Protein AF-0000000084505504 (afdb_homodimer)

pLDDT: mean 75.72, std 19.87, range [18.16, 97.69]

Sequence (1380 aa):
MSRYSAVPSGQAQSPVTSVRHPSMLSETRVDTEEPTSLHLSSDYGRLHLGVRSKVLLPTLLVFIMTAGLGITVTAWLLAKNKIPMNKAFTAGYFLADEGTKEKDGVHSATLSALTATSFIATFISVTSPILMLLISYYIAHMWVKAQACPSGNSGSVNTGPTPLQYGLLIDILNSPSFMSLGKAVYYLTRRNIRVPAPQYLKEAVILGVLVYLISHLVGLADLWLHATTAAVLYNMPLSNPGPPVVADLNFSETVCDTPGVRGQICGSEPDYWGFGMERQFLTLTGIQVVSNSSTDRRVISLADASDLAIVIPASFDEDTSFAAPSFGVRTQCKALCTKDSGCVRKGLSINCSSIGITIIPSNDTSFTNVVYIKSYNAWNKPPSDLTNGAPVMGNNSGTTTNPAESLIQLRWPMRNNLHFGDTANEATMGPYGRVQVYALCNITVYNLTVSYDGGAQNGKRWGLVPNSEVLSTPFFTSSILAPYNWNLVTDQIAMNMRSRALTSNTTEAVMAALGQEVSRLSLAMVSGIFYFTPTSNVEFFKPTILGRYPLAPLFTFVLLLVSYGLIALIIFFMTLRMRSGTVIVPRDLQDPKLEGQPQSGQASTLELVQVWLTSPIPALRQAFAQPIDPSKQAGPDDPDARSVSLSISEMLHENISSEGAKNRLRFGIEDTGIRPRFGVWSNRVVKEDAMSRYSAVPSGQAQSPVTSVRHPSMLSETRVDTEEPTSLHLSSDYGRLHLGVRSKVLLPTLLVFIMTAGLGITVTAWLLAKNKIPMNKAFTAGYFLADEGTKEKDGVHSATLSALTATSFIATFISVTSPILMLLISYYIAHMWVKAQACPSGNSGSVNTGPTPLQYGLLIDILNSPSFMSLGKAVYYLTRRNIRVPAPQYLKEAVILGVLVYLISHLVGLADLWLHATTAAVLYNMPLSNPGPPVVADLNFSETVCDTPGVRGQICGSEPDYWGFGMERQFLTLTGIQVVSNSSTDRRVISLADASDLAIVIPASFDEDTSFAAPSFGVRTQCKALCTKDSGCVRKGLSINCSSIGITIIPSNDTSFTNVVYIKSYNAWNKPPSDLTNGAPVMGNNSGTTTNPAESLIQLRWPMRNNLHFGDTANEATMGPYGRVQVYALCNITVYNLTVSYDGGAQNGKRWGLVPNSEVLSTPFFTSSILAPYNWNLVTDQIAMNMRSRALTSNTTEAVMAALGQEVSRLSLAMVSGIFYFTPTSNVEFFKPTILGRYPLAPLFTFVLLLVSYGLIALIIFFMTLRMRSGTVIVPRDLQDPKLEGQPQSGQASTLELVQVWLTSPIPALRQAFAQPIDPSKQAGPDDPDARSVSLSISEMLHENISSEGAKNRLRFGIEDTGIRPRFGVWSNRVVKEDA

Foldseek 3Di:
DCCPDDPPDDPPPPPPPPPPPPPPPPPPPVPVDFDQAWDFDPDWFFDDPVVLVVQVVLLVVLLCLFLVLLVVLVVVQVVQAPDPPVPQDDPQWGWGFPDWDDDPRDTDDDPVSLVSLVSSLVCLVVSLLSLLLLVLLVLLLVLQVCLPPVDPDDDSPPQDDDPVLLVLLQLLSQDNDPVSLVVLVVQVVDPVPDDDDHPSSVVSSVVSVLSVVLSVVLVVLSVVQVVPKDKDKAWAWDPDDPPFWWWAKDFFCVLQPDCPPPRFFQLLAPCRLQVPPVRVVQQVQLVCQLVVNDQFKHWAFDVVVLRKIWIGTNDDDLQKKAKYKTKTKFKFKDFQDFLPQPFDDDDQFTQSVSRPRGTAGHPVPDQAFDKFKAFPVCRVDDCVCRPPLHFRPPRGDFAQDFFGKIKIKTKHRDPDPPPLDCQQRQQPQDPPRMTMTIMIMTMFMWTFMKIWDSRDPVDTDIGGDPPGTDTDGSSVVRNLCSCVRSVVCRVVLNVVLVVVRRPPNHPNSSSSVSRSSSRRSSNSSSSSSMDIDGGPDMIGIDTHIIMITRNVSSVVSSVSSNVSSVSSVVSSVVSSPRIFIWIWAGPQQDDCVVPPDPGTDIATSSLLSSVVSNDVLLVVCVVLPDDDDPVDRHHNQHNSSLSRDNDPVSSPDFDPDPVRVQFDKDWAWDDDDPDIDTDIHTPDPPPPDD/DCCPPDPPPPPPPPPPPPPPPPPPPPPPPVPVDFDQAWDFDPDWFFDDPVVLVVQVVLLVVLLCLFLVLLVVLVVVQVVQAPDPPVPQDDPQWGWGFPDWDDDPRDTDDDDVSLVSLVSSLVCLVVSLLSLLLLVLLVLLLVLQVCLPPQDPDDPSPPQDADPVLLVLLQLLSQDNDPVSLVVLVVQVVDPVPDDDDHPSSVVSSVVSVLSVVLSVVLVVLSVVQVVPKDKDKAWDWDPDDDPFWWWAKDFFCVLQPDCPDPRFFQLLAPCRLQVDPVRVLQQVQLVCQLVVNDQFKHWAFDVVVLRKIWIGTNDDDLQKKAKYKTKTKFKFKDFQDFLPLPFDDDDQFTQSVSRPRGTAGHPPPDQAWDKFKAFPVCRPPHCVCRVPLHFRYPRGDFAQDFFGKIKIKTKHRDPDPPPLDCQARQQPQDPPRMTMTIMIMTMFMWTFMKIWDSRDPVDTDIGGDPPGTDTDGSSVVRNLCSCVRSVVCRVVLNVVLVVVRRPPNHPNSSSSVSRSSSRRSSNSSSSSSMDIDGGPDMIGIDTHIIMITRNVSSVVSSVSSNVSSVSSVVSSVVSSPRIFIWIWAGPQQDDCVVVPDPGTDIATSSLLSSVVSNDVLLVVCVVLPDDDDPVDRHHNQHNSSQSRDNDPVSSPDQPPPPVSVQFDKDWAWDDDDPDIDTGIHTPDPPPPDD

Secondary structure (DSSP, 8-state):
-------------------------------SS---S-EE-S--EEPPHHHHHHHHHHHHHHHIIIIIHHHHHHHHHHHH--S-HHHHEETTEEEE---EEEETTEEEE--HHHHHHHHHHHHHHHHHHHHHHHHHHHHHHHHHHHHHS--SSS-GGG-SPPHHHHHHHHHHHH---HHHHHHHHHHHH-GGG-----HHHHHHHHHHHHHHHHHHHHHHHHHHHHHH-EEEEEEEEESS--SPPEEEEEE-TTTS-SS-TTS--TTSSGGGTTTSGGGHHHHHHHHHHHTT--SSEEEEEEGGGTTEEEEEESS--SSEEEEEEEEEEEEEEEESS-TTTT-EEETTEEEEGGGTEEEEE------S-EEEEEEGGGTTS-THHHHS---SS-TT---SSSSEEEEEEEEE---SS---TT--TTSEEETTTEEEEEEEEEEEEEEEEEEEETT-TT--EEEEPTT--EEPPHHHHHHHHHHHHTTSSHHHHHHHHHHHHHH-S-HHHHHHHHHHHHHHHHHHHHGGGEEEEEPSSPEEEEEEEEEEEEHHHHHHHHHHHHHHHHHHHHHHHHHHT-EE-EEEEPGGGS-TTSTT--S-EEEEHHHHHHHHHH-SHHHHHHHTPPPP-TTSPP-TTSHHHHTT--SHHHHT----SHHHHH--EEEEE-SS-SS--EEEEE--------/-------------------------------SS---S-EE-S--EEPPHHHHHHHHHHHHHHHIIIIIHHHHHHHHHHHH--S-HHHHEETTEEEE---EEEETTEEEE--HHHHHHHHHHHHHHHHHHHHHHHHHHHHHHHHHHHHHS--SSS-GGG-SPPHHHHHHHHHHHH---HHHHHHHHHHHH-GGG-----HHHHHHHHHHHHHHHHHHHHHHHHHHHHHH-EEEEEEEEESS--SPPEEEEEE-TTTS-SS-TTS--TTSSGGGTT-STTTHHHHHHHHHHHTT--SSEEEEEEGGGTTEEEEEESS--SSEEEEEEEEEEEEEEEESS-TTTT-EEETTEEEEGGGTEEEEE------S-EEEEE-GGGTTS-THHHHS---SS-TT---SSSSEEEEEEEEE---SS---TT--TTSEEETTTEEEEEEEEEEEEEEEEEEEETT-TT--EEEEPTT--EEPPHHHHHHHHHHHHTTSSHHHHHHHHHHHHHH-S-HHHHHHHHHHHHHHHHHHHHGGGEEEEEPSSPEEEEEEEEEEEEHHHHHHHHHHHHHHHHHHHHHHHHHHT-EE-EEEEPGGGS-TTSTT--S-EEEEHHHHHHHHHH-SHHHHHHHTPPPP-TTSPP-TTSHHHHTT--SHHHHT----STTGGG--EEEEE-SS-SS--EEEEE--------

Organism: NCBI:txid456999

Nearest PDB structures (foldseek):
  8bc0-assembly1_B  TM=2.752E-01  e=3.234E+00  Mus musculus
  1yvl-assembly1_A  TM=1.411E-01  e=1.398E+00  Homo sapiens
  6tlc-assembly1_A  TM=1.461E-01  e=5.041E+00  Homo sapiens
  8bc0-assembly1_B  TM=2.669E-01  e=4.958E+00  Mus musculus
  6tlc-assembly1_A  TM=1.527E-01  e=6.649E+00  Homo sapiens

Radius of gyration: 52.95 Å; Cα contacts (8 Å, |Δi|>4): 2612; chains: 2; bounding box: 133×155×109 Å

Structure (mmCIF, N/CA/C/O backbone):
data_AF-0000000084505504-model_v1
#
loop_
_entity.id
_entity.type
_entity.pdbx_description
1 polymer 'Multidrug resistance protein MdtC'
#
loop_
_atom_site.group_PDB
_atom_site.id
_atom_site.type_symbol
_atom_site.label_atom_id
_atom_site.label_alt_id
_atom_site.label_comp_id
_atom_site.label_asym_id
_atom_site.label_entity_id
_atom_site.label_seq_id
_atom_site.pdbx_PDB_ins_code
_atom_site.Cartn_x
_atom_site.Cartn_y
_atom_site.Cartn_z
_atom_site.occupancy
_atom_site.B_iso_or_equiv
_atom_site.auth_seq_id
_atom_site.auth_comp_id
_atom_site.auth_asym_id
_atom_site.auth_atom_id
_atom_site.pdbx_PDB_model_num
ATOM 1 N N . MET A 1 1 ? 60.938 73.125 -11.602 1 18.44 1 MET A N 1
ATOM 2 C CA . MET A 1 1 ? 60.188 72.062 -11 1 18.44 1 MET A CA 1
ATOM 3 C C . MET A 1 1 ? 59.438 72.5 -9.75 1 18.44 1 MET A C 1
ATOM 5 O O . MET A 1 1 ? 58.219 72.312 -9.625 1 18.44 1 MET A O 1
ATOM 9 N N . SER A 1 2 ? 60 72.5 -8.492 1 18.16 2 SER A N 1
ATOM 10 C CA . SER A 1 2 ? 59.594 71.875 -7.242 1 18.16 2 SER A CA 1
ATOM 11 C C . SER A 1 2 ? 58.812 72.812 -6.371 1 18.16 2 SER A C 1
ATOM 13 O O . SER A 1 2 ? 58.688 72.625 -5.16 1 18.16 2 SER A O 1
ATOM 15 N N . ARG A 1 3 ? 58.25 73.75 -6.891 1 21.02 3 ARG A N 1
ATOM 16 C CA . ARG A 1 3 ? 57.812 74.875 -6.098 1 21.02 3 ARG A CA 1
ATOM 17 C C . ARG A 1 3 ? 56.656 74.5 -5.176 1 21.02 3 ARG A C 1
ATOM 19 O O . ARG A 1 3 ? 55.562 74.25 -5.641 1 21.02 3 ARG A O 1
ATOM 26 N N . TYR A 1 4 ? 56.906 73.75 -4.027 1 20.83 4 TYR A N 1
ATOM 27 C CA . TYR A 1 4 ? 56.219 73.062 -2.965 1 20.83 4 TYR A CA 1
ATOM 28 C C . TYR A 1 4 ? 55.438 74 -2.078 1 20.83 4 TYR A C 1
ATOM 30 O O . TYR A 1 4 ? 56 74.812 -1.363 1 20.83 4 TYR A O 1
ATOM 38 N N . SER A 1 5 ? 54.5 74.5 -2.762 1 20.86 5 SER A N 1
ATOM 39 C CA . SER A 1 5 ? 53.875 75.625 -2.088 1 20.86 5 SER A CA 1
ATOM 40 C C . SER A 1 5 ? 53.406 75.25 -0.687 1 20.86 5 SER A C 1
ATOM 42 O O . SER A 1 5 ? 53.219 74.125 -0.383 1 20.86 5 SER A O 1
ATOM 44 N N . ALA A 1 6 ? 53.281 76.312 0.126 1 22.73 6 ALA A N 1
ATOM 45 C CA . ALA A 1 6 ? 53.188 76.75 1.505 1 22.73 6 ALA A CA 1
ATOM 46 C C . ALA A 1 6 ? 51.906 76.312 2.152 1 22.73 6 ALA A C 1
ATOM 48 O O . ALA A 1 6 ? 50.812 76.688 1.702 1 22.73 6 ALA A O 1
ATOM 49 N N . VAL A 1 7 ? 51.75 75 2.535 1 22.19 7 VAL A N 1
ATOM 50 C CA . VAL A 1 7 ? 50.688 74.125 3.021 1 22.19 7 VAL A CA 1
ATOM 51 C C . VAL A 1 7 ? 50.125 74.688 4.324 1 22.19 7 VAL A C 1
ATOM 53 O O . VAL A 1 7 ? 50.812 74.75 5.344 1 22.19 7 VAL A O 1
ATOM 56 N N . PRO A 1 8 ? 49.594 75.875 4.234 1 21.91 8 PRO A N 1
ATOM 57 C CA . PRO A 1 8 ? 49.438 76.5 5.562 1 21.91 8 PRO A CA 1
ATOM 58 C C . PRO A 1 8 ? 48.625 75.625 6.512 1 21.91 8 PRO A C 1
ATOM 60 O O . PRO A 1 8 ? 47.562 75.062 6.125 1 21.91 8 PRO A O 1
ATOM 63 N N . SER A 1 9 ? 49.156 74.875 7.438 1 19.14 9 SER A N 1
ATOM 64 C CA . SER A 1 9 ? 48.781 73.75 8.281 1 19.14 9 SER A CA 1
ATOM 65 C C . SER A 1 9 ? 47.719 74.125 9.297 1 19.14 9 SER A C 1
ATOM 67 O O . SER A 1 9 ? 47.125 73.25 9.961 1 19.14 9 SER A O 1
ATOM 69 N N . GLY A 1 10 ? 47.594 75.375 9.734 1 21.44 10 GLY A N 1
ATOM 70 C CA . GLY A 1 10 ? 47.344 75.375 11.172 1 21.44 10 GLY A CA 1
ATOM 71 C C . GLY A 1 10 ? 45.969 74.938 11.547 1 21.44 10 GLY A C 1
ATOM 72 O O . GLY A 1 10 ? 44.969 75.375 10.945 1 21.44 10 GLY A O 1
ATOM 73 N N . GLN A 1 11 ? 45.719 73.688 11.883 1 19.86 11 GLN A N 1
ATOM 74 C CA . GLN A 1 11 ? 44.531 72.875 12.195 1 19.86 11 GLN A CA 1
ATOM 75 C C . GLN A 1 11 ? 43.781 73.438 13.406 1 19.86 11 GLN A C 1
ATOM 77 O O . GLN A 1 11 ? 44.344 73.438 14.516 1 19.86 11 GLN A O 1
ATOM 82 N N . ALA A 1 12 ? 43.219 74.625 13.297 1 24.11 12 ALA A N 1
ATOM 83 C CA . ALA A 1 12 ? 42.562 75.188 14.469 1 24.11 12 ALA A CA 1
ATOM 84 C C . ALA A 1 12 ? 41.531 74.188 15.039 1 24.11 12 ALA A C 1
ATOM 86 O O . ALA A 1 12 ? 40.688 73.688 14.305 1 24.11 12 ALA A O 1
ATOM 87 N N . GLN A 1 13 ? 41.906 73.438 15.992 1 21.06 13 GLN A N 1
ATOM 88 C CA . GLN A 1 13 ? 41.156 72.375 16.734 1 21.06 13 GLN A CA 1
ATOM 89 C C . GLN A 1 13 ? 39.875 73 17.359 1 21.06 13 GLN A C 1
ATOM 91 O O . GLN A 1 13 ? 39.969 74 18.109 1 21.06 13 GLN A O 1
ATOM 96 N N . SER A 1 14 ? 39 73.312 16.547 1 22.09 14 SER A N 1
ATOM 97 C CA . SER A 1 14 ? 37.812 73.875 17.156 1 22.09 14 SER A CA 1
ATOM 98 C C . SER A 1 14 ? 37.375 73.062 18.391 1 22.09 14 SER A C 1
ATOM 100 O O . SER A 1 14 ? 37.438 71.812 18.391 1 22.09 14 SER A O 1
ATOM 102 N N . PRO A 1 15 ? 37.375 73.688 19.562 1 23.36 15 PRO A N 1
ATOM 103 C CA . PRO A 1 15 ? 37.094 73 20.844 1 23.36 15 PRO A CA 1
ATOM 104 C C . PRO A 1 15 ? 35.75 72.25 20.844 1 23.36 15 PRO A C 1
ATOM 106 O O . PRO A 1 15 ? 34.75 72.812 20.328 1 23.36 15 PRO A O 1
ATOM 109 N N . VAL A 1 16 ? 35.781 71 20.562 1 23.23 16 VAL A N 1
ATOM 110 C CA . VAL A 1 16 ? 34.656 70.062 20.609 1 23.23 16 VAL A CA 1
ATOM 111 C C . VAL A 1 16 ? 33.906 70.25 21.922 1 23.23 16 VAL A C 1
ATOM 113 O O . VAL A 1 16 ? 34.469 70.062 23 1 23.23 16 VAL A O 1
ATOM 116 N N . THR A 1 17 ? 33.125 71.25 22 1 22.33 17 THR A N 1
ATOM 117 C CA . THR A 1 17 ? 32.344 71.438 23.203 1 22.33 17 THR A CA 1
ATOM 118 C C . THR A 1 17 ? 31.625 70.125 23.531 1 22.33 17 THR A C 1
ATOM 120 O O . THR A 1 17 ? 30.938 69.562 22.703 1 22.33 17 THR A O 1
ATOM 123 N N . SER A 1 18 ? 32.344 69.25 24.297 1 22.64 18 SER A N 1
ATOM 124 C CA . SER A 1 18 ? 31.891 68 24.891 1 22.64 18 SER A CA 1
ATOM 125 C C . SER A 1 18 ? 30.469 68.125 25.453 1 22.64 18 SER A C 1
ATOM 127 O O . SER A 1 18 ? 30.219 68.938 26.344 1 22.64 18 SER A O 1
ATOM 129 N N . VAL A 1 19 ? 29.531 68.312 24.562 1 26.25 19 VAL A N 1
ATOM 130 C CA . VAL A 1 19 ? 28.188 68.25 25.109 1 26.25 19 VAL A CA 1
ATOM 131 C C . VAL A 1 19 ? 28.078 67 26.062 1 26.25 19 VAL A C 1
ATOM 133 O O . VAL A 1 19 ? 28.344 65.875 25.672 1 26.25 19 VAL A O 1
ATOM 136 N N . ARG A 1 20 ? 28.359 67.312 27.328 1 26.45 20 ARG A N 1
ATOM 137 C CA . ARG A 1 20 ? 28.25 66.438 28.484 1 26.45 20 ARG A CA 1
ATOM 138 C C . ARG A 1 20 ? 26.953 65.625 28.438 1 26.45 20 ARG A C 1
ATOM 140 O O . ARG A 1 20 ? 25.859 66.188 28.375 1 26.45 20 ARG A O 1
ATOM 147 N N . HIS A 1 21 ? 27.078 64.688 27.688 1 24.83 21 HIS A N 1
ATOM 148 C CA . HIS A 1 21 ? 26.016 63.656 27.781 1 24.83 21 HIS A CA 1
ATOM 149 C C . HIS A 1 21 ? 25.625 63.406 29.219 1 24.83 21 HIS A C 1
ATOM 151 O O . HIS A 1 21 ? 26.5 63.219 30.078 1 24.83 21 HIS A O 1
ATOM 157 N N . PRO A 1 22 ? 24.625 64.062 29.734 1 26.53 22 PRO A N 1
ATOM 158 C CA . PRO A 1 22 ? 24.344 63.781 31.141 1 26.53 22 PRO A CA 1
ATOM 159 C C . PRO A 1 22 ? 24.578 62.344 31.531 1 26.53 22 PRO A C 1
ATOM 161 O O . PRO A 1 22 ? 24.219 61.406 30.781 1 26.53 22 PRO A O 1
ATOM 164 N N . SER A 1 23 ? 25.766 62.062 32.062 1 26.2 23 SER A N 1
ATOM 165 C CA . SER A 1 23 ? 26.172 60.844 32.719 1 26.2 23 SER A CA 1
ATOM 166 C C . SER A 1 23 ? 25.031 60.219 33.5 1 26.2 23 SER A C 1
ATOM 168 O O . SER A 1 23 ? 24.516 60.812 34.438 1 26.2 23 SER A O 1
ATOM 170 N N . MET A 1 24 ? 24.234 59.531 32.812 1 27.95 24 MET A N 1
ATOM 171 C CA . MET A 1 24 ? 23.25 58.688 33.469 1 27.95 24 MET A CA 1
ATOM 172 C C . MET A 1 24 ? 23.859 57.938 34.656 1 27.95 24 MET A C 1
ATOM 174 O O . MET A 1 24 ? 23.328 56.906 35.094 1 27.95 24 MET A O 1
ATOM 178 N N . LEU A 1 25 ? 25.219 58.156 34.906 1 27.64 25 LEU A N 1
ATOM 179 C CA . LEU A 1 25 ? 25.812 57.531 36.094 1 27.64 25 LEU A CA 1
ATOM 180 C C . LEU A 1 25 ? 25.219 58.125 37.375 1 27.64 25 LEU A C 1
ATOM 182 O O . LEU A 1 25 ? 25.688 59.156 37.844 1 27.64 25 LEU A O 1
ATOM 186 N N . SER A 1 26 ? 24 58.344 37.438 1 28.48 26 SER A N 1
ATOM 187 C CA . SER A 1 26 ? 23.703 58.719 38.812 1 28.48 26 SER A CA 1
ATOM 188 C C . SER A 1 26 ? 24.406 57.781 39.781 1 28.48 26 SER A C 1
ATOM 190 O O . SER A 1 26 ? 24.531 56.594 39.531 1 28.48 26 SER A O 1
ATOM 192 N N . GLU A 1 27 ? 25.344 58.219 40.531 1 28.86 27 GLU A N 1
ATOM 193 C CA . GLU A 1 27 ? 25.891 57.625 41.75 1 28.86 27 GLU A CA 1
ATOM 194 C C . GLU A 1 27 ? 24.812 56.844 42.5 1 28.86 27 GLU A C 1
ATOM 196 O O . GLU A 1 27 ? 23.812 57.406 42.938 1 28.86 27 GLU A O 1
ATOM 201 N N . THR A 1 28 ? 24.75 55.562 42.188 1 31.45 28 THR A N 1
ATOM 202 C CA . THR A 1 28 ? 24.016 54.656 43.031 1 31.45 28 THR A CA 1
ATOM 203 C C . THR A 1 28 ? 24.391 54.844 44.5 1 31.45 28 THR A C 1
ATOM 205 O O . THR A 1 28 ? 25.484 54.469 44.906 1 31.45 28 THR A O 1
ATOM 208 N N . ARG A 1 29 ? 24.141 56 44.969 1 33.12 29 ARG A N 1
ATOM 209 C CA . ARG A 1 29 ? 24.094 55.875 46.406 1 33.12 29 ARG A CA 1
ATOM 210 C C . ARG A 1 29 ? 23.266 54.656 46.812 1 33.12 29 ARG A C 1
ATOM 212 O O . ARG A 1 29 ? 22.109 54.531 46.438 1 33.12 29 ARG A O 1
ATOM 219 N N . VAL A 1 30 ? 23.953 53.562 47.125 1 35.84 30 VAL A N 1
ATOM 220 C CA . VAL A 1 30 ? 23.422 52.438 47.875 1 35.84 30 VAL A CA 1
ATOM 221 C C . VAL A 1 30 ? 22.578 52.938 49.062 1 35.84 30 VAL A C 1
ATOM 223 O O . VAL A 1 30 ? 23.109 53.188 50.125 1 35.84 30 VAL A O 1
ATOM 226 N N . ASP A 1 31 ? 21.969 54.031 48.969 1 34.09 31 ASP A N 1
ATOM 227 C CA . ASP A 1 31 ? 21.156 54.25 50.156 1 34.09 31 ASP A CA 1
ATOM 228 C C . ASP A 1 31 ? 20.312 53.031 50.5 1 34.09 31 ASP A C 1
ATOM 230 O O . ASP A 1 31 ? 19.734 52.406 49.594 1 34.09 31 ASP A O 1
ATOM 234 N N . THR A 1 32 ? 20.516 52.312 51.531 1 40.66 32 THR A N 1
ATOM 235 C CA . THR A 1 32 ? 19.938 51.219 52.25 1 40.66 32 THR A CA 1
ATOM 236 C C . THR A 1 32 ? 18.406 51.219 52.125 1 40.66 32 THR A C 1
ATOM 238 O O . THR A 1 32 ? 17.719 50.406 52.719 1 40.66 32 THR A O 1
ATOM 241 N N . GLU A 1 33 ? 17.781 52.281 51.625 1 44.75 33 GLU A N 1
ATOM 242 C CA . GLU A 1 33 ? 16.312 52.281 51.656 1 44.75 33 GLU A CA 1
ATOM 243 C C . GLU A 1 33 ? 15.727 51.531 50.469 1 44.75 33 GLU A C 1
ATOM 245 O O . GLU A 1 33 ? 16.188 51.719 49.344 1 44.75 33 GLU A O 1
ATOM 250 N N . GLU A 1 34 ? 15.102 50.344 50.594 1 56.25 34 GLU A N 1
ATOM 251 C CA . GLU A 1 34 ? 14.406 49.5 49.656 1 56.25 34 GLU A CA 1
ATOM 252 C C . GLU A 1 34 ? 13.656 50.312 48.625 1 56.25 34 GLU A C 1
ATOM 254 O O . GLU A 1 34 ? 12.891 51.219 48.969 1 56.25 34 GLU A O 1
ATOM 259 N N . PRO A 1 35 ? 14.094 50.281 47.281 1 61.97 35 PRO A N 1
ATOM 260 C CA . PRO A 1 35 ? 13.414 51.125 46.281 1 61.97 35 PRO A CA 1
ATOM 261 C C . PRO A 1 35 ? 11.898 50.938 46.281 1 61.97 35 PRO A C 1
ATOM 263 O O . PRO A 1 35 ? 11.398 49.812 46.469 1 61.97 35 PRO A O 1
ATOM 266 N N . THR A 1 36 ? 11.156 51.906 46.281 1 69 36 THR A N 1
ATOM 267 C CA . THR A 1 36 ? 9.703 51.906 46.406 1 69 36 THR A CA 1
ATOM 268 C C . THR A 1 36 ? 9.062 51.938 45 1 69 36 THR A C 1
ATOM 270 O O . THR A 1 36 ? 7.848 51.781 44.875 1 69 36 THR A O 1
ATOM 273 N N . SER A 1 37 ? 9.953 52.156 43.875 1 79.94 37 SER A N 1
ATOM 274 C CA . SER A 1 37 ? 9.398 52.188 42.531 1 79.94 37 SER A CA 1
ATOM 275 C C . SER A 1 37 ? 10.227 51.375 41.562 1 79.94 37 SER A C 1
ATOM 277 O O . SER A 1 37 ? 11.352 50.969 41.875 1 79.94 37 SER A O 1
ATOM 279 N N . LEU A 1 38 ? 9.656 51.062 40.438 1 87.06 38 LEU A N 1
ATOM 280 C CA . LEU A 1 38 ? 10.344 50.281 39.406 1 87.06 38 LEU A CA 1
ATOM 281 C C . LEU A 1 38 ? 11.562 51.062 38.906 1 87.06 38 LEU A C 1
ATOM 283 O O . LEU A 1 38 ? 11.516 52.281 38.719 1 87.06 38 LEU A O 1
ATOM 287 N N . HIS A 1 39 ? 12.703 50.406 38.875 1 83.44 39 HIS A N 1
ATOM 288 C CA . HIS A 1 39 ? 13.891 51.031 38.312 1 83.44 39 HIS A CA 1
ATOM 289 C C . HIS A 1 39 ? 14.695 50.062 37.469 1 83.44 39 HIS A C 1
ATOM 291 O O . HIS A 1 39 ? 14.648 48.844 37.688 1 83.44 39 HIS A O 1
ATOM 297 N N . LEU A 1 40 ? 15.281 50.531 36.375 1 81.94 40 LEU A N 1
ATOM 298 C CA . LEU A 1 40 ? 16.141 49.75 35.5 1 81.94 40 LEU A CA 1
ATOM 299 C C . LEU A 1 40 ? 17.562 49.656 36.031 1 81.94 40 LEU A C 1
ATOM 301 O O . LEU A 1 40 ? 18.141 50.688 36.438 1 81.94 40 LEU A O 1
ATOM 305 N N . SER A 1 41 ? 17.922 48.375 36.188 1 77.62 41 SER A N 1
ATOM 306 C CA . SER A 1 41 ? 19.297 48.25 36.625 1 77.62 41 SER A CA 1
ATOM 307 C C . SER A 1 41 ? 20.281 48.5 35.5 1 77.62 41 SER A C 1
ATOM 309 O O . SER A 1 41 ? 20 48.219 34.344 1 77.62 41 SER A O 1
ATOM 311 N N . SER A 1 42 ? 21.391 49.156 35.75 1 66.94 42 SER A N 1
ATOM 312 C CA . SER A 1 42 ? 22.438 49.469 34.781 1 66.94 42 SER A CA 1
ATOM 313 C C . SER A 1 42 ? 23.266 48.25 34.438 1 66.94 42 SER A C 1
ATOM 315 O O . SER A 1 42 ? 24.016 48.25 33.469 1 66.94 42 SER A O 1
ATOM 317 N N . ASP A 1 43 ? 23.031 47.156 35.031 1 68.25 43 ASP A N 1
ATOM 318 C CA . ASP A 1 43 ? 23.875 45.969 34.812 1 68.25 43 ASP A CA 1
ATOM 319 C C . ASP A 1 43 ? 23.328 45.125 33.688 1 68.25 43 ASP A C 1
ATOM 321 O O . ASP A 1 43 ? 22.188 44.656 33.719 1 68.25 43 ASP A O 1
ATOM 325 N N . TYR A 1 44 ? 24.094 45.25 32.562 1 76.94 44 TYR A N 1
ATOM 326 C CA . TYR A 1 44 ? 23.797 44.406 31.422 1 76.94 44 TYR A CA 1
ATOM 327 C C . TYR A 1 44 ? 24.516 43.062 31.562 1 76.94 44 TYR A C 1
ATOM 329 O O . TYR A 1 44 ? 25.75 43 31.516 1 76.94 44 TYR A O 1
ATOM 337 N N . GLY A 1 45 ? 23.797 41.906 32.125 1 77.31 45 GLY A N 1
ATOM 338 C CA . GLY A 1 45 ? 24.422 40.625 32.344 1 77.31 45 GLY A CA 1
ATOM 339 C C . GLY A 1 45 ? 23.797 39.5 31.516 1 77.31 45 GLY A C 1
ATOM 340 O O . GLY A 1 45 ? 22.938 39.75 30.688 1 77.31 45 GLY A O 1
ATOM 341 N N . ARG A 1 46 ? 24.438 38.312 31.797 1 77.56 46 ARG A N 1
ATOM 342 C CA . ARG A 1 46 ? 23.953 37.094 31.125 1 77.56 46 ARG A CA 1
ATOM 343 C C . ARG A 1 46 ? 22.547 36.75 31.594 1 77.56 46 ARG A C 1
ATOM 345 O O . ARG A 1 46 ? 22.141 37.094 32.688 1 77.56 46 ARG A O 1
ATOM 352 N N . LEU A 1 47 ? 21.828 36.094 30.672 1 81.19 47 LEU A N 1
ATOM 353 C CA . LEU A 1 47 ? 20.453 35.719 30.969 1 81.19 47 LEU A CA 1
ATOM 354 C C . LEU A 1 47 ? 20.391 34.75 32.156 1 81.19 47 LEU A C 1
ATOM 356 O O . LEU A 1 47 ? 21.25 33.875 32.281 1 81.19 47 LEU A O 1
ATOM 360 N N . HIS A 1 48 ? 19.469 34.906 33.031 1 77.62 48 HIS A N 1
ATOM 361 C CA . HIS A 1 48 ? 19.281 34.031 34.188 1 77.62 48 HIS A CA 1
ATOM 362 C C . HIS A 1 48 ? 18.906 32.625 33.75 1 77.62 48 HIS A C 1
ATOM 364 O O . HIS A 1 48 ? 18.438 32.438 32.625 1 77.62 48 HIS A O 1
ATOM 370 N N . LEU A 1 49 ? 19.172 31.703 34.594 1 74.25 49 LEU A N 1
ATOM 371 C CA . LEU A 1 49 ? 18.938 30.281 34.344 1 74.25 49 LEU A CA 1
ATOM 372 C C . LEU A 1 49 ? 17.484 30.016 34.031 1 74.25 49 LEU A C 1
ATOM 374 O O . LEU A 1 49 ? 17.156 29.094 33.25 1 74.25 49 LEU A O 1
ATOM 378 N N . GLY A 1 50 ? 16.609 30.75 34.562 1 75.69 50 GLY A N 1
ATOM 379 C CA . GLY A 1 50 ? 15.18 30.578 34.312 1 75.69 50 GLY A CA 1
ATOM 380 C C . GLY A 1 50 ? 14.789 30.844 32.875 1 75.69 50 GLY A C 1
ATOM 381 O O . GLY A 1 50 ? 13.984 30.109 32.312 1 75.69 50 GLY A O 1
ATOM 382 N N . VAL A 1 51 ? 15.391 31.766 32.281 1 79.12 51 VAL A N 1
ATOM 383 C CA . VAL A 1 51 ? 15.117 32.094 30.875 1 79.12 51 VAL A CA 1
ATOM 384 C C . VAL A 1 51 ? 15.703 31.047 29.953 1 79.12 51 VAL A C 1
ATOM 386 O O . VAL A 1 51 ? 15.086 30.672 28.953 1 79.12 51 VAL A O 1
ATOM 389 N N . ARG A 1 52 ? 16.828 30.406 30.359 1 82.69 52 ARG A N 1
ATOM 390 C CA . ARG A 1 52 ? 17.484 29.391 29.547 1 82.69 52 ARG A CA 1
ATOM 391 C C . ARG A 1 52 ? 16.625 28.125 29.484 1 82.69 52 ARG A C 1
ATOM 393 O O . ARG A 1 52 ? 16.547 27.484 28.438 1 82.69 52 ARG A O 1
ATOM 400 N N . SER A 1 53 ? 16.016 27.828 30.578 1 85.12 53 SER A N 1
ATOM 401 C CA . SER A 1 53 ? 15.172 26.641 30.594 1 85.12 53 SER A CA 1
ATOM 402 C C . SER A 1 53 ? 13.898 26.859 29.797 1 85.12 53 SER A C 1
ATOM 404 O O . SER A 1 53 ? 13.391 25.922 29.156 1 85.12 53 SER A O 1
ATOM 406 N N . LYS A 1 54 ? 13.383 28.078 29.75 1 85.88 54 LYS A N 1
ATOM 407 C CA . LYS A 1 54 ? 12.172 28.406 29 1 85.88 54 LYS A CA 1
ATOM 408 C C . LYS A 1 54 ? 12.422 28.328 27.5 1 85.88 54 LYS A C 1
ATOM 410 O O . LYS A 1 54 ? 11.492 28.141 26.719 1 85.88 54 LYS A O 1
ATOM 415 N N . VAL A 1 55 ? 13.664 28.406 27.109 1 90.38 55 VAL A N 1
ATOM 416 C CA . VAL A 1 55 ? 13.992 28.359 25.688 1 90.38 55 VAL A CA 1
ATOM 417 C C . VAL A 1 55 ? 14.477 26.969 25.312 1 90.38 55 VAL A C 1
ATOM 419 O O . VAL A 1 55 ? 14.242 26.5 24.188 1 90.38 55 VAL A O 1
ATOM 422 N N . LEU A 1 56 ? 15.141 26.25 26.234 1 92.62 56 LEU A N 1
ATOM 423 C CA . LEU A 1 56 ? 15.727 24.953 25.953 1 92.62 56 LEU A CA 1
ATOM 424 C C . LEU A 1 56 ? 14.633 23.906 25.703 1 92.62 56 LEU A C 1
ATOM 426 O O . LEU A 1 56 ? 14.727 23.125 24.766 1 92.62 56 LEU A O 1
ATOM 430 N N . LEU A 1 57 ? 13.648 23.922 26.531 1 92.62 57 LEU A N 1
ATOM 431 C CA . LEU A 1 57 ? 12.625 22.875 26.453 1 92.62 57 LEU A CA 1
ATOM 432 C C . LEU A 1 57 ? 11.859 22.969 25.141 1 92.62 57 LEU A C 1
ATOM 434 O O . LEU A 1 57 ? 11.68 21.969 24.453 1 92.62 57 LEU A O 1
ATOM 438 N N . PRO A 1 58 ? 11.422 24.172 24.766 1 91.81 58 PRO A N 1
ATOM 439 C CA . PRO A 1 58 ? 10.75 24.25 23.469 1 91.81 58 PRO A CA 1
ATOM 440 C C . PRO A 1 58 ? 11.672 23.906 22.297 1 91.81 58 PRO A C 1
ATOM 442 O O . PRO A 1 58 ? 11.227 23.344 21.297 1 91.81 58 PRO A O 1
ATOM 445 N N . THR A 1 59 ? 12.922 24.266 22.422 1 94.5 59 THR A N 1
ATOM 446 C CA . THR A 1 59 ? 13.867 23.938 21.359 1 94.5 59 THR A CA 1
ATOM 447 C C . THR A 1 59 ? 14.016 22.422 21.203 1 94.5 59 THR A C 1
ATOM 449 O O . THR A 1 59 ? 14.016 21.906 20.094 1 94.5 59 THR A O 1
ATOM 452 N N . LEU A 1 60 ? 14.109 21.781 22.328 1 94.44 60 LEU A N 1
ATOM 453 C CA . LEU A 1 60 ? 14.25 20.328 22.281 1 94.44 60 LEU A CA 1
ATOM 454 C C . LEU A 1 60 ? 12.984 19.672 21.719 1 94.44 60 LEU A C 1
ATOM 456 O O . LEU A 1 60 ? 13.07 18.703 20.969 1 94.44 60 LEU A O 1
ATOM 460 N N . LEU A 1 61 ? 11.883 20.219 22.109 1 93.31 61 LEU A N 1
ATOM 461 C CA . LEU A 1 61 ? 10.617 19.672 21.641 1 93.31 61 LEU A CA 1
ATOM 462 C C . LEU A 1 61 ? 10.5 19.812 20.125 1 93.31 61 LEU A C 1
ATOM 464 O O . LEU A 1 61 ? 10.148 18.859 19.422 1 93.31 61 LEU A O 1
ATOM 468 N N . VAL A 1 62 ? 10.82 20.984 19.609 1 94.12 62 VAL A N 1
ATOM 469 C CA . VAL A 1 62 ? 10.742 21.219 18.172 1 94.12 62 VAL A CA 1
ATOM 470 C C . VAL A 1 62 ? 11.75 20.328 17.438 1 94.12 62 VAL A C 1
ATOM 472 O O . VAL A 1 62 ? 11.422 19.719 16.422 1 94.12 62 VAL A O 1
ATOM 475 N N . PHE A 1 63 ? 12.93 20.219 17.969 1 94.69 63 PHE A N 1
ATOM 476 C CA . PHE A 1 63 ? 13.984 19.438 17.328 1 94.69 63 PHE A CA 1
ATOM 477 C C . PHE A 1 63 ? 13.633 17.969 17.297 1 94.69 63 PHE A C 1
ATOM 479 O O . PHE A 1 63 ? 13.797 17.297 16.281 1 94.69 63 PHE A O 1
ATOM 486 N N . ILE A 1 64 ? 13.141 17.484 18.375 1 93.94 64 ILE A N 1
ATOM 487 C CA . ILE A 1 64 ? 12.812 16.062 18.484 1 93.94 64 ILE A CA 1
ATOM 488 C C . ILE A 1 64 ? 11.625 15.734 17.578 1 93.94 64 ILE A C 1
ATOM 490 O O . ILE A 1 64 ? 11.625 14.727 16.875 1 93.94 64 ILE A O 1
ATOM 494 N N . MET A 1 65 ? 10.656 16.594 17.5 1 92.69 65 MET A N 1
ATOM 495 C CA . MET A 1 65 ? 9.414 16.328 16.781 1 92.69 65 MET A CA 1
ATOM 496 C C . MET A 1 65 ? 9.602 16.5 15.289 1 92.69 65 MET A C 1
ATOM 498 O O . MET A 1 65 ? 8.773 16.062 14.492 1 92.69 65 MET A O 1
ATOM 502 N N . THR A 1 66 ? 10.719 17.094 14.867 1 94.25 66 THR A N 1
ATOM 503 C CA . THR A 1 66 ? 10.922 17.312 13.438 1 94.25 66 THR A CA 1
ATOM 504 C C . THR A 1 66 ? 12.148 16.547 12.945 1 94.25 66 THR A C 1
ATOM 506 O O . THR A 1 66 ? 12.047 15.383 12.547 1 94.25 66 THR A O 1
ATOM 509 N N . ALA A 1 67 ? 13.391 17.094 13.203 1 94.19 67 ALA A N 1
ATOM 510 C CA . ALA A 1 67 ? 14.625 16.453 12.75 1 94.19 67 ALA A CA 1
ATOM 511 C C . ALA A 1 67 ? 14.805 15.086 13.422 1 94.19 67 ALA A C 1
ATOM 513 O O . ALA A 1 67 ? 15.195 14.117 12.773 1 94.19 67 ALA A O 1
ATOM 514 N N . GLY A 1 68 ? 14.547 15.062 14.688 1 93.75 68 GLY A N 1
ATOM 515 C CA . GLY A 1 68 ? 14.703 13.812 15.406 1 93.75 68 GLY A CA 1
ATOM 516 C C . GLY A 1 68 ? 13.82 12.703 14.867 1 93.75 68 GLY A C 1
ATOM 517 O O . GLY A 1 68 ? 14.305 11.602 14.594 1 93.75 68 GLY A O 1
ATOM 518 N N . LEU A 1 69 ? 12.547 12.93 14.727 1 94.06 69 LEU A N 1
ATOM 519 C CA . LEU A 1 69 ? 11.617 11.914 14.234 1 94.06 69 LEU A CA 1
ATOM 520 C C . LEU A 1 69 ? 11.898 11.594 12.773 1 94.06 69 LEU A C 1
ATOM 522 O O . LEU A 1 69 ? 11.766 10.438 12.352 1 94.06 69 LEU A O 1
ATOM 526 N N . GLY A 1 70 ? 12.234 12.656 12.008 1 92.94 70 GLY A N 1
ATOM 527 C CA . GLY A 1 70 ? 12.586 12.398 10.625 1 92.94 70 GLY A CA 1
ATOM 528 C C . GLY A 1 70 ? 13.75 11.438 10.469 1 92.94 70 GLY A C 1
ATOM 529 O O . GLY A 1 70 ? 13.68 10.484 9.695 1 92.94 70 GLY A O 1
ATOM 530 N N . ILE A 1 71 ? 14.758 11.609 11.234 1 92.62 71 ILE A N 1
ATOM 531 C CA . ILE A 1 71 ? 15.938 10.758 11.203 1 92.62 71 ILE A CA 1
ATOM 532 C C . ILE A 1 71 ? 15.594 9.367 11.742 1 92.62 71 ILE A C 1
ATOM 534 O O . ILE A 1 71 ? 16.047 8.359 11.211 1 92.62 71 ILE A O 1
ATOM 538 N N . THR A 1 72 ? 14.758 9.336 12.727 1 93.31 72 THR A N 1
ATOM 539 C CA . THR A 1 72 ? 14.367 8.07 13.328 1 93.31 72 THR A CA 1
ATOM 540 C C . THR A 1 72 ? 13.594 7.211 12.336 1 93.31 72 THR A C 1
ATOM 542 O O . THR A 1 72 ? 13.789 5.996 12.266 1 93.31 72 THR A O 1
ATOM 545 N N . VAL A 1 73 ? 12.703 7.785 11.609 1 92.25 73 VAL A N 1
ATOM 546 C CA . VAL A 1 73 ? 11.914 7.039 10.633 1 92.25 73 VAL A CA 1
ATOM 547 C C . VAL A 1 73 ? 12.82 6.469 9.547 1 92.25 73 VAL A C 1
ATOM 549 O O . VAL A 1 73 ? 12.672 5.312 9.148 1 92.25 73 VAL A O 1
ATOM 552 N N . THR A 1 74 ? 13.742 7.273 9.086 1 91.31 74 THR A N 1
ATOM 553 C CA . THR A 1 74 ? 14.664 6.816 8.055 1 91.31 74 THR A CA 1
ATOM 554 C C . THR A 1 74 ? 15.555 5.699 8.586 1 91.31 74 THR A C 1
ATOM 556 O O . THR A 1 74 ? 15.789 4.703 7.895 1 91.31 74 THR A O 1
ATOM 559 N N . ALA A 1 75 ? 16.016 5.91 9.781 1 91.62 75 ALA A N 1
ATOM 560 C CA . ALA A 1 75 ? 16.844 4.879 10.406 1 91.62 75 ALA A CA 1
ATOM 561 C C . ALA A 1 75 ? 16.047 3.596 10.625 1 91.62 75 ALA A C 1
ATOM 563 O O . ALA A 1 75 ? 16.578 2.494 10.445 1 91.62 75 ALA A O 1
ATOM 564 N N . TRP A 1 76 ? 14.891 3.736 10.992 1 92.12 76 TRP A N 1
ATOM 565 C CA . TRP A 1 76 ? 14.008 2.592 11.211 1 92.12 76 TRP A CA 1
ATOM 566 C C . TRP A 1 76 ? 13.766 1.834 9.914 1 92.12 76 TRP A C 1
ATOM 568 O O . TRP A 1 76 ? 13.789 0.602 9.891 1 92.12 76 TRP A O 1
ATOM 578 N N . LEU A 1 77 ? 13.508 2.486 8.805 1 88.81 77 LEU A N 1
ATOM 579 C CA . LEU A 1 77 ? 13.305 1.877 7.5 1 88.81 77 LEU A CA 1
ATOM 580 C C . LEU A 1 77 ? 14.531 1.075 7.074 1 88.81 77 LEU A C 1
ATOM 582 O O . LEU A 1 77 ? 14.398 -0.008 6.5 1 88.81 77 LEU A O 1
ATOM 586 N N . LEU A 1 78 ? 15.641 1.604 7.398 1 87.62 78 LEU A N 1
ATOM 587 C CA . LEU A 1 78 ? 16.891 0.942 7.012 1 87.62 78 LEU A CA 1
ATOM 588 C C . LEU A 1 78 ? 17.172 -0.25 7.922 1 87.62 78 LEU A C 1
ATOM 590 O O . LEU A 1 78 ? 17.641 -1.291 7.457 1 87.62 78 LEU A O 1
ATOM 594 N N . ALA A 1 79 ? 16.828 -0.103 9.148 1 86.56 79 ALA A N 1
ATOM 595 C CA . ALA A 1 79 ? 17.141 -1.139 10.125 1 86.56 79 ALA A CA 1
ATOM 596 C C . ALA A 1 79 ? 16.219 -2.342 9.977 1 86.56 79 ALA A C 1
ATOM 598 O O . ALA A 1 79 ? 16.641 -3.484 10.18 1 86.56 79 ALA A O 1
ATOM 599 N N . LYS A 1 80 ? 15.008 -2.189 9.648 1 80.75 80 LYS A N 1
ATOM 600 C CA . LYS A 1 80 ? 14.016 -3.262 9.594 1 80.75 80 LYS A CA 1
ATOM 601 C C . LYS A 1 80 ? 14.086 -4.004 8.266 1 80.75 80 LYS A C 1
ATOM 603 O O . LYS A 1 80 ? 13.547 -5.102 8.125 1 80.75 80 LYS A O 1
ATOM 608 N N . ASN A 1 81 ? 14.828 -3.4 7.398 1 81.31 81 ASN A N 1
ATOM 609 C CA . ASN A 1 81 ? 14.852 -3.969 6.055 1 81.31 81 ASN A CA 1
ATOM 610 C C . ASN A 1 81 ? 15.695 -5.242 5.996 1 81.31 81 ASN A C 1
ATOM 612 O O . ASN A 1 81 ? 16.859 -5.234 6.391 1 81.31 81 ASN A O 1
ATOM 616 N N . LYS A 1 82 ? 15.094 -6.277 5.668 1 78.19 82 LYS A N 1
ATOM 617 C CA . LYS A 1 82 ? 15.75 -7.578 5.578 1 78.19 82 LYS A CA 1
ATOM 618 C C . LYS A 1 82 ? 16.328 -7.805 4.188 1 78.19 82 LYS A C 1
ATOM 620 O O . LYS A 1 82 ? 17.062 -8.773 3.965 1 78.19 82 LYS A O 1
ATOM 625 N N . ILE A 1 83 ? 16.047 -6.988 3.283 1 80.06 83 ILE A N 1
ATOM 626 C CA . ILE A 1 83 ? 16.578 -7.094 1.929 1 80.06 83 ILE A CA 1
ATOM 627 C C . ILE A 1 83 ? 18.016 -6.594 1.901 1 80.06 83 ILE A C 1
ATOM 629 O O . ILE A 1 83 ? 18.344 -5.574 2.512 1 80.06 83 ILE A O 1
ATOM 633 N N . PRO A 1 84 ? 18.859 -7.371 1.212 1 77 84 PRO A N 1
ATOM 634 C CA . PRO A 1 84 ? 20.219 -6.855 1.065 1 77 84 PRO A CA 1
ATOM 635 C C . PRO A 1 84 ? 20.266 -5.477 0.411 1 77 84 PRO A C 1
ATOM 637 O O . PRO A 1 84 ? 19.469 -5.188 -0.485 1 77 84 PRO A O 1
ATOM 640 N N . MET A 1 85 ? 21.141 -4.645 0.898 1 78.44 85 MET A N 1
ATOM 641 C CA . MET A 1 85 ? 21.203 -3.234 0.534 1 78.44 85 MET A CA 1
ATOM 642 C C . MET A 1 85 ? 21.391 -3.066 -0.971 1 78.44 85 MET A C 1
ATOM 644 O O . MET A 1 85 ? 20.828 -2.143 -1.568 1 78.44 85 MET A O 1
ATOM 648 N N . ASN A 1 86 ? 22.094 -3.99 -1.574 1 77.94 86 ASN A N 1
ATOM 649 C CA . ASN A 1 86 ? 22.344 -3.896 -3.01 1 77.94 86 ASN A CA 1
ATOM 650 C C . ASN A 1 86 ? 21.062 -4.121 -3.811 1 77.94 86 ASN A C 1
ATOM 652 O O . ASN A 1 86 ? 20.922 -3.598 -4.918 1 77.94 86 ASN A O 1
ATOM 656 N N . LYS A 1 87 ? 20.156 -4.695 -3.203 1 79 87 LYS A N 1
ATOM 657 C CA . LYS A 1 87 ? 18.906 -4.977 -3.889 1 79 87 LYS A CA 1
ATOM 658 C C . LYS A 1 87 ? 17.797 -4.035 -3.42 1 79 87 LYS A C 1
ATOM 660 O O . LYS A 1 87 ? 16.781 -3.855 -4.109 1 79 87 LYS A O 1
ATOM 665 N N . ALA A 1 88 ? 18.016 -3.561 -2.281 1 85.31 88 ALA A N 1
ATOM 666 C CA . ALA A 1 88 ? 17 -2.684 -1.708 1 85.31 88 ALA A CA 1
ATOM 667 C C . ALA A 1 88 ? 16.938 -1.354 -2.453 1 85.31 88 ALA A C 1
ATOM 669 O O . ALA A 1 88 ? 15.875 -0.758 -2.59 1 85.31 88 ALA A O 1
ATOM 670 N N . PHE A 1 89 ? 18.109 -0.878 -2.955 1 86.81 89 PHE A N 1
ATOM 671 C CA . PHE A 1 89 ? 18.156 0.372 -3.703 1 86.81 89 PHE A CA 1
ATOM 672 C C . PHE A 1 89 ? 18.109 0.107 -5.203 1 86.81 89 PHE A C 1
ATOM 674 O O . PHE A 1 89 ? 19.047 -0.46 -5.766 1 86.81 89 PHE A O 1
ATOM 681 N N . THR A 1 90 ? 16.984 0.282 -5.812 1 79.56 90 THR A N 1
ATOM 682 C CA . THR A 1 90 ? 16.859 0.021 -7.242 1 79.56 90 THR A CA 1
ATOM 683 C C . THR A 1 90 ? 16.219 1.214 -7.949 1 79.56 90 THR A C 1
ATOM 685 O O . THR A 1 90 ? 15.141 1.668 -7.566 1 79.56 90 THR A O 1
ATOM 688 N N . ALA A 1 91 ? 16.812 1.704 -9.055 1 81.81 91 ALA A N 1
ATOM 689 C CA . ALA A 1 91 ? 16.266 2.662 -10.008 1 81.81 91 ALA A CA 1
ATOM 690 C C . ALA A 1 91 ? 15.68 3.879 -9.297 1 81.81 91 ALA A C 1
ATOM 692 O O . ALA A 1 91 ? 14.586 4.336 -9.625 1 81.81 91 ALA A O 1
ATOM 693 N N . GLY A 1 92 ? 16.281 4.359 -8.164 1 88.62 92 GLY A N 1
ATOM 694 C CA . GLY A 1 92 ? 15.828 5.57 -7.5 1 88.62 92 GLY A CA 1
ATOM 695 C C . GLY A 1 92 ? 14.781 5.305 -6.434 1 88.62 92 GLY A C 1
ATOM 696 O O . GLY A 1 92 ? 14.172 6.238 -5.906 1 88.62 92 GLY A O 1
ATOM 697 N N . TYR A 1 93 ? 14.547 4.047 -6.211 1 91.44 93 TYR A N 1
ATOM 698 C CA . TYR A 1 93 ? 13.594 3.65 -5.18 1 91.44 93 TYR A CA 1
ATOM 699 C C . TYR A 1 93 ? 14.281 2.814 -4.102 1 91.44 93 TYR A C 1
ATOM 701 O O . TYR A 1 93 ? 15.352 2.258 -4.324 1 91.44 93 TYR A O 1
ATOM 709 N N . PHE A 1 94 ? 13.781 2.873 -2.941 1 92.06 94 PHE A N 1
ATOM 710 C CA . PHE A 1 94 ? 14.172 2.014 -1.828 1 92.06 94 PHE A CA 1
ATOM 711 C C . PHE A 1 94 ? 13.07 1.003 -1.521 1 92.06 94 PHE A C 1
ATOM 713 O O . PHE A 1 94 ? 11.938 1.382 -1.223 1 92.06 94 PHE A O 1
ATOM 720 N N . LEU A 1 95 ? 13.359 -0.205 -1.665 1 90.38 95 LEU A N 1
ATOM 721 C CA . LEU A 1 95 ? 12.414 -1.262 -1.321 1 90.38 95 LEU A CA 1
ATOM 722 C C . LEU A 1 95 ? 12.5 -1.604 0.162 1 90.38 95 LEU A C 1
ATOM 724 O O . LEU A 1 95 ? 13.57 -1.962 0.663 1 90.38 95 LEU A O 1
ATOM 728 N N . ALA A 1 96 ? 11.336 -1.475 0.785 1 90.81 96 ALA A N 1
ATOM 729 C CA . ALA A 1 96 ? 11.32 -1.691 2.229 1 90.81 96 ALA A CA 1
ATOM 730 C C . ALA A 1 96 ? 10.344 -2.803 2.607 1 90.81 96 ALA A C 1
ATOM 732 O O . ALA A 1 96 ? 9.203 -2.83 2.123 1 90.81 96 ALA A O 1
ATOM 733 N N . ASP A 1 97 ? 10.906 -3.682 3.504 1 89.5 97 ASP A N 1
ATOM 734 C CA . ASP A 1 97 ? 10.047 -4.707 4.09 1 89.5 97 ASP A CA 1
ATOM 735 C C . ASP A 1 97 ? 9.461 -4.238 5.422 1 89.5 97 ASP A C 1
ATOM 737 O O . ASP A 1 97 ? 10.156 -4.238 6.441 1 89.5 97 ASP A O 1
ATOM 741 N N . GLU A 1 98 ? 8.25 -3.895 5.348 1 89 98 GLU A N 1
ATOM 742 C CA . GLU A 1 98 ? 7.617 -3.393 6.566 1 89 98 GLU A CA 1
ATOM 743 C C . GLU A 1 98 ? 6.781 -4.477 7.242 1 89 98 GLU A C 1
ATOM 745 O O . GLU A 1 98 ? 6.129 -4.223 8.258 1 89 98 GLU A O 1
ATOM 750 N N . GLY A 1 99 ? 6.836 -5.68 6.723 1 83.19 99 GLY A N 1
ATOM 751 C CA . GLY A 1 99 ? 6.145 -6.816 7.312 1 83.19 99 GLY A CA 1
ATOM 752 C C . GLY A 1 99 ? 4.859 -7.172 6.59 1 83.19 99 GLY A C 1
ATOM 753 O O . GLY A 1 99 ? 3.977 -6.324 6.426 1 83.19 99 GLY A O 1
ATOM 754 N N . THR A 1 100 ? 4.754 -8.32 5.984 1 81.56 100 THR A N 1
ATOM 755 C CA . THR A 1 100 ? 3.559 -8.852 5.336 1 81.56 100 THR A CA 1
ATOM 756 C C . THR A 1 100 ? 2.852 -9.852 6.246 1 81.56 100 THR A C 1
ATOM 758 O O . THR A 1 100 ? 3.494 -10.719 6.848 1 81.56 100 THR A O 1
ATOM 761 N N . LYS A 1 101 ? 1.57 -9.688 6.484 1 81.62 101 LYS A N 1
ATOM 762 C CA . LYS A 1 101 ? 0.76 -10.609 7.277 1 81.62 101 LYS A CA 1
ATOM 763 C C . LYS A 1 101 ? -0.08 -11.516 6.379 1 81.62 101 LYS A C 1
ATOM 765 O O . LYS A 1 101 ? -0.604 -11.07 5.355 1 81.62 101 LYS A O 1
ATOM 770 N N . GLU A 1 102 ? -0.022 -12.75 6.742 1 78.69 102 GLU A N 1
ATOM 771 C CA . GLU A 1 102 ? -0.846 -13.727 6.031 1 78.69 102 GLU A CA 1
ATOM 772 C C . GLU A 1 102 ? -1.961 -14.266 6.922 1 78.69 102 GLU A C 1
ATOM 774 O O . GLU A 1 102 ? -1.696 -14.82 7.988 1 78.69 102 GLU A O 1
ATOM 779 N N . LYS A 1 103 ? -3.105 -13.906 6.602 1 68.94 103 LYS A N 1
ATOM 780 C CA . LYS A 1 103 ? -4.266 -14.461 7.293 1 68.94 103 LYS A CA 1
ATOM 781 C C . LYS A 1 103 ? -5.238 -15.102 6.305 1 68.94 103 LYS A C 1
ATOM 783 O O . LYS A 1 103 ? -5.699 -14.445 5.367 1 68.94 103 LYS A O 1
ATOM 788 N N . ASP A 1 104 ? -5.574 -16.359 6.52 1 65.25 104 ASP A N 1
ATOM 789 C CA . ASP A 1 104 ? -6.527 -17.125 5.715 1 65.25 104 ASP A CA 1
ATOM 790 C C . ASP A 1 104 ? -6.16 -17.062 4.234 1 65.25 104 ASP A C 1
ATOM 792 O O . ASP A 1 104 ? -7.023 -16.859 3.381 1 65.25 104 ASP A O 1
ATOM 796 N N . GLY A 1 105 ? -4.895 -17.047 4.012 1 64.44 105 GLY A N 1
ATOM 797 C CA . GLY A 1 105 ? -4.441 -17.094 2.631 1 64.44 105 GLY A CA 1
ATOM 798 C C . GLY A 1 105 ? -4.336 -15.727 1.98 1 64.44 105 GLY A C 1
ATOM 799 O O . GLY A 1 105 ? -3.938 -15.617 0.82 1 64.44 105 GLY A O 1
ATOM 800 N N . VAL A 1 106 ? -4.637 -14.719 2.74 1 72.56 106 VAL A N 1
ATOM 801 C CA . VAL A 1 106 ? -4.605 -13.375 2.168 1 72.56 106 VAL A CA 1
ATOM 802 C C . VAL A 1 106 ? -3.355 -12.641 2.648 1 72.56 106 VAL A C 1
ATOM 804 O O . VAL A 1 106 ? -3.113 -12.539 3.852 1 72.56 106 VAL A O 1
ATOM 807 N N . HIS A 1 107 ? -2.537 -12.242 1.757 1 79.44 107 HIS A N 1
ATOM 808 C CA . HIS A 1 107 ? -1.346 -11.461 2.064 1 79.44 107 HIS A CA 1
ATOM 809 C C . HIS A 1 107 ? -1.664 -9.969 2.119 1 79.44 107 HIS A C 1
ATOM 811 O O . HIS A 1 107 ? -2.287 -9.43 1.202 1 79.44 107 HIS A O 1
ATOM 817 N N . SER A 1 108 ? -1.398 -9.398 3.23 1 86.19 108 SER A N 1
ATOM 818 C CA . SER A 1 108 ? -1.634 -7.965 3.389 1 86.19 108 SER A CA 1
ATOM 819 C C . SER A 1 108 ? -0.427 -7.273 4.012 1 86.19 108 SER A C 1
ATOM 821 O O . SER A 1 108 ? 0.325 -7.887 4.77 1 86.19 108 SER A O 1
ATOM 823 N N . ALA A 1 109 ? -0.147 -6.051 3.59 1 88.81 109 ALA A N 1
ATOM 824 C CA . ALA A 1 109 ? 0.952 -5.258 4.133 1 88.81 109 ALA A CA 1
ATOM 825 C C . ALA A 1 109 ? 0.535 -3.801 4.324 1 88.81 109 ALA A C 1
ATOM 827 O O . ALA A 1 109 ? -0.219 -3.254 3.516 1 88.81 109 ALA A O 1
ATOM 828 N N . THR A 1 110 ? 0.905 -3.273 5.477 1 89.5 110 THR A N 1
ATOM 829 C CA . THR A 1 110 ? 0.667 -1.862 5.758 1 89.5 110 THR A CA 1
ATOM 830 C C . THR A 1 110 ? 1.931 -1.041 5.516 1 89.5 110 THR A C 1
ATOM 832 O O . THR A 1 110 ? 3.033 -1.472 5.863 1 89.5 110 THR A O 1
ATOM 835 N N . LEU A 1 111 ? 1.744 0.065 4.902 1 91.38 111 LEU A N 1
ATOM 836 C CA . LEU A 1 111 ? 2.875 0.961 4.684 1 91.38 111 LEU A CA 1
ATOM 837 C C . LEU A 1 111 ? 3.072 1.887 5.879 1 91.38 111 LEU A C 1
ATOM 839 O O . LEU A 1 111 ? 2.717 3.066 5.824 1 91.38 111 LEU A O 1
ATOM 843 N N . SER A 1 112 ? 3.74 1.458 6.906 1 92.06 112 SER A N 1
ATOM 844 C CA . SER A 1 112 ? 3.906 2.129 8.188 1 92.06 112 SER A CA 1
ATOM 845 C C . SER A 1 112 ? 4.785 3.369 8.055 1 92.06 112 SER A C 1
ATOM 847 O O . SER A 1 112 ? 4.617 4.336 8.805 1 92.06 112 SER A O 1
ATOM 849 N N . ALA A 1 113 ? 5.738 3.322 7.18 1 92.69 113 ALA A N 1
ATOM 850 C CA . ALA A 1 113 ? 6.582 4.496 6.98 1 92.69 113 ALA A CA 1
ATOM 851 C C . ALA A 1 113 ? 5.754 5.695 6.523 1 92.69 113 ALA A C 1
ATOM 853 O O . ALA A 1 113 ? 6.012 6.828 6.934 1 92.69 113 ALA A O 1
ATOM 854 N N . LEU A 1 114 ? 4.77 5.473 5.648 1 93.06 114 LEU A N 1
ATOM 855 C CA . LEU A 1 114 ? 3.889 6.551 5.215 1 93.06 114 LEU A CA 1
ATOM 856 C C . LEU A 1 114 ? 3.051 7.07 6.379 1 93.06 114 LEU A C 1
ATOM 858 O O . LEU A 1 114 ? 2.781 8.273 6.465 1 93.06 114 LEU A O 1
ATOM 862 N N . THR A 1 115 ? 2.656 6.188 7.297 1 92.56 115 THR A N 1
ATOM 863 C CA . THR A 1 115 ? 1.943 6.586 8.508 1 92.56 115 THR A CA 1
ATOM 864 C C . THR A 1 115 ? 2.826 7.465 9.391 1 92.56 115 THR A C 1
ATOM 866 O O . THR A 1 115 ? 2.365 8.469 9.93 1 92.56 115 THR A O 1
ATOM 869 N N . ALA A 1 116 ? 4.023 7.074 9.484 1 93.38 116 ALA A N 1
ATOM 870 C CA . ALA A 1 116 ? 4.957 7.824 10.32 1 93.38 116 ALA A CA 1
ATOM 871 C C . ALA A 1 116 ? 5.207 9.219 9.75 1 93.38 116 ALA A C 1
ATOM 873 O O . ALA A 1 116 ? 5.25 10.203 10.5 1 93.38 116 ALA A O 1
ATOM 874 N N . THR A 1 117 ? 5.438 9.289 8.445 1 93.5 117 THR A N 1
ATOM 875 C CA . THR A 1 117 ? 5.68 10.602 7.844 1 93.5 117 THR A CA 1
ATOM 876 C C . THR A 1 117 ? 4.438 11.477 7.945 1 93.5 117 THR A C 1
ATOM 878 O O . THR A 1 117 ? 4.543 12.688 8.18 1 93.5 117 THR A O 1
ATOM 881 N N . SER A 1 118 ? 3.281 10.891 7.789 1 92 118 SER A N 1
ATOM 882 C CA . SER A 1 118 ? 2.041 11.641 7.945 1 92 118 SER A CA 1
ATOM 883 C C . SER A 1 118 ? 1.879 12.141 9.375 1 92 118 SER A C 1
ATOM 885 O O . SER A 1 118 ? 1.352 13.234 9.602 1 92 118 SER A O 1
ATOM 887 N N . PHE A 1 119 ? 2.27 11.414 10.336 1 92.25 119 PHE A N 1
ATOM 888 C CA . PHE A 1 119 ? 2.254 11.82 11.734 1 92.25 119 PHE A CA 1
ATOM 889 C C . PHE A 1 119 ? 3.133 13.047 11.945 1 92.25 119 PHE A C 1
ATOM 891 O O . PHE A 1 119 ? 2.707 14.023 12.578 1 92.25 119 PHE A O 1
ATOM 898 N N . ILE A 1 120 ? 4.27 12.977 11.398 1 92.94 120 ILE A N 1
ATOM 899 C CA . ILE A 1 120 ? 5.219 14.078 11.555 1 92.94 120 ILE A CA 1
ATOM 900 C C . ILE A 1 120 ? 4.684 15.32 10.867 1 92.94 120 ILE A C 1
ATOM 902 O O . ILE A 1 120 ? 4.73 16.422 11.422 1 92.94 120 ILE A O 1
ATOM 906 N N . ALA A 1 121 ? 4.176 15.133 9.656 1 90 121 ALA A N 1
ATOM 907 C CA . ALA A 1 121 ? 3.641 16.266 8.891 1 90 121 ALA A CA 1
ATOM 908 C C . ALA A 1 121 ? 2.459 16.906 9.609 1 90 121 ALA A C 1
ATOM 910 O O . ALA A 1 121 ? 2.277 18.125 9.547 1 90 121 ALA A O 1
ATOM 911 N N . THR A 1 122 ? 1.68 16.078 10.297 1 85.56 122 THR A N 1
ATOM 912 C CA . THR A 1 122 ? 0.532 16.578 11.039 1 85.56 122 THR A CA 1
ATOM 913 C C . THR A 1 122 ? 0.986 17.359 12.273 1 85.56 122 THR A C 1
ATOM 915 O O . THR A 1 122 ? 0.404 18.391 12.609 1 85.56 122 THR A O 1
ATOM 918 N N . PHE A 1 123 ? 2.006 17.016 12.836 1 86.25 123 PHE A N 1
ATOM 919 C CA . PHE A 1 123 ? 2.393 17.594 14.117 1 86.25 123 PHE A CA 1
ATOM 920 C C . PHE A 1 123 ? 3.303 18.797 13.914 1 86.25 123 PHE A C 1
ATOM 922 O O . PHE A 1 123 ? 3.543 19.562 14.852 1 86.25 123 PHE A O 1
ATOM 929 N N . ILE A 1 124 ? 3.807 18.953 12.719 1 86.5 124 ILE A N 1
ATOM 930 C CA . ILE A 1 124 ? 4.637 20.125 12.453 1 86.5 124 ILE A CA 1
ATOM 931 C C . ILE A 1 124 ? 3.811 21.391 12.656 1 86.5 124 ILE A C 1
ATOM 933 O O . ILE A 1 124 ? 4.336 22.422 13.078 1 86.5 124 ILE A O 1
ATOM 937 N N . SER A 1 125 ? 2.465 21.281 12.438 1 79.06 125 SER A N 1
ATOM 938 C CA . SER A 1 125 ? 1.592 22.438 12.602 1 79.06 125 SER A CA 1
ATOM 939 C C . SER A 1 125 ? 1.503 22.859 14.07 1 79.06 125 SER A C 1
ATOM 941 O O . SER A 1 125 ? 1.312 24.047 14.367 1 79.06 125 SER A O 1
ATOM 943 N N . VAL A 1 126 ? 1.73 21.953 14.922 1 82 126 VAL A N 1
ATOM 944 C CA . VAL A 1 126 ? 1.655 22.25 16.344 1 82 126 VAL A CA 1
ATOM 945 C C . VAL A 1 126 ? 2.975 22.859 16.828 1 82 126 VAL A C 1
ATOM 947 O O . VAL A 1 126 ? 3.01 23.562 17.828 1 82 126 VAL A O 1
ATOM 950 N N . THR A 1 127 ? 4.07 22.688 16.078 1 88.25 127 THR A N 1
ATOM 951 C CA . THR A 1 127 ? 5.383 23.156 16.516 1 88.25 127 THR A CA 1
ATOM 952 C C . THR A 1 127 ? 5.652 24.562 16 1 88.25 127 THR A C 1
ATOM 954 O O . THR A 1 127 ? 6.535 25.266 16.516 1 88.25 127 THR A O 1
ATOM 957 N N . SER A 1 128 ? 4.871 25.031 15.094 1 86.81 128 SER A N 1
ATOM 958 C CA . SER A 1 128 ? 5.141 26.312 14.469 1 86.81 128 SER A CA 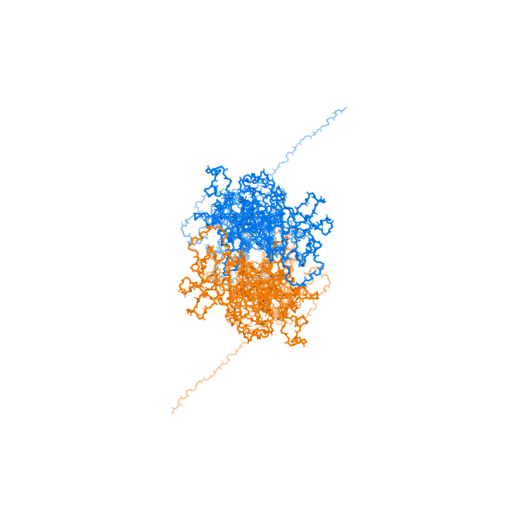1
ATOM 959 C C . SER A 1 128 ? 5.004 27.453 15.461 1 86.81 128 SER A C 1
ATOM 961 O O . SER A 1 128 ? 5.875 28.328 15.539 1 86.81 128 SER A O 1
ATOM 963 N N . PRO A 1 129 ? 3.887 27.438 16.266 1 85.88 129 PRO A N 1
ATOM 964 C CA . PRO A 1 129 ? 3.799 28.516 17.25 1 85.88 129 PRO A CA 1
ATOM 965 C C . PRO A 1 129 ? 4.914 28.469 18.281 1 85.88 129 PRO A C 1
ATOM 967 O O . PRO A 1 129 ? 5.352 29.516 18.781 1 85.88 129 PRO A O 1
ATOM 970 N N . ILE A 1 130 ? 5.418 27.312 18.562 1 89.25 130 ILE A N 1
ATOM 971 C CA . ILE A 1 130 ? 6.508 27.156 19.516 1 89.25 130 ILE A CA 1
ATOM 972 C C . ILE A 1 130 ? 7.797 27.734 18.922 1 89.25 130 ILE A C 1
ATOM 974 O O . ILE A 1 130 ? 8.555 28.406 19.609 1 89.25 130 ILE A O 1
ATOM 978 N N . LEU A 1 131 ? 8.008 27.438 17.703 1 91.62 131 LEU A N 1
ATOM 979 C CA . LEU A 1 131 ? 9.195 27.953 17.047 1 91.62 131 LEU A CA 1
ATOM 980 C C . LEU A 1 131 ? 9.133 29.469 16.938 1 91.62 131 LEU A C 1
ATOM 982 O O . LEU A 1 131 ? 10.156 30.156 17.094 1 91.62 131 LEU A O 1
ATOM 986 N N . MET A 1 132 ? 7.969 29.984 16.719 1 90.31 132 MET A N 1
ATOM 987 C CA . MET A 1 132 ? 7.816 31.438 16.641 1 90.31 132 MET A CA 1
ATOM 988 C C . MET A 1 132 ? 8.055 32.094 18 1 90.31 132 MET A C 1
ATOM 990 O O . MET A 1 132 ? 8.57 33.219 18.094 1 90.31 132 MET A O 1
ATOM 994 N N . LEU A 1 133 ? 7.684 31.391 19.016 1 89.56 133 LEU A N 1
ATOM 995 C CA . LEU A 1 133 ? 7.98 31.859 20.359 1 89.56 133 LEU A CA 1
ATOM 996 C C . LEU A 1 133 ? 9.484 31.984 20.562 1 89.56 133 LEU A C 1
ATOM 998 O O . LEU A 1 133 ? 9.953 32.938 21.172 1 89.56 133 LEU A O 1
ATOM 1002 N N . LEU A 1 134 ? 10.188 31.047 20.062 1 92.12 134 LEU A N 1
ATOM 1003 C CA . LEU A 1 134 ? 11.641 31.094 20.172 1 92.12 134 LEU A CA 1
ATOM 1004 C C . LEU A 1 134 ? 12.203 32.25 19.359 1 92.12 134 LEU A C 1
ATOM 1006 O O . LEU A 1 134 ? 13.102 32.969 19.812 1 92.12 134 LEU A O 1
ATOM 1010 N N . ILE A 1 135 ? 11.672 32.438 18.25 1 93.62 135 ILE A N 1
ATOM 1011 C CA . ILE A 1 135 ? 12.117 33.531 17.375 1 93.62 135 ILE A CA 1
ATOM 1012 C C . ILE A 1 135 ? 11.805 34.875 18.016 1 93.62 135 ILE A C 1
ATOM 1014 O O . ILE A 1 135 ? 12.562 35.844 17.859 1 93.62 135 ILE A O 1
ATOM 1018 N N . SER A 1 136 ? 10.711 34.906 18.812 1 94.12 136 SER A N 1
ATOM 1019 C CA . SER A 1 136 ? 10.336 36.156 19.484 1 94.12 136 SER A CA 1
ATOM 1020 C C . SER A 1 136 ? 11.406 36.594 20.469 1 94.12 136 SER A C 1
ATOM 1022 O O . SER A 1 136 ? 11.609 37.781 20.688 1 94.12 136 SER A O 1
ATOM 1024 N N . TYR A 1 137 ? 12.164 35.656 21.078 1 93.25 137 TYR A N 1
ATOM 1025 C CA . TYR A 1 137 ? 13.273 36.031 21.953 1 93.25 137 TYR A CA 1
ATOM 1026 C C . TYR A 1 137 ? 14.398 36.688 21.156 1 93.25 137 TYR A C 1
ATOM 1028 O O . TYR A 1 137 ? 15.008 37.656 21.625 1 93.25 137 TYR A O 1
ATOM 1036 N N . TYR A 1 138 ? 14.578 36.156 20.047 1 93.62 138 TYR A N 1
ATOM 1037 C CA . TYR A 1 138 ? 15.625 36.688 19.172 1 93.62 138 TYR A CA 1
ATOM 1038 C C . TYR A 1 138 ? 15.273 38.094 18.703 1 93.62 138 TYR A C 1
ATOM 1040 O O . TYR A 1 138 ? 16.125 39 18.734 1 93.62 138 TYR A O 1
ATOM 1048 N N . ILE A 1 139 ? 14.07 38.312 18.328 1 95.38 139 ILE A N 1
ATOM 1049 C CA . ILE A 1 139 ? 13.625 39.594 17.844 1 95.38 139 ILE A CA 1
ATOM 1050 C C . ILE A 1 139 ? 13.617 40.594 19 1 95.38 139 ILE A C 1
ATOM 1052 O O . ILE A 1 139 ? 14 41.75 18.828 1 95.38 139 ILE A O 1
ATOM 1056 N N . ALA A 1 140 ? 13.164 40.125 20.141 1 95 140 ALA A N 1
ATOM 1057 C CA . ALA A 1 140 ? 13.188 41 21.328 1 95 140 ALA A CA 1
ATOM 1058 C C . ALA A 1 140 ? 14.609 41.469 21.641 1 95 140 ALA A C 1
ATOM 1060 O O . ALA A 1 140 ? 14.828 42.625 21.984 1 95 140 ALA A O 1
ATOM 1061 N N . HIS A 1 141 ? 15.531 40.625 21.516 1 92.88 141 HIS A N 1
ATOM 1062 C CA . HIS A 1 141 ? 16.922 40.969 21.766 1 92.88 141 HIS A CA 1
ATOM 1063 C C . HIS A 1 141 ? 17.422 42.031 20.781 1 92.88 141 HIS A C 1
ATOM 1065 O O . HIS A 1 141 ? 18.172 42.938 21.156 1 92.88 141 HIS A O 1
ATOM 1071 N N . MET A 1 142 ? 17.047 41.906 19.578 1 92.88 142 MET A N 1
ATOM 1072 C CA . MET A 1 142 ? 17.453 42.875 18.562 1 92.88 142 MET A CA 1
ATOM 1073 C C . MET A 1 142 ? 16.891 44.25 18.891 1 92.88 142 MET A C 1
ATOM 1075 O O . MET A 1 142 ? 17.562 45.281 18.688 1 92.88 142 MET A O 1
ATOM 1079 N N . TRP A 1 143 ? 15.664 44.281 19.359 1 93.56 143 TRP A N 1
ATOM 1080 C CA . TRP A 1 143 ? 15.062 45.562 19.75 1 93.56 143 TRP A CA 1
ATOM 1081 C C . TRP A 1 143 ? 15.789 46.156 20.953 1 93.56 143 TRP A C 1
ATOM 1083 O O . TRP A 1 143 ? 16.062 47.344 20.984 1 93.56 143 TRP A O 1
ATOM 1093 N N . VAL A 1 144 ? 16.109 45.312 21.953 1 90.5 144 VAL A N 1
ATOM 1094 C CA . VAL A 1 144 ? 16.828 45.781 23.141 1 90.5 144 VAL A CA 1
ATOM 1095 C C . VAL A 1 144 ? 18.188 46.312 22.75 1 90.5 144 VAL A C 1
ATOM 1097 O O . VAL A 1 144 ? 18.594 47.375 23.234 1 90.5 144 VAL A O 1
ATOM 1100 N N . LYS A 1 145 ? 18.859 45.688 21.891 1 87.25 145 LYS A N 1
ATOM 1101 C CA . LYS A 1 145 ? 20.188 46.094 21.438 1 87.25 145 LYS A CA 1
ATOM 1102 C C . LYS A 1 145 ? 20.094 47.406 20.656 1 87.25 145 LYS A C 1
ATOM 1104 O O . LYS A 1 145 ? 20.953 48.281 20.797 1 87.25 145 LYS A O 1
ATOM 1109 N N . ALA A 1 146 ? 19.078 47.5 19.828 1 88.31 146 ALA A N 1
ATOM 1110 C CA . ALA A 1 146 ? 18.906 48.688 19.016 1 88.31 146 ALA A CA 1
ATOM 1111 C C . ALA A 1 146 ? 18.656 49.938 19.891 1 88.31 146 ALA A C 1
ATOM 1113 O O . ALA A 1 146 ? 19.094 51.031 19.562 1 88.31 146 ALA A O 1
ATOM 1114 N N . GLN A 1 147 ? 17.891 49.75 20.953 1 86.25 147 GLN A N 1
ATOM 1115 C CA . GLN A 1 147 ? 17.578 50.875 21.844 1 86.25 147 GLN A CA 1
ATOM 1116 C C . GLN A 1 147 ? 18.766 51.188 22.75 1 86.25 147 GLN A C 1
ATOM 1118 O O . GLN A 1 147 ? 18.984 52.375 23.109 1 86.25 147 GLN A O 1
ATOM 1123 N N . ALA A 1 148 ? 19.594 50.281 23.219 1 79.62 148 ALA A N 1
ATOM 1124 C CA . ALA A 1 148 ? 20.734 50.5 24.109 1 79.62 148 ALA A CA 1
ATOM 1125 C C . ALA A 1 148 ? 21.891 51.125 23.359 1 79.62 148 ALA A C 1
ATOM 1127 O O . ALA A 1 148 ? 22.625 51.938 23.922 1 79.62 148 ALA A O 1
ATOM 1128 N N . CYS A 1 149 ? 22.281 50.625 22.297 1 71.81 149 CYS A N 1
ATOM 1129 C CA . CYS A 1 149 ? 23.406 51.156 21.531 1 71.81 149 CYS A CA 1
ATOM 1130 C C . CYS A 1 149 ? 22.922 51.781 20.219 1 71.81 149 CYS A C 1
ATOM 1132 O O . CYS A 1 149 ? 22.922 51.125 19.172 1 71.81 149 CYS A O 1
ATOM 1134 N N . PRO A 1 150 ? 22.391 52.969 20.438 1 60.19 150 PRO A N 1
ATOM 1135 C CA . PRO A 1 150 ? 21.938 53.531 19.172 1 60.19 150 PRO A CA 1
ATOM 1136 C C . PRO A 1 150 ? 23.062 53.719 18.172 1 60.19 150 PRO A C 1
ATOM 1138 O O . PRO A 1 150 ? 24.109 54.281 18.516 1 60.19 150 PRO A O 1
ATOM 1141 N N . SER A 1 151 ? 23.688 52.938 17.547 1 52.16 151 SER A N 1
ATOM 1142 C CA . SER A 1 151 ? 24.781 53.125 16.594 1 52.16 151 SER A CA 1
ATOM 1143 C C . SER A 1 151 ? 24.734 54.5 15.961 1 52.16 151 SER A C 1
ATOM 1145 O O . SER A 1 151 ? 23.656 55.125 15.844 1 52.16 151 SER A O 1
ATOM 1147 N N . GLY A 1 152 ? 26.016 55.281 15.906 1 42.47 152 GLY A N 1
ATOM 1148 C CA . GLY A 1 152 ? 26.484 56.594 15.477 1 42.47 152 GLY A CA 1
ATOM 1149 C C . GLY A 1 152 ? 25.719 57.125 14.289 1 42.47 152 GLY A C 1
ATOM 1150 O O . GLY A 1 152 ? 25.922 58.281 13.883 1 42.47 152 GLY A O 1
ATOM 1151 N N . ASN A 1 153 ? 25.859 56.5 13.141 1 39.84 153 ASN A N 1
ATOM 1152 C CA . ASN A 1 153 ? 25.578 57.375 12.031 1 39.84 153 ASN A CA 1
ATOM 1153 C C . ASN A 1 153 ? 24.312 58.219 12.281 1 39.84 153 ASN A C 1
ATOM 1155 O O . ASN A 1 153 ? 24.312 59.438 12.133 1 39.84 153 ASN A O 1
ATOM 1159 N N . SER A 1 154 ? 23.219 57.844 11.562 1 37.31 154 SER A N 1
ATOM 1160 C CA . SER A 1 154 ? 22.109 58.812 11.461 1 37.31 154 SER A CA 1
ATOM 1161 C C . SER A 1 154 ? 21.484 59.062 12.82 1 37.31 154 SER A C 1
ATOM 1163 O O . SER A 1 154 ? 21.594 58.25 13.734 1 37.31 154 SER A O 1
ATOM 1165 N N . GLY A 1 155 ? 20.828 60.188 13.188 1 38.78 155 GLY A N 1
ATOM 1166 C CA . GLY A 1 155 ? 19.984 60.75 14.234 1 38.78 155 GLY A CA 1
ATOM 1167 C C . GLY A 1 155 ? 19.297 59.688 15.07 1 38.78 155 GLY A C 1
ATOM 1168 O O . GLY A 1 155 ? 18.594 58.844 14.531 1 38.78 155 GLY A O 1
ATOM 1169 N N . SER A 1 156 ? 19.812 59.156 16.141 1 43.59 156 SER A N 1
ATOM 1170 C CA . SER A 1 156 ? 19.656 58.219 17.234 1 43.59 156 SER A CA 1
ATOM 1171 C C . SER A 1 156 ? 18.188 57.938 17.547 1 43.59 156 SER A C 1
ATOM 1173 O O . SER A 1 156 ? 17.844 57.062 18.344 1 43.59 156 SER A O 1
ATOM 1175 N N . VAL A 1 157 ? 17.359 58.969 17.656 1 48.72 157 VAL A N 1
ATOM 1176 C CA . VAL A 1 157 ? 16.016 59.062 18.203 1 48.72 157 VAL A CA 1
ATOM 1177 C C . VAL A 1 157 ? 15.125 58 17.516 1 48.72 157 VAL A C 1
ATOM 1179 O O . VAL A 1 157 ? 14.055 57.688 18.016 1 48.72 157 VAL A O 1
ATOM 1182 N N . ASN A 1 158 ? 15.508 57.375 16.344 1 56.16 158 ASN A N 1
ATOM 1183 C CA . ASN A 1 158 ? 14.531 56.875 15.375 1 56.16 158 ASN A CA 1
ATOM 1184 C C . ASN A 1 158 ? 14.578 55.375 15.242 1 56.16 158 ASN A C 1
ATOM 1186 O O . ASN A 1 158 ? 14.297 54.812 14.172 1 56.16 158 ASN A O 1
ATOM 1190 N N . THR A 1 159 ? 14.977 54.594 16.359 1 75.31 159 THR A N 1
ATOM 1191 C CA . THR A 1 159 ? 15.195 53.188 16.109 1 75.31 159 THR A CA 1
ATOM 1192 C C . THR A 1 159 ? 13.969 52.375 16.516 1 75.31 159 THR A C 1
ATOM 1194 O O . THR A 1 159 ? 13.938 51.156 16.312 1 75.31 159 THR A O 1
ATOM 1197 N N . GLY A 1 160 ? 13.062 52.938 17.078 1 88.12 160 GLY A N 1
ATOM 1198 C CA . GLY A 1 160 ? 11.883 52.188 17.484 1 88.12 160 GLY A CA 1
ATOM 1199 C C . GLY A 1 160 ? 10.875 52 16.359 1 88.12 160 GLY A C 1
ATOM 1200 O O . GLY A 1 160 ? 11.008 52.594 15.289 1 88.12 160 GLY A O 1
ATOM 1201 N N . PRO A 1 161 ? 10.109 51 16.484 1 91.38 161 PRO A N 1
ATOM 1202 C CA . PRO A 1 161 ? 9.062 50.812 15.477 1 91.38 161 PRO A CA 1
ATOM 1203 C C . PRO A 1 161 ? 7.953 51.844 15.562 1 91.38 161 PRO A C 1
ATOM 1205 O O . PRO A 1 161 ? 7.746 52.438 16.625 1 91.38 161 PRO A O 1
ATOM 1208 N N . THR A 1 162 ? 7.359 52.188 14.469 1 89.5 162 THR A N 1
ATOM 1209 C CA . THR A 1 162 ? 6.125 52.969 14.5 1 89.5 162 THR A CA 1
ATOM 1210 C C . THR A 1 162 ? 4.984 52.156 15.094 1 89.5 162 THR A C 1
ATOM 1212 O O . THR A 1 162 ? 5.086 50.938 15.203 1 89.5 162 THR A O 1
ATOM 1215 N N . PRO A 1 163 ? 3.922 52.75 15.547 1 88.94 163 PRO A N 1
ATOM 1216 C CA . PRO A 1 163 ? 2.795 51.969 16.078 1 88.94 163 PRO A CA 1
ATOM 1217 C C . PRO A 1 163 ? 2.283 50.938 15.109 1 88.94 163 PRO A C 1
ATOM 1219 O O . PRO A 1 163 ? 1.922 49.812 15.523 1 88.94 163 PRO A O 1
ATOM 1222 N N . LEU A 1 164 ? 2.283 51.25 13.805 1 89.31 164 LEU A N 1
ATOM 1223 C CA . LEU A 1 164 ? 1.868 50.281 12.797 1 89.31 164 LEU A CA 1
ATOM 1224 C C . LEU A 1 164 ? 2.844 49.094 12.727 1 89.31 164 LEU A C 1
ATOM 1226 O O . LEU A 1 164 ? 2.428 47.938 12.68 1 89.31 164 LEU A O 1
ATOM 1230 N N . GLN A 1 165 ? 4.098 49.438 12.68 1 91.88 165 GLN A N 1
ATOM 1231 C CA . GLN A 1 165 ? 5.125 48.406 12.625 1 91.88 165 GLN A CA 1
ATOM 1232 C C . GLN A 1 165 ? 5.105 47.531 13.891 1 91.88 165 GLN A C 1
ATOM 1234 O O . GLN A 1 165 ? 5.344 46.312 13.82 1 91.88 165 GLN A O 1
ATOM 1239 N N . TYR A 1 166 ? 4.891 48.156 15.055 1 93.5 166 TYR A N 1
ATOM 1240 C CA . TYR A 1 166 ? 4.754 47.406 16.312 1 93.5 166 TYR A CA 1
ATOM 1241 C C . TYR A 1 166 ? 3.576 46.438 16.25 1 93.5 166 TYR A C 1
ATOM 1243 O O . TYR A 1 166 ? 3.682 45.312 16.688 1 93.5 166 TYR A O 1
ATOM 1251 N N . GLY A 1 167 ? 2.451 46.906 15.672 1 91.69 167 GLY A N 1
ATOM 1252 C CA . GLY A 1 167 ? 1.3 46.031 15.484 1 91.69 167 GLY A CA 1
ATOM 1253 C C . GLY A 1 167 ? 1.582 44.844 14.578 1 91.69 167 GLY A C 1
ATOM 1254 O O . GLY A 1 167 ? 1.118 43.719 14.828 1 91.69 167 GLY A O 1
ATOM 1255 N N . LEU A 1 168 ? 2.33 45.094 13.523 1 92 168 LEU A N 1
ATOM 1256 C CA . LEU A 1 168 ? 2.705 44 12.602 1 92 168 LEU A CA 1
ATOM 1257 C C . LEU A 1 168 ? 3.604 43 13.297 1 92 168 LEU A C 1
ATOM 1259 O O . LEU A 1 168 ? 3.479 41.781 13.062 1 92 168 LEU A O 1
ATOM 1263 N N . LEU A 1 169 ? 4.508 43.469 14.133 1 94.19 169 LEU A N 1
ATOM 1264 C CA . LEU A 1 169 ? 5.395 42.594 14.883 1 94.19 169 LEU A CA 1
ATOM 1265 C C . LEU A 1 169 ? 4.594 41.688 15.805 1 94.19 169 LEU A C 1
ATOM 1267 O O . LEU A 1 169 ? 4.852 40.469 15.859 1 94.19 169 LEU A O 1
ATOM 1271 N N . ILE A 1 170 ? 3.617 42.25 16.469 1 92.25 170 ILE A N 1
ATOM 1272 C CA . ILE A 1 170 ? 2.791 41.469 17.375 1 92.25 170 ILE A CA 1
ATOM 1273 C C . ILE A 1 170 ? 2.004 40.406 16.594 1 92.25 170 ILE A C 1
ATOM 1275 O O . ILE A 1 170 ? 1.905 39.25 17 1 92.25 170 ILE A O 1
ATOM 1279 N N . ASP A 1 171 ? 1.535 40.812 15.438 1 90.12 171 ASP A N 1
ATOM 1280 C CA . ASP A 1 171 ? 0.748 39.906 14.609 1 90.12 171 ASP A CA 1
ATOM 1281 C C . ASP A 1 171 ? 1.579 38.688 14.156 1 90.12 171 ASP A C 1
ATOM 1283 O O . ASP A 1 171 ? 1.103 37.562 14.18 1 90.12 171 ASP A O 1
ATOM 1287 N N . ILE A 1 172 ? 2.742 38.969 13.742 1 90.5 172 ILE A N 1
ATOM 1288 C CA . ILE A 1 172 ? 3.592 37.938 13.164 1 90.5 172 ILE A CA 1
ATOM 1289 C C . ILE A 1 172 ? 4.117 37.031 14.266 1 90.5 172 ILE A C 1
ATOM 1291 O O . ILE A 1 172 ? 4.184 35.812 14.086 1 90.5 172 ILE A O 1
ATOM 1295 N N . LEU A 1 173 ? 4.492 37.594 15.398 1 91.31 173 LEU A N 1
ATOM 1296 C CA . LEU A 1 173 ? 5.168 36.812 16.438 1 91.31 173 LEU A CA 1
ATOM 1297 C C . LEU A 1 173 ? 4.156 36.062 17.297 1 91.31 173 LEU A C 1
ATOM 1299 O O . LEU A 1 173 ? 4.508 35.094 17.984 1 91.31 173 LEU A O 1
ATOM 1303 N N . ASN A 1 174 ? 2.973 36.594 17.375 1 82.25 174 ASN A N 1
ATOM 1304 C CA . ASN A 1 174 ? 1.936 35.844 18.094 1 82.25 174 ASN A CA 1
ATOM 1305 C C . ASN A 1 174 ? 1.512 34.594 17.359 1 82.25 174 ASN A C 1
ATOM 1307 O O . ASN A 1 174 ? 1.522 33.5 17.938 1 82.25 174 ASN A O 1
ATOM 1311 N N . SER A 1 175 ? 0.992 34.75 16.266 1 70.69 175 SER A N 1
ATOM 1312 C CA . SER A 1 175 ? 0.626 33.562 15.477 1 70.69 175 SER A CA 1
ATOM 1313 C C . SER A 1 175 ? 0.67 33.875 13.984 1 70.69 175 SER A C 1
ATOM 1315 O O . SER A 1 175 ? -0.288 34.406 13.43 1 70.69 175 SER A O 1
ATOM 1317 N N . PRO A 1 176 ? 1.723 33.406 13.547 1 67.69 176 PRO A N 1
ATOM 1318 C CA . PRO A 1 176 ? 1.819 33.719 12.117 1 67.69 176 PRO A CA 1
ATOM 1319 C C . PRO A 1 176 ? 0.804 32.938 11.281 1 67.69 176 PRO A C 1
ATOM 1321 O O . PRO A 1 176 ? 0.626 31.734 11.484 1 67.69 176 PRO A O 1
ATOM 1324 N N . SER A 1 177 ? -0.016 33.531 10.672 1 77.94 177 SER A N 1
ATOM 1325 C CA . SER A 1 177 ? -0.919 33 9.664 1 77.94 177 SER A CA 1
ATOM 1326 C C . SER A 1 177 ? -0.637 33.562 8.289 1 77.94 177 SER A C 1
ATOM 1328 O O . SER A 1 177 ? 0.176 34.5 8.156 1 77.94 177 SER A O 1
ATOM 1330 N N . PHE A 1 178 ? -1.146 33 7.309 1 82 178 PHE A N 1
ATOM 1331 C CA . PHE A 1 178 ? -0.956 33.5 5.949 1 82 178 PHE A CA 1
ATOM 1332 C C . PHE A 1 178 ? -1.449 34.938 5.824 1 82 178 PHE A C 1
ATOM 1334 O O . PHE A 1 178 ? -0.862 35.719 5.098 1 82 178 PHE A O 1
ATOM 1341 N N . MET A 1 179 ? -2.361 35.25 6.699 1 80.31 179 MET A N 1
ATOM 1342 C CA . MET A 1 179 ? -2.922 36.625 6.637 1 80.31 179 MET A CA 1
ATOM 1343 C C . MET A 1 179 ? -1.982 37.625 7.289 1 80.31 179 MET A C 1
ATOM 1345 O O . MET A 1 179 ? -1.729 38.688 6.73 1 80.31 179 MET A O 1
ATOM 1349 N N . SER A 1 180 ? -1.539 37.25 8.422 1 85.38 180 SER A N 1
ATOM 1350 C CA . SER A 1 180 ? -0.646 38.188 9.133 1 85.38 180 SER A CA 1
ATOM 1351 C C . SER A 1 180 ? 0.665 38.375 8.375 1 85.38 180 SER A C 1
ATOM 1353 O O . SER A 1 180 ? 1.179 39.469 8.273 1 85.38 180 SER A O 1
ATOM 1355 N N . LEU A 1 181 ? 1.137 37.312 7.77 1 89.06 181 LEU A N 1
ATOM 1356 C CA . LEU A 1 181 ? 2.379 37.406 7.008 1 89.06 181 LEU A CA 1
ATOM 1357 C C . LEU A 1 181 ? 2.164 38.125 5.688 1 89.06 181 LEU A C 1
ATOM 1359 O O . LEU A 1 181 ? 3.047 38.844 5.227 1 89.06 181 LEU A O 1
ATOM 1363 N N . GLY A 1 182 ? 1.008 37.906 5.098 1 87.75 182 GLY A N 1
ATOM 1364 C CA . GLY A 1 182 ? 0.694 38.625 3.871 1 87.75 182 GLY A CA 1
ATOM 1365 C C . GLY A 1 182 ? 0.644 40.125 4.051 1 87.75 182 GLY A C 1
ATOM 1366 O O . GLY A 1 182 ? 1.143 40.875 3.211 1 87.75 182 GLY A O 1
ATOM 1367 N N . LYS A 1 183 ? 0.129 40.594 5.207 1 87.5 183 LYS A N 1
ATOM 1368 C CA . LYS A 1 183 ? 0.077 42 5.523 1 87.5 183 LYS A CA 1
ATOM 1369 C C . LYS A 1 183 ? 1.479 42.594 5.699 1 87.5 183 LYS A C 1
ATOM 1371 O O . LYS A 1 183 ? 1.775 43.656 5.203 1 87.5 183 LYS A O 1
ATOM 1376 N N . ALA A 1 184 ? 2.244 41.781 6.398 1 90.88 184 ALA A N 1
ATOM 1377 C CA . ALA A 1 184 ? 3.592 42.25 6.695 1 90.88 184 ALA A CA 1
ATOM 1378 C C . ALA A 1 184 ? 4.441 42.312 5.43 1 90.88 184 ALA A C 1
ATOM 1380 O O . ALA A 1 184 ? 5.203 43.25 5.23 1 90.88 184 ALA A O 1
ATOM 1381 N N . VAL A 1 185 ? 4.344 41.344 4.574 1 91.19 185 VAL A N 1
ATOM 1382 C CA . VAL A 1 185 ? 5.094 41.312 3.324 1 91.19 185 VAL A CA 1
ATOM 1383 C C . VAL A 1 185 ? 4.633 42.469 2.416 1 91.19 185 VAL A C 1
ATOM 1385 O O . VAL A 1 185 ? 5.449 43.125 1.779 1 91.19 185 VAL A O 1
ATOM 1388 N N . TYR A 1 186 ? 3.307 42.594 2.436 1 89.44 186 TYR A N 1
ATOM 1389 C CA . TYR A 1 186 ? 2.752 43.688 1.646 1 89.44 186 TYR A CA 1
ATOM 1390 C C . TYR A 1 186 ? 3.289 45.031 2.123 1 89.44 186 TYR A C 1
ATOM 1392 O O . TYR A 1 186 ? 3.643 45.906 1.311 1 89.44 186 TYR A O 1
ATOM 1400 N N . TYR A 1 187 ? 3.359 45.25 3.451 1 89.56 187 TYR A N 1
ATOM 1401 C CA . TYR A 1 187 ? 3.883 46.469 4.035 1 89.56 187 TYR A CA 1
ATOM 1402 C C . TYR A 1 187 ? 5.344 46.688 3.654 1 89.56 187 TYR A C 1
ATOM 1404 O O . TYR A 1 187 ? 5.742 47.781 3.273 1 89.56 187 TYR A O 1
ATOM 1412 N N . LEU A 1 188 ? 6.164 45.656 3.633 1 90 188 LEU A N 1
ATOM 1413 C CA . LEU A 1 188 ? 7.602 45.781 3.424 1 90 188 LEU A CA 1
ATOM 1414 C C . LEU A 1 188 ? 7.926 45.969 1.944 1 90 188 LEU A C 1
ATOM 1416 O O . LEU A 1 188 ? 8.969 46.5 1.593 1 90 188 LEU A O 1
ATOM 1420 N N . THR A 1 189 ? 7.117 45.5 1.093 1 87.94 189 THR A N 1
ATOM 1421 C CA . THR A 1 189 ? 7.422 45.531 -0.333 1 87.94 189 THR A CA 1
ATOM 1422 C C . THR A 1 189 ? 6.98 46.844 -0.95 1 87.94 189 THR A C 1
ATOM 1424 O O . THR A 1 189 ? 7.465 47.219 -2.014 1 87.94 189 THR A O 1
ATOM 1427 N N . ARG A 1 190 ? 6.047 47.531 -0.237 1 81.06 190 ARG A N 1
ATOM 1428 C CA . ARG A 1 190 ? 5.602 48.812 -0.783 1 81.06 190 ARG A CA 1
ATOM 1429 C C . ARG A 1 190 ? 6.434 49.969 -0.233 1 81.06 190 ARG A C 1
ATOM 1431 O O . ARG A 1 190 ? 6.109 50.531 0.815 1 81.06 190 ARG A O 1
ATOM 1438 N N . ARG A 1 191 ? 7.438 50.469 -0.965 1 70.06 191 ARG A N 1
ATOM 1439 C CA . ARG A 1 191 ? 8.422 51.438 -0.544 1 70.06 191 ARG A CA 1
ATOM 1440 C C . ARG A 1 191 ? 7.809 52.844 -0.492 1 70.06 191 ARG A C 1
ATOM 1442 O O . ARG A 1 191 ? 8.219 53.688 0.317 1 70.06 191 ARG A O 1
ATOM 1449 N N . ASN A 1 192 ? 6.824 53.125 -1.177 1 65.5 192 ASN A N 1
ATOM 1450 C CA . ASN A 1 192 ? 6.309 54.469 -1.291 1 65.5 192 ASN A CA 1
ATOM 1451 C C . ASN A 1 192 ? 5.426 54.844 -0.103 1 65.5 192 ASN A C 1
ATOM 1453 O O . ASN A 1 192 ? 5.133 56 0.119 1 65.5 192 ASN A O 1
ATOM 1457 N N . ILE A 1 193 ? 5.094 53.875 0.632 1 64.69 193 ILE A N 1
ATOM 1458 C CA . ILE A 1 193 ? 4.066 54.188 1.614 1 64.69 193 ILE A CA 1
ATOM 1459 C C . ILE A 1 193 ? 4.609 53.969 3.023 1 64.69 193 ILE A C 1
ATOM 1461 O O . ILE A 1 193 ? 3.955 54.312 4.012 1 64.69 193 ILE A O 1
ATOM 1465 N N . ARG A 1 194 ? 5.965 53.562 3.01 1 71.31 194 ARG A N 1
ATOM 1466 C CA . ARG A 1 194 ? 6.297 53.094 4.359 1 71.31 194 ARG A CA 1
ATOM 1467 C C . ARG A 1 194 ? 7.426 53.938 4.953 1 71.31 194 ARG A C 1
ATOM 1469 O O . ARG A 1 194 ? 8.281 54.438 4.223 1 71.31 194 ARG A O 1
ATOM 1476 N N . VAL A 1 195 ? 7.277 54.25 6.301 1 80.19 195 VAL A N 1
ATOM 1477 C CA . VAL A 1 195 ? 8.391 54.688 7.125 1 80.19 195 VAL A CA 1
ATOM 1478 C C . VAL A 1 195 ? 9.461 53.594 7.203 1 80.19 195 VAL A C 1
ATOM 1480 O O . VAL A 1 195 ? 9.148 52.406 7.129 1 80.19 195 VAL A O 1
ATOM 1483 N N . PRO A 1 196 ? 10.742 54.031 7.062 1 83.44 196 PRO A N 1
ATOM 1484 C CA . PRO A 1 196 ? 11.789 53.031 7.133 1 83.44 196 PRO A CA 1
ATOM 1485 C C . PRO A 1 196 ? 11.57 52.031 8.273 1 83.44 196 PRO A C 1
ATOM 1487 O O . PRO A 1 196 ? 11.336 52.438 9.414 1 83.44 196 PRO A O 1
ATOM 1490 N N . ALA A 1 197 ? 11.586 50.75 7.945 1 88.62 197 ALA A N 1
ATOM 1491 C CA . ALA A 1 197 ? 11.344 49.688 8.906 1 88.62 197 ALA A CA 1
ATOM 1492 C C . ALA A 1 197 ? 12.633 49.281 9.609 1 88.62 197 ALA A C 1
ATOM 1494 O O . ALA A 1 197 ? 13.688 49.188 8.977 1 88.62 197 ALA A O 1
ATOM 1495 N N . PRO A 1 198 ? 12.586 49.188 10.891 1 90.88 198 PRO A N 1
ATOM 1496 C CA . PRO A 1 198 ? 13.773 48.688 11.594 1 90.88 198 PRO A CA 1
ATOM 1497 C C . PRO A 1 198 ? 14.188 47.281 11.141 1 90.88 198 PRO A C 1
ATOM 1499 O O . PRO A 1 198 ? 13.375 46.531 10.57 1 90.88 198 PRO A O 1
ATOM 1502 N N . GLN A 1 199 ? 15.391 46.906 11.344 1 92 199 GLN A N 1
ATOM 1503 C CA . GLN A 1 199 ? 15.953 45.625 10.891 1 92 199 GLN A CA 1
ATOM 1504 C C . GLN A 1 199 ? 15.258 44.469 11.562 1 92 199 GLN A C 1
ATOM 1506 O O . GLN A 1 199 ? 15.07 43.406 10.945 1 92 199 GLN A O 1
ATOM 1511 N N . TYR A 1 200 ? 14.906 44.562 12.844 1 94.31 200 TYR A N 1
ATOM 1512 C CA . TYR A 1 200 ? 14.305 43.438 13.547 1 94.31 200 TYR A CA 1
ATOM 1513 C C . TYR A 1 200 ? 12.914 43.125 13 1 94.31 200 TYR A C 1
ATOM 1515 O O . TYR A 1 200 ? 12.445 42 13.086 1 94.31 200 TYR A O 1
ATOM 1523 N N . LEU A 1 201 ? 12.172 44.094 12.391 1 94.25 201 LEU A N 1
ATOM 1524 C CA . LEU A 1 201 ? 10.906 43.812 11.727 1 94.25 201 LEU A CA 1
ATOM 1525 C C . LEU A 1 201 ? 11.125 43 10.453 1 94.25 201 LEU A C 1
ATOM 1527 O O . LEU A 1 201 ? 10.398 42.062 10.188 1 94.25 201 LEU A O 1
ATOM 1531 N N . LYS A 1 202 ? 12.117 43.406 9.656 1 94.25 202 LYS A N 1
ATOM 1532 C CA . LYS A 1 202 ? 12.438 42.688 8.438 1 94.25 202 LYS A CA 1
ATOM 1533 C C . LYS A 1 202 ? 12.82 41.25 8.758 1 94.25 202 LYS A C 1
ATOM 1535 O O . LYS A 1 202 ? 12.375 40.312 8.078 1 94.25 202 LYS A O 1
ATOM 1540 N N . GLU A 1 203 ? 13.633 41.094 9.797 1 94.69 203 GLU A N 1
ATOM 1541 C CA . GLU A 1 203 ? 14.055 39.75 10.188 1 94.69 203 GLU A CA 1
ATOM 1542 C C . GLU A 1 203 ? 12.875 38.906 10.695 1 94.69 203 GLU A C 1
ATOM 1544 O O . GLU A 1 203 ? 12.812 37.719 10.469 1 94.69 203 GLU A O 1
ATOM 1549 N N . ALA A 1 204 ? 11.984 39.562 11.445 1 95.19 204 ALA A N 1
ATOM 1550 C CA . ALA A 1 204 ? 10.797 38.844 11.93 1 95.19 204 ALA A CA 1
ATOM 1551 C C . ALA A 1 204 ? 9.945 38.344 10.773 1 95.19 204 ALA A C 1
ATOM 1553 O O . ALA A 1 204 ? 9.445 37.219 10.812 1 95.19 204 ALA A O 1
ATOM 1554 N N . VAL A 1 205 ? 9.773 39.125 9.727 1 94.56 205 VAL A N 1
ATOM 1555 C CA . VAL A 1 205 ? 8.977 38.75 8.57 1 94.56 205 VAL A CA 1
ATOM 1556 C C . VAL A 1 205 ? 9.672 37.656 7.797 1 94.56 205 VAL A C 1
ATOM 1558 O O . VAL A 1 205 ? 9.031 36.656 7.395 1 94.56 205 VAL A O 1
ATOM 1561 N N . ILE A 1 206 ? 10.961 37.75 7.609 1 94.69 206 ILE A N 1
ATOM 1562 C CA . ILE A 1 206 ? 11.703 36.75 6.855 1 94.69 206 ILE A CA 1
ATOM 1563 C C . ILE A 1 206 ? 11.648 35.406 7.586 1 94.69 206 ILE A C 1
ATOM 1565 O O . ILE A 1 206 ? 11.367 34.375 6.977 1 94.69 206 ILE A O 1
ATOM 1569 N N . LEU A 1 207 ? 11.914 35.438 8.852 1 93.94 207 LEU A N 1
ATOM 1570 C CA . LEU A 1 207 ? 11.891 34.219 9.625 1 93.94 207 LEU A CA 1
ATOM 1571 C C . LEU A 1 207 ? 10.477 33.656 9.711 1 93.94 207 LEU A C 1
ATOM 1573 O O . LEU A 1 207 ? 10.281 32.438 9.68 1 93.94 207 LEU A O 1
ATOM 1577 N N . GLY A 1 208 ? 9.5 34.594 9.859 1 93.06 208 GLY A N 1
ATOM 1578 C CA . GLY A 1 208 ? 8.117 34.125 9.852 1 93.06 208 GLY A CA 1
ATOM 1579 C C . GLY A 1 208 ? 7.715 33.469 8.555 1 93.06 208 GLY A C 1
ATOM 1580 O O . GLY A 1 208 ? 7.082 32.406 8.562 1 93.06 208 GLY A O 1
ATOM 1581 N N . VAL A 1 209 ? 8.086 34 7.457 1 93.62 209 VAL A N 1
ATOM 1582 C CA . VAL A 1 209 ? 7.785 33.438 6.137 1 93.62 209 VAL A CA 1
ATOM 1583 C C . VAL A 1 209 ? 8.523 32.125 5.953 1 93.62 209 VAL A C 1
ATOM 1585 O O . VAL A 1 209 ? 7.969 31.172 5.422 1 93.62 209 VAL A O 1
ATOM 1588 N N . LEU A 1 210 ? 9.734 32.125 6.375 1 93.81 210 LEU A N 1
ATOM 1589 C CA . LEU A 1 210 ? 10.531 30.906 6.238 1 93.81 210 LEU A CA 1
ATOM 1590 C C . LEU A 1 210 ? 9.906 29.75 7.016 1 93.81 210 LEU A C 1
ATOM 1592 O O . LEU A 1 210 ? 9.781 28.641 6.492 1 93.81 210 LEU A O 1
ATOM 1596 N N . VAL A 1 211 ? 9.547 29.984 8.25 1 91.81 211 VAL A N 1
ATOM 1597 C CA . VAL A 1 211 ? 8.945 28.953 9.086 1 91.81 211 VAL A CA 1
ATOM 1598 C C . VAL A 1 211 ? 7.621 28.5 8.477 1 91.81 211 VAL A C 1
ATOM 1600 O O . VAL A 1 211 ? 7.336 27.297 8.422 1 91.81 211 VAL A O 1
ATOM 1603 N N . TYR A 1 212 ? 6.852 29.438 8.047 1 90.5 212 TYR A N 1
ATOM 1604 C CA . TYR A 1 212 ? 5.566 29.109 7.426 1 90.5 212 TYR A CA 1
ATOM 1605 C C . TYR A 1 212 ? 5.758 28.297 6.16 1 90.5 212 TYR A C 1
ATOM 1607 O O . TYR A 1 212 ? 5.07 27.297 5.953 1 90.5 212 TYR A O 1
ATOM 1615 N N . LEU A 1 213 ? 6.66 28.672 5.332 1 91.5 213 LEU A N 1
ATOM 1616 C CA . LEU A 1 213 ? 6.898 27.984 4.062 1 91.5 213 LEU A CA 1
ATOM 1617 C C . LEU A 1 213 ? 7.441 26.578 4.297 1 91.5 213 LEU A C 1
ATOM 1619 O O . LEU A 1 213 ? 6.996 25.625 3.654 1 91.5 213 LEU A O 1
ATOM 1623 N N . ILE A 1 214 ? 8.398 26.469 5.176 1 93.75 214 ILE A N 1
ATOM 1624 C CA . ILE A 1 214 ? 8.984 25.156 5.418 1 93.75 214 ILE A CA 1
ATOM 1625 C C . ILE A 1 214 ? 7.918 24.219 5.984 1 93.75 214 ILE A C 1
ATOM 1627 O O . ILE A 1 214 ? 7.852 23.047 5.609 1 93.75 214 ILE A O 1
ATOM 1631 N N . SER A 1 215 ? 7.148 24.703 6.906 1 90.62 215 SER A N 1
ATOM 1632 C CA . SER A 1 215 ? 6.109 23.875 7.504 1 90.62 215 SER A CA 1
ATOM 1633 C C . SER A 1 215 ? 5.145 23.344 6.445 1 90.62 215 SER A C 1
ATOM 1635 O O . SER A 1 215 ? 4.727 22.188 6.5 1 90.62 215 SER A O 1
ATOM 1637 N N . HIS A 1 216 ? 4.781 24.109 5.465 1 90.19 216 HIS A N 1
ATOM 1638 C CA . HIS A 1 216 ? 3.857 23.672 4.422 1 90.19 216 HIS A CA 1
ATOM 1639 C C . HIS A 1 216 ? 4.57 22.844 3.365 1 90.19 216 HIS A C 1
ATOM 1641 O O . HIS A 1 216 ? 3.979 21.938 2.777 1 90.19 216 HIS A O 1
ATOM 1647 N N . LEU A 1 217 ? 5.801 23.172 3.156 1 93.94 217 LEU A N 1
ATOM 1648 C CA . LEU A 1 217 ? 6.574 22.375 2.213 1 93.94 217 LEU A CA 1
ATOM 1649 C C . LEU A 1 217 ? 6.754 20.953 2.732 1 93.94 217 LEU A C 1
ATOM 1651 O O . LEU A 1 217 ? 6.805 20 1.947 1 93.94 217 LEU A O 1
ATOM 1655 N N . VAL A 1 218 ? 6.867 20.812 4.039 1 94.19 218 VAL A N 1
ATOM 1656 C CA . VAL A 1 218 ? 6.938 19.469 4.625 1 94.19 218 VAL A CA 1
ATOM 1657 C C . VAL A 1 218 ? 5.66 18.703 4.301 1 94.19 218 VAL A C 1
ATOM 1659 O O . VAL A 1 218 ? 5.715 17.516 3.93 1 94.19 218 VAL A O 1
ATOM 1662 N N . GLY A 1 219 ? 4.512 19.375 4.445 1 92.06 219 GLY A N 1
ATOM 1663 C CA . GLY A 1 219 ? 3.256 18.734 4.07 1 92.06 219 GLY A CA 1
ATOM 1664 C C . GLY A 1 219 ? 3.195 18.359 2.604 1 92.06 219 GLY A C 1
ATOM 1665 O O . GLY A 1 219 ? 2.713 17.281 2.256 1 92.06 219 GLY A O 1
ATOM 1666 N N . LEU A 1 220 ? 3.711 19.188 1.777 1 93.62 220 LEU A N 1
ATOM 1667 C CA . LEU A 1 220 ? 3.713 18.922 0.342 1 93.62 220 LEU A CA 1
ATOM 1668 C C . LEU A 1 220 ? 4.672 17.797 -0 1 93.62 220 LEU A C 1
ATOM 1670 O O . LEU A 1 220 ? 4.402 17 -0.905 1 93.62 220 LEU A O 1
ATOM 1674 N N . ALA A 1 221 ? 5.758 17.812 0.667 1 95.56 221 ALA A N 1
ATOM 1675 C CA . ALA A 1 221 ? 6.703 16.719 0.457 1 95.56 221 ALA A CA 1
ATOM 1676 C C . ALA A 1 221 ? 6.098 15.375 0.871 1 95.56 221 ALA A C 1
ATOM 1678 O O . ALA A 1 221 ? 6.316 14.359 0.212 1 95.56 221 ALA A O 1
ATOM 1679 N N . ASP A 1 222 ? 5.438 15.32 1.975 1 94.75 222 ASP A N 1
ATOM 1680 C CA . ASP A 1 222 ? 4.75 14.109 2.408 1 94.75 222 ASP A CA 1
ATOM 1681 C C . ASP A 1 222 ? 3.727 13.656 1.369 1 94.75 222 ASP A C 1
ATOM 1683 O O . ASP A 1 222 ? 3.594 12.461 1.1 1 94.75 222 ASP A O 1
ATOM 1687 N N . LEU A 1 223 ? 3.006 14.641 0.82 1 93 223 LEU A N 1
ATOM 1688 C CA . LEU A 1 223 ? 2.045 14.336 -0.233 1 93 223 LEU A CA 1
ATOM 1689 C C . LEU A 1 223 ? 2.742 13.742 -1.453 1 93 223 LEU A C 1
ATOM 1691 O O . LEU A 1 223 ? 2.232 12.812 -2.072 1 93 223 LEU A O 1
ATOM 1695 N N . TRP A 1 224 ? 3.82 14.398 -1.821 1 95.06 224 TRP A N 1
ATOM 1696 C CA . TRP A 1 224 ? 4.633 13.883 -2.92 1 95.06 224 TRP A CA 1
ATOM 1697 C C . TRP A 1 224 ? 5.062 12.445 -2.65 1 95.06 224 TRP A C 1
ATOM 1699 O O . TRP A 1 224 ? 5.023 11.602 -3.547 1 95.06 224 TRP A O 1
ATOM 1709 N N . LEU A 1 225 ? 5.438 12.125 -1.473 1 94.81 225 LEU A N 1
ATOM 1710 C CA . LEU A 1 225 ? 5.84 10.781 -1.069 1 94.81 225 LEU A CA 1
ATOM 1711 C C . LEU A 1 225 ? 4.668 9.812 -1.173 1 94.81 225 LEU A C 1
ATOM 1713 O O . LEU A 1 225 ? 4.828 8.695 -1.672 1 94.81 225 LEU A O 1
ATOM 1717 N N . HIS A 1 226 ? 3.51 10.164 -0.738 1 92.75 226 HIS A N 1
ATOM 1718 C CA . HIS A 1 226 ? 2.314 9.336 -0.801 1 92.75 226 HIS A CA 1
ATOM 1719 C C . HIS A 1 226 ? 1.93 9.031 -2.246 1 92.75 226 HIS A C 1
ATOM 1721 O O . HIS A 1 226 ? 1.531 7.906 -2.564 1 92.75 226 HIS A O 1
ATOM 1727 N N . ALA A 1 227 ? 2.09 9.977 -3.078 1 91.81 227 ALA A N 1
ATOM 1728 C CA . ALA A 1 227 ? 1.66 9.852 -4.469 1 91.81 227 ALA A CA 1
ATOM 1729 C C . ALA A 1 227 ? 2.594 8.93 -5.246 1 91.81 227 ALA A C 1
ATOM 1731 O O . ALA A 1 227 ? 2.189 8.32 -6.242 1 91.81 227 ALA A O 1
ATOM 1732 N N . THR A 1 228 ? 3.781 8.766 -4.812 1 93.19 228 THR A N 1
ATOM 1733 C CA . THR A 1 228 ? 4.766 8.039 -5.609 1 93.19 228 THR A CA 1
ATOM 1734 C C . THR A 1 228 ? 5.152 6.727 -4.934 1 93.19 228 THR A C 1
ATOM 1736 O O . THR A 1 228 ? 5.863 5.906 -5.52 1 93.19 228 THR A O 1
ATOM 1739 N N . THR A 1 229 ? 4.754 6.543 -3.727 1 93.06 229 THR A N 1
ATOM 1740 C CA . THR A 1 229 ? 5 5.273 -3.053 1 93.06 229 THR A CA 1
ATOM 1741 C C . THR A 1 229 ? 4.027 4.203 -3.539 1 93.06 229 THR A C 1
ATOM 1743 O O . THR A 1 229 ? 2.848 4.48 -3.752 1 93.06 229 THR A O 1
ATOM 1746 N N . ALA A 1 230 ? 4.543 3.014 -3.742 1 91.88 230 ALA A N 1
ATOM 1747 C CA . ALA A 1 230 ? 3.709 1.918 -4.227 1 91.88 230 ALA A CA 1
ATOM 1748 C C . ALA A 1 230 ? 3.979 0.636 -3.441 1 91.88 230 ALA A C 1
ATOM 1750 O O . ALA A 1 230 ? 5.047 0.479 -2.844 1 91.88 230 ALA A O 1
ATOM 1751 N N . ALA A 1 231 ? 2.969 -0.196 -3.359 1 89.62 231 ALA A N 1
ATOM 1752 C CA . ALA A 1 231 ? 3.131 -1.566 -2.881 1 89.62 231 ALA A CA 1
ATOM 1753 C C . ALA A 1 231 ? 3.508 -2.506 -4.023 1 89.62 231 ALA A C 1
ATOM 1755 O O . ALA A 1 231 ? 2.91 -2.451 -5.102 1 89.62 231 ALA A O 1
ATOM 1756 N N . VAL A 1 232 ? 4.535 -3.326 -3.803 1 86.94 232 VAL A N 1
ATOM 1757 C CA . VAL A 1 232 ? 5.031 -4.211 -4.852 1 86.94 232 VAL A CA 1
ATOM 1758 C C . VAL A 1 232 ? 5.059 -5.652 -4.344 1 86.94 232 VAL A C 1
ATOM 1760 O O . VAL A 1 232 ? 5.402 -5.902 -3.188 1 86.94 232 VAL A O 1
ATOM 1763 N N . LEU A 1 233 ? 4.723 -6.461 -5.23 1 80.44 233 LEU A N 1
ATOM 1764 C CA . LEU A 1 233 ? 4.879 -7.883 -4.934 1 80.44 233 LEU A CA 1
ATOM 1765 C C . LEU A 1 233 ? 6.312 -8.336 -5.191 1 80.44 233 LEU A C 1
ATOM 1767 O O . LEU A 1 233 ? 6.859 -8.102 -6.27 1 80.44 233 LEU A O 1
ATOM 1771 N N . TYR A 1 234 ? 6.965 -8.891 -4.121 1 77.25 234 TYR A N 1
ATOM 1772 C CA . TYR A 1 234 ? 8.367 -9.289 -4.168 1 77.25 234 TYR A CA 1
ATOM 1773 C C . TYR A 1 234 ? 8.562 -10.672 -3.547 1 77.25 234 TYR A C 1
ATOM 1775 O O . TYR A 1 234 ? 8 -10.969 -2.492 1 77.25 234 TYR A O 1
ATOM 1783 N N . ASN A 1 235 ? 9.266 -11.508 -4.285 1 77.62 235 ASN A N 1
ATOM 1784 C CA . ASN A 1 235 ? 9.672 -12.781 -3.695 1 77.62 235 ASN A CA 1
ATOM 1785 C C . ASN A 1 235 ? 10.906 -12.625 -2.816 1 77.62 235 ASN A C 1
ATOM 1787 O O . ASN A 1 235 ? 12.031 -12.609 -3.318 1 77.62 235 ASN A O 1
ATOM 1791 N N . MET A 1 236 ? 10.711 -12.602 -1.543 1 76.25 236 MET A N 1
ATOM 1792 C CA . MET A 1 236 ? 11.75 -12.289 -0.571 1 76.25 236 MET A CA 1
ATOM 1793 C C . MET A 1 236 ? 12.547 -13.531 -0.206 1 76.25 236 MET A C 1
ATOM 1795 O O . MET A 1 236 ? 11.977 -14.562 0.153 1 76.25 236 MET A O 1
ATOM 1799 N N . PRO A 1 237 ? 13.93 -13.414 -0.376 1 76.19 237 PRO A N 1
ATOM 1800 C CA . PRO A 1 237 ? 14.758 -14.539 0.083 1 76.19 237 PRO A CA 1
ATOM 1801 C C . PRO A 1 237 ? 14.766 -14.68 1.603 1 76.19 237 PRO A C 1
ATOM 1803 O O . PRO A 1 237 ? 14.867 -13.68 2.32 1 76.19 237 PRO A O 1
ATOM 1806 N N . LEU A 1 238 ? 14.461 -15.75 2.111 1 73.75 238 LEU A N 1
ATOM 1807 C CA . LEU A 1 238 ? 14.453 -15.992 3.549 1 73.75 238 LEU A CA 1
ATOM 1808 C C . LEU A 1 238 ? 15.844 -16.375 4.043 1 73.75 238 LEU A C 1
ATOM 1810 O O . LEU A 1 238 ? 16.594 -17.047 3.34 1 73.75 238 LEU A O 1
ATOM 1814 N N . SER A 1 239 ? 16.297 -15.695 5.109 1 62.34 239 SER A N 1
ATOM 1815 C CA . SER A 1 239 ? 17.594 -15.992 5.695 1 62.34 239 SER A CA 1
ATOM 1816 C C . SER A 1 239 ? 17.594 -17.359 6.379 1 62.34 239 SER A C 1
ATOM 1818 O O . SER A 1 239 ? 18.625 -18.016 6.48 1 62.34 239 SER A O 1
ATOM 1820 N N . ASN A 1 240 ? 16.422 -17.719 7.051 1 62.84 240 ASN A N 1
ATOM 1821 C CA . ASN A 1 240 ? 16.438 -19 7.766 1 62.84 240 ASN A CA 1
ATOM 1822 C C . ASN A 1 240 ? 16.219 -20.172 6.82 1 62.84 240 ASN A C 1
ATOM 1824 O O . ASN A 1 240 ? 15.281 -20.172 6.023 1 62.84 240 ASN A O 1
ATOM 1828 N N . PRO A 1 241 ? 17.203 -21.016 6.945 1 62.81 241 PRO A N 1
ATOM 1829 C CA . PRO A 1 241 ? 17.219 -22.172 6.047 1 62.81 241 PRO A CA 1
ATOM 1830 C C . PRO A 1 241 ? 16.031 -23.109 6.27 1 62.81 241 PRO A C 1
ATOM 1832 O O . PRO A 1 241 ? 15.688 -23.406 7.414 1 62.81 241 PRO A O 1
ATOM 1835 N N . GLY A 1 242 ? 14.945 -22.906 5.586 1 66.06 242 GLY A N 1
ATOM 1836 C CA . GLY A 1 242 ? 13.914 -23.922 5.625 1 66.06 242 GLY A CA 1
ATOM 1837 C C . GLY A 1 242 ? 14.469 -25.344 5.684 1 66.06 242 GLY A C 1
ATOM 1838 O O . GLY A 1 242 ? 15.656 -25.531 5.953 1 66.06 242 GLY A O 1
ATOM 1839 N N . PRO A 1 243 ? 13.594 -26.25 5.777 1 76.75 243 PRO A N 1
ATOM 1840 C CA . PRO A 1 243 ? 14.055 -27.641 5.742 1 76.75 243 PRO A CA 1
ATOM 1841 C C . PRO A 1 243 ? 15.016 -27.922 4.586 1 76.75 243 PRO A C 1
ATOM 1843 O O . PRO A 1 243 ? 14.945 -27.25 3.551 1 76.75 243 PRO A O 1
ATOM 1846 N N . PRO A 1 244 ? 15.961 -28.781 4.984 1 82.81 244 PRO A N 1
ATOM 1847 C CA . PRO A 1 244 ? 16.922 -29.094 3.918 1 82.81 244 PRO A CA 1
ATOM 1848 C C . PRO A 1 244 ? 16.234 -29.625 2.654 1 82.81 244 PRO A C 1
ATOM 1850 O O . PRO A 1 244 ? 15.273 -30.375 2.738 1 82.81 244 PRO A O 1
ATOM 1853 N N . VAL A 1 245 ? 16.641 -28.984 1.637 1 89.19 245 VAL A N 1
ATOM 1854 C CA . VAL A 1 245 ? 16.203 -29.484 0.34 1 89.19 245 VAL A CA 1
ATOM 1855 C C . VAL A 1 245 ? 17.094 -30.641 -0.098 1 89.19 245 VAL A C 1
ATOM 1857 O O . VAL A 1 245 ? 18.328 -30.547 -0.041 1 89.19 245 VAL A O 1
ATOM 1860 N N . VAL A 1 246 ? 16.516 -31.781 -0.358 1 92.31 246 VAL A N 1
ATOM 1861 C CA . VAL A 1 246 ? 17.234 -32.969 -0.788 1 92.31 246 VAL A CA 1
ATOM 1862 C C . VAL A 1 246 ? 17.109 -33.125 -2.303 1 92.31 246 VAL A C 1
ATOM 1864 O O . VAL A 1 246 ? 16.109 -33.625 -2.809 1 92.31 246 VAL A O 1
ATOM 1867 N N . ALA A 1 247 ? 18.203 -32.625 -2.992 1 94.44 247 ALA A N 1
ATOM 1868 C CA . ALA A 1 247 ? 18.094 -32.656 -4.449 1 94.44 247 ALA A CA 1
ATOM 1869 C C . ALA A 1 247 ? 19.406 -33.062 -5.086 1 94.44 247 ALA A C 1
ATOM 1871 O O . ALA A 1 247 ? 19.453 -33.375 -6.285 1 94.44 247 ALA A O 1
ATOM 1872 N N . ASP A 1 248 ? 20.516 -33.219 -4.27 1 95.25 248 ASP A N 1
ATOM 1873 C CA . ASP A 1 248 ? 21.781 -33.719 -4.82 1 95.25 248 ASP A CA 1
ATOM 1874 C C . ASP A 1 248 ? 21.656 -35.188 -5.203 1 95.25 248 ASP A C 1
ATOM 1876 O O . ASP A 1 248 ? 21.312 -36.031 -4.367 1 95.25 248 ASP A O 1
ATOM 1880 N N . LEU A 1 249 ? 21.922 -35.406 -6.434 1 96.56 249 LEU A N 1
ATOM 1881 C CA . LEU A 1 249 ? 21.844 -36.812 -6.895 1 96.56 249 LEU A CA 1
ATOM 1882 C C . LEU A 1 249 ? 23.219 -37.469 -6.902 1 96.56 249 LEU A C 1
ATOM 1884 O O . LEU A 1 249 ? 24.141 -36.938 -7.539 1 96.56 249 LEU A O 1
ATOM 1888 N N . ASN A 1 250 ? 23.312 -38.562 -6.184 1 93.75 250 ASN A N 1
ATOM 1889 C CA . ASN A 1 250 ? 24.562 -39.312 -6.102 1 93.75 250 ASN A CA 1
ATOM 1890 C C . ASN A 1 250 ? 24.391 -40.75 -6.59 1 93.75 250 ASN A C 1
ATOM 1892 O O . ASN A 1 250 ? 23.281 -41.281 -6.609 1 93.75 250 ASN A O 1
ATOM 1896 N N . PHE A 1 251 ? 25.516 -41.25 -7.027 1 90.94 251 PHE A N 1
ATOM 1897 C CA . PHE A 1 251 ? 25.578 -42.656 -7.465 1 90.94 251 PHE A CA 1
ATOM 1898 C C . PHE A 1 251 ? 26.016 -43.562 -6.324 1 90.94 251 PHE A C 1
ATOM 1900 O O . PHE A 1 251 ? 27 -43.25 -5.629 1 90.94 251 PHE A O 1
ATOM 1907 N N . SER A 1 252 ? 25.188 -44.656 -6.074 1 85.31 252 SER A N 1
ATOM 1908 C CA . SER A 1 252 ? 25.531 -45.594 -5.012 1 85.31 252 SER A CA 1
ATOM 1909 C C . SER A 1 252 ? 26.656 -46.531 -5.445 1 85.31 252 SER A C 1
ATOM 1911 O O . SER A 1 252 ? 26.391 -47.531 -6.102 1 85.31 252 SER A O 1
ATOM 1913 N N . GLU A 1 253 ? 27.781 -46.281 -4.969 1 75.94 253 GLU A N 1
ATOM 1914 C CA . GLU A 1 253 ? 28.922 -47.125 -5.309 1 75.94 253 GLU A CA 1
ATOM 1915 C C . GLU A 1 253 ? 28.844 -48.469 -4.598 1 75.94 253 GLU A C 1
ATOM 1917 O O . GLU A 1 253 ? 29.453 -49.469 -5.051 1 75.94 253 GLU A O 1
ATOM 1922 N N . THR A 1 254 ? 28.094 -48.438 -3.49 1 73.38 254 THR A N 1
ATOM 1923 C CA . THR A 1 254 ? 28 -49.656 -2.707 1 73.38 254 THR A CA 1
ATOM 1924 C C . THR A 1 254 ? 27.141 -50.719 -3.432 1 73.38 254 THR A C 1
ATOM 1926 O O . THR A 1 254 ? 27.406 -51.906 -3.332 1 73.38 254 THR A O 1
ATOM 1929 N N . VAL A 1 255 ? 26.125 -50.125 -4.082 1 72.38 255 VAL A N 1
ATOM 1930 C CA . VAL A 1 255 ? 25.234 -51.062 -4.789 1 72.38 255 VAL A CA 1
ATOM 1931 C C . VAL A 1 255 ? 25.891 -51.5 -6.098 1 72.38 255 VAL A C 1
ATOM 1933 O O . VAL A 1 255 ? 25.703 -52.625 -6.547 1 72.38 255 VAL A O 1
ATOM 1936 N N . CYS A 1 256 ? 26.391 -50.5 -6.73 1 65.19 256 CYS A N 1
ATOM 1937 C CA . CYS A 1 256 ? 27.078 -50.812 -7.988 1 65.19 256 CYS A CA 1
ATOM 1938 C C . CYS A 1 256 ? 28.578 -50.812 -7.797 1 65.19 256 CYS A C 1
ATOM 1940 O O . CYS A 1 256 ? 29.25 -49.781 -7.961 1 65.19 256 CYS A O 1
ATOM 1942 N N . ASP A 1 257 ? 29.062 -51.625 -6.84 1 53.97 257 ASP A N 1
ATOM 1943 C CA . ASP A 1 257 ? 30.484 -51.719 -6.551 1 53.97 257 ASP A CA 1
ATOM 1944 C C . ASP A 1 257 ? 31.312 -51.75 -7.84 1 53.97 257 ASP A C 1
ATOM 1946 O O . ASP A 1 257 ? 30.797 -52.094 -8.906 1 53.97 257 ASP A O 1
ATOM 1950 N N . THR A 1 258 ? 32.5 -51.062 -7.691 1 47.41 258 THR A N 1
ATOM 1951 C CA . THR A 1 258 ? 33.594 -51.062 -8.672 1 47.41 258 THR A CA 1
ATOM 1952 C C . THR A 1 258 ? 33.562 -52.344 -9.5 1 47.41 258 THR A C 1
ATOM 1954 O O . THR A 1 258 ? 32.969 -53.344 -9.102 1 47.41 258 THR A O 1
ATOM 1957 N N . PRO A 1 259 ? 34.656 -52.344 -10.406 1 45.06 259 PRO A N 1
ATOM 1958 C CA . PRO A 1 259 ? 34.906 -53.594 -11.109 1 45.06 259 PRO A CA 1
ATOM 1959 C C . PRO A 1 259 ? 34.625 -54.812 -10.258 1 45.06 259 PRO A C 1
ATOM 1961 O O . PRO A 1 259 ? 35.219 -55 -9.188 1 45.06 259 PRO A O 1
ATOM 1964 N N . GLY A 1 260 ? 33.531 -54.906 -9.906 1 38.75 260 GLY A N 1
ATOM 1965 C CA . GLY A 1 260 ? 33.188 -56.062 -9.086 1 38.75 260 GLY A CA 1
ATOM 1966 C C . GLY A 1 260 ? 34.25 -57.156 -9.133 1 38.75 260 GLY A C 1
ATOM 1967 O O . GLY A 1 260 ? 35.219 -57.062 -9.859 1 38.75 260 GLY A O 1
ATOM 1968 N N . VAL A 1 261 ? 33.938 -58.312 -8.328 1 39.34 261 VAL A N 1
ATOM 1969 C CA . VAL A 1 261 ? 34.781 -59.469 -8.102 1 39.34 261 VAL A CA 1
ATOM 1970 C C . VAL A 1 261 ? 35.5 -59.875 -9.398 1 39.34 261 VAL A C 1
ATOM 1972 O O . VAL A 1 261 ? 36.625 -60.375 -9.375 1 39.34 261 VAL A O 1
ATOM 1975 N N . ARG A 1 262 ? 34.656 -60.219 -10.594 1 46.16 262 ARG A N 1
ATOM 1976 C CA . ARG A 1 262 ? 35.312 -60.844 -11.742 1 46.16 262 ARG A CA 1
ATOM 1977 C C . ARG A 1 262 ? 35.594 -59.812 -12.828 1 46.16 262 ARG A C 1
ATOM 1979 O O . ARG A 1 262 ? 35.625 -60.156 -14.016 1 46.16 262 ARG A O 1
ATOM 1986 N N . GLY A 1 263 ? 35.781 -58.5 -12.438 1 47.66 263 GLY A N 1
ATOM 1987 C CA . GLY A 1 263 ? 36.156 -57.562 -13.477 1 47.66 263 GLY A CA 1
ATOM 1988 C C . GLY A 1 263 ? 35 -57 -14.25 1 47.66 263 GLY A C 1
ATOM 1989 O O . GLY A 1 263 ? 35.156 -56.406 -15.305 1 47.66 263 GLY A O 1
ATOM 1990 N N . GLN A 1 264 ? 33.625 -57.156 -13.805 1 55.84 264 GLN A N 1
ATOM 1991 C CA . GLN A 1 264 ? 32.531 -56.844 -14.711 1 55.84 264 GLN A CA 1
ATOM 1992 C C . GLN A 1 264 ? 31.859 -55.531 -14.312 1 55.84 264 GLN A C 1
ATOM 1994 O O . GLN A 1 264 ? 31.859 -55.156 -13.133 1 55.84 264 GLN A O 1
ATOM 1999 N N . ILE A 1 265 ? 31.5 -54.656 -15.211 1 61.81 265 ILE A N 1
ATOM 2000 C CA . ILE A 1 265 ? 30.828 -53.375 -15.102 1 61.81 265 ILE A CA 1
ATOM 2001 C C . ILE A 1 265 ? 29.438 -53.562 -14.492 1 61.81 265 ILE A C 1
ATOM 2003 O O . ILE A 1 265 ? 28.734 -54.531 -14.828 1 61.81 265 ILE A O 1
ATOM 2007 N N . CYS A 1 266 ? 29.141 -52.75 -13.477 1 67 266 CYS A N 1
ATOM 2008 C CA . CYS A 1 266 ? 27.812 -52.781 -12.859 1 67 266 CYS A CA 1
ATOM 2009 C C . CYS A 1 266 ? 26.719 -52.781 -13.914 1 67 266 CYS A C 1
ATOM 2011 O O . CYS A 1 266 ? 26.75 -51.969 -14.844 1 67 266 CYS A O 1
ATOM 2013 N N . GLY A 1 267 ? 25.859 -53.719 -13.883 1 64.25 267 GLY A N 1
ATOM 2014 C CA . GLY A 1 267 ? 24.703 -53.781 -14.781 1 64.25 267 GLY A CA 1
ATOM 2015 C C . GLY A 1 267 ? 25 -54.5 -16.078 1 64.25 267 GLY A C 1
ATOM 2016 O O . GLY A 1 267 ? 24.156 -54.562 -16.969 1 64.25 267 GLY A O 1
ATOM 2017 N N . SER A 1 268 ? 26.281 -54.938 -16.203 1 60.81 268 SER A N 1
ATOM 2018 C CA . SER A 1 268 ? 26.625 -55.562 -17.469 1 60.81 268 SER A CA 1
ATOM 2019 C C . SER A 1 268 ? 25.984 -56.938 -17.578 1 60.81 268 SER A C 1
ATOM 2021 O O . SER A 1 268 ? 25.828 -57.469 -18.688 1 60.81 268 SER A O 1
ATOM 2023 N N . GLU A 1 269 ? 25.688 -57.531 -16.359 1 59.19 269 GLU A N 1
ATOM 2024 C CA . GLU A 1 269 ? 24.969 -58.781 -16.375 1 59.19 269 GLU A CA 1
ATOM 2025 C C . GLU A 1 269 ? 23.625 -58.688 -15.641 1 59.19 269 GLU A C 1
ATOM 2027 O O . GLU A 1 269 ? 23.484 -57.875 -14.711 1 59.19 269 GLU A O 1
ATOM 2032 N N . PRO A 1 270 ? 22.625 -59.344 -16.219 1 56.53 270 PRO A N 1
ATOM 2033 C CA . PRO A 1 270 ? 21.297 -59.219 -15.617 1 56.53 270 PRO A CA 1
ATOM 2034 C C . PRO A 1 270 ? 21.312 -59.438 -14.109 1 56.53 270 PRO A C 1
ATOM 2036 O O . PRO A 1 270 ? 20.547 -58.812 -13.383 1 56.53 270 PRO A O 1
ATOM 2039 N N . ASP A 1 271 ? 22.203 -60.344 -13.633 1 55.97 271 ASP A N 1
ATOM 2040 C CA . ASP A 1 271 ? 22.219 -60.688 -12.211 1 55.97 271 ASP A CA 1
ATOM 2041 C C . ASP A 1 271 ? 22.797 -59.531 -11.383 1 55.97 271 ASP A C 1
ATOM 2043 O O . ASP A 1 271 ? 22.516 -59.438 -10.188 1 55.97 271 ASP A O 1
ATOM 2047 N N . TYR A 1 272 ? 23.531 -58.688 -12.156 1 57.53 272 TYR A N 1
ATOM 2048 C CA . TYR A 1 272 ? 24.203 -57.656 -11.406 1 57.53 272 TYR A CA 1
ATOM 2049 C C . TYR A 1 272 ? 23.406 -56.344 -11.414 1 57.53 272 TYR A C 1
ATOM 2051 O O . TYR A 1 272 ? 23.75 -55.406 -10.719 1 57.53 272 TYR A O 1
ATOM 2059 N N . TRP A 1 273 ? 22.391 -56.281 -12.227 1 60.44 273 TRP A N 1
ATOM 2060 C CA . TRP A 1 273 ? 21.594 -55.062 -12.266 1 60.44 273 TRP A CA 1
ATOM 2061 C C . TRP A 1 273 ? 20.438 -55.125 -11.273 1 60.44 273 TRP A C 1
ATOM 2063 O O . TRP A 1 273 ? 19.5 -54.344 -11.336 1 60.44 273 TRP A O 1
ATOM 2073 N N . GLY A 1 274 ? 20.516 -56.062 -10.539 1 60.34 274 GLY A N 1
ATOM 2074 C CA . GLY A 1 274 ? 19.438 -56.062 -9.57 1 60.34 274 GLY A CA 1
ATOM 2075 C C . GLY A 1 274 ? 18.656 -57.375 -9.562 1 60.34 274 GLY A C 1
ATOM 2076 O O . GLY A 1 274 ? 17.688 -57.5 -8.805 1 60.34 274 GLY A O 1
ATOM 2077 N N . PHE A 1 275 ? 18.953 -58.25 -10.539 1 56.66 275 PHE A N 1
ATOM 2078 C CA . PHE A 1 275 ? 18.203 -59.469 -10.617 1 56.66 275 PHE A CA 1
ATOM 2079 C C . PHE A 1 275 ? 18.594 -60.438 -9.492 1 56.66 275 PHE A C 1
ATOM 2081 O O . PHE A 1 275 ? 17.844 -61.344 -9.164 1 56.66 275 PHE A O 1
ATOM 2088 N N . GLY A 1 276 ? 19.422 -59.969 -8.539 1 55.06 276 GLY A N 1
ATOM 2089 C CA . GLY A 1 276 ? 19.625 -60.75 -7.328 1 55.06 276 GLY A CA 1
ATOM 2090 C C . GLY A 1 276 ? 18.719 -60.344 -6.191 1 55.06 276 GLY A C 1
ATOM 2091 O O . GLY A 1 276 ? 18.203 -59.219 -6.184 1 55.06 276 GLY A O 1
ATOM 2092 N N . MET A 1 277 ? 18.141 -61.375 -5.406 1 54.84 277 MET A N 1
ATOM 2093 C CA . MET A 1 277 ? 17.203 -61.156 -4.316 1 54.84 277 MET A CA 1
ATOM 2094 C C . MET A 1 277 ? 17.578 -59.906 -3.504 1 54.84 277 MET A C 1
ATOM 2096 O O . MET A 1 277 ? 16.703 -59.156 -3.059 1 54.84 277 MET A O 1
ATOM 2100 N N . GLU A 1 278 ? 18.891 -59.656 -3.479 1 60.78 278 GLU A N 1
ATOM 2101 C CA . GLU A 1 278 ? 19.328 -58.594 -2.566 1 60.78 278 GLU A CA 1
ATOM 2102 C C . GLU A 1 278 ? 19.234 -57.219 -3.229 1 60.78 278 GLU A C 1
ATOM 2104 O O . GLU A 1 278 ? 19.156 -56.219 -2.543 1 60.78 278 GLU A O 1
ATOM 2109 N N . ARG A 1 279 ? 19.094 -57.156 -4.566 1 72.12 279 ARG A N 1
ATOM 2110 C CA . ARG A 1 279 ? 19.141 -55.875 -5.238 1 72.12 279 ARG A CA 1
ATOM 2111 C C . ARG A 1 279 ? 17.906 -55.656 -6.125 1 72.12 279 ARG A C 1
ATOM 2113 O O . ARG A 1 279 ? 17.922 -54.812 -7.012 1 72.12 279 ARG A O 1
ATOM 2120 N N . GLN A 1 280 ? 16.922 -56.438 -5.844 1 70.62 280 GLN A N 1
ATOM 2121 C CA . GLN A 1 280 ? 15.68 -56.375 -6.602 1 70.62 280 GLN A CA 1
ATOM 2122 C C . GLN A 1 280 ? 15.047 -54.969 -6.492 1 70.62 280 GLN A C 1
ATOM 2124 O O . GLN A 1 280 ? 14.359 -54.531 -7.418 1 70.62 280 GLN A O 1
ATOM 2129 N N . PHE A 1 281 ? 15.391 -54.312 -5.395 1 75.5 281 PHE A N 1
ATOM 2130 C CA . PHE A 1 281 ? 14.789 -53 -5.168 1 75.5 281 PHE A CA 1
ATOM 2131 C C . PHE A 1 281 ? 15.25 -52.031 -6.23 1 75.5 281 PHE A C 1
ATOM 2133 O O . PHE A 1 281 ? 14.531 -51.062 -6.551 1 75.5 281 PHE A O 1
ATOM 2140 N N . LEU A 1 282 ? 16.406 -52.219 -6.844 1 80.44 282 LEU A N 1
ATOM 2141 C CA . LEU A 1 282 ? 16.906 -51.312 -7.887 1 80.44 282 LEU A CA 1
ATOM 2142 C C . LEU A 1 282 ? 16.031 -51.375 -9.133 1 80.44 282 LEU A C 1
ATOM 2144 O O . LEU A 1 282 ? 15.648 -50.344 -9.68 1 80.44 282 LEU A O 1
ATOM 2148 N N . THR A 1 283 ? 15.727 -52.594 -9.492 1 77.88 283 THR A N 1
ATOM 2149 C CA . THR A 1 283 ? 14.891 -52.781 -10.672 1 77.88 283 THR A CA 1
ATOM 2150 C C . THR A 1 283 ? 13.469 -52.281 -10.406 1 77.88 283 THR A C 1
ATOM 2152 O O . THR A 1 283 ? 12.859 -51.656 -11.266 1 77.88 283 THR A O 1
ATOM 2155 N N . LEU A 1 284 ? 13 -52.5 -9.188 1 78.62 284 LEU A N 1
ATOM 2156 C CA . LEU A 1 284 ? 11.648 -52.094 -8.852 1 78.62 284 LEU A CA 1
ATOM 2157 C C . LEU A 1 284 ? 11.539 -50.562 -8.844 1 78.62 284 LEU A C 1
ATOM 2159 O O . LEU A 1 284 ? 10.562 -50 -9.344 1 78.62 284 LEU A O 1
ATOM 2163 N N . THR A 1 285 ? 12.508 -50 -8.312 1 85 285 THR A N 1
ATOM 2164 C CA . THR A 1 285 ? 12.523 -48.531 -8.328 1 85 285 THR A CA 1
ATOM 2165 C C . THR A 1 285 ? 12.555 -48 -9.758 1 85 285 THR A C 1
ATOM 2167 O O . THR A 1 285 ? 11.828 -47.062 -10.094 1 85 285 THR A O 1
ATOM 2170 N N . GLY A 1 286 ? 13.352 -48.594 -10.562 1 87.38 286 GLY A N 1
ATOM 2171 C CA . GLY A 1 286 ? 13.414 -48.219 -11.961 1 87.38 286 GLY A CA 1
ATOM 2172 C C . GLY A 1 286 ? 12.078 -48.344 -12.672 1 87.38 286 GLY A C 1
ATOM 2173 O O . GLY A 1 286 ? 11.672 -47.438 -13.406 1 87.38 286 GLY A O 1
ATOM 2174 N N . ILE A 1 287 ? 11.445 -49.406 -12.391 1 82.38 287 ILE A N 1
ATOM 2175 C CA . ILE A 1 287 ? 10.148 -49.625 -13.023 1 82.38 287 ILE A CA 1
ATOM 2176 C C . ILE A 1 287 ? 9.141 -48.594 -12.555 1 82.38 287 ILE A C 1
ATOM 2178 O O . ILE A 1 287 ? 8.32 -48.125 -13.344 1 82.38 287 ILE A O 1
ATOM 2182 N N . GLN A 1 288 ? 9.219 -48.156 -11.328 1 84.56 288 GLN A N 1
ATOM 2183 C CA . GLN A 1 288 ? 8.32 -47.125 -10.797 1 84.56 288 GLN A CA 1
ATOM 2184 C C . GLN A 1 288 ? 8.586 -45.781 -11.461 1 84.56 288 GLN A C 1
ATOM 2186 O O . GLN A 1 288 ? 7.645 -45.062 -11.773 1 84.56 288 GLN A O 1
ATOM 2191 N N . VAL A 1 289 ? 9.773 -45.5 -11.656 1 91 289 VAL A N 1
ATOM 2192 C CA . VAL A 1 289 ? 10.125 -44.25 -12.266 1 91 289 VAL A CA 1
ATOM 2193 C C . VAL A 1 289 ? 9.727 -44.25 -13.742 1 91 289 VAL A C 1
ATOM 2195 O O . VAL A 1 289 ? 9.227 -43.25 -14.258 1 91 289 VAL A O 1
ATOM 2198 N N . VAL A 1 290 ? 9.953 -45.344 -14.391 1 88.44 290 VAL A N 1
ATOM 2199 C CA . VAL A 1 290 ? 9.586 -45.5 -15.797 1 88.44 290 VAL A CA 1
ATOM 2200 C C . VAL A 1 290 ? 8.086 -45.219 -15.961 1 88.44 290 VAL A C 1
ATOM 2202 O O . VAL A 1 290 ? 7.668 -44.594 -16.938 1 88.44 290 VAL A O 1
ATOM 2205 N N . SER A 1 291 ? 7.324 -45.656 -14.984 1 78.81 291 SER A N 1
ATOM 2206 C CA . SER A 1 291 ? 5.875 -45.531 -15.062 1 78.81 291 SER A CA 1
ATOM 2207 C C . SER A 1 291 ? 5.406 -44.25 -14.391 1 78.81 291 SER A C 1
ATOM 2209 O O . SER A 1 291 ? 4.203 -44.031 -14.211 1 78.81 291 SER A O 1
ATOM 2211 N N . ASN A 1 292 ? 6.316 -43.438 -13.914 1 80.19 292 ASN A N 1
ATOM 2212 C CA . ASN A 1 292 ? 6.004 -42.188 -13.203 1 80.19 292 ASN A CA 1
ATOM 2213 C C . ASN A 1 292 ? 5.141 -42.469 -11.969 1 80.19 292 ASN A C 1
ATOM 2215 O O . ASN A 1 292 ? 4.227 -41.688 -11.672 1 80.19 292 ASN A O 1
ATOM 2219 N N . SER A 1 293 ? 5.301 -43.531 -11.305 1 77.81 293 SER A N 1
ATOM 2220 C CA . SER A 1 293 ? 4.531 -43.875 -10.125 1 77.81 293 SER A CA 1
ATOM 2221 C C . SER A 1 293 ? 5.379 -43.781 -8.859 1 77.81 293 SER A C 1
ATOM 2223 O O . SER A 1 293 ? 4.898 -44.062 -7.758 1 77.81 293 SER A O 1
ATOM 2225 N N . SER A 1 294 ? 6.582 -43.375 -9.148 1 85.44 294 SER A N 1
ATOM 2226 C CA . SER A 1 294 ? 7.461 -43.219 -7.988 1 85.44 294 SER A CA 1
ATOM 2227 C C . SER A 1 294 ? 7.051 -42.031 -7.129 1 85.44 294 SER A C 1
ATOM 2229 O O . SER A 1 294 ? 6.672 -40.969 -7.652 1 85.44 294 SER A O 1
ATOM 2231 N N . THR A 1 295 ? 7.133 -42.188 -5.855 1 83.62 295 THR A N 1
ATOM 2232 C CA . THR A 1 295 ? 6.773 -41.094 -4.934 1 83.62 295 THR A CA 1
ATOM 2233 C C . THR A 1 295 ? 8 -40.281 -4.566 1 83.62 295 THR A C 1
ATOM 2235 O O . THR A 1 295 ? 7.875 -39.188 -4.023 1 83.62 295 THR A O 1
ATOM 2238 N N . ASP A 1 296 ? 9.102 -40.75 -4.848 1 89.38 296 ASP A N 1
ATOM 2239 C CA . ASP A 1 296 ? 10.297 -40.062 -4.352 1 89.38 296 ASP A CA 1
ATOM 2240 C C . ASP A 1 296 ? 11.016 -39.344 -5.477 1 89.38 296 ASP A C 1
ATOM 2242 O O . ASP A 1 296 ? 11.719 -38.344 -5.23 1 89.38 296 ASP A O 1
ATOM 2246 N N . ARG A 1 297 ? 10.891 -39.906 -6.703 1 94.25 297 ARG A N 1
ATOM 2247 C CA . ARG A 1 297 ? 11.672 -39.281 -7.781 1 94.25 297 ARG A CA 1
ATOM 2248 C C . ARG A 1 297 ? 10.922 -39.375 -9.109 1 94.25 297 ARG A C 1
ATOM 2250 O O . ARG A 1 297 ? 9.969 -40.156 -9.242 1 94.25 297 ARG A O 1
ATOM 2257 N N . ARG A 1 298 ? 11.391 -38.531 -10.016 1 93.69 298 ARG A N 1
ATOM 2258 C CA . ARG A 1 298 ? 10.883 -38.562 -11.391 1 93.69 298 ARG A CA 1
ATOM 2259 C C . ARG A 1 298 ? 11.945 -38.094 -12.375 1 93.69 298 ARG A C 1
ATOM 2261 O O . ARG A 1 298 ? 12.922 -37.469 -11.984 1 93.69 298 ARG A O 1
ATOM 2268 N N . VAL A 1 299 ? 11.789 -38.5 -13.57 1 95.12 299 VAL A N 1
ATOM 2269 C CA . VAL A 1 299 ? 12.68 -38.062 -14.641 1 95.12 299 VAL A CA 1
ATOM 2270 C C . VAL A 1 299 ? 11.961 -37.031 -15.523 1 95.12 299 VAL A C 1
ATOM 2272 O O . VAL A 1 299 ? 10.812 -37.25 -15.906 1 95.12 299 VAL A O 1
ATOM 2275 N N . ILE A 1 300 ? 12.625 -35.906 -15.773 1 92.94 300 ILE A N 1
ATOM 2276 C CA . ILE A 1 300 ? 12.062 -34.875 -16.656 1 92.94 300 ILE A CA 1
ATOM 2277 C C . ILE A 1 300 ? 13.047 -34.594 -17.781 1 92.94 300 ILE A C 1
ATOM 2279 O O . ILE A 1 300 ? 14.227 -34.906 -17.688 1 92.94 300 ILE A O 1
ATOM 2283 N N . SER A 1 301 ? 12.508 -34.062 -18.828 1 93.19 301 SER A N 1
ATOM 2284 C CA . SER A 1 301 ? 13.32 -33.594 -19.953 1 93.19 301 SER A CA 1
ATOM 2285 C C . SER A 1 301 ? 13.414 -32.062 -19.969 1 93.19 301 SER A C 1
ATOM 2287 O O . SER A 1 301 ? 12.398 -31.375 -19.844 1 93.19 301 SER A O 1
ATOM 2289 N N . LEU A 1 302 ? 14.57 -31.547 -20.047 1 92.81 302 LEU A N 1
ATOM 2290 C CA . LEU A 1 302 ? 14.789 -30.109 -20.125 1 92.81 302 LEU A CA 1
ATOM 2291 C C . LEU A 1 302 ? 14.766 -29.625 -21.562 1 92.81 302 LEU A C 1
ATOM 2293 O O . LEU A 1 302 ? 15.711 -29.859 -22.328 1 92.81 302 LEU A O 1
ATOM 2297 N N . ALA A 1 303 ? 13.727 -28.922 -21.875 1 84.44 303 ALA A N 1
ATOM 2298 C CA . ALA A 1 303 ? 13.555 -28.453 -23.25 1 84.44 303 ALA A CA 1
ATOM 2299 C C . ALA A 1 303 ? 14.648 -27.469 -23.641 1 84.44 303 ALA A C 1
ATOM 2301 O O . ALA A 1 303 ? 15.102 -27.453 -24.781 1 84.44 303 ALA A O 1
ATOM 2302 N N . ASP A 1 304 ? 15.086 -26.719 -22.672 1 81.81 304 ASP A N 1
ATOM 2303 C CA . ASP A 1 304 ? 16.062 -25.672 -22.953 1 81.81 304 ASP A CA 1
ATOM 2304 C C . ASP A 1 304 ? 17.484 -26.25 -22.984 1 81.81 304 ASP A C 1
ATOM 2306 O O . ASP A 1 304 ? 18.438 -25.516 -23.266 1 81.81 304 ASP A O 1
ATOM 2310 N N . ALA A 1 305 ? 17.594 -27.406 -22.75 1 89.69 305 ALA A N 1
ATOM 2311 C CA . ALA A 1 305 ? 18.891 -28.078 -22.797 1 89.69 305 ALA A CA 1
ATOM 2312 C C . ALA A 1 305 ? 18.859 -29.25 -23.766 1 89.69 305 ALA A C 1
ATOM 2314 O O . ALA A 1 305 ? 19.328 -30.344 -23.422 1 89.69 305 ALA A O 1
ATOM 2315 N N . SER A 1 306 ? 18.297 -29 -24.969 1 89.5 306 SER A N 1
ATOM 2316 C CA . SER A 1 306 ? 18.234 -30 -26.031 1 89.5 306 SER A CA 1
ATOM 2317 C C . SER A 1 306 ? 17.641 -31.312 -25.531 1 89.5 306 SER A C 1
ATOM 2319 O O . SER A 1 306 ? 18.203 -32.375 -25.766 1 89.5 306 SER A O 1
ATOM 2321 N N . ASP A 1 307 ? 16.688 -31.281 -24.688 1 90.94 307 ASP A N 1
ATOM 2322 C CA . ASP A 1 307 ? 15.914 -32.406 -24.203 1 90.94 307 ASP A CA 1
ATOM 2323 C C . ASP A 1 307 ? 16.766 -33.344 -23.344 1 90.94 307 ASP A C 1
ATOM 2325 O O . ASP A 1 307 ? 16.672 -34.562 -23.469 1 90.94 307 ASP A O 1
ATOM 2329 N N . LEU A 1 308 ? 17.562 -32.719 -22.578 1 95.88 308 LEU A N 1
ATOM 2330 C CA . LEU A 1 308 ? 18.359 -33.469 -21.594 1 95.88 308 LEU A CA 1
ATOM 2331 C C . LEU A 1 308 ? 17.453 -34.031 -20.5 1 95.88 308 LEU A C 1
ATOM 2333 O O . LEU A 1 308 ? 16.656 -33.312 -19.906 1 95.88 308 LEU A O 1
ATOM 2337 N N . ALA A 1 309 ? 17.547 -35.375 -20.328 1 97.44 309 ALA A N 1
ATOM 2338 C CA . ALA A 1 309 ? 16.797 -36 -19.25 1 97.44 309 ALA A CA 1
ATOM 2339 C C . ALA A 1 309 ? 17.562 -35.969 -17.938 1 97.44 309 ALA A C 1
ATOM 2341 O O . ALA A 1 309 ? 18.766 -36.188 -17.922 1 97.44 309 ALA A O 1
ATOM 2342 N N . ILE A 1 310 ? 16.859 -35.594 -16.875 1 97 310 ILE A N 1
ATOM 2343 C CA . ILE A 1 310 ? 17.469 -35.562 -15.562 1 97 310 ILE A CA 1
ATOM 2344 C C . ILE A 1 310 ? 16.516 -36.156 -14.523 1 97 310 ILE A C 1
ATOM 2346 O O . ILE A 1 310 ? 15.312 -36.219 -14.75 1 97 310 ILE A O 1
ATOM 2350 N N . VAL A 1 311 ? 17.094 -36.625 -13.445 1 96.5 311 VAL A N 1
ATOM 2351 C CA . VAL A 1 311 ? 16.328 -37.125 -12.32 1 96.5 311 VAL A CA 1
ATOM 2352 C C . VAL A 1 311 ? 16.109 -36 -11.297 1 96.5 311 VAL A C 1
ATOM 2354 O O . VAL A 1 311 ? 17.062 -35.312 -10.914 1 96.5 311 VAL A O 1
ATOM 2357 N N . ILE A 1 312 ? 14.922 -35.812 -10.93 1 95.06 312 ILE A N 1
ATOM 2358 C CA . ILE A 1 312 ? 14.609 -34.781 -9.93 1 95.06 312 ILE A CA 1
ATOM 2359 C C . ILE A 1 312 ? 13.789 -35.406 -8.805 1 95.06 312 ILE A C 1
ATOM 2361 O O . ILE A 1 312 ? 13.133 -36.438 -8.992 1 95.06 312 ILE A O 1
ATOM 2365 N N . PRO A 1 313 ? 13.797 -34.844 -7.629 1 94 313 PRO A N 1
ATOM 2366 C CA . PRO A 1 313 ? 12.891 -35.312 -6.582 1 94 313 PRO A CA 1
ATOM 2367 C C . PRO A 1 313 ? 11.422 -35.062 -6.926 1 94 313 PRO A C 1
ATOM 2369 O O . PRO A 1 313 ? 11.086 -34.094 -7.586 1 94 313 PRO A O 1
ATOM 2372 N N . ALA A 1 314 ? 10.586 -36 -6.527 1 90.38 314 ALA A N 1
ATOM 2373 C CA . ALA A 1 314 ? 9.156 -35.906 -6.809 1 90.38 314 ALA A CA 1
ATOM 2374 C C . ALA A 1 314 ? 8.516 -34.75 -6.023 1 90.38 314 ALA A C 1
ATOM 2376 O O . ALA A 1 314 ? 7.559 -34.125 -6.484 1 90.38 314 ALA A O 1
ATOM 2377 N N . SER A 1 315 ? 8.961 -34.531 -4.859 1 86.44 315 SER A N 1
ATOM 2378 C CA . SER A 1 315 ? 8.414 -33.469 -4.02 1 86.44 315 SER A CA 1
ATOM 2379 C C . SER A 1 315 ? 9.516 -32.656 -3.348 1 86.44 315 SER A C 1
ATOM 2381 O O . SER A 1 315 ? 10.5 -33.219 -2.859 1 86.44 315 SER A O 1
ATOM 2383 N N . PHE A 1 316 ? 9.391 -31.375 -3.537 1 84.62 316 PHE A N 1
ATOM 2384 C CA . PHE A 1 316 ? 10.266 -30.422 -2.855 1 84.62 316 PHE A CA 1
ATOM 2385 C C . PHE A 1 316 ? 9.594 -29.062 -2.729 1 84.62 316 PHE A C 1
ATOM 2387 O O . PHE A 1 316 ? 8.531 -28.828 -3.307 1 84.62 316 PHE A O 1
ATOM 2394 N N . ASP A 1 317 ? 10.125 -28.344 -1.889 1 81.44 317 ASP A N 1
ATOM 2395 C CA . ASP A 1 317 ? 9.586 -27 -1.726 1 81.44 317 ASP A CA 1
ATOM 2396 C C . ASP A 1 317 ? 9.875 -26.125 -2.951 1 81.44 317 ASP A C 1
ATOM 2398 O O . ASP A 1 317 ? 11.031 -25.828 -3.242 1 81.44 317 ASP A O 1
ATOM 2402 N N . GLU A 1 318 ? 8.875 -25.75 -3.605 1 81.81 318 GLU A N 1
ATOM 2403 C CA . GLU A 1 318 ? 9.008 -25.031 -4.871 1 81.81 318 GLU A CA 1
ATOM 2404 C C . GLU A 1 318 ? 9.453 -23.594 -4.648 1 81.81 318 GLU A C 1
ATOM 2406 O O . GLU A 1 318 ? 9.875 -22.906 -5.59 1 81.81 318 GLU A O 1
ATOM 2411 N N . ASP A 1 319 ? 9.406 -23.125 -3.496 1 80.38 319 ASP A N 1
ATOM 2412 C CA . ASP A 1 319 ? 9.828 -21.75 -3.209 1 80.38 319 ASP A CA 1
ATOM 2413 C C . ASP A 1 319 ? 11.289 -21.703 -2.789 1 80.38 319 ASP A C 1
ATOM 2415 O O . ASP A 1 319 ? 11.648 -21.031 -1.828 1 80.38 319 ASP A O 1
ATOM 2419 N N . THR A 1 320 ? 12.055 -22.484 -3.41 1 88.06 320 THR A N 1
ATOM 2420 C CA . THR A 1 320 ? 13.484 -22.531 -3.154 1 88.06 320 THR A CA 1
ATOM 2421 C C . THR A 1 320 ? 14.273 -22.406 -4.457 1 88.06 320 THR A C 1
ATOM 2423 O O . THR A 1 320 ? 13.75 -22.688 -5.535 1 88.06 320 THR A O 1
ATOM 2426 N N . SER A 1 321 ? 15.438 -21.859 -4.34 1 88.44 321 SER A N 1
ATOM 2427 C CA . SER A 1 321 ? 16.391 -21.859 -5.441 1 88.44 321 SER A CA 1
ATOM 2428 C C . SER A 1 321 ? 17.703 -22.531 -5.039 1 88.44 321 SER A C 1
ATOM 2430 O O . SER A 1 321 ? 18.219 -22.297 -3.943 1 88.44 321 SER A O 1
ATOM 2432 N N . PHE A 1 322 ? 18.156 -23.391 -5.891 1 90.56 322 PHE A N 1
ATOM 2433 C CA . PHE A 1 322 ? 19.391 -24.109 -5.598 1 90.56 322 PHE A CA 1
ATOM 2434 C C . PHE A 1 322 ? 20 -24.688 -6.875 1 90.56 322 PHE A C 1
ATOM 2436 O O . PHE A 1 322 ? 19.359 -24.672 -7.93 1 90.56 322 PHE A O 1
ATOM 2443 N N . ALA A 1 323 ? 21.266 -25.016 -6.77 1 93.75 323 ALA A N 1
ATOM 2444 C CA . ALA A 1 323 ? 21.984 -25.812 -7.766 1 93.75 323 ALA A CA 1
ATOM 2445 C C . ALA A 1 323 ? 22.422 -27.156 -7.188 1 93.75 323 ALA A C 1
ATOM 2447 O O . ALA A 1 323 ? 22.859 -27.219 -6.039 1 93.75 323 ALA A O 1
ATOM 2448 N N . ALA A 1 324 ? 22.203 -28.156 -7.891 1 95.38 324 ALA A N 1
ATOM 2449 C CA . ALA A 1 324 ? 22.484 -29.5 -7.387 1 95.38 324 ALA A CA 1
ATOM 2450 C C . ALA A 1 324 ? 23.203 -30.328 -8.438 1 95.38 324 ALA A C 1
ATOM 2452 O O . ALA A 1 324 ? 22.812 -30.312 -9.617 1 95.38 324 ALA A O 1
ATOM 2453 N N . PRO A 1 325 ? 24.281 -31.031 -8 1 95.81 325 PRO A N 1
ATOM 2454 C CA . PRO A 1 325 ? 24.875 -32 -8.93 1 95.81 325 PRO A CA 1
ATOM 2455 C C . PRO A 1 325 ? 23.922 -33.125 -9.312 1 95.81 325 PRO A C 1
ATOM 2457 O O . PRO A 1 325 ? 23.141 -33.562 -8.477 1 95.81 325 PRO A O 1
ATOM 2460 N N . SER A 1 326 ? 23.984 -33.531 -10.508 1 96.88 326 SER A N 1
ATOM 2461 C CA . SER A 1 326 ? 23.125 -34.562 -11.039 1 96.88 326 SER A CA 1
ATOM 2462 C C . SER A 1 326 ? 23.75 -35.25 -12.242 1 96.88 326 SER A C 1
ATOM 2464 O O . SER A 1 326 ? 24.922 -35.031 -12.547 1 96.88 326 SER A O 1
ATOM 2466 N N . PHE A 1 327 ? 23.078 -36.188 -12.82 1 97 327 PHE A N 1
ATOM 2467 C CA . PHE A 1 327 ? 23.438 -36.875 -14.055 1 97 327 PHE A CA 1
ATOM 2468 C C . PHE A 1 327 ? 22.375 -36.688 -15.117 1 97 327 PHE A C 1
ATOM 2470 O O . PHE A 1 327 ? 21.188 -36.469 -14.797 1 97 327 PHE A O 1
ATOM 2477 N N . GLY A 1 328 ? 22.828 -36.625 -16.328 1 97.62 328 GLY A N 1
ATOM 2478 C CA . GLY A 1 328 ? 21.891 -36.438 -17.422 1 97.62 328 GLY A CA 1
ATOM 2479 C C . GLY A 1 328 ? 22.203 -37.312 -18.625 1 97.62 328 GLY A C 1
ATOM 2480 O O . GLY A 1 328 ? 23.328 -37.781 -18.781 1 97.62 328 GLY A O 1
ATOM 2481 N N . VAL A 1 329 ? 21.203 -37.625 -19.359 1 97.62 329 VAL A N 1
ATOM 2482 C CA . VAL A 1 329 ? 21.328 -38.406 -20.594 1 97.62 329 VAL A CA 1
ATOM 2483 C C . VAL A 1 329 ? 20.688 -37.625 -21.75 1 97.62 329 VAL A C 1
ATOM 2485 O O . VAL A 1 329 ? 19.594 -37.094 -21.609 1 97.62 329 VAL A O 1
ATOM 2488 N N . ARG A 1 330 ? 21.391 -37.531 -22.797 1 97.06 330 ARG A N 1
ATOM 2489 C CA . ARG A 1 330 ? 20.906 -36.938 -24.031 1 97.06 330 ARG A CA 1
ATOM 2490 C C . ARG A 1 330 ? 21.109 -37.875 -25.219 1 97.06 330 ARG A C 1
ATOM 2492 O O . ARG A 1 330 ? 22.188 -38.438 -25.406 1 97.06 330 ARG A O 1
ATOM 2499 N N . THR A 1 331 ? 20.031 -38.094 -25.953 1 96.12 331 THR A N 1
ATOM 2500 C CA . THR A 1 331 ? 20.094 -39 -27.109 1 96.12 331 THR A CA 1
ATOM 2501 C C . THR A 1 331 ? 19.719 -38.25 -28.391 1 96.12 331 THR A C 1
ATOM 2503 O O . THR A 1 331 ? 18.75 -37.5 -28.406 1 96.12 331 THR A O 1
ATOM 2506 N N . GLN A 1 332 ? 20.562 -38.438 -29.359 1 94.44 332 GLN A N 1
ATOM 2507 C CA . GLN A 1 332 ? 20.266 -37.938 -30.703 1 94.44 332 GLN A CA 1
ATOM 2508 C C . GLN A 1 332 ? 20.078 -39.094 -31.688 1 94.44 332 GLN A C 1
ATOM 2510 O O . GLN A 1 332 ? 20.953 -39.969 -31.812 1 94.44 332 GLN A O 1
ATOM 2515 N N . CYS A 1 333 ? 18.875 -39.094 -32.25 1 90.56 333 CYS A N 1
ATOM 2516 C CA . CYS A 1 333 ? 18.562 -40.188 -33.156 1 90.56 333 CYS A CA 1
ATOM 2517 C C . CYS A 1 333 ? 18.422 -39.688 -34.594 1 90.56 333 CYS A C 1
ATOM 2519 O O . CYS A 1 333 ? 18 -38.531 -34.812 1 90.56 333 CYS A O 1
ATOM 2521 N N . LYS A 1 334 ? 18.844 -40.5 -35.5 1 84.38 334 LYS A N 1
ATOM 2522 C CA . LYS A 1 334 ? 18.672 -40.281 -36.938 1 84.38 334 LYS A CA 1
ATOM 2523 C C . LYS A 1 334 ? 17.984 -41.469 -37.625 1 84.38 334 LYS A C 1
ATOM 2525 O O . LYS A 1 334 ? 18.266 -42.625 -37.281 1 84.38 334 LYS A O 1
ATOM 2530 N N . ALA A 1 335 ? 17.094 -41.125 -38.531 1 82.44 335 ALA A N 1
ATOM 2531 C CA . ALA A 1 335 ? 16.391 -42.188 -39.25 1 82.44 335 ALA A CA 1
ATOM 2532 C C . ALA A 1 335 ? 17.312 -42.906 -40.25 1 82.44 335 ALA A C 1
ATOM 2534 O O . ALA A 1 335 ? 18.125 -42.25 -40.906 1 82.44 335 ALA A O 1
ATOM 2535 N N . LEU A 1 336 ? 17.297 -44.156 -40.25 1 74.75 336 LEU A N 1
ATOM 2536 C CA . LEU A 1 336 ? 18.125 -44.906 -41.188 1 74.75 336 LEU A CA 1
ATOM 2537 C C . LEU A 1 336 ? 17.359 -45.25 -42.438 1 74.75 336 LEU A C 1
ATOM 2539 O O . LEU A 1 336 ? 17.891 -45.188 -43.562 1 74.75 336 LEU A O 1
ATOM 2543 N N . CYS A 1 337 ? 16.156 -45.844 -42.281 1 67.81 337 CYS A N 1
ATOM 2544 C CA . CYS A 1 337 ? 15.398 -46.312 -43.438 1 67.81 337 CYS A CA 1
ATOM 2545 C C . CYS A 1 337 ? 14.164 -45.469 -43.656 1 67.81 337 CYS A C 1
ATOM 2547 O O . CYS A 1 337 ? 13.156 -45.625 -42.969 1 67.81 337 CYS A O 1
ATOM 2549 N N . THR A 1 338 ? 14.492 -44.406 -44.5 1 62.5 338 THR A N 1
ATOM 2550 C CA . THR A 1 338 ? 13.352 -43.594 -44.906 1 62.5 338 THR A CA 1
ATOM 2551 C C . THR A 1 338 ? 12.859 -44 -46.312 1 62.5 338 THR A C 1
ATOM 2553 O O . THR A 1 338 ? 13.516 -44.812 -47 1 62.5 338 THR A O 1
ATOM 2556 N N . LYS A 1 339 ? 11.586 -43.594 -46.594 1 59.41 339 LYS A N 1
ATOM 2557 C CA . LYS A 1 339 ? 11.047 -43.906 -47.906 1 59.41 339 LYS A CA 1
ATOM 2558 C C . LYS A 1 339 ? 12.062 -43.594 -49.031 1 59.41 339 LYS A C 1
ATOM 2560 O O . LYS A 1 339 ? 12.172 -44.344 -50 1 59.41 339 LYS A O 1
ATOM 2565 N N . ASP A 1 340 ? 12.906 -42.594 -48.719 1 57.88 340 ASP A N 1
ATOM 2566 C CA . ASP A 1 340 ? 13.82 -42.125 -49.75 1 57.88 340 ASP A CA 1
ATOM 2567 C C . ASP A 1 340 ? 15.219 -42.719 -49.531 1 57.88 340 ASP A C 1
ATOM 2569 O O . ASP A 1 340 ? 16.141 -42.438 -50.312 1 57.88 340 ASP A O 1
ATOM 2573 N N . SER A 1 341 ? 15.445 -43.5 -48.406 1 60.5 341 SER A N 1
ATOM 2574 C CA . SER A 1 341 ? 16.797 -43.938 -48.094 1 60.5 341 SER A CA 1
ATOM 2575 C C . SER A 1 341 ? 17.234 -45.094 -48.969 1 60.5 341 SER A C 1
ATOM 2577 O O . SER A 1 341 ? 18.422 -45.469 -48.969 1 60.5 341 SER A O 1
ATOM 2579 N N . GLY A 1 342 ? 16.359 -45.594 -49.938 1 58.94 342 GLY A N 1
ATOM 2580 C CA . GLY A 1 342 ? 16.719 -46.656 -50.812 1 58.94 342 GLY A CA 1
ATOM 2581 C C . GLY A 1 342 ? 16.859 -48 -50.125 1 58.94 342 GLY A C 1
ATOM 2582 O O . GLY A 1 342 ? 17.484 -48.938 -50.656 1 58.94 342 GLY A O 1
ATOM 2583 N N . CYS A 1 343 ? 16.375 -48.125 -48.875 1 62.28 343 CYS A N 1
ATOM 2584 C CA . CYS A 1 343 ? 16.438 -49.406 -48.188 1 62.28 343 CYS A CA 1
ATOM 2585 C C . CYS A 1 343 ? 15.484 -50.406 -48.844 1 62.28 343 CYS A C 1
ATOM 2587 O O . CYS A 1 343 ? 14.336 -50.062 -49.125 1 62.28 343 CYS A O 1
ATOM 2589 N N . VAL A 1 344 ? 16.109 -51.469 -49.375 1 61.5 344 VAL A N 1
ATOM 2590 C CA . VAL A 1 344 ? 15.328 -52.469 -50.094 1 61.5 344 VAL A CA 1
ATOM 2591 C C . VAL A 1 344 ? 15.195 -53.75 -49.281 1 61.5 344 VAL A C 1
ATOM 2593 O O . VAL A 1 344 ? 16.156 -54.188 -48.656 1 61.5 344 VAL A O 1
ATOM 2596 N N . ARG A 1 345 ? 13.953 -54.125 -49.062 1 59.66 345 ARG A N 1
ATOM 2597 C CA . ARG A 1 345 ? 13.711 -55.375 -48.406 1 59.66 345 ARG A CA 1
ATOM 2598 C C . ARG A 1 345 ? 14.188 -56.562 -49.25 1 59.66 345 ARG A C 1
ATOM 2600 O O . ARG A 1 345 ? 13.906 -56.625 -50.438 1 59.66 345 ARG A O 1
ATOM 2607 N N . LYS A 1 346 ? 15.133 -57.312 -48.719 1 56.69 346 LYS A N 1
ATOM 2608 C CA . LYS A 1 346 ? 15.562 -58.531 -49.344 1 56.69 346 LYS A CA 1
ATOM 2609 C C . LYS A 1 346 ? 15.234 -59.75 -48.469 1 56.69 346 LYS A C 1
ATOM 2611 O O . LYS A 1 346 ? 16 -60.094 -47.562 1 56.69 346 LYS A O 1
ATOM 2616 N N . GLY A 1 347 ? 14.203 -60.438 -48.594 1 51.81 347 GLY A N 1
ATOM 2617 C CA . GLY A 1 347 ? 13.781 -61.531 -47.75 1 51.81 347 GLY A CA 1
ATOM 2618 C C . GLY A 1 347 ? 13.414 -61.094 -46.344 1 51.81 347 GLY A C 1
ATOM 2619 O O . GLY A 1 347 ? 12.539 -60.25 -46.156 1 51.81 347 GLY A O 1
ATOM 2620 N N . LEU A 1 348 ? 14.156 -61.75 -45.375 1 52.56 348 LEU A N 1
ATOM 2621 C CA . LEU A 1 348 ? 13.938 -61.469 -43.969 1 52.56 348 LEU A CA 1
ATOM 2622 C C . LEU A 1 348 ? 14.844 -60.375 -43.469 1 52.56 348 LEU A C 1
ATOM 2624 O O . LEU A 1 348 ? 15 -60.156 -42.25 1 52.56 348 LEU A O 1
ATOM 2628 N N . SER A 1 349 ? 15.492 -59.719 -44.469 1 57.38 349 SER A N 1
ATOM 2629 C CA . SER A 1 349 ? 16.375 -58.625 -44.062 1 57.38 349 SER A CA 1
ATOM 2630 C C . SER A 1 349 ? 16.141 -57.375 -44.875 1 57.38 349 SER A C 1
ATOM 2632 O O . SER A 1 349 ? 15.547 -57.438 -45.969 1 57.38 349 SER A O 1
ATOM 2634 N N . ILE A 1 350 ? 16.281 -56.25 -44.281 1 61.91 350 ILE A N 1
ATOM 2635 C CA . ILE A 1 350 ? 16.266 -55 -45 1 61.91 350 ILE A CA 1
ATOM 2636 C C . ILE A 1 350 ? 17.703 -54.562 -45.312 1 61.91 350 ILE A C 1
ATOM 2638 O O . ILE A 1 350 ? 18.562 -54.562 -44.406 1 61.91 350 ILE A O 1
ATOM 2642 N N . ASN A 1 351 ? 18.031 -54.5 -46.562 1 61.16 351 ASN A N 1
ATOM 2643 C CA . ASN A 1 351 ? 19.344 -54.062 -47.031 1 61.16 351 ASN A CA 1
ATOM 2644 C C . ASN A 1 351 ? 19.391 -52.562 -47.188 1 61.16 351 ASN A C 1
ATOM 2646 O O . ASN A 1 351 ? 18.688 -52 -48.031 1 61.16 351 ASN A O 1
ATOM 2650 N N . CYS A 1 352 ? 20 -51.875 -46.219 1 62.28 352 CYS A N 1
ATOM 2651 C CA . CYS A 1 352 ? 20.203 -50.406 -46.281 1 62.28 352 CYS A CA 1
ATOM 2652 C C . CYS A 1 352 ? 21.656 -50.094 -46.625 1 62.28 352 CYS A C 1
ATOM 2654 O O . CYS A 1 352 ? 22.281 -49.25 -46 1 62.28 352 CYS A O 1
ATOM 2656 N N . SER A 1 353 ? 22.203 -50.812 -47.5 1 61.41 353 SER A N 1
ATOM 2657 C CA . SER A 1 353 ? 23.594 -50.625 -47.938 1 61.41 353 SER A CA 1
ATOM 2658 C C . SER A 1 353 ? 23.859 -49.188 -48.344 1 61.41 353 SER A C 1
ATOM 2660 O O . SER A 1 353 ? 25 -48.719 -48.25 1 61.41 353 SER A O 1
ATOM 2662 N N . SER A 1 354 ? 22.828 -48.562 -48.688 1 59.47 354 SER A N 1
ATOM 2663 C CA . SER A 1 354 ? 23.016 -47.156 -49.094 1 59.47 354 SER A CA 1
ATOM 2664 C C . SER A 1 354 ? 23.469 -46.281 -47.906 1 59.47 354 SER A C 1
ATOM 2666 O O . SER A 1 354 ? 24.141 -45.281 -48.094 1 59.47 354 SER A O 1
ATOM 2668 N N . ILE A 1 355 ? 23.141 -46.781 -46.812 1 58.56 355 ILE A N 1
ATOM 2669 C CA . ILE A 1 355 ? 23.562 -45.969 -45.656 1 58.56 355 ILE A CA 1
ATOM 2670 C C . ILE A 1 355 ? 24.562 -46.75 -44.812 1 58.56 355 ILE A C 1
ATOM 2672 O O . ILE A 1 355 ? 24.812 -46.438 -43.656 1 58.56 355 ILE A O 1
ATOM 2676 N N . GLY A 1 356 ? 25.078 -47.75 -45.469 1 57.97 356 GLY A N 1
ATOM 2677 C CA . GLY A 1 356 ? 26.188 -48.469 -44.875 1 57.97 356 GLY A CA 1
ATOM 2678 C C . GLY A 1 356 ? 25.75 -49.656 -44.031 1 57.97 356 GLY A C 1
ATOM 2679 O O . GLY A 1 356 ? 26.578 -50.25 -43.344 1 57.97 356 GLY A O 1
ATOM 2680 N N . ILE A 1 357 ? 24.406 -49.844 -43.938 1 59.31 357 ILE A N 1
ATOM 2681 C CA . ILE A 1 357 ? 23.922 -51 -43.188 1 59.31 357 ILE A CA 1
ATOM 2682 C C . ILE A 1 357 ? 23.406 -52.062 -44.125 1 59.31 357 ILE A C 1
ATOM 2684 O O . ILE A 1 357 ? 22.438 -51.875 -44.875 1 59.31 357 ILE A O 1
ATOM 2688 N N . THR A 1 358 ? 24.094 -53.094 -44.156 1 58.09 358 THR A N 1
ATOM 2689 C CA . THR A 1 358 ? 23.797 -54.062 -45.188 1 58.09 358 THR A CA 1
ATOM 2690 C C . THR A 1 358 ? 22.672 -55 -44.75 1 58.09 358 THR A C 1
ATOM 2692 O O . THR A 1 358 ? 21.922 -55.531 -45.594 1 58.09 358 THR A O 1
ATOM 2695 N N . ILE A 1 359 ? 22.594 -55.281 -43.438 1 52.5 359 ILE A N 1
ATOM 2696 C CA . ILE A 1 359 ? 21.562 -56.25 -43.031 1 52.5 359 ILE A CA 1
ATOM 2697 C C . ILE A 1 359 ? 20.875 -55.719 -41.781 1 52.5 359 ILE A C 1
ATOM 2699 O O . ILE A 1 359 ? 21.516 -55.438 -40.781 1 52.5 359 ILE A O 1
ATOM 2703 N N . ILE A 1 360 ? 19.703 -55.281 -41.938 1 56.78 360 ILE A N 1
ATOM 2704 C CA . ILE A 1 360 ? 18.859 -55.031 -40.781 1 56.78 360 ILE A CA 1
ATOM 2705 C C . ILE A 1 360 ? 17.922 -56.25 -40.562 1 56.78 360 ILE A C 1
ATOM 2707 O O . ILE A 1 360 ? 17.094 -56.531 -41.438 1 56.78 360 ILE A O 1
ATOM 2711 N N . PRO A 1 361 ? 18.234 -57.031 -39.562 1 49.28 361 PRO A N 1
ATOM 2712 C CA . PRO A 1 361 ? 17.344 -58.188 -39.344 1 49.28 361 PRO A CA 1
ATOM 2713 C C . PRO A 1 361 ? 15.891 -57.781 -39.125 1 49.28 361 PRO A C 1
ATOM 2715 O O . PRO A 1 361 ? 15.617 -56.719 -38.5 1 49.28 361 PRO A O 1
ATOM 2718 N N . SER A 1 362 ? 14.922 -58.188 -39.938 1 50.09 362 SER A N 1
ATOM 2719 C CA . SER A 1 362 ? 13.5 -57.906 -39.719 1 50.09 362 SER A CA 1
ATOM 2720 C C . SER A 1 362 ? 12.742 -59.188 -39.406 1 50.09 362 SER A C 1
ATOM 2722 O O . SER A 1 362 ? 12.945 -60.219 -40.062 1 50.09 362 SER A O 1
ATOM 2724 N N . ASN A 1 363 ? 12.492 -59.562 -38.094 1 43.91 363 ASN A N 1
ATOM 2725 C CA . ASN A 1 363 ? 11.633 -60.719 -37.812 1 43.91 363 ASN A CA 1
ATOM 2726 C C . ASN A 1 363 ? 10.172 -60.406 -38.156 1 43.91 363 ASN A C 1
ATOM 2728 O O . ASN A 1 363 ? 9.547 -59.531 -37.531 1 43.91 363 ASN A O 1
ATOM 2732 N N . ASP A 1 364 ? 9.703 -60.812 -39.25 1 45.03 364 ASP A N 1
ATOM 2733 C CA . ASP A 1 364 ? 8.367 -60.562 -39.781 1 45.03 364 ASP A CA 1
ATOM 2734 C C . ASP A 1 364 ? 7.32 -61.344 -39 1 45.03 364 ASP A C 1
ATOM 2736 O O . ASP A 1 364 ? 6.117 -61.188 -39.188 1 45.03 364 ASP A O 1
ATOM 2740 N N . THR A 1 365 ? 7.68 -62.281 -38.25 1 41.44 365 THR A N 1
ATOM 2741 C CA . THR A 1 365 ? 6.621 -63.156 -37.75 1 41.44 365 THR A CA 1
ATOM 2742 C C . THR A 1 365 ? 6.074 -62.625 -36.438 1 41.44 365 THR A C 1
ATOM 2744 O O . THR A 1 365 ? 5.121 -63.188 -35.875 1 41.44 365 THR A O 1
ATOM 2747 N N . SER A 1 366 ? 6.789 -61.812 -35.812 1 41.25 366 SER A N 1
ATOM 2748 C CA . SER A 1 366 ? 6.305 -61.562 -34.469 1 41.25 366 SER A CA 1
ATOM 2749 C C . SER A 1 366 ? 5.191 -60.531 -34.438 1 41.25 366 SER A C 1
ATOM 2751 O O . SER A 1 366 ? 5.348 -59.438 -35 1 41.25 366 SER A O 1
ATOM 2753 N N . PHE A 1 367 ? 3.938 -60.875 -34.375 1 39.56 367 PHE A N 1
ATOM 2754 C CA . PHE A 1 367 ? 2.736 -60.062 -34.219 1 39.56 367 PHE A CA 1
ATOM 2755 C C . PHE A 1 367 ? 2.818 -59.219 -32.938 1 39.56 367 PHE A C 1
ATOM 2757 O O . PHE A 1 367 ? 1.809 -58.688 -32.469 1 39.56 367 PHE A O 1
ATOM 2764 N N . THR A 1 368 ? 3.965 -59.219 -32.312 1 41.25 368 THR A N 1
ATOM 2765 C CA . THR A 1 368 ? 4.047 -58.438 -31.078 1 41.25 368 THR A CA 1
ATOM 2766 C C . THR A 1 368 ? 4.859 -57.156 -31.297 1 41.25 368 THR A C 1
ATOM 2768 O O . THR A 1 368 ? 5.656 -57.062 -32.219 1 41.25 368 THR A O 1
ATOM 2771 N N . ASN A 1 369 ? 4.402 -56.062 -30.688 1 43.06 369 ASN A N 1
ATOM 2772 C CA . ASN A 1 369 ? 5.242 -54.875 -30.641 1 43.06 369 ASN A CA 1
ATOM 2773 C C . ASN A 1 369 ? 6.684 -55.219 -30.266 1 43.06 369 ASN A C 1
ATOM 2775 O O . ASN A 1 369 ? 6.918 -55.938 -29.297 1 43.06 369 ASN A O 1
ATOM 2779 N N . VAL A 1 370 ? 7.641 -55.312 -31.234 1 45.38 370 VAL A N 1
ATOM 2780 C CA . VAL A 1 370 ? 9 -55.688 -30.891 1 45.38 370 VAL A CA 1
ATOM 2781 C C . VAL A 1 370 ? 9.93 -54.5 -30.984 1 45.38 370 VAL A C 1
ATOM 2783 O O . VAL A 1 370 ? 9.836 -53.719 -31.938 1 45.38 370 VAL A O 1
ATOM 2786 N N . VAL A 1 371 ? 10.484 -54 -29.891 1 49.81 371 VAL A N 1
ATOM 2787 C CA . VAL A 1 371 ? 11.602 -53.031 -29.922 1 49.81 371 VAL A CA 1
ATOM 2788 C C . VAL A 1 371 ? 12.922 -53.812 -29.875 1 49.81 371 VAL A C 1
ATOM 2790 O O . VAL A 1 371 ? 13.102 -54.688 -29.047 1 49.81 371 VAL A O 1
ATOM 2793 N N . TYR A 1 372 ? 13.719 -53.719 -30.984 1 52.94 372 TYR A N 1
ATOM 2794 C CA . TYR A 1 372 ? 15.07 -54.281 -30.953 1 52.94 372 TYR A CA 1
ATOM 2795 C C . TYR A 1 372 ? 16.109 -53.188 -30.797 1 52.94 372 TYR A C 1
ATOM 2797 O O . TYR A 1 372 ? 16.062 -52.156 -31.5 1 52.94 372 TYR A O 1
ATOM 2805 N N . ILE A 1 373 ? 16.828 -53.219 -29.672 1 48.75 373 ILE A N 1
ATOM 2806 C CA . ILE A 1 373 ? 17.953 -52.312 -29.453 1 48.75 373 ILE A CA 1
ATOM 2807 C C . ILE A 1 373 ? 19.266 -53.062 -29.562 1 48.75 373 ILE A C 1
ATOM 2809 O O . ILE A 1 373 ? 19.406 -54.156 -28.984 1 48.75 373 ILE A O 1
ATOM 2813 N N . LYS A 1 374 ? 20.125 -52.781 -30.578 1 51.28 374 LYS A N 1
ATOM 2814 C CA . LYS A 1 374 ? 21.453 -53.406 -30.672 1 51.28 374 LYS A CA 1
ATOM 2815 C C . LYS A 1 374 ? 22.547 -52.344 -30.734 1 51.28 374 LYS A C 1
ATOM 2817 O O . LYS A 1 374 ? 22.297 -51.219 -31.141 1 51.28 374 LYS A O 1
ATOM 2822 N N . SER A 1 375 ? 23.734 -52.75 -30.078 1 45.59 375 SER A N 1
ATOM 2823 C CA . SER A 1 375 ? 24.906 -51.938 -30.344 1 45.59 375 SER A CA 1
ATOM 2824 C C . SER A 1 375 ? 25.297 -51.969 -31.828 1 45.59 375 SER A C 1
ATOM 2826 O O . SER A 1 375 ? 25.031 -52.969 -32.5 1 45.59 375 SER A O 1
ATOM 2828 N N . TYR A 1 376 ? 25.672 -50.875 -32.375 1 42.56 376 TYR A N 1
ATOM 2829 C CA . TYR A 1 376 ? 26.031 -50.781 -33.781 1 42.56 376 TYR A CA 1
ATOM 2830 C C . TYR A 1 376 ? 26.906 -51.938 -34.219 1 42.56 376 TYR A C 1
ATOM 2832 O O . TYR A 1 376 ? 26.719 -52.5 -35.312 1 42.56 376 TYR A O 1
ATOM 2840 N N . ASN A 1 377 ? 27.859 -52.312 -33.469 1 44.78 377 ASN A N 1
ATOM 2841 C CA . ASN A 1 377 ? 28.828 -53.344 -33.906 1 44.78 377 ASN A CA 1
ATOM 2842 C C . ASN A 1 377 ? 28.172 -54.719 -34 1 44.78 377 ASN A C 1
ATOM 2844 O O . ASN A 1 377 ? 28.766 -55.656 -34.562 1 44.78 377 ASN A O 1
ATOM 2848 N N . ALA A 1 378 ? 27.031 -54.875 -33.406 1 47.16 378 ALA A N 1
ATOM 2849 C CA . ALA A 1 378 ? 26.469 -56.219 -33.344 1 47.16 378 ALA A CA 1
ATOM 2850 C C . ALA A 1 378 ? 25.469 -56.469 -34.469 1 47.16 378 ALA A C 1
ATOM 2852 O O . ALA A 1 378 ? 24.875 -57.562 -34.562 1 47.16 378 ALA A O 1
ATOM 2853 N N . TRP A 1 379 ? 25.312 -55.594 -35.219 1 47.78 379 TRP A N 1
ATOM 2854 C CA . TRP A 1 379 ? 24.219 -55.75 -36.188 1 47.78 379 TRP A CA 1
ATOM 2855 C C . TRP A 1 379 ? 24.609 -56.781 -37.281 1 47.78 379 TRP A C 1
ATOM 2857 O O . TRP A 1 379 ? 23.766 -57.219 -38.062 1 47.78 379 TRP A O 1
ATOM 2867 N N . ASN A 1 380 ? 25.906 -56.938 -37.469 1 46 380 ASN A N 1
ATOM 2868 C CA . ASN A 1 380 ? 26.266 -57.875 -38.531 1 46 380 ASN A CA 1
ATOM 2869 C C . ASN A 1 380 ? 25.984 -59.312 -38.094 1 46 380 ASN A C 1
ATOM 2871 O O . ASN A 1 380 ? 26.359 -60.25 -38.812 1 46 380 ASN A O 1
ATOM 2875 N N . LYS A 1 381 ? 25.484 -59.469 -36.812 1 47.34 381 LYS A N 1
ATOM 2876 C CA . LYS A 1 381 ? 25.297 -60.875 -36.406 1 47.34 381 LYS A CA 1
ATOM 2877 C C . LYS A 1 381 ? 23.906 -61.375 -36.75 1 47.34 381 LYS A C 1
ATOM 2879 O O . LYS A 1 381 ? 22.969 -60.562 -36.844 1 47.34 381 LYS A O 1
ATOM 2884 N N . PRO A 1 382 ? 23.703 -62.688 -37.031 1 42.44 382 PRO A N 1
ATOM 2885 C CA . PRO A 1 382 ? 22.453 -63.312 -37.5 1 42.44 382 PRO A CA 1
ATOM 2886 C C . PRO A 1 382 ? 21.281 -63 -36.594 1 42.44 382 PRO A C 1
ATOM 2888 O O . PRO A 1 382 ? 21.469 -62.812 -35.375 1 42.44 382 PRO A O 1
ATOM 2891 N N . PRO A 1 383 ? 19.984 -62.875 -37.125 1 42.06 383 PRO A N 1
ATOM 2892 C CA . PRO A 1 383 ? 18.703 -62.5 -36.5 1 42.06 383 PRO A CA 1
ATOM 2893 C C . PRO A 1 383 ? 18.344 -63.438 -35.312 1 42.06 383 PRO A C 1
ATOM 2895 O O . PRO A 1 383 ? 17.594 -63.031 -34.438 1 42.06 383 PRO A O 1
ATOM 2898 N N . SER A 1 384 ? 18.594 -64.688 -35.469 1 40.47 384 SER A N 1
ATOM 2899 C CA . SER A 1 384 ? 18.219 -65.625 -34.438 1 40.47 384 SER A CA 1
ATOM 2900 C C . SER A 1 384 ? 18.609 -65.125 -33.031 1 40.47 384 SER A C 1
ATOM 2902 O O . SER A 1 384 ? 17.953 -65.438 -32.031 1 40.47 384 SER A O 1
ATOM 2904 N N . ASP A 1 385 ? 19.672 -64.438 -33 1 39.22 385 ASP A N 1
ATOM 2905 C CA . ASP A 1 385 ? 20.172 -63.906 -31.719 1 39.22 385 ASP A CA 1
ATOM 2906 C C . ASP A 1 385 ? 19.391 -62.656 -31.297 1 39.22 385 ASP A C 1
ATOM 2908 O O . ASP A 1 385 ? 19.516 -62.219 -30.156 1 39.22 385 ASP A O 1
ATOM 2912 N N . LEU A 1 386 ? 18.75 -62.062 -32.156 1 40.94 386 LEU A N 1
ATOM 2913 C CA . LEU A 1 386 ? 17.938 -60.906 -31.922 1 40.94 386 LEU A CA 1
ATOM 2914 C C . LEU A 1 386 ? 16.641 -61.281 -31.219 1 40.94 386 LEU A C 1
ATOM 2916 O O . LEU A 1 386 ? 16 -60.406 -30.594 1 40.94 386 LEU A O 1
ATOM 2920 N N . THR A 1 387 ? 16.141 -62.281 -31.672 1 37.72 387 THR A N 1
ATOM 2921 C CA . THR A 1 387 ? 14.82 -62.656 -31.172 1 37.72 387 THR A CA 1
ATOM 2922 C C . THR A 1 387 ? 14.898 -63.156 -29.719 1 37.72 387 THR A C 1
ATOM 2924 O O . THR A 1 387 ? 13.875 -63.25 -29.031 1 37.72 387 THR A O 1
ATOM 2927 N N . ASN A 1 388 ? 15.961 -63.906 -29.516 1 32.09 388 ASN A N 1
ATOM 2928 C CA . ASN A 1 388 ? 15.945 -64.625 -28.25 1 32.09 388 ASN A CA 1
ATOM 2929 C C . ASN A 1 388 ? 16.422 -63.719 -27.109 1 32.09 388 ASN A C 1
ATOM 2931 O O . ASN A 1 388 ? 17.625 -63.469 -26.969 1 32.09 388 ASN A O 1
ATOM 2935 N N . GLY A 1 389 ? 15.633 -62.75 -26.703 1 39.03 389 GLY A N 1
ATOM 2936 C CA . GLY A 1 389 ? 15.789 -62.062 -25.438 1 39.03 389 GLY A CA 1
ATOM 2937 C C . GLY A 1 389 ? 17.234 -61.781 -25.094 1 39.03 389 GLY A C 1
ATOM 2938 O O . GLY A 1 389 ? 17.578 -61.562 -23.922 1 39.03 389 GLY A O 1
ATOM 2939 N N . ALA A 1 390 ? 18.125 -62.125 -26.031 1 39.41 390 ALA A N 1
ATOM 2940 C CA . ALA A 1 390 ? 19.531 -61.969 -25.641 1 39.41 390 ALA A CA 1
ATOM 2941 C C . ALA A 1 390 ? 19.906 -60.469 -25.594 1 39.41 390 ALA A C 1
ATOM 2943 O O . ALA A 1 390 ? 19.422 -59.688 -26.391 1 39.41 390 ALA A O 1
ATOM 2944 N N . PRO A 1 391 ? 20.5 -60.062 -24.484 1 44.47 391 PRO A N 1
ATOM 2945 C CA . PRO A 1 391 ? 20.906 -58.688 -24.266 1 44.47 391 PRO A CA 1
ATOM 2946 C C . PRO A 1 391 ? 21.594 -58.062 -25.469 1 44.47 391 PRO A C 1
ATOM 2948 O O . PRO A 1 391 ? 22.297 -58.781 -26.219 1 44.47 391 PRO A O 1
ATOM 2951 N N . VAL A 1 392 ? 21.078 -57.031 -26.016 1 45.75 392 VAL A N 1
ATOM 2952 C CA . VAL A 1 392 ? 21.625 -56.25 -27.109 1 45.75 392 VAL A CA 1
ATOM 2953 C C . VAL A 1 392 ? 23.141 -56.156 -26.969 1 45.75 392 VAL A C 1
ATOM 2955 O O . VAL A 1 392 ? 23.875 -56.188 -27.969 1 45.75 392 VAL A O 1
ATOM 2958 N N . MET A 1 393 ? 23.625 -55.5 -25.922 1 42.34 393 MET A N 1
ATOM 2959 C CA . MET A 1 393 ? 25.078 -55.406 -25.719 1 42.34 393 MET A CA 1
ATOM 2960 C C . MET A 1 393 ? 25.688 -56.75 -25.391 1 42.34 393 MET A C 1
ATOM 2962 O O . MET A 1 393 ? 25.031 -57.594 -24.75 1 42.34 393 MET A O 1
ATOM 2966 N N . GLY A 1 394 ? 26.438 -57.375 -26.188 1 37.72 394 GLY A N 1
ATOM 2967 C CA . GLY A 1 394 ? 27.188 -58.594 -25.844 1 37.72 394 GLY A CA 1
ATOM 2968 C C . GLY A 1 394 ? 27.391 -58.75 -24.359 1 37.72 394 GLY A C 1
ATOM 2969 O O . GLY A 1 394 ? 27.328 -57.781 -23.594 1 37.72 394 GLY A O 1
ATOM 2970 N N . ASN A 1 395 ? 27.016 -59.969 -23.828 1 37.88 395 ASN A N 1
ATOM 2971 C CA . ASN A 1 395 ? 27.125 -60.406 -22.438 1 37.88 395 ASN A CA 1
ATOM 2972 C C . ASN A 1 395 ? 28.062 -59.5 -21.641 1 37.88 395 ASN A C 1
ATOM 2974 O O . ASN A 1 395 ? 27.844 -59.281 -20.453 1 37.88 395 ASN A O 1
ATOM 2978 N N . ASN A 1 396 ? 29.484 -59.5 -21.922 1 42.19 396 ASN A N 1
ATOM 2979 C CA . ASN A 1 396 ? 30.625 -59.281 -21.016 1 42.19 396 ASN A CA 1
ATOM 2980 C C . ASN A 1 396 ? 31.266 -57.906 -21.281 1 42.19 396 ASN A C 1
ATOM 2982 O O . ASN A 1 396 ? 32.312 -57.594 -20.703 1 42.19 396 ASN A O 1
ATOM 2986 N N . SER A 1 397 ? 30.781 -56.938 -22.328 1 51.69 397 SER A N 1
ATOM 2987 C CA . SER A 1 397 ? 31.703 -55.812 -22.469 1 51.69 397 SER A CA 1
ATOM 2988 C C . SER A 1 397 ? 30.938 -54.5 -22.531 1 51.69 397 SER A C 1
ATOM 2990 O O . SER A 1 397 ? 29.922 -54.375 -23.203 1 51.69 397 SER A O 1
ATOM 2992 N N . GLY A 1 398 ? 30.75 -53.562 -21.453 1 62.12 398 GLY A N 1
ATOM 2993 C CA . GLY A 1 398 ? 30.297 -52.188 -21.391 1 62.12 398 GLY A CA 1
ATOM 2994 C C . GLY A 1 398 ? 30.625 -51.375 -22.641 1 62.12 398 GLY A C 1
ATOM 2995 O O . GLY A 1 398 ? 31.219 -51.906 -23.578 1 62.12 398 GLY A O 1
ATOM 2996 N N . THR A 1 399 ? 29.953 -50.188 -22.844 1 71.94 399 THR A N 1
ATOM 2997 C CA . THR A 1 399 ? 30.297 -49.312 -23.938 1 71.94 399 THR A CA 1
ATOM 2998 C C . THR A 1 399 ? 31.719 -48.781 -23.75 1 71.94 399 THR A C 1
ATOM 3000 O O . THR A 1 399 ? 32.188 -48.562 -22.625 1 71.94 399 THR A O 1
ATOM 3003 N N . THR A 1 400 ? 32.531 -48.656 -24.859 1 74.06 400 THR A N 1
ATOM 3004 C CA . THR A 1 400 ? 33.906 -48.188 -24.797 1 74.06 400 THR A CA 1
ATOM 3005 C C . THR A 1 400 ? 33.969 -46.688 -25.062 1 74.06 400 THR A C 1
ATOM 3007 O O . THR A 1 400 ? 35 -46.062 -24.938 1 74.06 400 THR A O 1
ATOM 3010 N N . THR A 1 401 ? 32.781 -46.125 -25.438 1 82.69 401 THR A N 1
ATOM 3011 C CA . THR A 1 401 ? 32.781 -44.719 -25.781 1 82.69 401 THR A CA 1
ATOM 3012 C C . THR A 1 401 ? 31.594 -44 -25.156 1 82.69 401 THR A C 1
ATOM 3014 O O . THR A 1 401 ? 30.625 -44.656 -24.766 1 82.69 401 THR A O 1
ATOM 3017 N N . ASN A 1 402 ? 31.719 -42.75 -25.078 1 90.69 402 ASN A N 1
ATOM 3018 C CA . ASN A 1 402 ? 30.672 -41.781 -24.766 1 90.69 402 ASN A CA 1
ATOM 3019 C C . ASN A 1 402 ? 30.75 -40.594 -25.703 1 90.69 402 ASN A C 1
ATOM 3021 O O . ASN A 1 402 ? 31.578 -39.688 -25.531 1 90.69 402 ASN A O 1
ATOM 3025 N N . PRO A 1 403 ? 29.922 -40.688 -26.578 1 91.12 403 PRO A N 1
ATOM 3026 C CA . PRO A 1 403 ? 28.578 -41.25 -26.703 1 91.12 403 PRO A CA 1
ATOM 3027 C C . PRO A 1 403 ? 28.594 -42.719 -27.125 1 91.12 403 PRO A C 1
ATOM 3029 O O . PRO A 1 403 ? 29.516 -43.156 -27.812 1 91.12 403 PRO A O 1
ATOM 3032 N N . ALA A 1 404 ? 27.516 -43.375 -26.625 1 86.81 404 ALA A N 1
ATOM 3033 C CA . ALA A 1 404 ? 27.297 -44.75 -27.016 1 86.81 404 ALA A CA 1
ATOM 3034 C C . ALA A 1 404 ? 26.344 -44.844 -28.203 1 86.81 404 ALA A C 1
ATOM 3036 O O . ALA A 1 404 ? 25.297 -44.188 -28.219 1 86.81 404 ALA A O 1
ATOM 3037 N N . GLU A 1 405 ? 26.688 -45.656 -29.188 1 81.44 405 GLU A N 1
ATOM 3038 C CA . GLU A 1 405 ? 25.844 -45.812 -30.375 1 81.44 405 GLU A CA 1
ATOM 3039 C C . GLU A 1 405 ? 24.891 -47 -30.203 1 81.44 405 GLU A C 1
ATOM 3041 O O . GLU A 1 405 ? 25.281 -48.031 -29.688 1 81.44 405 GLU A O 1
ATOM 3046 N N . SER A 1 406 ? 23.625 -46.719 -30.609 1 81.06 406 SER A N 1
ATOM 3047 C CA . SER A 1 406 ? 22.609 -47.75 -30.516 1 81.06 406 SER A CA 1
ATOM 3048 C C . SER A 1 406 ? 21.719 -47.75 -31.766 1 81.06 406 SER A C 1
ATOM 3050 O O . SER A 1 406 ? 21.344 -46.719 -32.281 1 81.06 406 SER A O 1
ATOM 3052 N N . LEU A 1 407 ? 21.5 -48.938 -32.219 1 76.62 407 LEU A N 1
ATOM 3053 C CA . LEU A 1 407 ? 20.531 -49.156 -33.312 1 76.62 407 LEU A CA 1
ATOM 3054 C C . LEU A 1 407 ? 19.188 -49.625 -32.75 1 76.62 407 LEU A C 1
ATOM 3056 O O . LEU A 1 407 ? 19.125 -50.531 -31.953 1 76.62 407 LEU A O 1
ATOM 3060 N N . ILE A 1 408 ? 18.156 -48.938 -33.156 1 78.88 408 ILE A N 1
ATOM 3061 C CA . ILE A 1 408 ? 16.828 -49.25 -32.625 1 78.88 408 ILE A CA 1
ATOM 3062 C C . ILE A 1 408 ? 15.891 -49.594 -33.781 1 78.88 408 ILE A C 1
ATOM 3064 O O . ILE A 1 408 ? 15.852 -48.844 -34.781 1 78.88 408 ILE A O 1
ATOM 3068 N N . GLN A 1 409 ? 15.25 -50.656 -33.688 1 74.88 409 GLN A N 1
ATOM 3069 C CA . GLN A 1 409 ? 14.148 -51 -34.594 1 74.88 409 GLN A CA 1
ATOM 3070 C C . GLN A 1 409 ? 12.828 -51.062 -33.812 1 74.88 409 GLN A C 1
ATOM 3072 O O . GLN A 1 409 ? 12.719 -51.812 -32.844 1 74.88 409 GLN A O 1
ATOM 3077 N N . LEU A 1 410 ? 11.93 -50.25 -34.188 1 76.94 410 LEU A N 1
ATOM 3078 C CA . LEU A 1 410 ? 10.57 -50.312 -33.625 1 76.94 410 LEU A CA 1
ATOM 3079 C C . LEU A 1 410 ? 9.594 -50.875 -34.688 1 76.94 410 LEU A C 1
ATOM 3081 O O . LEU A 1 410 ? 9.664 -50.5 -35.844 1 76.94 410 LEU A O 1
ATOM 3085 N N . ARG A 1 411 ? 8.781 -51.75 -34.156 1 70.62 411 ARG A N 1
ATOM 3086 C CA . ARG A 1 411 ? 7.785 -52.344 -35.062 1 70.62 411 ARG A CA 1
ATOM 3087 C C . ARG A 1 411 ? 6.453 -52.531 -34.344 1 70.62 411 ARG A C 1
ATOM 3089 O O . ARG A 1 411 ? 6.418 -52.938 -33.188 1 70.62 411 ARG A O 1
ATOM 3096 N N . TRP A 1 412 ? 5.395 -52.188 -34.969 1 69.5 412 TRP A N 1
ATOM 3097 C CA . TRP A 1 412 ? 4.055 -52.375 -34.406 1 69.5 412 TRP A CA 1
ATOM 3098 C C . TRP A 1 412 ? 3.164 -53.125 -35.406 1 69.5 412 TRP A C 1
ATOM 3100 O O . TRP A 1 412 ? 3.111 -52.75 -36.594 1 69.5 412 TRP A O 1
ATOM 3110 N N . PRO A 1 413 ? 2.678 -54.25 -34.781 1 57.91 413 PRO A N 1
ATOM 3111 C CA . PRO A 1 413 ? 1.71 -54.938 -35.656 1 57.91 413 PRO A CA 1
ATOM 3112 C C . PRO A 1 413 ? 0.454 -54.094 -35.875 1 57.91 413 PRO A C 1
ATOM 3114 O O . PRO A 1 413 ? 0.019 -53.375 -35 1 57.91 413 PRO A O 1
ATOM 3117 N N . MET A 1 414 ? 0.139 -53.688 -37.031 1 51.69 414 MET A N 1
ATOM 3118 C CA . MET A 1 414 ? -1.151 -53.062 -37.281 1 51.69 414 MET A CA 1
ATOM 3119 C C . MET A 1 414 ? -2.221 -54.094 -37.562 1 51.69 414 MET A C 1
ATOM 3121 O O . MET A 1 414 ? -2 -55.031 -38.344 1 51.69 414 MET A O 1
ATOM 3125 N N . ARG A 1 415 ? -2.961 -54.25 -36.5 1 45.22 415 ARG A N 1
ATOM 3126 C CA . ARG A 1 415 ? -4.078 -55.125 -36.781 1 45.22 415 ARG A CA 1
ATOM 3127 C C . ARG A 1 415 ? -4.914 -54.625 -37.938 1 45.22 415 ARG A C 1
ATOM 3129 O O . ARG A 1 415 ? -5.109 -53.438 -38.094 1 45.22 415 ARG A O 1
ATOM 3136 N N . ASN A 1 416 ? -5.461 -55.531 -38.781 1 44.09 416 ASN A N 1
ATOM 3137 C CA . ASN A 1 416 ? -6.316 -55.438 -39.938 1 44.09 416 ASN A CA 1
ATOM 3138 C C . ASN A 1 416 ? -5.996 -54.219 -40.781 1 44.09 416 ASN A C 1
ATOM 3140 O O . ASN A 1 416 ? -5.41 -53.25 -40.312 1 44.09 416 ASN A O 1
ATOM 3144 N N . ASN A 1 417 ? -6.484 -54.062 -42.094 1 41.19 417 ASN A N 1
ATOM 3145 C CA . ASN A 1 417 ? -6.461 -53.125 -43.219 1 41.19 417 ASN A CA 1
ATOM 3146 C C . ASN A 1 417 ? -6.316 -51.688 -42.75 1 41.19 417 ASN A C 1
ATOM 3148 O O . ASN A 1 417 ? -7.129 -50.844 -43.125 1 41.19 417 ASN A O 1
ATOM 3152 N N . LEU A 1 418 ? -6.074 -51.469 -41.469 1 44.69 418 LEU A N 1
ATOM 3153 C CA . LEU A 1 418 ? -5.941 -50.031 -41.219 1 44.69 418 LEU A CA 1
ATOM 3154 C C . LEU A 1 418 ? -4.863 -49.406 -42.094 1 44.69 418 LEU A C 1
ATOM 3156 O O . LEU A 1 418 ? -3.676 -49.719 -41.938 1 44.69 418 LEU A O 1
ATOM 3160 N N . HIS A 1 419 ? -5.09 -49.281 -43.312 1 42.09 419 HIS A N 1
ATOM 3161 C CA . HIS A 1 419 ? -4.246 -48.5 -44.219 1 42.09 419 HIS A CA 1
ATOM 3162 C C . HIS A 1 419 ? -4.066 -47.062 -43.719 1 42.09 419 HIS A C 1
ATOM 3164 O O . HIS A 1 419 ? -5.004 -46.281 -43.781 1 42.09 419 HIS A O 1
ATOM 3170 N N . PHE A 1 420 ? -3.389 -46.938 -42.625 1 45.72 420 PHE A N 1
ATOM 3171 C CA . PHE A 1 420 ? -3.176 -45.531 -42.312 1 45.72 420 PHE A CA 1
ATOM 3172 C C . PHE A 1 420 ? -2.639 -44.781 -43.531 1 45.72 420 PHE A C 1
ATOM 3174 O O . PHE A 1 420 ? -1.791 -45.312 -44.25 1 45.72 420 PHE A O 1
ATOM 3181 N N . GLY A 1 421 ? -3.508 -44.125 -44.156 1 42.59 421 GLY A N 1
ATOM 3182 C CA . GLY A 1 421 ? -2.998 -43.344 -45.281 1 42.59 421 GLY A CA 1
ATOM 3183 C C . GLY A 1 421 ? -1.508 -43.062 -45.188 1 42.59 421 GLY A C 1
ATOM 3184 O O . GLY A 1 421 ? -0.804 -43.719 -44.406 1 42.59 421 GLY A O 1
ATOM 3185 N N . ASP A 1 422 ? -1.025 -41.906 -45.688 1 43.34 422 ASP A N 1
ATOM 3186 C CA . ASP A 1 422 ? 0.346 -41.438 -45.844 1 43.34 422 ASP A CA 1
ATOM 3187 C C . ASP A 1 422 ? 1.059 -41.406 -44.469 1 43.34 422 ASP A C 1
ATOM 3189 O O . ASP A 1 422 ? 0.857 -40.469 -43.688 1 43.34 422 ASP A O 1
ATOM 3193 N N . THR A 1 423 ? 1.104 -42.531 -43.75 1 46.44 423 THR A N 1
ATOM 3194 C CA . THR A 1 423 ? 1.998 -42.531 -42.594 1 46.44 423 THR A CA 1
ATOM 3195 C C . THR A 1 423 ? 3.199 -41.625 -42.844 1 46.44 423 THR A C 1
ATOM 3197 O O . THR A 1 423 ? 3.537 -41.312 -44 1 46.44 423 THR A O 1
ATOM 3200 N N . ALA A 1 424 ? 3.588 -40.906 -41.844 1 48.19 424 ALA A N 1
ATOM 3201 C CA . ALA A 1 424 ? 4.785 -40.094 -42.062 1 48.19 424 ALA A CA 1
ATOM 3202 C C . ALA A 1 424 ? 5.789 -40.844 -42.938 1 48.19 424 ALA A C 1
ATOM 3204 O O . ALA A 1 424 ? 5.816 -42.062 -42.969 1 48.19 424 ALA A O 1
ATOM 3205 N N . ASN A 1 425 ? 6.242 -40.312 -44 1 46.31 425 ASN A N 1
ATOM 3206 C CA . ASN A 1 425 ? 7.23 -40.844 -44.938 1 46.31 425 ASN A CA 1
ATOM 3207 C C . ASN A 1 425 ? 8.156 -41.844 -44.281 1 46.31 425 ASN A C 1
ATOM 3209 O O . ASN A 1 425 ? 8.727 -42.719 -44.969 1 46.31 425 ASN A O 1
ATOM 3213 N N . GLU A 1 426 ? 8.453 -41.625 -42.938 1 48.19 426 GLU A N 1
ATOM 3214 C CA . GLU A 1 426 ? 9.609 -42.312 -42.375 1 48.19 426 GLU A CA 1
ATOM 3215 C C . GLU A 1 426 ? 9.203 -43.625 -41.719 1 48.19 426 GLU A C 1
ATOM 3217 O O . GLU A 1 426 ? 10.055 -44.438 -41.344 1 48.19 426 GLU A O 1
ATOM 3222 N N . ALA A 1 427 ? 7.988 -43.781 -41.406 1 50.31 427 ALA A N 1
ATOM 3223 C CA . ALA A 1 427 ? 7.586 -45.125 -41 1 50.31 427 ALA A CA 1
ATOM 3224 C C . ALA A 1 427 ? 7.309 -46 -42.219 1 50.31 427 ALA A C 1
ATOM 3226 O O . ALA A 1 427 ? 6.598 -45.594 -43.156 1 50.31 427 ALA A O 1
ATOM 3227 N N . THR A 1 428 ? 8.375 -46.781 -42.594 1 54.25 428 THR A N 1
ATOM 3228 C CA . THR A 1 428 ? 8.219 -47.656 -43.719 1 54.25 428 THR A CA 1
ATOM 3229 C C . THR A 1 428 ? 7.184 -48.75 -43.438 1 54.25 428 THR A C 1
ATOM 3231 O O . THR A 1 428 ? 7.164 -49.312 -42.344 1 54.25 428 THR A O 1
ATOM 3234 N N . MET A 1 429 ? 6.098 -48.531 -44.094 1 47.38 429 MET A N 1
ATOM 3235 C CA . MET A 1 429 ? 5.109 -49.594 -44.062 1 47.38 429 MET A CA 1
ATOM 3236 C C . MET A 1 429 ? 5.699 -50.906 -44.562 1 47.38 429 MET A C 1
ATOM 3238 O O . MET A 1 429 ? 6.262 -50.938 -45.656 1 47.38 429 MET A O 1
ATOM 3242 N N . GLY A 1 430 ? 6.066 -51.719 -43.562 1 44.81 430 GLY A N 1
ATOM 3243 C CA . GLY A 1 430 ? 6.492 -53.031 -44 1 44.81 430 GLY A CA 1
ATOM 3244 C C . GLY A 1 430 ? 5.379 -53.844 -44.688 1 44.81 430 GLY A C 1
ATOM 3245 O O . GLY A 1 430 ? 4.242 -53.375 -44.75 1 44.81 430 GLY A O 1
ATOM 3246 N N . PRO A 1 431 ? 5.832 -54.938 -45.312 1 44.81 431 PRO A N 1
ATOM 3247 C CA . PRO A 1 431 ? 4.785 -55.844 -45.812 1 44.81 431 PRO A CA 1
ATOM 3248 C C . PRO A 1 431 ? 3.781 -56.25 -44.719 1 44.81 431 PRO A C 1
ATOM 3250 O O . PRO A 1 431 ? 4.137 -56.312 -43.531 1 44.81 431 PRO A O 1
ATOM 3253 N N . TYR A 1 432 ? 2.436 -56.375 -45 1 43.91 432 TYR A N 1
ATOM 3254 C CA . TYR A 1 432 ? 1.276 -56.812 -44.219 1 43.91 432 TYR A CA 1
ATOM 3255 C C . TYR A 1 432 ? 0.798 -55.719 -43.281 1 43.91 432 TYR A C 1
ATOM 3257 O O . TYR A 1 432 ? 0.33 -56 -42.188 1 43.91 432 TYR A O 1
ATOM 3265 N N . GLY A 1 433 ? 1.15 -54.438 -43.625 1 52.12 433 GLY A N 1
ATOM 3266 C CA . GLY A 1 433 ? 0.507 -53.344 -42.906 1 52.12 433 GLY A CA 1
ATOM 3267 C C . GLY A 1 433 ? 1.188 -53.031 -41.594 1 52.12 433 GLY A C 1
ATOM 3268 O O . GLY A 1 433 ? 0.538 -52.562 -40.656 1 52.12 433 GLY A O 1
ATOM 3269 N N . ARG A 1 434 ? 2.514 -53.312 -41.5 1 60.53 434 ARG A N 1
ATOM 3270 C CA . ARG A 1 434 ? 3.27 -53.031 -40.281 1 60.53 434 ARG A CA 1
ATOM 3271 C C . ARG A 1 434 ? 4.051 -51.719 -40.438 1 60.53 434 ARG A C 1
ATOM 3273 O O . ARG A 1 434 ? 4.559 -51.406 -41.5 1 60.53 434 ARG A O 1
ATOM 3280 N N . VAL A 1 435 ? 3.994 -51 -39.375 1 67.06 435 VAL A N 1
ATOM 3281 C CA . VAL A 1 435 ? 4.781 -49.75 -39.312 1 67.06 435 VAL A CA 1
ATOM 3282 C C . VAL A 1 435 ? 6.098 -50.031 -38.562 1 67.06 435 VAL A C 1
ATOM 3284 O O . VAL A 1 435 ? 6.113 -50.688 -37.531 1 67.06 435 VAL A O 1
ATOM 3287 N N . GLN A 1 436 ? 7.164 -49.75 -39.312 1 70.75 436 GLN A N 1
ATOM 3288 C CA . GLN A 1 436 ? 8.477 -49.969 -38.719 1 70.75 436 GLN A CA 1
ATOM 3289 C C . GLN A 1 436 ? 9.305 -48.688 -38.719 1 70.75 436 GLN A C 1
ATOM 3291 O O . GLN A 1 436 ? 9.195 -47.875 -39.656 1 70.75 436 GLN A O 1
ATOM 3296 N N . VAL A 1 437 ? 10.102 -48.469 -37.719 1 77.06 437 VAL A N 1
ATOM 3297 C CA . VAL A 1 437 ? 11.047 -47.344 -37.594 1 77.06 437 VAL A CA 1
ATOM 3298 C C . VAL A 1 437 ? 12.445 -47.906 -37.312 1 77.06 437 VAL A C 1
ATOM 3300 O O . VAL A 1 437 ? 12.617 -48.75 -36.438 1 77.06 437 VAL A O 1
ATOM 3303 N N . TYR A 1 438 ? 13.383 -47.531 -38.156 1 75.81 438 TYR A N 1
ATOM 3304 C CA . TYR A 1 438 ? 14.789 -47.844 -37.938 1 75.81 438 TYR A CA 1
ATOM 3305 C C . TYR A 1 438 ? 15.562 -46.562 -37.594 1 75.81 438 TYR A C 1
ATOM 3307 O O . TYR A 1 438 ? 15.484 -45.562 -38.344 1 75.81 438 TYR A O 1
ATOM 3315 N N . ALA A 1 439 ? 16.281 -46.562 -36.5 1 81.81 439 ALA A N 1
ATOM 3316 C CA . ALA A 1 439 ? 16.984 -45.344 -36.062 1 81.81 439 ALA A CA 1
ATOM 3317 C C . ALA A 1 439 ? 18.375 -45.688 -35.531 1 81.81 439 ALA A C 1
ATOM 3319 O O . ALA A 1 439 ? 18.578 -46.75 -34.938 1 81.81 439 ALA A O 1
ATOM 3320 N N . LEU A 1 440 ? 19.344 -44.844 -35.875 1 80.62 440 LEU A N 1
ATOM 3321 C CA . LEU A 1 440 ? 20.641 -44.812 -35.219 1 80.62 440 LEU A CA 1
ATOM 3322 C C . LEU A 1 440 ? 20.688 -43.719 -34.156 1 80.62 440 LEU A C 1
ATOM 3324 O O . LEU A 1 440 ? 20.484 -42.531 -34.438 1 80.62 440 LEU A O 1
ATOM 3328 N N . CYS A 1 441 ? 20.891 -44.156 -32.969 1 88.06 441 CYS A N 1
ATOM 3329 C CA . CYS A 1 441 ? 20.859 -43.188 -31.859 1 88.06 441 CYS A CA 1
ATOM 3330 C C . CYS A 1 441 ? 22.234 -43.125 -31.172 1 88.06 441 CYS A C 1
ATOM 3332 O O . CYS A 1 441 ? 22.906 -44.125 -31.016 1 88.06 441 CYS A O 1
ATOM 3334 N N . ASN A 1 442 ? 22.656 -41.938 -30.906 1 89.88 442 ASN A N 1
ATOM 3335 C CA . ASN A 1 442 ? 23.812 -41.656 -30.062 1 89.88 442 ASN A CA 1
ATOM 3336 C C . ASN A 1 442 ? 23.406 -41.188 -28.672 1 89.88 442 ASN A C 1
ATOM 3338 O O . ASN A 1 442 ? 22.812 -40.125 -28.516 1 89.88 442 ASN A O 1
ATOM 3342 N N . ILE A 1 443 ? 23.688 -42.062 -27.688 1 93.38 443 ILE A N 1
ATOM 3343 C CA . ILE A 1 443 ? 23.312 -41.781 -26.312 1 93.38 443 ILE A CA 1
ATOM 3344 C C . ILE A 1 443 ? 24.5 -41.219 -25.547 1 93.38 443 ILE A C 1
ATOM 3346 O O . ILE A 1 443 ? 25.516 -41.906 -25.406 1 93.38 443 ILE A O 1
ATOM 3350 N N . THR A 1 444 ? 24.375 -40 -25.047 1 95.75 444 THR A N 1
ATOM 3351 C CA . THR A 1 444 ? 25.453 -39.375 -24.297 1 95.75 444 THR A CA 1
ATOM 3352 C C . THR A 1 444 ? 25.062 -39.219 -22.828 1 95.75 444 THR A C 1
ATOM 3354 O O . THR A 1 444 ? 23.953 -38.75 -22.531 1 95.75 444 THR A O 1
ATOM 3357 N N . VAL A 1 445 ? 25.906 -39.656 -21.969 1 96.19 445 VAL A N 1
ATOM 3358 C CA . VAL A 1 445 ? 25.703 -39.5 -20.516 1 96.19 445 VAL A CA 1
ATOM 3359 C C . VAL A 1 445 ? 26.594 -38.406 -19.984 1 96.19 445 VAL A C 1
ATOM 3361 O O . VAL A 1 445 ? 27.781 -38.344 -20.297 1 96.19 445 VAL A O 1
ATOM 3364 N N . TYR A 1 446 ? 25.969 -37.531 -19.172 1 97.44 446 TYR A N 1
ATOM 3365 C CA . TYR A 1 446 ? 26.672 -36.344 -18.641 1 97.44 446 TYR A CA 1
ATOM 3366 C C . TYR A 1 446 ? 26.672 -36.344 -17.125 1 97.44 446 TYR A C 1
ATOM 3368 O O . TYR A 1 446 ? 25.719 -36.812 -16.484 1 97.44 446 TYR A O 1
ATOM 3376 N N . ASN A 1 447 ? 27.781 -35.875 -16.547 1 96.88 447 ASN A N 1
ATOM 3377 C CA . ASN A 1 447 ? 27.781 -35.281 -15.219 1 96.88 447 ASN A CA 1
ATOM 3378 C C . ASN A 1 447 ? 27.516 -33.781 -15.273 1 96.88 447 ASN A C 1
ATOM 3380 O O . ASN A 1 447 ? 28.141 -33.062 -16.047 1 96.88 447 ASN A O 1
ATOM 3384 N N . LEU A 1 448 ? 26.531 -33.375 -14.523 1 97.31 448 LEU A N 1
ATOM 3385 C CA . LEU A 1 448 ? 26.156 -31.984 -14.664 1 97.31 448 LEU A CA 1
ATOM 3386 C C . LEU A 1 448 ? 25.609 -31.438 -13.352 1 97.31 448 LEU A C 1
ATOM 3388 O O . LEU A 1 448 ? 25.516 -32.156 -12.359 1 97.31 448 LEU A O 1
ATOM 3392 N N . THR A 1 449 ? 25.359 -30.172 -13.375 1 96.25 449 THR A N 1
ATOM 3393 C CA . THR A 1 449 ? 24.703 -29.484 -12.273 1 96.25 449 THR A CA 1
ATOM 3394 C C . THR A 1 449 ? 23.406 -28.844 -12.734 1 96.25 449 THR A C 1
ATOM 3396 O O . THR A 1 449 ? 23.375 -28.109 -13.727 1 96.25 449 THR A O 1
ATOM 3399 N N . VAL A 1 450 ? 22.328 -29.234 -12.062 1 95.88 450 VAL A N 1
ATOM 3400 C CA . VAL A 1 450 ? 21.016 -28.672 -12.383 1 95.88 450 VAL A CA 1
ATOM 3401 C C . VAL A 1 450 ? 20.656 -27.562 -11.391 1 95.88 450 VAL A C 1
ATOM 3403 O O . VAL A 1 450 ? 21.203 -27.516 -10.289 1 95.88 450 VAL A O 1
ATOM 3406 N N . SER A 1 451 ? 19.844 -26.719 -11.914 1 93.56 451 SER A N 1
ATOM 3407 C CA . SER A 1 451 ? 19.391 -25.625 -11.055 1 93.56 451 SER A CA 1
ATOM 3408 C C . SER A 1 451 ? 17.875 -25.516 -11.047 1 93.56 451 SER A C 1
ATOM 3410 O O . SER A 1 451 ? 17.219 -25.859 -12.031 1 93.56 451 SER A O 1
ATOM 3412 N N . TYR A 1 452 ? 17.281 -25.172 -9.922 1 93.25 452 TYR A N 1
ATOM 3413 C CA . TYR A 1 452 ? 15.867 -24.812 -9.781 1 93.25 452 TYR A CA 1
ATOM 3414 C C . TYR A 1 452 ? 15.719 -23.375 -9.328 1 93.25 452 TYR A C 1
ATOM 3416 O O . TYR A 1 452 ? 16.328 -22.953 -8.344 1 93.25 452 TYR A O 1
ATOM 3424 N N . ASP A 1 453 ? 14.945 -22.625 -10.102 1 87.81 453 ASP A N 1
ATOM 3425 C CA . ASP A 1 453 ? 14.703 -21.219 -9.789 1 87.81 453 ASP A CA 1
ATOM 3426 C C . ASP A 1 453 ? 13.289 -21 -9.25 1 87.81 453 ASP A C 1
ATOM 3428 O O . ASP A 1 453 ? 12.359 -20.766 -10.023 1 87.81 453 ASP A O 1
ATOM 3432 N N . GLY A 1 454 ? 13.18 -21.172 -7.961 1 81.19 454 GLY A N 1
ATOM 3433 C CA . GLY A 1 454 ? 11.891 -20.984 -7.309 1 81.19 454 GLY A CA 1
ATOM 3434 C C . GLY A 1 454 ? 11.531 -19.516 -7.094 1 81.19 454 GLY A C 1
ATOM 3435 O O . GLY A 1 454 ? 10.391 -19.203 -6.762 1 81.19 454 GLY A O 1
ATOM 3436 N N . GLY A 1 455 ? 12.43 -18.641 -7.23 1 72.44 455 GLY A N 1
ATOM 3437 C CA . GLY A 1 455 ? 12.195 -17.234 -7.02 1 72.44 455 GLY A CA 1
ATOM 3438 C C . GLY A 1 455 ? 11.797 -16.484 -8.289 1 72.44 455 GLY A C 1
ATOM 3439 O O . GLY A 1 455 ? 11.5 -15.297 -8.25 1 72.44 455 GLY A O 1
ATOM 3440 N N . ALA A 1 456 ? 11.734 -17.281 -9.352 1 70.56 456 ALA A N 1
ATOM 3441 C CA . ALA A 1 456 ? 11.445 -16.625 -10.625 1 70.56 456 ALA A CA 1
ATOM 3442 C C . ALA A 1 456 ? 10 -16.141 -10.672 1 70.56 456 ALA A C 1
ATOM 3444 O O . ALA A 1 456 ? 9.086 -16.828 -10.227 1 70.56 456 ALA A O 1
ATOM 3445 N N . GLN A 1 457 ? 9.859 -14.898 -11.109 1 62.16 457 GLN A N 1
ATOM 3446 C CA . GLN A 1 457 ? 8.531 -14.305 -11.195 1 62.16 457 GLN A CA 1
ATOM 3447 C C . GLN A 1 457 ? 7.762 -14.852 -12.398 1 62.16 457 GLN A C 1
ATOM 3449 O O . GLN A 1 457 ? 6.531 -14.93 -12.359 1 62.16 457 GLN A O 1
ATOM 3454 N N . ASN A 1 458 ? 8.531 -15.164 -13.414 1 58.97 458 ASN A N 1
ATOM 3455 C CA . ASN A 1 458 ? 7.895 -15.602 -14.648 1 58.97 458 ASN A CA 1
ATOM 3456 C C . ASN A 1 458 ? 7.777 -17.125 -14.711 1 58.97 458 ASN A C 1
ATOM 3458 O O . ASN A 1 458 ? 7.848 -17.703 -15.789 1 58.97 458 ASN A O 1
ATOM 3462 N N . GLY A 1 459 ? 7.676 -17.766 -13.648 1 66.56 459 GLY A N 1
ATOM 3463 C CA . GLY A 1 459 ? 7.477 -19.219 -13.672 1 66.56 459 GLY A CA 1
ATOM 3464 C C . GLY A 1 459 ? 8.656 -19.984 -13.117 1 66.56 459 GLY A C 1
ATOM 3465 O O . GLY A 1 459 ? 9.781 -19.844 -13.594 1 66.56 459 GLY A O 1
ATOM 3466 N N . LYS A 1 460 ? 8.492 -20.766 -12.148 1 74.44 460 LYS A N 1
ATOM 3467 C CA . LYS A 1 460 ? 9.461 -21.656 -11.508 1 74.44 460 LYS A CA 1
ATOM 3468 C C . LYS A 1 460 ? 9.812 -22.828 -12.414 1 74.44 460 LYS A C 1
ATOM 3470 O O . LYS A 1 460 ? 8.945 -23.375 -13.094 1 74.44 460 LYS A O 1
ATOM 3475 N N . ARG A 1 461 ? 11.195 -22.938 -12.586 1 84.94 461 ARG A N 1
ATOM 3476 C CA . ARG A 1 461 ? 11.531 -24.016 -13.5 1 84.94 461 ARG A CA 1
ATOM 3477 C C . ARG A 1 461 ? 12.891 -24.625 -13.164 1 84.94 461 ARG A C 1
ATOM 3479 O O . ARG A 1 461 ? 13.719 -23.969 -12.523 1 84.94 461 ARG A O 1
ATOM 3486 N N . TRP A 1 462 ? 13.047 -25.875 -13.594 1 91.12 462 TRP A N 1
ATOM 3487 C CA . TRP A 1 462 ? 14.336 -26.562 -13.594 1 91.12 462 TRP A CA 1
ATOM 3488 C C . TRP A 1 462 ? 15.172 -26.125 -14.797 1 91.12 462 TRP A C 1
ATOM 3490 O O . TRP A 1 462 ? 14.641 -25.891 -15.875 1 91.12 462 TRP A O 1
ATOM 3500 N N . GLY A 1 463 ? 16.469 -25.922 -14.555 1 91.25 463 GLY A N 1
ATOM 3501 C CA . GLY A 1 463 ? 17.391 -25.594 -15.625 1 91.25 463 GLY A CA 1
ATOM 3502 C C . GLY A 1 463 ? 18.781 -26.172 -15.422 1 91.25 463 GLY A C 1
ATOM 3503 O O . GLY A 1 463 ? 19.031 -26.875 -14.438 1 91.25 463 GLY A O 1
ATOM 3504 N N . LEU A 1 464 ? 19.547 -26.062 -16.484 1 94.5 464 LEU A N 1
ATOM 3505 C CA . LEU A 1 464 ? 20.953 -26.484 -16.453 1 94.5 464 LEU A CA 1
ATOM 3506 C C . LEU A 1 464 ? 21.875 -25.312 -16.156 1 94.5 464 LEU A C 1
ATOM 3508 O O . LEU A 1 464 ? 21.703 -24.234 -16.734 1 94.5 464 LEU A O 1
ATOM 3512 N N . VAL A 1 465 ? 22.719 -25.578 -15.125 1 93.38 465 VAL A N 1
ATOM 3513 C CA . VAL A 1 465 ? 23.734 -24.547 -14.906 1 93.38 465 VAL A CA 1
ATOM 3514 C C . VAL A 1 465 ? 24.641 -24.453 -16.141 1 93.38 465 VAL A C 1
ATOM 3516 O O . VAL A 1 465 ? 25.156 -25.453 -16.625 1 93.38 465 VAL A O 1
ATOM 3519 N N . PRO A 1 466 ? 24.828 -23.281 -16.656 1 90.56 466 PRO A N 1
ATOM 3520 C CA . PRO A 1 466 ? 25.625 -23.141 -17.875 1 90.56 466 PRO A CA 1
ATOM 3521 C C . PRO A 1 466 ? 27.031 -23.75 -17.734 1 90.56 466 PRO A C 1
ATOM 3523 O O . PRO A 1 466 ? 27.672 -23.594 -16.688 1 90.56 466 PRO A O 1
ATOM 3526 N N . ASN A 1 467 ? 27.531 -24.422 -18.703 1 89.31 467 ASN A N 1
ATOM 3527 C CA . ASN A 1 467 ? 28.859 -25 -18.844 1 89.31 467 ASN A CA 1
ATOM 3528 C C . ASN A 1 467 ? 29.141 -26.031 -17.75 1 89.31 467 ASN A C 1
ATOM 3530 O O . ASN A 1 467 ? 30.281 -26.234 -17.359 1 89.31 467 ASN A O 1
ATOM 3534 N N . SER A 1 468 ? 28.141 -26.594 -17.25 1 92.06 468 SER A N 1
ATOM 3535 C CA . SER A 1 468 ? 28.344 -27.562 -16.188 1 92.06 468 SER A CA 1
ATOM 3536 C C . SER A 1 468 ? 28.375 -28.984 -16.734 1 92.06 468 SER A C 1
ATOM 3538 O O . SER A 1 468 ? 28.75 -29.922 -16.031 1 92.06 468 SER A O 1
ATOM 3540 N N . GLU A 1 469 ? 28.031 -29.203 -18 1 94.75 469 GLU A N 1
ATOM 3541 C CA . GLU A 1 469 ? 27.969 -30.531 -18.594 1 94.75 469 GLU A CA 1
ATOM 3542 C C . GLU A 1 469 ? 29.359 -31.109 -18.828 1 94.75 469 GLU A C 1
ATOM 3544 O O . GLU A 1 469 ? 30.172 -30.516 -19.531 1 94.75 469 GLU A O 1
ATOM 3549 N N . VAL A 1 470 ? 29.641 -32.156 -18.234 1 96.06 470 VAL A N 1
ATOM 3550 C CA . VAL A 1 470 ? 30.875 -32.906 -18.453 1 96.06 470 VAL A CA 1
ATOM 3551 C C . VAL A 1 470 ? 30.547 -34.344 -18.859 1 96.06 470 VAL A C 1
ATOM 3553 O O . VAL A 1 470 ? 29.703 -35 -18.25 1 96.06 470 VAL A O 1
ATOM 3556 N N . LEU A 1 471 ? 31.219 -34.781 -19.922 1 96.56 471 LEU A N 1
ATOM 3557 C CA . LEU A 1 471 ? 30.984 -36.156 -20.359 1 96.56 471 LEU A CA 1
ATOM 3558 C C . LEU A 1 471 ? 31.406 -37.156 -19.281 1 96.56 471 LEU A C 1
ATOM 3560 O O . LEU A 1 471 ? 32.469 -37.031 -18.688 1 96.56 471 LEU A O 1
ATOM 3564 N N . SER A 1 472 ? 30.547 -38.094 -19.047 1 94.94 472 SER A N 1
ATOM 3565 C CA . SER A 1 472 ? 30.875 -39.156 -18.094 1 94.94 472 SER A CA 1
ATOM 3566 C C . SER A 1 472 ? 31.875 -40.156 -18.703 1 94.94 472 SER A C 1
ATOM 3568 O O . SER A 1 472 ? 32.094 -40.156 -19.922 1 94.94 472 SER A O 1
ATOM 3570 N N . THR A 1 473 ? 32.469 -41 -17.828 1 89.06 473 THR A N 1
ATOM 3571 C CA . THR A 1 473 ? 33.375 -42.031 -18.297 1 89.06 473 THR A CA 1
ATOM 3572 C C . THR A 1 473 ? 32.594 -43.156 -19.016 1 89.06 473 THR A C 1
ATOM 3574 O O . THR A 1 473 ? 31.438 -43.406 -18.703 1 89.06 473 THR A O 1
ATOM 3577 N N . PRO A 1 474 ? 33.25 -43.812 -19.953 1 84.56 474 PRO A N 1
ATOM 3578 C CA . PRO A 1 474 ? 32.562 -44.938 -20.625 1 84.56 474 PRO A CA 1
ATOM 3579 C C . PRO A 1 474 ? 32.125 -46.031 -19.656 1 84.56 474 PRO A C 1
ATOM 3581 O O . PRO A 1 474 ? 31.094 -46.688 -19.875 1 84.56 474 PRO A O 1
ATOM 3584 N N . PHE A 1 475 ? 32.906 -46.156 -18.641 1 79.75 475 PHE A N 1
ATOM 3585 C CA . PHE A 1 475 ? 32.531 -47.125 -17.625 1 79.75 475 PHE A CA 1
ATOM 3586 C C . PHE A 1 475 ? 31.219 -46.75 -16.969 1 79.75 475 PHE A C 1
ATOM 3588 O O . PHE A 1 475 ? 30.328 -47.594 -16.828 1 79.75 475 PHE A O 1
ATOM 3595 N N . PHE A 1 476 ? 31.109 -45.562 -16.578 1 86.31 476 PHE A N 1
ATOM 3596 C CA . PHE A 1 476 ? 29.875 -45.094 -15.969 1 86.31 476 PHE A CA 1
ATOM 3597 C C . PHE A 1 476 ? 28.734 -45.125 -16.953 1 86.31 476 PHE A C 1
ATOM 3599 O O . PHE A 1 476 ? 27.609 -45.5 -16.609 1 86.31 476 PHE A O 1
ATOM 3606 N N . THR A 1 477 ? 28.984 -44.781 -18.156 1 88.5 477 THR A N 1
ATOM 3607 C CA . THR A 1 477 ? 27.984 -44.844 -19.219 1 88.5 477 THR A CA 1
ATOM 3608 C C . THR A 1 477 ? 27.422 -46.25 -19.391 1 88.5 477 THR A C 1
ATOM 3610 O O . THR A 1 477 ? 26.219 -46.438 -19.562 1 88.5 477 THR A O 1
ATOM 3613 N N . SER A 1 478 ? 28.266 -47.188 -19.25 1 82.31 478 SER A N 1
ATOM 3614 C CA . SER A 1 478 ? 27.844 -48.562 -19.359 1 82.31 478 SER A CA 1
ATOM 3615 C C . SER A 1 478 ? 26.875 -48.938 -18.234 1 82.31 478 SER A C 1
ATOM 3617 O O . SER A 1 478 ? 25.891 -49.656 -18.469 1 82.31 478 SER A O 1
ATOM 3619 N N . SER A 1 479 ? 27.141 -48.438 -17.078 1 82.62 479 SER A N 1
ATOM 3620 C CA . SER A 1 479 ? 26.266 -48.719 -15.938 1 82.62 479 SER A CA 1
ATOM 3621 C C . SER A 1 479 ? 24.906 -48.062 -16.094 1 82.62 479 SER A C 1
ATOM 3623 O O . SER A 1 479 ? 23.875 -48.688 -15.797 1 82.62 479 SER A O 1
ATOM 3625 N N . ILE A 1 480 ? 24.953 -46.906 -16.609 1 88.56 480 ILE A N 1
ATOM 3626 C CA . ILE A 1 480 ? 23.719 -46.156 -16.781 1 88.56 480 ILE A CA 1
ATOM 3627 C C . ILE A 1 480 ? 22.859 -46.812 -17.875 1 88.56 480 ILE A C 1
ATOM 3629 O O . ILE A 1 480 ? 21.641 -46.875 -17.75 1 88.56 480 ILE A O 1
ATOM 3633 N N . LEU A 1 481 ? 23.484 -47.375 -18.875 1 86.38 481 LEU A N 1
ATOM 3634 C CA . LEU A 1 481 ? 22.75 -47.875 -20.031 1 86.38 481 LEU A CA 1
ATOM 3635 C C . LEU A 1 481 ? 22.516 -49.375 -19.906 1 86.38 481 LEU A C 1
ATOM 3637 O O . LEU A 1 481 ? 21.922 -50 -20.797 1 86.38 481 LEU A O 1
ATOM 3641 N N . ALA A 1 482 ? 22.922 -49.938 -18.781 1 80.56 482 ALA A N 1
ATOM 3642 C CA . ALA A 1 482 ? 22.828 -51.375 -18.625 1 80.56 482 ALA A CA 1
ATOM 3643 C C . ALA A 1 482 ? 21.375 -51.844 -18.781 1 80.56 482 ALA A C 1
ATOM 3645 O O . ALA A 1 482 ? 21.094 -52.75 -19.562 1 80.56 482 ALA A O 1
ATOM 3646 N N . PRO A 1 483 ? 20.453 -51.281 -18.047 1 80.25 483 PRO A N 1
ATOM 3647 C CA . PRO A 1 483 ? 19.078 -51.75 -18.219 1 80.25 483 PRO A CA 1
ATOM 3648 C C . PRO A 1 483 ? 18.562 -51.562 -19.656 1 80.25 483 PRO A C 1
ATOM 3650 O O . PRO A 1 483 ? 17.797 -52.375 -20.141 1 80.25 483 PRO A O 1
ATOM 3653 N N . TYR A 1 484 ? 18.938 -50.5 -20.266 1 82.44 484 TYR A N 1
ATOM 3654 C CA . TYR A 1 484 ? 18.594 -50.25 -21.656 1 82.44 484 TYR A CA 1
ATOM 3655 C C . TYR A 1 484 ? 19.188 -51.344 -22.562 1 82.44 484 TYR A C 1
ATOM 3657 O O . TYR A 1 484 ? 18.484 -51.875 -23.422 1 82.44 484 TYR A O 1
ATOM 3665 N N . ASN A 1 485 ? 20.391 -51.688 -22.281 1 75.62 485 ASN A N 1
ATOM 3666 C CA . ASN A 1 485 ? 21.078 -52.688 -23.094 1 75.62 485 ASN A CA 1
ATOM 3667 C C . ASN A 1 485 ? 20.484 -54.062 -22.859 1 75.62 485 ASN A C 1
ATOM 3669 O O . ASN A 1 485 ? 20.547 -54.938 -23.75 1 75.62 485 ASN A O 1
ATOM 3673 N N . TRP A 1 486 ? 19.953 -54.219 -21.734 1 72.75 486 TRP A N 1
ATOM 3674 C CA . TRP A 1 486 ? 19.344 -55.5 -21.422 1 72.75 486 TRP A CA 1
ATOM 3675 C C . TRP A 1 486 ? 17.875 -55.531 -21.828 1 72.75 486 TRP A C 1
ATOM 3677 O O . TRP A 1 486 ? 17.109 -56.406 -21.422 1 72.75 486 TRP A O 1
ATOM 3687 N N . ASN A 1 487 ? 17.375 -54.5 -22.562 1 71.94 487 ASN A N 1
ATOM 3688 C CA . ASN A 1 487 ? 16.047 -54.375 -23.156 1 71.94 487 ASN A CA 1
ATOM 3689 C C . ASN A 1 487 ? 14.953 -54.344 -22.094 1 71.94 487 ASN A C 1
ATOM 3691 O O . ASN A 1 487 ? 13.852 -54.844 -22.297 1 71.94 487 ASN A O 1
ATOM 3695 N N . LEU A 1 488 ? 15.328 -53.781 -20.953 1 74.12 488 LEU A N 1
ATOM 3696 C CA . LEU A 1 488 ? 14.344 -53.719 -19.875 1 74.12 488 LEU A CA 1
ATOM 3697 C C . LEU A 1 488 ? 13.352 -52.594 -20.125 1 74.12 488 LEU A C 1
ATOM 3699 O O . LEU A 1 488 ? 12.289 -52.562 -19.5 1 74.12 488 LEU A O 1
ATOM 3703 N N . VAL A 1 489 ? 13.664 -51.719 -21.016 1 80.25 489 VAL A N 1
ATOM 3704 C CA . VAL A 1 489 ? 12.781 -50.594 -21.234 1 80.25 489 VAL A CA 1
ATOM 3705 C C . VAL A 1 489 ? 12.242 -50.625 -22.672 1 80.25 489 VAL A C 1
ATOM 3707 O O . VAL A 1 489 ? 11.531 -49.719 -23.094 1 80.25 489 VAL A O 1
ATOM 3710 N N . THR A 1 490 ? 12.539 -51.594 -23.453 1 75.06 490 THR A N 1
ATOM 3711 C CA . THR A 1 490 ? 12.227 -51.625 -24.875 1 75.06 490 THR A CA 1
ATOM 3712 C C . THR A 1 490 ? 10.719 -51.656 -25.109 1 75.06 490 THR A C 1
ATOM 3714 O O . THR A 1 490 ? 10.211 -50.969 -26 1 75.06 490 THR A O 1
ATOM 3717 N N . ASP A 1 491 ? 10.039 -52.406 -24.266 1 71.94 491 ASP A N 1
ATOM 3718 C CA . ASP A 1 491 ? 8.586 -52.469 -24.422 1 71.94 491 ASP A CA 1
ATOM 3719 C C . ASP A 1 491 ? 7.961 -51.094 -24.188 1 71.94 491 ASP A C 1
ATOM 3721 O O . ASP A 1 491 ? 7.027 -50.688 -24.891 1 71.94 491 ASP A O 1
ATOM 3725 N N . GLN A 1 492 ? 8.516 -50.469 -23.219 1 79.81 492 GLN A N 1
ATOM 3726 C CA . GLN A 1 492 ? 7.992 -49.125 -22.922 1 79.81 492 GLN A CA 1
ATOM 3727 C C . GLN A 1 492 ? 8.289 -48.156 -24.047 1 79.81 492 GLN A C 1
ATOM 3729 O O . GLN A 1 492 ? 7.445 -47.312 -24.406 1 79.81 492 GLN A O 1
ATOM 3734 N N . ILE A 1 493 ? 9.453 -48.188 -24.594 1 84.31 493 ILE A N 1
ATOM 3735 C CA . ILE A 1 493 ? 9.812 -47.344 -25.703 1 84.31 493 ILE A CA 1
ATOM 3736 C C . ILE A 1 493 ? 8.867 -47.594 -26.875 1 84.31 493 ILE A C 1
ATOM 3738 O O . ILE A 1 493 ? 8.344 -46.625 -27.469 1 84.31 493 ILE A O 1
ATOM 3742 N N . ALA A 1 494 ? 8.648 -48.781 -27.125 1 78.44 494 ALA A N 1
ATOM 3743 C CA . ALA A 1 494 ? 7.773 -49.156 -28.25 1 78.44 494 ALA A CA 1
ATOM 3744 C C . ALA A 1 494 ? 6.367 -48.594 -28.047 1 78.44 494 ALA A C 1
ATOM 3746 O O . ALA A 1 494 ? 5.781 -48 -28.953 1 78.44 494 ALA A O 1
ATOM 3747 N N . MET A 1 495 ? 5.938 -48.75 -26.859 1 75.94 495 MET A N 1
ATOM 3748 C CA . MET A 1 495 ? 4.57 -48.344 -26.578 1 75.94 495 MET A CA 1
ATOM 3749 C C . MET A 1 495 ? 4.461 -46.812 -26.609 1 75.94 495 MET A C 1
ATOM 3751 O O . MET A 1 495 ? 3.506 -46.25 -27.172 1 75.94 495 MET A O 1
ATOM 3755 N N . ASN A 1 496 ? 5.363 -46.188 -26.094 1 80.56 496 ASN A N 1
ATOM 3756 C CA . ASN A 1 496 ? 5.328 -44.719 -26.031 1 80.56 496 ASN A CA 1
ATOM 3757 C C . ASN A 1 496 ? 5.5 -44.094 -27.422 1 80.56 496 ASN A C 1
ATOM 3759 O O . ASN A 1 496 ? 4.957 -43.031 -27.688 1 80.56 496 ASN A O 1
ATOM 3763 N N . MET A 1 497 ? 6.246 -44.719 -28.234 1 83.56 497 MET A N 1
ATOM 3764 C CA . MET A 1 497 ? 6.59 -44.156 -29.531 1 83.56 497 MET A CA 1
ATOM 3765 C C . MET A 1 497 ? 5.523 -44.5 -30.578 1 83.56 497 MET A C 1
ATOM 3767 O O . MET A 1 497 ? 5.492 -43.906 -31.656 1 83.56 497 MET A O 1
ATOM 3771 N N . ARG A 1 498 ? 4.734 -45.344 -30.234 1 76.75 498 ARG A N 1
ATOM 3772 C CA . ARG A 1 498 ? 3.754 -45.781 -31.203 1 76.75 498 ARG A CA 1
ATOM 3773 C C . ARG A 1 498 ? 2.941 -44.625 -31.75 1 76.75 498 ARG A C 1
ATOM 3775 O O . ARG A 1 498 ? 2.826 -44.469 -32.969 1 76.75 498 ARG A O 1
ATOM 3782 N N . SER A 1 499 ? 2.457 -43.875 -30.797 1 75.88 499 SER A N 1
ATOM 3783 C CA . SER A 1 499 ? 1.619 -42.75 -31.219 1 75.88 499 SER A CA 1
ATOM 3784 C C . SER A 1 499 ? 2.402 -41.75 -32.062 1 75.88 499 SER A C 1
ATOM 3786 O O . SER A 1 499 ? 1.919 -41.312 -33.125 1 75.88 499 SER A O 1
ATOM 3788 N N . ARG A 1 500 ? 3.527 -41.5 -31.656 1 80.12 500 ARG A N 1
ATOM 3789 C CA . ARG A 1 500 ? 4.332 -40.5 -32.375 1 80.12 500 ARG A CA 1
ATOM 3790 C C . ARG A 1 500 ? 4.715 -41.031 -33.75 1 80.12 500 ARG A C 1
ATOM 3792 O O . ARG A 1 500 ? 4.723 -40.281 -34.75 1 80.12 500 ARG A O 1
ATOM 3799 N N . ALA A 1 501 ? 4.992 -42.219 -33.812 1 78.25 501 ALA A N 1
ATOM 3800 C CA . ALA A 1 501 ? 5.398 -42.812 -35.094 1 78.25 501 ALA A CA 1
ATOM 3801 C C . ALA A 1 501 ? 4.234 -42.844 -36.094 1 78.25 501 ALA A C 1
ATOM 3803 O O . ALA A 1 501 ? 4.434 -42.719 -37.281 1 78.25 501 ALA A O 1
ATOM 3804 N N . LEU A 1 502 ? 3.09 -42.938 -35.562 1 74.25 502 LEU A N 1
ATOM 3805 C CA . LEU A 1 502 ? 1.927 -43.094 -36.406 1 74.25 502 LEU A CA 1
ATOM 3806 C C . LEU A 1 502 ? 1.336 -41.75 -36.781 1 74.25 502 LEU A C 1
ATOM 3808 O O . LEU A 1 502 ? 0.657 -41.625 -37.812 1 74.25 502 LEU A O 1
ATOM 3812 N N . THR A 1 503 ? 1.576 -40.719 -35.938 1 72.5 503 THR A N 1
ATOM 3813 C CA . THR A 1 503 ? 0.815 -39.5 -36.125 1 72.5 503 THR A CA 1
ATOM 3814 C C . THR A 1 503 ? 1.729 -38.344 -36.562 1 72.5 503 THR A C 1
ATOM 3816 O O . THR A 1 503 ? 1.257 -37.344 -37.062 1 72.5 503 THR A O 1
ATOM 3819 N N . SER A 1 504 ? 3.002 -38.469 -36.25 1 71 504 SER A N 1
ATOM 3820 C CA . SER A 1 504 ? 3.877 -37.344 -36.562 1 71 504 SER A CA 1
ATOM 3821 C C . SER A 1 504 ? 4.094 -37.219 -38.062 1 71 504 SER A C 1
ATOM 3823 O O . SER A 1 504 ? 4.168 -38.219 -38.781 1 71 504 SER A O 1
ATOM 3825 N N . ASN A 1 505 ? 4.137 -35.969 -38.469 1 63.12 505 ASN A N 1
ATOM 3826 C CA . ASN A 1 505 ? 4.211 -35.688 -39.906 1 63.12 505 ASN A CA 1
ATOM 3827 C C . ASN A 1 505 ? 5.66 -35.594 -40.375 1 63.12 505 ASN A C 1
ATOM 3829 O O . ASN A 1 505 ? 5.918 -35.562 -41.594 1 63.12 505 ASN A O 1
ATOM 3833 N N . THR A 1 506 ? 6.531 -35.469 -39.406 1 73.94 506 THR A N 1
ATOM 3834 C CA . THR A 1 506 ? 7.906 -35.312 -39.844 1 73.94 506 THR A CA 1
ATOM 3835 C C . THR A 1 506 ? 8.82 -36.344 -39.219 1 73.94 506 THR A C 1
ATOM 3837 O O . THR A 1 506 ? 8.594 -36.75 -38.062 1 73.94 506 THR A O 1
ATOM 3840 N N . THR A 1 507 ? 9.781 -36.75 -40 1 78.25 507 THR A N 1
ATOM 3841 C CA . THR A 1 507 ? 10.773 -37.688 -39.5 1 78.25 507 THR A CA 1
ATOM 3842 C C . THR A 1 507 ? 11.578 -37.094 -38.344 1 78.25 507 THR A C 1
ATOM 3844 O O . THR A 1 507 ? 11.898 -37.781 -37.375 1 78.25 507 THR A O 1
ATOM 3847 N N . GLU A 1 508 ? 11.82 -35.812 -38.5 1 82.94 508 GLU A N 1
ATOM 3848 C CA . GLU A 1 508 ? 12.602 -35.125 -37.469 1 82.94 508 GLU A CA 1
ATOM 3849 C C . GLU A 1 508 ? 11.883 -35.156 -36.125 1 82.94 508 GLU A C 1
ATOM 3851 O O . GLU A 1 508 ? 12.508 -35.344 -35.062 1 82.94 508 GLU A O 1
ATOM 3856 N N . ALA A 1 509 ? 10.633 -35 -36.188 1 83.75 509 ALA A N 1
ATOM 3857 C CA . ALA A 1 509 ? 9.859 -34.969 -34.969 1 83.75 509 ALA A CA 1
ATOM 3858 C C . ALA A 1 509 ? 9.82 -36.375 -34.312 1 83.75 509 ALA A C 1
ATOM 3860 O O . ALA A 1 509 ? 9.898 -36.5 -33.094 1 83.75 509 ALA A O 1
ATOM 3861 N N . VAL A 1 510 ? 9.742 -37.375 -35.125 1 84.88 510 VAL A N 1
ATOM 3862 C CA . VAL A 1 510 ? 9.719 -38.75 -34.625 1 84.88 510 VAL A CA 1
ATOM 3863 C C . VAL A 1 510 ? 11.07 -39.094 -34 1 84.88 510 VAL A C 1
ATOM 3865 O O . VAL A 1 510 ? 11.141 -39.656 -32.906 1 84.88 510 VAL A O 1
ATOM 3868 N N . MET A 1 511 ? 12.086 -38.688 -34.688 1 89.94 511 MET A N 1
ATOM 3869 C CA . MET A 1 511 ? 13.414 -39 -34.188 1 89.94 511 MET A CA 1
ATOM 3870 C C . MET A 1 511 ? 13.703 -38.219 -32.906 1 89.94 511 MET A C 1
ATOM 3872 O O . MET A 1 511 ? 14.344 -38.75 -32 1 89.94 511 MET A O 1
ATOM 3876 N N . ALA A 1 512 ? 13.273 -37 -32.906 1 90.19 512 ALA A N 1
ATOM 3877 C CA . ALA A 1 512 ? 13.438 -36.219 -31.703 1 90.19 512 ALA A CA 1
ATOM 3878 C C . ALA A 1 512 ? 12.695 -36.875 -30.531 1 90.19 512 ALA A C 1
ATOM 3880 O O . ALA A 1 512 ? 13.234 -36.938 -29.422 1 90.19 512 ALA A O 1
ATOM 3881 N N . ALA A 1 513 ? 11.492 -37.312 -30.797 1 89.38 513 ALA A N 1
ATOM 3882 C CA . ALA A 1 513 ? 10.711 -37.969 -29.75 1 89.38 513 ALA A CA 1
ATOM 3883 C C . ALA A 1 513 ? 11.391 -39.25 -29.281 1 89.38 513 ALA A C 1
ATOM 3885 O O . ALA A 1 513 ? 11.391 -39.562 -28.094 1 89.38 513 ALA A O 1
ATOM 3886 N N . LEU A 1 514 ? 11.883 -39.969 -30.219 1 90.56 514 LEU A N 1
ATOM 3887 C CA . LEU A 1 514 ? 12.594 -41.188 -29.875 1 90.56 514 LEU A CA 1
ATOM 3888 C C . LEU A 1 514 ? 13.805 -40.875 -29 1 90.56 514 LEU A C 1
ATOM 3890 O O . LEU A 1 514 ? 14.031 -41.562 -28 1 90.56 514 LEU A O 1
ATOM 3894 N N . GLY A 1 515 ? 14.562 -39.906 -29.422 1 93.44 515 GLY A N 1
ATOM 3895 C CA . GLY A 1 515 ? 15.695 -39.5 -28.594 1 93.44 515 GLY A CA 1
ATOM 3896 C C . GLY A 1 515 ? 15.297 -39.125 -27.172 1 93.44 515 GLY A C 1
ATOM 3897 O O . GLY A 1 515 ? 15.961 -39.531 -26.219 1 93.44 515 GLY A O 1
ATOM 3898 N N . GLN A 1 516 ? 14.258 -38.406 -27.062 1 94.12 516 GLN A N 1
ATOM 3899 C CA . GLN A 1 516 ? 13.766 -38 -25.75 1 94.12 516 GLN A CA 1
ATOM 3900 C C . GLN A 1 516 ? 13.359 -39.188 -24.906 1 94.12 516 GLN A C 1
ATOM 3902 O O . GLN A 1 516 ? 13.68 -39.281 -23.719 1 94.12 516 GLN A O 1
ATOM 3907 N N . GLU A 1 517 ? 12.688 -40.094 -25.516 1 91.88 517 GLU A N 1
ATOM 3908 C CA . GLU A 1 517 ? 12.188 -41.281 -24.812 1 91.88 517 GLU A CA 1
ATOM 3909 C C . GLU A 1 517 ? 13.336 -42.188 -24.375 1 91.88 517 GLU A C 1
ATOM 3911 O O . GLU A 1 517 ? 13.344 -42.688 -23.266 1 91.88 517 GLU A O 1
ATOM 3916 N N . VAL A 1 518 ? 14.25 -42.344 -25.25 1 92.44 518 VAL A N 1
ATOM 3917 C CA . VAL A 1 518 ? 15.406 -43.188 -24.922 1 92.44 518 VAL A CA 1
ATOM 3918 C C . VAL A 1 518 ? 16.156 -42.562 -23.75 1 92.44 518 VAL A C 1
ATOM 3920 O O . VAL A 1 518 ? 16.531 -43.281 -22.797 1 92.44 518 VAL A O 1
ATOM 3923 N N . SER A 1 519 ? 16.359 -41.281 -23.828 1 95.81 519 SER A N 1
ATOM 3924 C CA . SER A 1 519 ? 17.031 -40.594 -22.734 1 95.81 519 SER A CA 1
ATOM 3925 C C . SER A 1 519 ? 16.281 -40.781 -21.422 1 95.81 519 SER A C 1
ATOM 3927 O O . SER A 1 519 ? 16.875 -41.188 -20.406 1 95.81 519 SER A O 1
ATOM 3929 N N . ARG A 1 520 ? 15.047 -40.5 -21.406 1 95.88 520 ARG A N 1
ATOM 3930 C CA . ARG A 1 520 ? 14.219 -40.531 -20.203 1 95.88 520 ARG A CA 1
ATOM 3931 C C . ARG A 1 520 ? 14.18 -41.938 -19.609 1 95.88 520 ARG A C 1
ATOM 3933 O O . ARG A 1 520 ? 14.414 -42.125 -18.422 1 95.88 520 ARG A O 1
ATOM 3940 N N . LEU A 1 521 ? 13.93 -42.938 -20.422 1 93.06 521 LEU A N 1
ATOM 3941 C CA . LEU A 1 521 ? 13.711 -44.312 -19.938 1 93.06 521 LEU A CA 1
ATOM 3942 C C . LEU A 1 521 ? 15.031 -44.938 -19.531 1 93.06 521 LEU A C 1
ATOM 3944 O O . LEU A 1 521 ? 15.062 -45.75 -18.594 1 93.06 521 LEU A O 1
ATOM 3948 N N . SER A 1 522 ? 16.125 -44.656 -20.25 1 92.5 522 SER A N 1
ATOM 3949 C CA . SER A 1 522 ? 17.422 -45.156 -19.828 1 92.5 522 SER A CA 1
ATOM 3950 C C . SER A 1 522 ? 17.781 -44.688 -18.438 1 92.5 522 SER A C 1
ATOM 3952 O O . SER A 1 522 ? 18.266 -45.438 -17.609 1 92.5 522 SER A O 1
ATOM 3954 N N . LEU A 1 523 ? 17.5 -43.5 -18.266 1 95.69 523 LEU A N 1
ATOM 3955 C CA . LEU A 1 523 ? 17.812 -42.906 -16.953 1 95.69 523 LEU A CA 1
ATOM 3956 C C . LEU A 1 523 ? 16.812 -43.375 -15.906 1 95.69 523 LEU A C 1
ATOM 3958 O O . LEU A 1 523 ? 17.188 -43.656 -14.766 1 95.69 523 LEU A O 1
ATOM 3962 N N . ALA A 1 524 ? 15.578 -43.438 -16.234 1 95.06 524 ALA A N 1
ATOM 3963 C CA . ALA A 1 524 ? 14.523 -43.844 -15.305 1 95.06 524 ALA A CA 1
ATOM 3964 C C . ALA A 1 524 ? 14.773 -45.281 -14.781 1 95.06 524 ALA A C 1
ATOM 3966 O O . ALA A 1 524 ? 14.688 -45.5 -13.578 1 95.06 524 ALA A O 1
ATOM 3967 N N . MET A 1 525 ? 15.117 -46.156 -15.633 1 89.69 525 MET A N 1
ATOM 3968 C CA . MET A 1 525 ? 15.234 -47.562 -15.258 1 89.69 525 MET A CA 1
ATOM 3969 C C . MET A 1 525 ? 16.422 -47.75 -14.32 1 89.69 525 MET A C 1
ATOM 3971 O O . MET A 1 525 ? 16.391 -48.656 -13.469 1 89.69 525 MET A O 1
ATOM 3975 N N . VAL A 1 526 ? 17.438 -46.969 -14.422 1 90.56 526 VAL A N 1
ATOM 3976 C CA . VAL A 1 526 ? 18.625 -47.156 -13.594 1 90.56 526 VAL A CA 1
ATOM 3977 C C . VAL A 1 526 ? 18.531 -46.25 -12.359 1 90.56 526 VAL A C 1
ATOM 3979 O O . VAL A 1 526 ? 19.422 -46.281 -11.5 1 90.56 526 VAL A O 1
ATOM 3982 N N . SER A 1 527 ? 17.516 -45.531 -12.195 1 92.56 527 SER A N 1
ATOM 3983 C CA . SER A 1 527 ? 17.438 -44.469 -11.18 1 92.56 527 SER A CA 1
ATOM 3984 C C . SER A 1 527 ? 17.531 -45.062 -9.773 1 92.56 527 SER A C 1
ATOM 3986 O O . SER A 1 527 ? 17.859 -44.344 -8.82 1 92.56 527 SER A O 1
ATOM 3988 N N . GLY A 1 528 ? 17.172 -46.312 -9.617 1 87.69 528 GLY A N 1
ATOM 3989 C CA . GLY A 1 528 ? 17.25 -46.938 -8.312 1 87.69 528 GLY A CA 1
ATOM 3990 C C . GLY A 1 528 ? 18.656 -46.938 -7.73 1 87.69 528 GLY A C 1
ATOM 3991 O O . GLY A 1 528 ? 18.828 -47.062 -6.516 1 87.69 528 GLY A O 1
ATOM 3992 N N . ILE A 1 529 ? 19.625 -46.812 -8.555 1 87.81 529 ILE A N 1
ATOM 3993 C CA . ILE A 1 529 ? 21.016 -46.844 -8.094 1 87.81 529 ILE A CA 1
ATOM 3994 C C . ILE A 1 529 ? 21.391 -45.5 -7.492 1 87.81 529 ILE A C 1
ATOM 3996 O O . ILE A 1 529 ? 22.375 -45.375 -6.77 1 87.81 529 ILE A O 1
ATOM 4000 N N . PHE A 1 530 ? 20.641 -44.5 -7.836 1 93.06 530 PHE A N 1
ATOM 4001 C CA . PHE A 1 530 ? 20.922 -43.156 -7.352 1 93.06 530 PHE A CA 1
ATOM 4002 C C . PHE A 1 530 ? 20.266 -42.906 -6 1 93.06 530 PHE A C 1
ATOM 4004 O O . PHE A 1 530 ? 19.281 -43.562 -5.664 1 93.06 530 PHE A O 1
ATOM 4011 N N . TYR A 1 531 ? 20.766 -42.062 -5.219 1 92.81 531 TYR A N 1
ATOM 4012 C CA . TYR A 1 531 ? 20.156 -41.594 -3.988 1 92.81 531 TYR A CA 1
ATOM 4013 C C . TYR A 1 531 ? 20.359 -40.094 -3.826 1 92.81 531 TYR A C 1
ATOM 4015 O O . TYR A 1 531 ? 21.344 -39.531 -4.305 1 92.81 531 TYR A O 1
ATOM 4023 N N . PHE A 1 532 ? 19.359 -39.5 -3.232 1 95.31 532 PHE A N 1
ATOM 4024 C CA . PHE A 1 532 ? 19.406 -38.031 -3.025 1 95.31 532 PHE A CA 1
ATOM 4025 C C . PHE A 1 532 ? 20.094 -37.719 -1.703 1 95.31 532 PHE A C 1
ATOM 4027 O O . PHE A 1 532 ? 19.922 -38.438 -0.712 1 95.31 532 PHE A O 1
ATOM 4034 N N . THR A 1 533 ? 20.859 -36.656 -1.706 1 94.06 533 THR A N 1
ATOM 4035 C CA . THR A 1 533 ? 21.453 -36.094 -0.497 1 94.06 533 THR A CA 1
ATOM 4036 C C . THR A 1 533 ? 21.109 -34.594 -0.368 1 94.06 533 THR A C 1
ATOM 4038 O O . THR A 1 533 ? 20.641 -34 -1.321 1 94.06 533 THR A O 1
ATOM 4041 N N . PRO A 1 534 ? 21.25 -34.094 0.794 1 92 534 PRO A N 1
ATOM 4042 C CA . PRO A 1 534 ? 20.922 -32.688 0.997 1 92 534 PRO A CA 1
ATOM 4043 C C . PRO A 1 534 ? 21.766 -31.75 0.139 1 92 534 PRO A C 1
ATOM 4045 O O . PRO A 1 534 ? 22.969 -32 -0.054 1 92 534 PRO A O 1
ATOM 4048 N N . THR A 1 535 ? 21.031 -30.781 -0.471 1 92.5 535 THR A N 1
ATOM 4049 C CA . THR A 1 535 ? 21.672 -29.797 -1.335 1 92.5 535 THR A CA 1
ATOM 4050 C C . THR A 1 535 ? 22.188 -28.625 -0.518 1 92.5 535 THR A C 1
ATOM 4052 O O . THR A 1 535 ? 21.547 -28.203 0.447 1 92.5 535 THR A O 1
ATOM 4055 N N . SER A 1 536 ? 23.297 -28.156 -1.096 1 84.88 536 SER A N 1
ATOM 4056 C CA . SER A 1 536 ? 23.875 -27 -0.426 1 84.88 536 SER A CA 1
ATOM 4057 C C . SER A 1 536 ? 23.422 -25.688 -1.069 1 84.88 536 SER A C 1
ATOM 4059 O O . SER A 1 536 ? 22.938 -25.688 -2.205 1 84.88 536 SER A O 1
ATOM 4061 N N . ASN A 1 537 ? 23.438 -24.609 -0.477 1 81.81 537 ASN A N 1
ATOM 4062 C CA . ASN A 1 537 ? 23.203 -23.266 -0.971 1 81.81 537 ASN A CA 1
ATOM 4063 C C . ASN A 1 537 ? 21.766 -23.062 -1.436 1 81.81 537 ASN A C 1
ATOM 4065 O O . ASN A 1 537 ? 21.516 -22.609 -2.553 1 81.81 537 ASN A O 1
ATOM 4069 N N . VAL A 1 538 ? 20.844 -23.547 -0.625 1 88.19 538 VAL A N 1
ATOM 4070 C CA . VAL A 1 538 ? 19.422 -23.391 -0.917 1 88.19 538 VAL A CA 1
ATOM 4071 C C . VAL A 1 538 ? 18.938 -22.016 -0.444 1 88.19 538 VAL A C 1
ATOM 4073 O O . VAL A 1 538 ? 19.219 -21.609 0.687 1 88.19 538 VAL A O 1
ATOM 4076 N N . GLU A 1 539 ? 18.359 -21.312 -1.38 1 83.5 539 GLU A N 1
ATOM 4077 C CA . GLU A 1 539 ? 17.719 -20.047 -1.041 1 83.5 539 GLU A CA 1
ATOM 4078 C C . GLU A 1 539 ? 16.203 -20.203 -0.976 1 83.5 539 GLU A C 1
ATOM 4080 O O . GLU A 1 539 ? 15.594 -20.766 -1.882 1 83.5 539 GLU A O 1
ATOM 4085 N N . PHE A 1 540 ? 15.625 -19.828 0.087 1 84.25 540 PHE A N 1
ATOM 4086 C CA . PHE A 1 540 ? 14.18 -19.875 0.266 1 84.25 540 PHE A CA 1
ATOM 4087 C C . PHE A 1 540 ? 13.555 -18.516 -0.013 1 84.25 540 PHE A C 1
ATOM 4089 O O . PHE A 1 540 ? 14.148 -17.469 0.296 1 84.25 540 PHE A O 1
ATOM 4096 N N . PHE A 1 541 ? 12.32 -18.625 -0.745 1 80.81 541 PHE A N 1
ATOM 4097 C CA . PHE A 1 541 ? 11.641 -17.375 -1.07 1 80.81 541 PHE A CA 1
ATOM 4098 C C . PHE A 1 541 ? 10.234 -17.344 -0.479 1 80.81 541 PHE A C 1
ATOM 4100 O O . PHE A 1 541 ? 9.594 -18.391 -0.362 1 80.81 541 PHE A O 1
ATOM 4107 N N . LYS A 1 542 ? 9.727 -16.297 -0.128 1 76.25 542 LYS A N 1
ATOM 4108 C CA . LYS A 1 542 ? 8.352 -16.047 0.308 1 76.25 542 LYS A CA 1
ATOM 4109 C C . LYS A 1 542 ? 7.77 -14.828 -0.391 1 76.25 542 LYS A C 1
ATOM 4111 O O . LYS A 1 542 ? 8.406 -13.773 -0.44 1 76.25 542 LYS A O 1
ATOM 4116 N N . PRO A 1 543 ? 6.617 -15.07 -1.077 1 76.12 543 PRO A N 1
ATOM 4117 C CA . PRO A 1 543 ? 5.977 -13.875 -1.633 1 76.12 543 PRO A CA 1
ATOM 4118 C C . PRO A 1 543 ? 5.629 -12.836 -0.564 1 76.12 543 PRO A C 1
ATOM 4120 O O . PRO A 1 543 ? 4.969 -13.164 0.425 1 76.12 543 PRO A O 1
ATOM 4123 N N . THR A 1 544 ? 6.141 -11.664 -0.756 1 80.69 544 THR A N 1
ATOM 4124 C CA . THR A 1 544 ? 5.961 -10.602 0.224 1 80.69 544 THR A CA 1
ATOM 4125 C C . THR A 1 544 ? 5.609 -9.281 -0.464 1 80.69 544 THR A C 1
ATOM 4127 O O . THR A 1 544 ? 6.039 -9.031 -1.594 1 80.69 544 THR A O 1
ATOM 4130 N N . ILE A 1 545 ? 4.68 -8.531 0.172 1 85.25 545 ILE A N 1
ATOM 4131 C CA . ILE A 1 545 ? 4.371 -7.188 -0.305 1 85.25 545 ILE A CA 1
ATOM 4132 C C . ILE A 1 545 ? 5.336 -6.18 0.315 1 85.25 545 ILE A C 1
ATOM 4134 O O . ILE A 1 545 ? 5.414 -6.059 1.54 1 85.25 545 ILE A O 1
ATOM 4138 N N . LEU A 1 546 ? 6.094 -5.508 -0.546 1 89.38 546 LEU A N 1
ATOM 4139 C CA . LEU A 1 546 ? 7.066 -4.52 -0.091 1 89.38 546 LEU A CA 1
ATOM 4140 C C . LEU A 1 546 ? 6.602 -3.105 -0.429 1 89.38 546 LEU A C 1
ATOM 4142 O O . LEU A 1 546 ? 5.773 -2.916 -1.324 1 89.38 546 LEU A O 1
ATOM 4146 N N . GLY A 1 547 ? 7.047 -2.211 0.392 1 90.5 547 GLY A N 1
ATOM 4147 C CA . GLY A 1 547 ? 6.879 -0.809 0.043 1 90.5 547 GLY A CA 1
ATOM 4148 C C . GLY A 1 547 ? 8.008 -0.27 -0.819 1 90.5 547 GLY A C 1
ATOM 4149 O O . GLY A 1 547 ? 9.18 -0.46 -0.504 1 90.5 547 GLY A O 1
ATOM 4150 N N . ARG A 1 548 ? 7.648 0.327 -1.892 1 92.12 548 ARG A N 1
ATOM 4151 C CA . ARG A 1 548 ? 8.617 0.989 -2.758 1 92.12 548 ARG A CA 1
ATOM 4152 C C . ARG A 1 548 ? 8.594 2.5 -2.555 1 92.12 548 ARG A C 1
ATOM 4154 O O . ARG A 1 548 ? 7.691 3.184 -3.043 1 92.12 548 ARG A O 1
ATOM 4161 N N . TYR A 1 549 ? 9.594 3 -1.906 1 93.5 549 TYR A N 1
ATOM 4162 C CA . TYR A 1 549 ? 9.68 4.414 -1.566 1 93.5 549 TYR A CA 1
ATOM 4163 C C . TYR A 1 549 ? 10.648 5.141 -2.492 1 93.5 549 TYR A C 1
ATOM 4165 O O . TYR A 1 549 ? 11.828 4.781 -2.574 1 93.5 549 TYR A O 1
ATOM 4173 N N . PRO A 1 550 ? 10.141 6.137 -3.166 1 94.75 550 PRO A N 1
ATOM 4174 C CA . PRO A 1 550 ? 11.078 6.922 -3.977 1 94.75 550 PRO A CA 1
ATOM 4175 C C . PRO A 1 550 ? 12.055 7.73 -3.129 1 94.75 550 PRO A C 1
ATOM 4177 O O . PRO A 1 550 ? 11.664 8.305 -2.111 1 94.75 550 PRO A O 1
ATOM 4180 N N . LEU A 1 551 ? 13.312 7.918 -3.537 1 94.38 551 LEU A N 1
ATOM 4181 C CA . LEU A 1 551 ? 14.359 8.562 -2.752 1 94.38 551 LEU A CA 1
ATOM 4182 C C . LEU A 1 551 ? 14.219 10.078 -2.789 1 94.38 551 LEU A C 1
ATOM 4184 O O . LEU A 1 551 ? 14.445 10.75 -1.78 1 94.38 551 LEU A O 1
ATOM 4188 N N . ALA A 1 552 ? 13.836 10.656 -3.887 1 95.31 552 ALA A N 1
ATOM 4189 C CA . ALA A 1 552 ? 13.789 12.109 -4.035 1 95.31 552 ALA A CA 1
ATOM 4190 C C . ALA A 1 552 ? 12.797 12.727 -3.049 1 95.31 552 ALA A C 1
ATOM 4192 O O . ALA A 1 552 ? 13.172 13.594 -2.252 1 95.31 552 ALA A O 1
ATOM 4193 N N . PRO A 1 553 ? 11.531 12.281 -3.076 1 95.38 553 PRO A N 1
ATOM 4194 C CA . PRO A 1 553 ? 10.609 12.859 -2.098 1 95.38 553 PRO A CA 1
ATOM 4195 C C . PRO A 1 553 ? 10.992 12.523 -0.658 1 95.38 553 PRO A C 1
ATOM 4197 O O . PRO A 1 553 ? 10.797 13.352 0.241 1 95.38 553 PRO A O 1
ATOM 4200 N N . LEU A 1 554 ? 11.531 11.359 -0.403 1 94.75 554 LEU A N 1
ATOM 4201 C CA . LEU A 1 554 ? 11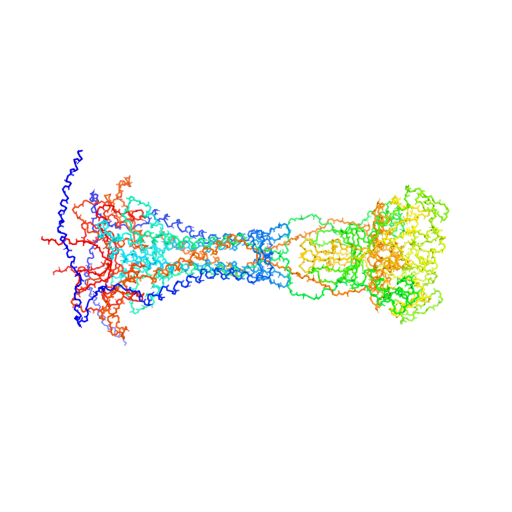.938 10.984 0.948 1 94.75 554 LEU A CA 1
ATOM 4202 C C . LEU A 1 554 ? 13.07 11.875 1.449 1 94.75 554 LEU A C 1
ATOM 4204 O O . LEU A 1 554 ? 13.016 12.375 2.574 1 94.75 554 LEU A O 1
ATOM 4208 N N . PHE A 1 555 ? 14.047 12.133 0.649 1 95.19 555 PHE A N 1
ATOM 4209 C CA . PHE A 1 555 ? 15.172 12.984 1.032 1 95.19 555 PHE A CA 1
ATOM 4210 C C . PHE A 1 555 ? 14.719 14.43 1.216 1 95.19 555 PHE A C 1
ATOM 4212 O O . PHE A 1 555 ? 15.188 15.117 2.121 1 95.19 555 PHE A O 1
ATOM 4219 N N . THR A 1 556 ? 13.898 14.867 0.317 1 96.44 556 THR A N 1
ATOM 4220 C CA . THR A 1 556 ? 13.375 16.219 0.443 1 96.44 556 THR A CA 1
ATOM 4221 C C . THR A 1 556 ? 12.617 16.391 1.76 1 96.44 556 THR A C 1
ATOM 4223 O O . THR A 1 556 ? 12.789 17.391 2.451 1 96.44 556 THR A O 1
ATOM 4226 N N . PHE A 1 557 ? 11.82 15.336 2.135 1 96.31 557 PHE A N 1
ATOM 4227 C CA . PHE A 1 557 ? 11.055 15.352 3.379 1 96.31 557 PHE A CA 1
ATOM 4228 C C . PHE A 1 557 ? 11.984 15.445 4.582 1 96.31 557 PHE A C 1
ATOM 4230 O O . PHE A 1 557 ? 11.797 16.297 5.453 1 96.31 557 PHE A O 1
ATOM 4237 N N . VAL A 1 558 ? 13.016 14.758 4.562 1 96 558 VAL A N 1
ATOM 4238 C CA . VAL A 1 558 ? 13.938 14.711 5.691 1 96 558 VAL A CA 1
ATOM 4239 C C . VAL A 1 558 ? 14.766 16 5.727 1 96 558 VAL A C 1
ATOM 4241 O O . VAL A 1 558 ? 15.008 16.562 6.801 1 96 558 VAL A O 1
ATOM 4244 N N . LEU A 1 559 ? 15.188 16.484 4.582 1 96.94 559 LEU A N 1
ATOM 4245 C CA . LEU A 1 559 ? 15.977 17.703 4.508 1 96.94 559 LEU A CA 1
ATOM 4246 C C . LEU A 1 559 ? 15.195 18.891 5.059 1 96.94 559 LEU A C 1
ATOM 4248 O O . LEU A 1 559 ? 15.758 19.734 5.766 1 96.94 559 LEU A O 1
ATOM 4252 N N . LEU A 1 560 ? 13.945 18.953 4.746 1 97.31 560 LEU A N 1
ATOM 4253 C CA . LEU A 1 560 ? 13.109 20.047 5.242 1 97.31 560 LEU A CA 1
ATOM 4254 C C . LEU A 1 560 ? 12.945 19.953 6.754 1 97.31 560 LEU A C 1
ATOM 4256 O O . LEU A 1 560 ? 12.984 20.969 7.449 1 97.31 560 LEU A O 1
ATOM 4260 N N . LEU A 1 561 ? 12.773 18.734 7.234 1 97.12 561 LEU A N 1
ATOM 4261 C CA . LEU A 1 561 ? 12.625 18.531 8.672 1 97.12 561 LEU A CA 1
ATOM 4262 C C . LEU A 1 561 ? 13.906 18.906 9.406 1 97.12 561 LEU A C 1
ATOM 4264 O O . LEU A 1 561 ? 13.859 19.578 10.453 1 97.12 561 LEU A O 1
ATOM 4268 N N . VAL A 1 562 ? 15.047 18.562 8.867 1 96.25 562 VAL A N 1
ATOM 4269 C CA . VAL A 1 562 ? 16.328 18.891 9.477 1 96.25 562 VAL A CA 1
ATOM 4270 C C . VAL A 1 562 ? 16.562 20.391 9.438 1 96.25 562 VAL A C 1
ATOM 4272 O O . VAL A 1 562 ? 17.047 20.984 10.406 1 96.25 562 VAL A O 1
ATOM 4275 N N . SER A 1 563 ? 16.188 20.984 8.344 1 95.88 563 SER A N 1
ATOM 4276 C CA . SER A 1 563 ? 16.312 22.422 8.227 1 95.88 563 SER A CA 1
ATOM 4277 C C . SER A 1 563 ? 15.453 23.141 9.266 1 95.88 563 SER A C 1
ATOM 4279 O O . SER A 1 563 ? 15.898 24.109 9.883 1 95.88 563 SER A O 1
ATOM 4281 N N . TYR A 1 564 ? 14.234 22.641 9.422 1 95.94 564 TYR A N 1
ATOM 4282 C CA . TYR A 1 564 ? 13.312 23.203 10.406 1 95.94 564 TYR A CA 1
ATOM 4283 C C . TYR A 1 564 ? 13.883 23.062 11.812 1 95.94 564 TYR A C 1
ATOM 4285 O O . TYR A 1 564 ? 13.883 24.031 12.586 1 95.94 564 TYR A O 1
ATOM 4293 N N . GLY A 1 565 ? 14.383 21.906 12.125 1 94.56 565 GLY A N 1
ATOM 4294 C CA . GLY A 1 565 ? 14.992 21.672 13.43 1 94.56 565 GLY A CA 1
ATOM 4295 C C . GLY A 1 565 ? 16.266 22.469 13.633 1 94.56 565 GLY A C 1
ATOM 4296 O O . GLY A 1 565 ? 16.531 22.953 14.742 1 94.56 565 GLY A O 1
ATOM 4297 N N . LEU A 1 566 ? 17.016 22.734 12.609 1 94.69 566 LEU A N 1
ATOM 4298 C CA . LEU A 1 566 ? 18.25 23.5 12.695 1 94.69 566 LEU A CA 1
ATOM 4299 C C . LEU A 1 566 ? 17.969 24.969 12.992 1 94.69 566 LEU A C 1
ATOM 4301 O O . LEU A 1 566 ? 18.75 25.625 13.695 1 94.69 566 LEU A O 1
ATOM 4305 N N . ILE A 1 567 ? 16.859 25.469 12.453 1 94.06 567 ILE A N 1
ATOM 4306 C CA . ILE A 1 567 ? 16.484 26.844 12.758 1 94.06 567 ILE A CA 1
ATOM 4307 C C . ILE A 1 567 ? 16.25 27 14.266 1 94.06 567 ILE A C 1
ATOM 4309 O O . ILE A 1 567 ? 16.719 27.969 14.875 1 94.06 567 ILE A O 1
ATOM 4313 N N . ALA A 1 568 ? 15.57 26.031 14.812 1 94.62 568 ALA A N 1
ATOM 4314 C CA . ALA A 1 568 ? 15.32 26.062 16.25 1 94.62 568 ALA A CA 1
ATOM 4315 C C . ALA A 1 568 ? 16.625 26 17.047 1 94.62 568 ALA A C 1
ATOM 4317 O O . ALA A 1 568 ? 16.797 26.719 18.016 1 94.62 568 ALA A O 1
ATOM 4318 N N . LEU A 1 569 ? 17.578 25.25 16.594 1 94.69 569 LEU A N 1
ATOM 4319 C CA . LEU A 1 569 ? 18.844 25.094 17.297 1 94.69 569 LEU A CA 1
ATOM 4320 C C . LEU A 1 569 ? 19.703 26.344 17.172 1 94.69 569 LEU A C 1
ATOM 4322 O O . LEU A 1 569 ? 20.344 26.766 18.125 1 94.69 569 LEU A O 1
ATOM 4326 N N . ILE A 1 570 ? 19.719 26.891 16.031 1 94.12 570 ILE A N 1
ATOM 4327 C CA . ILE A 1 570 ? 20.5 28.109 15.797 1 94.12 570 ILE A CA 1
ATOM 4328 C C . ILE A 1 570 ? 19.969 29.234 16.672 1 94.12 570 ILE A C 1
ATOM 4330 O O . ILE A 1 570 ? 20.75 29.938 17.328 1 94.12 570 ILE A O 1
ATOM 4334 N N . I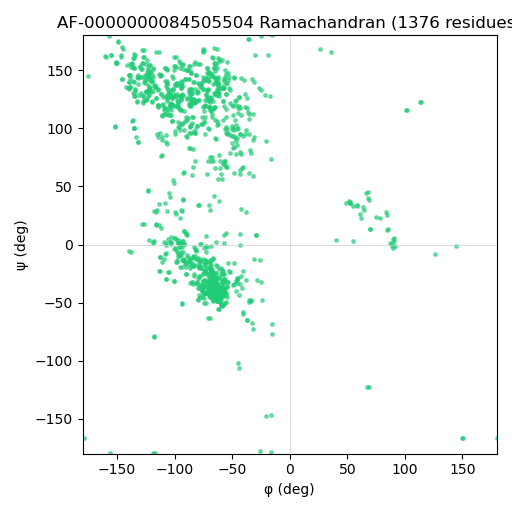LE A 1 571 ? 18.609 29.375 16.703 1 92 571 ILE A N 1
ATOM 4335 C CA . ILE A 1 571 ? 18 30.422 17.531 1 92 571 ILE A CA 1
ATOM 4336 C C . ILE A 1 571 ? 18.312 30.172 19 1 92 571 ILE A C 1
ATOM 4338 O O . ILE A 1 571 ? 18.562 31.109 19.766 1 92 571 ILE A O 1
ATOM 4342 N N . PHE A 1 572 ? 18.297 28.922 19.359 1 91.94 572 PHE A N 1
ATOM 4343 C CA . PHE A 1 572 ? 18.625 28.547 20.734 1 91.94 572 PHE A CA 1
ATOM 4344 C C . PHE A 1 572 ? 20.031 28.984 21.094 1 91.94 572 PHE A C 1
ATOM 4346 O O . PHE A 1 572 ? 20.25 29.625 22.125 1 91.94 572 PHE A O 1
ATOM 4353 N N . PHE A 1 573 ? 21.016 28.719 20.297 1 91.94 573 PHE A N 1
ATOM 4354 C CA . PHE A 1 573 ? 22.391 29.062 20.578 1 91.94 573 PHE A CA 1
ATOM 4355 C C . PHE A 1 573 ? 22.609 30.562 20.547 1 91.94 573 PHE A C 1
ATOM 4357 O O . PHE A 1 573 ? 23.406 31.109 21.312 1 91.94 573 PHE A O 1
ATOM 4364 N N . MET A 1 574 ? 21.828 31.234 19.734 1 89.62 574 MET A N 1
ATOM 4365 C CA . MET A 1 574 ? 21.906 32.688 19.703 1 89.62 574 MET A CA 1
ATOM 4366 C C . MET A 1 574 ? 21.359 33.281 21 1 89.62 574 MET A C 1
ATOM 4368 O O . MET A 1 574 ? 21.922 34.25 21.531 1 89.62 574 MET A O 1
ATOM 4372 N N . THR A 1 575 ? 20.266 32.688 21.422 1 87.62 575 THR A N 1
ATOM 4373 C CA . THR A 1 575 ? 19.641 33.188 22.641 1 87.62 575 THR A CA 1
ATOM 4374 C C . THR A 1 575 ? 20.562 33 23.844 1 87.62 575 THR A C 1
ATOM 4376 O O . THR A 1 575 ? 20.578 33.812 24.766 1 87.62 575 THR A O 1
ATOM 4379 N N . LEU A 1 576 ? 21.391 31.953 23.859 1 86.81 576 LEU A N 1
ATOM 4380 C CA . LEU A 1 576 ? 22.281 31.656 24.969 1 86.81 576 LEU A CA 1
ATOM 4381 C C . LEU A 1 576 ? 23.391 32.719 25.078 1 86.81 576 LEU A C 1
ATOM 4383 O O . LEU A 1 576 ? 23.938 32.938 26.156 1 86.81 576 LEU A O 1
ATOM 4387 N N . ARG A 1 577 ? 23.625 33.375 24.031 1 86.5 577 ARG A N 1
ATOM 4388 C CA . ARG A 1 577 ? 24.719 34.375 24 1 86.5 577 ARG A CA 1
ATOM 4389 C C . ARG A 1 577 ? 24.203 35.781 24.234 1 86.5 577 ARG A C 1
ATOM 4391 O O . ARG A 1 577 ? 24.984 36.719 24.328 1 86.5 577 ARG A O 1
ATOM 4398 N N . MET A 1 578 ? 22.875 35.906 24.453 1 88.5 578 MET A N 1
ATOM 4399 C CA . MET A 1 578 ? 22.266 37.25 24.594 1 88.5 578 MET A CA 1
ATOM 4400 C C . MET A 1 578 ? 22.469 37.781 26 1 88.5 578 MET A C 1
ATOM 4402 O O . MET A 1 578 ? 22.578 37 26.953 1 88.5 578 MET A O 1
ATOM 4406 N N . ARG A 1 579 ? 22.641 39.062 26.094 1 84.88 579 ARG A N 1
ATOM 4407 C CA . ARG A 1 579 ? 22.75 39.781 27.344 1 84.88 579 ARG A CA 1
ATOM 4408 C C . ARG A 1 579 ? 21.609 40.781 27.5 1 84.88 579 ARG A C 1
ATOM 4410 O O . ARG A 1 579 ? 21.094 41.312 26.516 1 84.88 579 ARG A O 1
ATOM 4417 N N . SER A 1 580 ? 21.031 40.875 28.672 1 84.56 580 SER A N 1
ATOM 4418 C CA . SER A 1 580 ? 19.922 41.812 28.875 1 84.56 580 SER A CA 1
ATOM 4419 C C . SER A 1 580 ? 20.016 42.469 30.25 1 84.56 580 SER A C 1
ATOM 4421 O O . SER A 1 580 ? 20.688 41.969 31.141 1 84.56 580 SER A O 1
ATOM 4423 N N . GLY A 1 581 ? 19.375 43.719 30.25 1 85.38 581 GLY A N 1
ATOM 4424 C CA . GLY A 1 581 ? 19.234 44.406 31.531 1 85.38 581 GLY A CA 1
ATOM 4425 C C . GLY A 1 581 ? 18.156 43.781 32.406 1 85.38 581 GLY A C 1
ATOM 4426 O O . GLY A 1 581 ? 17.484 42.844 32 1 85.38 581 GLY A O 1
ATOM 4427 N N . THR A 1 582 ? 18.172 44.219 33.719 1 87.06 582 THR A N 1
ATOM 4428 C CA . THR A 1 582 ? 17.188 43.719 34.688 1 87.06 582 THR A CA 1
ATOM 4429 C C . THR A 1 582 ? 16.359 44.875 35.281 1 87.06 582 THR A C 1
ATOM 4431 O O . THR A 1 582 ? 16.875 45.969 35.469 1 87.06 582 THR A O 1
ATOM 4434 N N . VAL A 1 583 ? 15.086 44.594 35.312 1 88.19 583 VAL A N 1
ATOM 4435 C CA . VAL A 1 583 ? 14.203 45.531 36 1 88.19 583 VAL A CA 1
ATOM 4436 C C . VAL A 1 583 ? 14 45.062 37.438 1 88.19 583 VAL A C 1
ATOM 4438 O O . VAL A 1 583 ? 13.617 43.906 37.688 1 88.19 583 VAL A O 1
ATOM 4441 N N . ILE A 1 584 ? 14.289 45.938 38.344 1 86.81 584 ILE A N 1
ATOM 4442 C CA . ILE A 1 584 ? 14.141 45.625 39.75 1 86.81 584 ILE A CA 1
ATOM 4443 C C . ILE A 1 584 ? 12.711 45.938 40.219 1 86.81 584 ILE A C 1
ATOM 4445 O O . ILE A 1 584 ? 12.227 47.062 40.062 1 86.81 584 ILE A O 1
ATOM 4449 N N . VAL A 1 585 ? 12.078 44.906 40.688 1 86.06 585 VAL A N 1
ATOM 4450 C CA . VAL A 1 585 ? 10.695 45.031 41.156 1 86.06 585 VAL A CA 1
ATOM 4451 C C . VAL A 1 585 ? 10.672 45.094 42.688 1 86.06 585 VAL A C 1
ATOM 4453 O O . VAL A 1 585 ? 11.062 44.125 43.344 1 86.06 585 VAL A O 1
ATOM 4456 N N . PRO A 1 586 ? 10.172 46.156 43.125 1 84.25 586 PRO A N 1
ATOM 4457 C CA . PRO A 1 586 ? 10.109 46.281 44.562 1 84.25 586 PRO A CA 1
ATOM 4458 C C . PRO A 1 586 ? 9.242 45.188 45.219 1 84.25 586 PRO A C 1
ATOM 4460 O O . PRO A 1 586 ? 8.352 44.625 44.562 1 84.25 586 PRO A O 1
ATOM 4463 N N . ARG A 1 587 ? 9.422 44.938 46.469 1 81 587 ARG A N 1
ATOM 4464 C CA . ARG A 1 587 ? 8.742 43.906 47.219 1 81 587 ARG A CA 1
ATOM 4465 C C . ARG A 1 587 ? 7.242 44.156 47.281 1 81 587 ARG A C 1
ATOM 4467 O O . ARG A 1 587 ? 6.445 43.219 47.219 1 81 587 ARG A O 1
ATOM 4474 N N . ASP A 1 588 ? 6.859 45.344 47.406 1 76.94 588 ASP A N 1
ATOM 4475 C CA . ASP A 1 588 ? 5.453 45.719 47.562 1 76.94 588 ASP A CA 1
ATOM 4476 C C . ASP A 1 588 ? 4.645 45.438 46.312 1 76.94 588 ASP A C 1
ATOM 4478 O O . ASP A 1 588 ? 3.418 45.281 46.375 1 76.94 588 ASP A O 1
ATOM 4482 N N . LEU A 1 589 ? 5.355 45.344 45.219 1 80 589 LEU A N 1
ATOM 4483 C CA . LEU A 1 589 ? 4.68 45.156 43.938 1 80 589 LEU A CA 1
ATOM 4484 C C . LEU A 1 589 ? 4.641 43.688 43.594 1 80 589 LEU A C 1
ATOM 4486 O O . LEU A 1 589 ? 4.059 43.312 42.562 1 80 589 LEU A O 1
ATOM 4490 N N . GLN A 1 590 ? 5.191 42.906 44.375 1 76.62 590 GLN A N 1
ATOM 4491 C CA . GLN A 1 590 ? 5.234 41.5 44.062 1 76.62 590 GLN A CA 1
ATOM 4492 C C . GLN A 1 590 ? 4.078 40.75 44.719 1 76.62 590 GLN A C 1
ATOM 4494 O O . GLN A 1 590 ? 3.516 41.219 45.719 1 76.62 590 GLN A O 1
ATOM 4499 N N . ASP A 1 591 ? 3.506 39.781 43.969 1 62.84 591 ASP A N 1
ATOM 4500 C CA . ASP A 1 591 ? 2.461 38.938 44.562 1 62.84 591 ASP A CA 1
ATOM 4501 C C . ASP A 1 591 ? 2.904 38.375 45.906 1 62.84 591 ASP A C 1
ATOM 4503 O O . ASP A 1 591 ? 3.977 37.781 46 1 62.84 591 ASP A O 1
ATOM 4507 N N . PRO A 1 592 ? 2.084 38.75 46.906 1 57.91 592 PRO A N 1
ATOM 4508 C CA . PRO A 1 592 ? 2.484 38.312 48.25 1 57.91 592 PRO A CA 1
ATOM 4509 C C . PRO A 1 592 ? 2.691 36.812 48.344 1 57.91 592 PRO A C 1
ATOM 4511 O O . PRO A 1 592 ? 3.27 36.312 49.312 1 57.91 592 PRO A O 1
ATOM 4514 N N . LYS A 1 593 ? 1.921 36.094 47.562 1 55.03 593 LYS A N 1
ATOM 4515 C CA . LYS A 1 593 ? 2.01 34.656 47.75 1 55.03 593 LYS A CA 1
ATOM 4516 C C . LYS A 1 593 ? 3.406 34.125 47.406 1 55.03 593 LYS A C 1
ATOM 4518 O O . LYS A 1 593 ? 3.723 32.969 47.625 1 55.03 593 LYS A O 1
ATOM 4523 N N . LEU A 1 594 ? 4.047 34.938 46.719 1 50.47 594 LEU A N 1
ATOM 4524 C CA . LEU A 1 594 ? 5.441 34.531 46.5 1 50.47 594 LEU A CA 1
ATOM 4525 C C . LEU A 1 594 ? 6.273 34.875 47.75 1 50.47 594 LEU A C 1
ATOM 4527 O O . LEU A 1 594 ? 7.141 35.75 47.688 1 50.47 594 LEU A O 1
ATOM 4531 N N . GLU A 1 595 ? 5.727 34.781 48.812 1 45.25 595 GLU A N 1
ATOM 4532 C CA . GLU A 1 595 ? 6.066 35.156 50.188 1 45.25 595 GLU A CA 1
ATOM 4533 C C . GLU A 1 595 ? 7.562 35 50.469 1 45.25 595 GLU A C 1
ATOM 4535 O O . GLU A 1 595 ? 8.148 35.781 51.219 1 45.25 595 GLU A O 1
ATOM 4540 N N . GLY A 1 596 ? 8.148 33.906 50.156 1 43.97 596 GLY A N 1
ATOM 4541 C CA . GLY A 1 596 ? 9.398 33.531 50.812 1 43.97 596 GLY A CA 1
ATOM 4542 C C . GLY A 1 596 ? 10.609 34.25 50.219 1 43.97 596 GLY A C 1
ATOM 4543 O O . GLY A 1 596 ? 11.742 33.969 50.594 1 43.97 596 GLY A O 1
ATOM 4544 N N . GLN A 1 597 ? 10.531 34.781 49.125 1 46.03 597 GLN A N 1
ATOM 4545 C CA . GLN A 1 597 ? 11.828 35.312 48.719 1 46.03 597 GLN A CA 1
ATOM 4546 C C . GLN A 1 597 ? 12.031 36.75 49.188 1 46.03 597 GLN A C 1
ATOM 4548 O O . GLN A 1 597 ? 11.25 37.625 48.844 1 46.03 597 GLN A O 1
ATOM 4553 N N . PRO A 1 598 ? 12.602 36.969 50.281 1 49.62 598 PRO A N 1
ATOM 4554 C CA . PRO A 1 598 ? 12.836 38.25 50.938 1 49.62 598 PRO A CA 1
ATOM 4555 C C . PRO A 1 598 ? 13.086 39.406 49.969 1 49.62 598 PRO A C 1
ATOM 4557 O O . PRO A 1 598 ? 12.938 40.562 50.312 1 49.62 598 PRO A O 1
ATOM 4560 N N . GLN A 1 599 ? 14.031 39.344 48.844 1 58.44 599 GLN A N 1
ATOM 4561 C CA . GLN A 1 599 ? 14.719 40.438 48.156 1 58.44 599 GLN A CA 1
ATOM 4562 C C . GLN A 1 599 ? 13.922 40.875 46.938 1 58.44 599 GLN A C 1
ATOM 4564 O O . GLN A 1 599 ? 13 40.188 46.5 1 58.44 599 GLN A O 1
ATOM 4569 N N . SER A 1 600 ? 14.055 42.094 46.5 1 64.25 600 SER A N 1
ATOM 4570 C CA . SER A 1 600 ? 13.555 42.688 45.25 1 64.25 600 SER A CA 1
ATOM 4571 C C . SER A 1 600 ? 13.625 41.719 44.094 1 64.25 600 SER A C 1
ATOM 4573 O O . SER A 1 600 ? 14.586 40.938 43.969 1 64.25 600 SER A O 1
ATOM 4575 N N . GLY A 1 601 ? 12.398 41.375 43.531 1 74.44 601 GLY A N 1
ATOM 4576 C CA . GLY A 1 601 ? 12.375 40.5 42.375 1 74.44 601 GLY A CA 1
ATOM 4577 C C . GLY A 1 601 ? 13.039 41.125 41.156 1 74.44 601 GLY A C 1
ATOM 4578 O O . GLY A 1 601 ? 13.234 42.344 41.094 1 74.44 601 GLY A O 1
ATOM 4579 N N . GLN A 1 602 ? 13.742 40.312 40.375 1 77.69 602 GLN A N 1
ATOM 4580 C CA . GLN A 1 602 ? 14.375 40.781 39.125 1 77.69 602 GLN A CA 1
ATOM 4581 C C . GLN A 1 602 ? 13.68 40.188 37.906 1 77.69 602 GLN A C 1
ATOM 4583 O O . GLN A 1 602 ? 13.375 38.969 37.875 1 77.69 602 GLN A O 1
ATOM 4588 N N . ALA A 1 603 ? 13.164 41.062 37.062 1 84.31 603 ALA A N 1
ATOM 4589 C CA . ALA A 1 603 ? 12.617 40.625 35.781 1 84.31 603 ALA A CA 1
ATOM 4590 C C . ALA A 1 603 ? 13.547 41 34.625 1 84.31 603 ALA A C 1
ATOM 4592 O O . ALA A 1 603 ? 14.023 42.125 34.562 1 84.31 603 ALA A O 1
ATOM 4593 N N . SER A 1 604 ? 13.898 40.031 33.812 1 87.81 604 SER A N 1
ATOM 4594 C CA . SER A 1 604 ? 14.75 40.312 32.656 1 87.81 604 SER A CA 1
ATOM 4595 C C . SER A 1 604 ? 14.055 41.219 31.656 1 87.81 604 SER A C 1
ATOM 4597 O O . SER A 1 604 ? 12.891 41 31.312 1 87.81 604 SER A O 1
ATOM 4599 N N . THR A 1 605 ? 14.703 42.281 31.234 1 90 605 THR A N 1
ATOM 4600 C CA . THR A 1 605 ? 14.148 43.188 30.234 1 90 605 THR A CA 1
ATOM 4601 C C . THR A 1 605 ? 13.82 42.438 28.953 1 90 605 THR A C 1
ATOM 4603 O O . THR A 1 605 ? 12.836 42.781 28.281 1 90 605 THR A O 1
ATOM 4606 N N . LEU A 1 606 ? 14.656 41.438 28.656 1 91.38 606 LEU A N 1
ATOM 4607 C CA . LEU A 1 606 ? 14.445 40.656 27.453 1 91.38 606 LEU A CA 1
ATOM 4608 C C . LEU A 1 606 ? 13.117 39.906 27.516 1 91.38 606 LEU A C 1
ATOM 4610 O O . LEU A 1 606 ? 12.359 39.906 26.547 1 91.38 606 LEU A O 1
ATOM 4614 N N . GLU A 1 607 ? 12.852 39.281 28.625 1 91.25 607 GLU A N 1
ATOM 4615 C CA . GLU A 1 607 ? 11.609 38.531 28.797 1 91.25 607 GLU A CA 1
ATOM 4616 C C . GLU A 1 607 ? 10.391 39.469 28.75 1 91.25 607 GLU A C 1
ATOM 4618 O O . GLU A 1 607 ? 9.352 39.094 28.188 1 91.25 607 GLU A O 1
ATOM 4623 N N . LEU A 1 608 ? 10.578 40.625 29.312 1 92.5 608 LEU A N 1
ATOM 4624 C CA . LEU A 1 608 ? 9.477 41.594 29.328 1 92.5 608 LEU A CA 1
ATOM 4625 C C . LEU A 1 608 ? 9.18 42.062 27.906 1 92.5 608 LEU A C 1
ATOM 4627 O O . LEU A 1 608 ? 8.023 42.094 27.484 1 92.5 608 LEU A O 1
ATOM 4631 N N . VAL A 1 609 ? 10.211 42.438 27.188 1 93.44 609 VAL A N 1
ATOM 4632 C CA . VAL A 1 609 ? 10.031 42.906 25.828 1 93.44 609 VAL A CA 1
ATOM 4633 C C . VAL A 1 609 ? 9.438 41.781 24.969 1 93.44 609 VAL A C 1
ATOM 4635 O O . VAL A 1 609 ? 8.586 42.031 24.109 1 93.44 609 VAL A O 1
ATOM 4638 N N . GLN A 1 610 ? 9.898 40.562 25.219 1 93.31 610 GLN A N 1
ATOM 4639 C CA . GLN A 1 610 ? 9.391 39.406 24.469 1 93.31 610 GLN A CA 1
ATOM 4640 C C . GLN A 1 610 ? 7.887 39.25 24.688 1 93.31 610 GLN A C 1
ATOM 4642 O O . GLN A 1 610 ? 7.145 38.969 23.734 1 93.31 610 GLN A O 1
ATOM 4647 N N . VAL A 1 611 ? 7.391 39.375 25.891 1 91.5 611 VAL A N 1
ATOM 4648 C CA . VAL A 1 611 ? 5.969 39.25 26.203 1 91.5 611 VAL A CA 1
ATOM 4649 C C . VAL A 1 611 ? 5.191 40.375 25.516 1 91.5 611 VAL A C 1
ATOM 4651 O O . VAL A 1 611 ? 4.086 40.156 25.016 1 91.5 611 VAL A O 1
ATOM 4654 N N . TRP A 1 612 ? 5.801 41.562 25.469 1 93.88 612 TRP A N 1
ATOM 4655 C CA . TRP A 1 612 ? 5.152 42.719 24.875 1 93.88 612 TRP A CA 1
ATOM 4656 C C . TRP A 1 612 ? 5.117 42.594 23.344 1 93.88 612 TRP A C 1
ATOM 4658 O O . TRP A 1 612 ? 4.359 43.312 22.688 1 93.88 612 TRP A O 1
ATOM 4668 N N . LEU A 1 613 ? 5.93 41.656 22.797 1 93.38 613 LEU A N 1
ATOM 4669 C CA . LEU A 1 613 ? 5.973 41.469 21.359 1 93.38 613 LEU A CA 1
ATOM 4670 C C . LEU A 1 613 ? 5.094 40.312 20.922 1 93.38 613 LEU A C 1
ATOM 4672 O O . LEU A 1 613 ? 4.766 40.156 19.75 1 93.38 613 LEU A O 1
ATOM 4676 N N . THR A 1 614 ? 4.66 39.438 21.828 1 90.62 614 THR A N 1
ATOM 4677 C CA . THR A 1 614 ? 3.975 38.219 21.453 1 90.62 614 THR A CA 1
ATOM 4678 C C . THR A 1 614 ? 2.488 38.281 21.781 1 90.62 614 THR A C 1
ATOM 4680 O O . THR A 1 614 ? 1.717 37.406 21.438 1 90.62 614 THR A O 1
ATOM 4683 N N . SER A 1 615 ? 2.078 39.281 22.453 1 89.56 615 SER A N 1
ATOM 4684 C CA . SER A 1 615 ? 0.675 39.438 22.828 1 89.56 615 SER A CA 1
ATOM 4685 C C . SER A 1 615 ? 0.263 40.906 22.828 1 89.56 615 SER A C 1
ATOM 4687 O O . SER A 1 615 ? 1.043 41.781 23.219 1 89.56 615 SER A O 1
ATOM 4689 N N . PRO A 1 616 ? -0.927 41.156 22.406 1 90.62 616 PRO A N 1
ATOM 4690 C CA . PRO A 1 616 ? -1.397 42.562 22.469 1 90.62 616 PRO A CA 1
ATOM 4691 C C . PRO A 1 616 ? -1.92 42.938 23.844 1 90.62 616 PRO A C 1
ATOM 4693 O O . PRO A 1 616 ? -2.16 44.125 24.125 1 90.62 616 PRO A O 1
ATOM 4696 N N . ILE A 1 617 ? -1.985 42 24.781 1 90.38 617 ILE A N 1
ATOM 4697 C CA . ILE A 1 617 ? -2.66 42.156 26.062 1 90.38 617 ILE A CA 1
ATOM 4698 C C . ILE A 1 617 ? -1.933 43.219 26.875 1 90.38 617 ILE A C 1
ATOM 4700 O O . ILE A 1 617 ? -2.555 44.188 27.375 1 90.38 617 ILE A O 1
ATOM 4704 N N . PRO A 1 618 ? -0.595 43.188 26.969 1 90.94 618 PRO A N 1
ATOM 4705 C CA . PRO A 1 618 ? 0.073 44.188 27.797 1 90.94 618 PRO A CA 1
ATOM 4706 C C . PRO A 1 618 ? -0.082 45.594 27.234 1 90.94 618 PRO A C 1
ATOM 4708 O O . PRO A 1 618 ? -0.281 46.562 27.984 1 90.94 618 PRO A O 1
ATOM 4711 N N . ALA A 1 619 ? -0.044 45.75 25.953 1 91.62 619 ALA A N 1
ATOM 4712 C CA . ALA A 1 619 ? -0.168 47.062 25.328 1 91.62 619 ALA A CA 1
ATOM 4713 C C . ALA A 1 619 ? -1.579 47.594 25.484 1 91.62 619 ALA A C 1
ATOM 4715 O O . ALA A 1 619 ? -1.759 48.812 25.703 1 91.62 619 ALA A O 1
ATOM 4716 N N . LEU A 1 620 ? -2.531 46.75 25.406 1 90.88 620 LEU A N 1
ATOM 4717 C CA . LEU A 1 620 ? -3.916 47.188 25.547 1 90.88 620 LEU A CA 1
ATOM 4718 C C . LEU A 1 620 ? -4.238 47.5 27 1 90.88 620 LEU A C 1
ATOM 4720 O O . LEU A 1 620 ? -4.984 48.469 27.266 1 90.88 620 LEU A O 1
ATOM 4724 N N . ARG A 1 621 ? -3.701 46.812 27.891 1 87.56 621 ARG A N 1
ATOM 4725 C CA . ARG A 1 621 ? -3.879 47.125 29.312 1 87.56 621 ARG A CA 1
ATOM 4726 C C . ARG A 1 621 ? -3.256 48.469 29.656 1 87.56 621 ARG A C 1
ATOM 4728 O O . ARG A 1 621 ? -3.799 49.219 30.469 1 87.56 621 ARG A O 1
ATOM 4735 N N . GLN A 1 622 ? -2.143 48.719 29.016 1 88.69 622 GLN A N 1
ATOM 4736 C CA . GLN A 1 622 ? -1.481 50 29.234 1 88.69 622 GLN A CA 1
ATOM 4737 C C . GLN A 1 622 ? -2.303 51.125 28.672 1 88.69 622 GLN A C 1
ATOM 4739 O O . GLN A 1 622 ? -2.447 52.188 29.297 1 88.69 622 GLN A O 1
ATOM 4744 N N . ALA A 1 623 ? -2.84 50.969 27.516 1 87.88 623 ALA A N 1
ATOM 4745 C CA . ALA A 1 623 ? -3.557 52.031 26.797 1 87.88 623 ALA A CA 1
ATOM 4746 C C . ALA A 1 623 ? -4.859 52.375 27.516 1 87.88 623 ALA A C 1
ATOM 4748 O O . ALA A 1 623 ? -5.289 53.531 27.484 1 87.88 623 ALA A O 1
ATOM 4749 N N . PHE A 1 624 ? -5.477 51.375 28.172 1 85.56 624 PHE A N 1
ATOM 4750 C CA . PHE A 1 624 ? -6.789 51.625 28.766 1 85.56 624 PHE A CA 1
ATOM 4751 C C . PHE A 1 624 ? -6.719 51.562 30.281 1 85.56 624 PHE A C 1
ATOM 4753 O O . PHE A 1 624 ? -7.742 51.438 30.953 1 85.56 624 PHE A O 1
ATOM 4760 N N . ALA A 1 625 ? -5.48 51.656 30.797 1 78.31 625 ALA A N 1
ATOM 4761 C CA . ALA A 1 625 ? -5.285 51.594 32.25 1 78.31 625 ALA A CA 1
ATOM 4762 C C . ALA A 1 625 ? -5.844 52.844 32.906 1 78.31 625 ALA A C 1
ATOM 4764 O O . ALA A 1 625 ? -5.812 53.938 32.344 1 78.31 625 ALA A O 1
ATOM 4765 N N . GLN A 1 626 ? -6.309 52.594 34.094 1 70.88 626 GLN A N 1
ATOM 4766 C CA . GLN A 1 626 ? -6.75 53.719 34.906 1 70.88 626 GLN A CA 1
ATOM 4767 C C . GLN A 1 626 ? -5.559 54.5 35.469 1 70.88 626 GLN A C 1
ATOM 4769 O O . GLN A 1 626 ? -4.508 53.906 35.75 1 70.88 626 GLN A O 1
ATOM 4774 N N . PRO A 1 627 ? -5.77 55.812 35.531 1 70.75 627 PRO A N 1
ATOM 4775 C CA . PRO A 1 627 ? -4.691 56.562 36.156 1 70.75 627 PRO A CA 1
ATOM 4776 C C . PRO A 1 627 ? -4.395 56.125 37.562 1 70.75 627 PRO A C 1
ATOM 4778 O O . PRO A 1 627 ? -5.312 55.75 38.312 1 70.75 627 PRO A O 1
ATOM 4781 N N . ILE A 1 628 ? -3.18 56 37.875 1 74.75 628 ILE A N 1
ATOM 4782 C CA . ILE A 1 628 ? -2.742 55.562 39.188 1 74.75 628 ILE A CA 1
ATOM 4783 C C . ILE A 1 628 ? -2.959 56.688 40.188 1 74.75 628 ILE A C 1
ATOM 4785 O O . ILE A 1 628 ? -2.578 57.844 39.938 1 74.75 628 ILE A O 1
ATOM 4789 N N . ASP A 1 629 ? -3.668 56.375 41.188 1 70.31 629 ASP A N 1
ATOM 4790 C CA . ASP A 1 629 ? -3.797 57.312 42.312 1 70.31 629 ASP A CA 1
ATOM 4791 C C . ASP A 1 629 ? -2.521 57.344 43.156 1 70.31 629 ASP A C 1
ATOM 4793 O O . ASP A 1 629 ? -2.197 56.375 43.844 1 70.31 629 ASP A O 1
ATOM 4797 N N . PRO A 1 630 ? -1.784 58.375 43 1 74.06 630 PRO A N 1
ATOM 4798 C CA . PRO A 1 630 ? -0.507 58.438 43.719 1 74.06 630 PRO A CA 1
ATOM 4799 C C . PRO A 1 630 ? -0.675 58.375 45.25 1 74.06 630 PRO A C 1
ATOM 4801 O O . PRO A 1 630 ? 0.285 58.062 45.969 1 74.06 630 PRO A O 1
ATOM 4804 N N . SER A 1 631 ? -1.873 58.688 45.688 1 72.62 631 SER A N 1
ATOM 4805 C CA . SER A 1 631 ? -2.105 58.75 47.125 1 72.62 631 SER A CA 1
ATOM 4806 C C . SER A 1 631 ? -2.256 57.344 47.688 1 72.62 631 SER A C 1
ATOM 4808 O O . SER A 1 631 ? -2.107 57.125 48.906 1 72.62 631 SER A O 1
ATOM 4810 N N . LYS A 1 632 ? -2.525 56.438 46.938 1 76.94 632 LYS A N 1
ATOM 4811 C CA . LYS A 1 632 ? -2.725 55.062 47.406 1 76.94 632 LYS A CA 1
ATOM 4812 C C . LYS A 1 632 ? -1.417 54.281 47.375 1 76.94 632 LYS A C 1
ATOM 4814 O O . LYS A 1 632 ? -0.566 54.531 46.531 1 76.94 632 LYS A O 1
ATOM 4819 N N . GLN A 1 633 ? -1.234 53.469 48.344 1 76.38 633 GLN A N 1
ATOM 4820 C CA . GLN A 1 633 ? -0.057 52.625 48.406 1 76.38 633 GLN A CA 1
ATOM 4821 C C . GLN A 1 633 ? -0.01 51.656 47.25 1 76.38 633 GLN A C 1
ATOM 4823 O O . GLN A 1 633 ? -1.042 51.125 46.844 1 76.38 633 GLN A O 1
ATOM 4828 N N . ALA A 1 634 ? 1.199 51.5 46.75 1 77.75 634 ALA A N 1
ATOM 4829 C CA . ALA A 1 634 ? 1.419 50.625 45.625 1 77.75 634 ALA A CA 1
ATOM 4830 C C . ALA A 1 634 ? 1.107 49.188 46 1 77.75 634 ALA A C 1
ATOM 4832 O O . ALA A 1 634 ? 1.421 48.719 47.094 1 77.75 634 ALA A O 1
ATOM 4833 N N . GLY A 1 635 ? 0.286 48.406 45.219 1 75.75 635 GLY A N 1
ATOM 4834 C CA . GLY A 1 635 ? -0.066 47 45.438 1 75.75 635 GLY A CA 1
ATOM 4835 C C . GLY A 1 635 ? 0.211 46.125 44.219 1 75.75 635 GLY A C 1
ATOM 4836 O O . GLY A 1 635 ? 0.515 46.625 43.125 1 75.75 635 GLY A O 1
ATOM 4837 N N . PRO A 1 636 ? 0.154 44.875 44.438 1 75.94 636 PRO A N 1
ATOM 4838 C CA . PRO A 1 636 ? 0.448 43.906 43.375 1 75.94 636 PRO A CA 1
ATOM 4839 C C . PRO A 1 636 ? -0.588 43.938 42.25 1 75.94 636 PRO A C 1
ATOM 4841 O O . PRO A 1 636 ? -0.318 43.5 41.125 1 75.94 636 PRO A O 1
ATOM 4844 N N . ASP A 1 637 ? -1.671 44.594 42.469 1 74.69 637 ASP A N 1
ATOM 4845 C CA . ASP A 1 637 ? -2.729 44.594 41.438 1 74.69 637 ASP A CA 1
ATOM 4846 C C . ASP A 1 637 ? -2.773 45.938 40.719 1 74.69 637 ASP A C 1
ATOM 4848 O O . ASP A 1 637 ? -3.576 46.125 39.781 1 74.69 637 ASP A O 1
ATOM 4852 N N . ASP A 1 638 ? -1.859 46.75 41.062 1 78.81 638 ASP A N 1
ATOM 4853 C CA . ASP A 1 638 ? -1.816 48.062 40.438 1 78.81 638 ASP A CA 1
ATOM 4854 C C . ASP A 1 638 ? -1.174 47.969 39.062 1 78.81 638 ASP A C 1
ATOM 4856 O O . ASP A 1 638 ? -0.429 47.062 38.75 1 78.81 638 ASP A O 1
ATOM 4860 N N . PRO A 1 639 ? -1.479 48.875 38.219 1 78.75 639 PRO A N 1
ATOM 4861 C CA . PRO A 1 639 ? -0.96 48.875 36.844 1 78.75 639 PRO A CA 1
ATOM 4862 C C . PRO A 1 639 ? 0.566 48.875 36.781 1 78.75 639 PRO A C 1
ATOM 4864 O O . PRO A 1 639 ? 1.152 48.375 35.844 1 78.75 639 PRO A O 1
ATOM 4867 N N . ASP A 1 640 ? 1.204 49.438 37.75 1 81.75 640 ASP A N 1
ATOM 4868 C CA . ASP A 1 640 ? 2.664 49.438 37.75 1 81.75 640 ASP A CA 1
ATOM 4869 C C . ASP A 1 640 ? 3.221 48.031 38.031 1 81.75 640 ASP A C 1
ATOM 4871 O O . ASP A 1 640 ? 4.16 47.625 37.344 1 81.75 640 ASP A O 1
ATOM 4875 N N . ALA A 1 641 ? 2.605 47.375 38.938 1 81.38 641 ALA A N 1
ATOM 4876 C CA . ALA A 1 641 ? 3.035 46 39.219 1 81.38 641 ALA A CA 1
ATOM 4877 C C . ALA A 1 641 ? 2.691 45.062 38.062 1 81.38 641 ALA A C 1
ATOM 4879 O O . ALA A 1 641 ? 3.477 44.156 37.719 1 81.38 641 ALA A O 1
ATOM 4880 N N . ARG A 1 642 ? 1.645 45.219 37.438 1 82.75 642 ARG A N 1
ATOM 4881 C CA . ARG A 1 642 ? 1.174 44.312 36.375 1 82.75 642 ARG A CA 1
ATOM 4882 C C . ARG A 1 642 ? 1.934 44.562 35.062 1 82.75 642 ARG A C 1
ATOM 4884 O O . ARG A 1 642 ? 1.961 43.688 34.188 1 82.75 642 ARG A O 1
ATOM 4891 N N . SER A 1 643 ? 2.547 45.688 34.969 1 87.38 643 SER A N 1
ATOM 4892 C CA . SER A 1 643 ? 3.312 46 33.781 1 87.38 643 SER A CA 1
ATOM 4893 C C . SER A 1 643 ? 4.551 45.125 33.656 1 87.38 643 SER A C 1
ATOM 4895 O O . SER A 1 643 ? 5.121 45 32.562 1 87.38 643 SER A O 1
ATOM 4897 N N . VAL A 1 644 ? 4.926 44.406 34.75 1 87.69 644 VAL A N 1
ATOM 4898 C CA . VAL A 1 644 ? 6.125 43.562 34.719 1 87.69 644 VAL A CA 1
ATOM 4899 C C . VAL A 1 644 ? 5.746 42.094 34.906 1 87.69 644 VAL A C 1
ATOM 4901 O O . VAL A 1 644 ? 6.574 41.281 35.312 1 87.69 644 VAL A O 1
ATOM 4904 N N . SER A 1 645 ? 4.559 41.75 34.5 1 85 645 SER A N 1
ATOM 4905 C CA . SER A 1 645 ? 4.109 40.375 34.625 1 85 645 SER A CA 1
ATOM 4906 C C . SER A 1 645 ? 4.684 39.5 33.5 1 85 645 SER A C 1
ATOM 4908 O O . SER A 1 645 ? 4.637 39.875 32.344 1 85 645 SER A O 1
ATOM 4910 N N . LEU A 1 646 ? 5.242 38.344 33.875 1 80.94 646 LEU A N 1
ATOM 4911 C CA . LEU A 1 646 ? 5.887 37.469 32.906 1 80.94 646 LEU A CA 1
ATOM 4912 C C . LEU A 1 646 ? 5.086 36.188 32.719 1 80.94 646 LEU A C 1
ATOM 4914 O O . LEU A 1 646 ? 5.312 35.438 31.766 1 80.94 646 LEU A O 1
ATOM 4918 N N . SER A 1 647 ? 4.16 35.938 33.656 1 76.75 647 SER A N 1
ATOM 4919 C CA . SER A 1 647 ? 3.424 34.688 33.594 1 76.75 647 SER A CA 1
ATOM 4920 C C . SER A 1 647 ? 1.99 34.906 33.125 1 76.75 647 SER A C 1
ATOM 4922 O O . SER A 1 647 ? 1.425 36 33.312 1 76.75 647 SER A O 1
ATOM 4924 N N . ILE A 1 648 ? 1.524 33.844 32.5 1 72.75 648 ILE A N 1
ATOM 4925 C CA . ILE A 1 648 ? 0.157 33.875 31.984 1 72.75 648 ILE A CA 1
ATOM 4926 C C . ILE A 1 648 ? -0.812 34.156 33.125 1 72.75 648 ILE A C 1
ATOM 4928 O O . ILE A 1 648 ? -1.742 34.938 33 1 72.75 648 ILE A O 1
ATOM 4932 N N . SER A 1 649 ? -0.535 33.5 34.25 1 73.62 649 SER A N 1
ATOM 4933 C CA . SER A 1 649 ? -1.429 33.625 35.375 1 73.62 649 SER A CA 1
ATOM 4934 C C . SER A 1 649 ? -1.459 35.062 35.906 1 73.62 649 SER A C 1
ATOM 4936 O O . SER A 1 649 ? -2.521 35.594 36.25 1 73.62 649 SER A O 1
ATOM 4938 N N . GLU A 1 650 ? -0.406 35.719 35.844 1 75.88 650 GLU A N 1
ATOM 4939 C CA . GLU A 1 650 ? -0.311 37.094 36.344 1 75.88 650 GLU A CA 1
ATOM 4940 C C . GLU A 1 650 ? -0.876 38.062 35.344 1 75.88 650 GLU A C 1
ATOM 4942 O O . GLU A 1 650 ? -1.514 39.062 35.719 1 75.88 650 GLU A O 1
ATOM 4947 N N . MET A 1 651 ? -0.633 37.625 34.156 1 76.5 651 MET A N 1
ATOM 4948 C CA . MET A 1 651 ? -1.055 38.531 33.094 1 76.5 651 MET A CA 1
ATOM 4949 C C . MET A 1 651 ? -2.576 38.594 33 1 76.5 651 MET A C 1
ATOM 4951 O O . MET A 1 651 ? -3.145 39.625 32.625 1 76.5 651 MET A O 1
ATOM 4955 N N . LEU A 1 652 ? -3.156 37.531 33.438 1 77.25 652 LEU A N 1
ATOM 4956 C CA . LEU A 1 652 ? -4.594 37.438 33.219 1 77.25 652 LEU A CA 1
ATOM 4957 C C . LEU A 1 652 ? -5.379 37.719 34.469 1 77.25 652 LEU A C 1
ATOM 4959 O O . LEU A 1 652 ? -6.609 37.656 34.469 1 77.25 652 LEU A O 1
ATOM 4963 N N . HIS A 1 653 ? -4.676 38.031 35.5 1 76.56 653 HIS A N 1
ATOM 4964 C CA . HIS A 1 653 ? -5.371 38.344 36.75 1 76.56 653 HIS A CA 1
ATOM 4965 C C . HIS A 1 653 ? -6.004 39.719 36.656 1 76.56 653 HIS A C 1
ATOM 4967 O O . HIS A 1 653 ? -5.336 40.719 36.312 1 76.56 653 HIS A O 1
ATOM 4973 N N . GLU A 1 654 ? -7.305 39.75 36.688 1 75.31 654 GLU A N 1
ATOM 4974 C CA . GLU A 1 654 ? -8.031 41.031 36.688 1 75.31 654 GLU A CA 1
ATOM 4975 C C . GLU A 1 654 ? -8.586 41.312 38.094 1 75.31 654 GLU A C 1
ATOM 4977 O O . GLU A 1 654 ? -9.039 40.406 38.781 1 75.31 654 GLU A O 1
ATOM 4982 N N . ASN A 1 655 ? -8.273 42.562 38.562 1 61.12 655 ASN A N 1
ATOM 4983 C CA . ASN A 1 655 ? -8.828 42.938 39.875 1 61.12 655 ASN A CA 1
ATOM 4984 C C . ASN A 1 655 ? -10.352 42.844 39.875 1 61.12 655 ASN A C 1
ATOM 4986 O O . ASN A 1 655 ? -11.023 43.5 39.062 1 61.12 655 ASN A O 1
ATOM 4990 N N . ILE A 1 656 ? -10.883 41.844 40.531 1 61.28 656 ILE A N 1
ATOM 4991 C CA . ILE A 1 656 ? -12.328 41.656 40.656 1 61.28 656 ILE A CA 1
ATOM 4992 C C . ILE A 1 656 ? -12.93 42.812 41.438 1 61.28 656 ILE A C 1
ATOM 4994 O O . ILE A 1 656 ? -14.156 42.938 41.531 1 61.28 656 ILE A O 1
ATOM 4998 N N . SER A 1 657 ? -12.102 43.75 41.812 1 57.06 657 SER A N 1
ATOM 4999 C CA . SER A 1 657 ? -12.727 44.844 42.562 1 57.06 657 SER A CA 1
ATOM 5000 C C . SER A 1 657 ? -13.695 45.625 41.688 1 57.06 657 SER A C 1
ATOM 5002 O O . SER A 1 657 ? -13.672 45.5 40.469 1 57.06 657 SER A O 1
ATOM 5004 N N . SER A 1 658 ? -14.727 46.344 42.344 1 54.69 658 SER A N 1
ATOM 5005 C CA . SER A 1 658 ? -15.742 47.219 41.781 1 54.69 658 SER A CA 1
ATOM 5006 C C . SER A 1 658 ? -15.141 48.125 40.719 1 54.69 658 SER A C 1
ATOM 5008 O O . SER A 1 658 ? -15.789 48.438 39.719 1 54.69 658 SER A O 1
ATOM 5010 N N . GLU A 1 659 ? -13.859 48.375 40.875 1 55.75 659 GLU A N 1
ATOM 5011 C CA . GLU A 1 659 ? -13.242 49.344 39.969 1 55.75 659 GLU A CA 1
ATOM 5012 C C . GLU A 1 659 ? -12.82 48.656 38.656 1 55.75 659 GLU A C 1
ATOM 5014 O O . GLU A 1 659 ? -12.945 49.25 37.594 1 55.75 659 GLU A O 1
ATOM 5019 N N . GLY A 1 660 ? -12.43 47.438 38.781 1 56.09 660 GLY A N 1
ATOM 5020 C CA . GLY A 1 660 ? -12.023 46.719 37.594 1 56.09 660 GLY A CA 1
ATOM 5021 C C . GLY A 1 660 ? -13.188 46.406 36.656 1 56.09 660 GLY A C 1
ATOM 5022 O O . GLY A 1 660 ? -13.031 46.438 35.438 1 56.09 660 GLY A O 1
ATOM 5023 N N . ALA A 1 661 ? -14.234 46.219 37.219 1 60.94 661 ALA A N 1
ATOM 5024 C CA . ALA A 1 661 ? -15.461 45.938 36.469 1 60.94 661 ALA A CA 1
ATOM 5025 C C . ALA A 1 661 ? -15.992 47.188 35.812 1 60.94 661 ALA A C 1
ATOM 5027 O O . ALA A 1 661 ? -16.766 47.125 34.844 1 60.94 661 ALA A O 1
ATOM 5028 N N . LYS A 1 662 ? -15.484 48.312 36.312 1 66.69 662 LYS A N 1
ATOM 5029 C CA . LYS A 1 662 ? -16.016 49.562 35.781 1 66.69 662 LYS A CA 1
ATOM 5030 C C . LYS A 1 662 ? -15.266 50 34.531 1 66.69 662 LYS A C 1
ATOM 5032 O O . LYS A 1 662 ? -15.766 50.812 33.75 1 66.69 662 LYS A O 1
ATOM 5037 N N . ASN A 1 663 ? -14.086 49.344 34.312 1 77.88 663 ASN A N 1
ATOM 5038 C CA . ASN A 1 663 ? -13.297 49.781 33.188 1 77.88 663 ASN A CA 1
ATOM 5039 C C . ASN A 1 663 ? -13.641 48.969 31.922 1 77.88 663 ASN A C 1
ATOM 5041 O O . ASN A 1 663 ? -12.805 48.25 31.391 1 77.88 663 ASN A O 1
ATOM 5045 N N . ARG A 1 664 ? -14.875 49.094 31.5 1 88 664 ARG A N 1
ATOM 5046 C CA . ARG A 1 664 ? -15.312 48.375 30.312 1 88 664 ARG A CA 1
ATOM 5047 C C . ARG A 1 664 ? -15.203 49.25 29.062 1 88 664 ARG A C 1
ATOM 5049 O O . ARG A 1 664 ? -15.219 50.469 29.172 1 88 664 ARG A O 1
ATOM 5056 N N . LEU A 1 665 ? -15.016 48.5 28.031 1 91.12 665 LEU A N 1
ATOM 5057 C CA . LEU A 1 665 ? -14.742 49.219 26.781 1 91.12 665 LEU A CA 1
ATOM 5058 C C . LEU A 1 665 ? -15.984 49.25 25.906 1 91.12 665 LEU A C 1
ATOM 5060 O O . LEU A 1 665 ? -16.859 48.375 26 1 91.12 665 LEU A O 1
ATOM 5064 N N . ARG A 1 666 ? -16.156 50.281 25.234 1 90.69 666 ARG A N 1
ATOM 5065 C CA . ARG A 1 666 ? -17.188 50.438 24.219 1 90.69 666 ARG A CA 1
ATOM 5066 C C . ARG A 1 666 ? -16.578 50.812 22.875 1 90.69 666 ARG A C 1
ATOM 5068 O O . ARG A 1 666 ? -15.477 51.344 22.812 1 90.69 666 ARG A O 1
ATOM 5075 N N . PHE A 1 667 ? -17.234 50.438 21.828 1 91.56 667 PHE A N 1
ATOM 5076 C CA . PHE A 1 667 ? -16.812 50.875 20.5 1 91.56 667 PHE A CA 1
ATOM 5077 C C . PHE A 1 667 ? -17.688 52.031 20.016 1 91.56 667 PHE A C 1
ATOM 5079 O O . PHE A 1 667 ? -18.812 52.188 20.469 1 91.56 667 PHE A O 1
ATOM 5086 N N . GLY A 1 668 ? -17.156 52.875 19.234 1 89.12 668 GLY A N 1
ATOM 5087 C CA . GLY A 1 668 ? -17.938 53.938 18.641 1 89.12 668 GLY A CA 1
ATOM 5088 C C . GLY A 1 668 ? -17.125 55.188 18.359 1 89.12 668 GLY A C 1
ATOM 5089 O O . GLY A 1 668 ? -15.906 55.125 18.203 1 89.12 668 GLY A O 1
ATOM 5090 N N . ILE A 1 669 ? -17.859 56.25 18.094 1 88.94 669 ILE A N 1
ATOM 5091 C CA . ILE A 1 669 ? -17.234 57.531 17.812 1 88.94 669 ILE A CA 1
ATOM 5092 C C . ILE A 1 669 ? -16.891 58.25 19.125 1 88.94 669 ILE A C 1
ATOM 5094 O O . ILE A 1 669 ? -17.672 58.188 20.078 1 88.94 669 ILE A O 1
ATOM 5098 N N . GLU A 1 670 ? -15.734 58.844 19.062 1 86 670 GLU A N 1
ATOM 5099 C CA . GLU A 1 670 ? -15.242 59.594 20.219 1 86 670 GLU A CA 1
ATOM 5100 C C . GLU A 1 670 ? -16.219 60.688 20.625 1 86 670 GLU A C 1
ATOM 5102 O O . GLU A 1 670 ? -16.734 61.406 19.766 1 86 670 GLU A O 1
ATOM 5107 N N . ASP A 1 671 ? -16.562 60.906 21.875 1 71.56 671 ASP A N 1
ATOM 5108 C CA . ASP A 1 671 ? -17.547 61.875 22.359 1 71.56 671 ASP A CA 1
ATOM 5109 C C . ASP A 1 671 ? -17 63.281 22.297 1 71.56 671 ASP A C 1
ATOM 5111 O O . ASP A 1 671 ? -17.75 64.25 22.016 1 71.56 671 ASP A O 1
ATOM 5115 N N . THR A 1 672 ? -15.789 63.531 22.734 1 63.38 672 THR A N 1
ATOM 5116 C CA . THR A 1 672 ? -15.383 64.875 23.094 1 63.38 672 THR A CA 1
ATOM 5117 C C . THR A 1 672 ? -14.406 65.438 22.062 1 63.38 672 THR A C 1
ATOM 5119 O O . THR A 1 672 ? -13.898 66.562 22.234 1 63.38 672 THR A O 1
ATOM 5122 N N . GLY A 1 673 ? -14.484 65.188 20.797 1 61.94 673 GLY A N 1
ATOM 5123 C CA . GLY A 1 673 ? -13.391 65.812 20.047 1 61.94 673 GLY A CA 1
ATOM 5124 C C . GLY A 1 673 ? -13.867 66.562 18.828 1 61.94 673 GLY A C 1
ATOM 5125 O O . GLY A 1 673 ? -14.984 66.375 18.359 1 61.94 673 GLY A O 1
ATOM 5126 N N . ILE A 1 674 ? -13.297 67.812 18.547 1 68.81 674 ILE A N 1
ATOM 5127 C CA . ILE A 1 674 ? -13.57 68.625 17.359 1 68.81 674 ILE A CA 1
ATOM 5128 C C . ILE A 1 674 ? -13.523 67.75 16.109 1 68.81 674 ILE A C 1
ATOM 5130 O O . ILE A 1 674 ? -14.383 67.875 15.227 1 68.81 674 ILE A O 1
ATOM 5134 N N . ARG A 1 675 ? -12.734 66.75 16.156 1 81.69 675 ARG A N 1
ATOM 5135 C CA . ARG A 1 675 ? -12.586 65.75 15.109 1 81.69 675 ARG A CA 1
ATOM 5136 C C . ARG A 1 675 ? -12.641 64.312 15.688 1 81.69 675 ARG A C 1
ATOM 5138 O O . ARG A 1 675 ? -11.594 63.688 15.914 1 81.69 675 ARG A O 1
ATOM 5145 N N . PRO A 1 676 ? -13.875 63.875 15.75 1 86.06 676 PRO A N 1
ATOM 5146 C CA . PRO A 1 676 ? -14.039 62.594 16.438 1 86.06 676 PRO A CA 1
ATOM 5147 C C . PRO A 1 676 ? -13.508 61.438 15.617 1 86.06 676 PRO A C 1
ATOM 5149 O O . PRO A 1 676 ? -13.625 61.438 14.383 1 86.06 676 PRO A O 1
ATOM 5152 N N . ARG A 1 677 ? -12.984 60.406 16.266 1 89.75 677 ARG A N 1
ATOM 5153 C CA . ARG A 1 677 ? -12.453 59.156 15.672 1 89.75 677 ARG A CA 1
ATOM 5154 C C . ARG A 1 677 ? -13.305 57.969 16.047 1 89.75 677 ARG A C 1
ATOM 5156 O O . ARG A 1 677 ? -13.945 57.969 17.109 1 89.75 677 ARG A O 1
ATOM 5163 N N . PHE A 1 678 ? -13.336 57.094 15.117 1 89.31 678 PHE A N 1
ATOM 5164 C CA . PHE A 1 678 ? -13.922 55.812 15.445 1 89.31 678 PHE A CA 1
ATOM 5165 C C . PHE A 1 678 ? -12.914 54.906 16.156 1 89.31 678 PHE A C 1
ATOM 5167 O O . PHE A 1 678 ? -11.742 54.875 15.766 1 89.31 678 PHE A O 1
ATOM 5174 N N . GLY A 1 679 ? -13.312 54.25 17.25 1 91.5 679 GLY A N 1
ATOM 5175 C CA . GLY A 1 679 ? -12.398 53.375 17.953 1 91.5 679 GLY A CA 1
ATOM 5176 C C . GLY A 1 679 ? -13.016 52.719 19.172 1 91.5 679 GLY A C 1
ATOM 5177 O O . GLY A 1 679 ? -14.234 52.531 19.234 1 91.5 679 GLY A O 1
ATOM 5178 N N . VAL A 1 680 ? -12.219 52.188 19.938 1 92.38 680 VAL A N 1
ATOM 5179 C CA . VAL A 1 680 ? -12.609 51.594 21.203 1 92.38 680 VAL A CA 1
ATOM 5180 C C . VAL A 1 680 ? -12.242 52.531 22.344 1 92.38 680 VAL A C 1
ATOM 5182 O O . VAL A 1 680 ? -11.117 53.031 22.422 1 92.38 680 VAL A O 1
ATOM 5185 N N . TRP A 1 681 ? -13.258 52.812 23.203 1 90.19 681 TRP A N 1
ATOM 5186 C CA . TRP A 1 681 ? -13.086 53.812 24.266 1 90.19 681 TRP A CA 1
ATOM 5187 C C . TRP A 1 681 ? -13.539 53.25 25.609 1 90.19 681 TRP A C 1
ATOM 5189 O O . TRP A 1 681 ? -14.391 52.375 25.656 1 90.19 681 TRP A O 1
ATOM 5199 N N . SER A 1 682 ? -12.938 53.781 26.719 1 86.62 682 SER A N 1
ATOM 5200 C CA . SER A 1 682 ? -13.367 53.406 28.062 1 86.62 682 SER A CA 1
ATOM 5201 C C . SER A 1 682 ? -14.688 54.094 28.422 1 86.62 682 SER A C 1
ATOM 5203 O O . SER A 1 682 ? -14.938 55.219 28.047 1 86.62 682 SER A O 1
ATOM 5205 N N . ASN A 1 683 ? -15.68 53.469 28.969 1 74.88 683 ASN A N 1
ATOM 5206 C CA . ASN A 1 683 ? -16.953 54.031 29.375 1 74.88 683 ASN A CA 1
ATOM 5207 C C . ASN A 1 683 ? -16.797 54.969 30.578 1 74.88 683 ASN A C 1
ATOM 5209 O O . ASN A 1 683 ? -17.781 55.344 31.219 1 74.88 683 ASN A O 1
ATOM 5213 N N . ARG A 1 684 ? -15.781 55.719 30.938 1 58.38 684 ARG A N 1
ATOM 5214 C CA . ARG A 1 684 ? -15.695 56.562 32.125 1 58.38 684 ARG A CA 1
ATOM 5215 C C . ARG A 1 684 ? -16.766 57.656 32.094 1 58.38 684 ARG A C 1
ATOM 5217 O O . ARG A 1 684 ? -16.922 58.344 31.078 1 58.38 684 ARG A O 1
ATOM 5224 N N . VAL A 1 685 ? -17.734 57.5 32.812 1 46.38 685 VAL A N 1
ATOM 5225 C CA . VAL A 1 685 ? -18.609 58.594 33.156 1 46.38 685 VAL A CA 1
ATOM 5226 C C . VAL A 1 685 ? -17.781 59.781 33.625 1 46.38 685 VAL A C 1
ATOM 5228 O O . VAL A 1 685 ? -17.078 59.719 34.625 1 46.38 685 VAL A O 1
ATOM 5231 N N . VAL A 1 686 ? -17.25 60.625 32.844 1 38.47 686 VAL A N 1
ATOM 5232 C CA . VAL A 1 686 ? -16.797 61.938 33.344 1 38.47 686 VAL A CA 1
ATOM 5233 C C . VAL A 1 686 ? -17.828 62.5 34.281 1 38.47 686 VAL A C 1
ATOM 5235 O O . VAL A 1 686 ? -18.969 62.75 33.906 1 38.47 686 VAL A O 1
ATOM 5238 N N . LYS A 1 687 ? -17.703 62.312 35.531 1 39.31 687 LYS A N 1
ATOM 5239 C CA . LYS A 1 687 ? -18.438 63.219 36.406 1 39.31 687 LYS A CA 1
ATOM 5240 C C . LYS A 1 687 ? -18.141 64.688 36.031 1 39.31 687 LYS A C 1
ATOM 5242 O O . LYS A 1 687 ? -17 65.125 36.031 1 39.31 687 LYS A O 1
ATOM 5247 N N . GLU A 1 688 ? -18.922 65.312 35.219 1 32.31 688 GLU A N 1
ATOM 5248 C CA . GLU A 1 688 ? -19 66.75 35.312 1 32.31 688 GLU A CA 1
ATOM 5249 C C . GLU A 1 688 ? -19.188 67.188 36.781 1 32.31 688 GLU A C 1
ATOM 5251 O O . GLU A 1 688 ? -20.109 66.75 37.469 1 32.31 688 GLU A O 1
ATOM 5256 N N . ASP A 1 689 ? -18.156 67.438 37.469 1 28.88 689 ASP A N 1
ATOM 5257 C CA . ASP A 1 689 ? -18.422 68.438 38.531 1 28.88 689 ASP A CA 1
ATOM 5258 C C . ASP A 1 689 ? -19.484 69.438 38.094 1 28.88 689 ASP A C 1
ATOM 5260 O O . ASP A 1 689 ? -19.328 70.125 37.062 1 28.88 689 ASP A O 1
ATOM 5264 N N . ALA A 1 690 ? -20.578 69.312 38.781 1 31.39 690 ALA A N 1
ATOM 5265 C CA . ALA A 1 690 ? -21.281 70.562 39.062 1 31.39 690 ALA A CA 1
ATOM 5266 C C . ALA A 1 690 ? -20.422 71.5 39.938 1 31.39 690 ALA A C 1
ATOM 5268 O O . ALA A 1 690 ? -19.766 71.062 40.875 1 31.39 690 ALA A O 1
ATOM 5269 N N . MET B 1 1 ? -72.625 35.312 57.969 1 21.92 1 MET B N 1
ATOM 5270 C CA . MET B 1 1 ? -72.375 36.75 58.25 1 21.92 1 MET B CA 1
ATOM 5271 C C . MET B 1 1 ? -70.938 37.125 58.031 1 21.92 1 MET B C 1
ATOM 5273 O O . MET B 1 1 ? -70.062 36.719 58.781 1 21.92 1 MET B O 1
ATOM 5277 N N . SER B 1 2 ? -70.5 37.094 56.75 1 20.25 2 SER B N 1
ATOM 5278 C CA . SER B 1 2 ? -69.5 36.938 55.719 1 20.25 2 SER B CA 1
ATOM 5279 C C . SER B 1 2 ? -68.75 38.25 55.5 1 20.25 2 SER B C 1
ATOM 5281 O O . SER B 1 2 ? -69.25 39.188 54.875 1 20.25 2 SER B O 1
ATOM 5283 N N . ARG B 1 3 ? -68 38.594 56.562 1 21.03 3 ARG B N 1
ATOM 5284 C CA . ARG B 1 3 ? -67.5 39.906 56.875 1 21.03 3 ARG B CA 1
ATOM 5285 C C . ARG B 1 3 ? -66.375 40.312 55.906 1 21.03 3 ARG B C 1
ATOM 5287 O O . ARG B 1 3 ? -65.25 39.906 56.031 1 21.03 3 ARG B O 1
ATOM 5294 N N . TYR B 1 4 ? -66.688 40.375 54.625 1 20.58 4 TYR B N 1
ATOM 5295 C CA . TYR B 1 4 ? -65.875 40.469 53.438 1 20.58 4 TYR B CA 1
ATOM 5296 C C . TYR B 1 4 ? -65.188 41.844 53.375 1 20.58 4 TYR B C 1
ATOM 5298 O O . TYR B 1 4 ? -65.875 42.875 53.344 1 20.58 4 TYR B O 1
ATOM 5306 N N . SER B 1 5 ? -64.25 41.906 54.281 1 21.3 5 SER B N 1
ATOM 5307 C CA . SER B 1 5 ? -63.594 43.188 54.562 1 21.3 5 SER B CA 1
ATOM 5308 C C . SER B 1 5 ? -63.094 43.812 53.281 1 21.3 5 SER B C 1
ATOM 5310 O O . SER B 1 5 ? -62.656 43.125 52.375 1 21.3 5 SER B O 1
ATOM 5312 N N . ALA B 1 6 ? -63.562 44.969 53.031 1 22.41 6 ALA B N 1
ATOM 5313 C CA . ALA B 1 6 ? -63.688 45.938 51.969 1 22.41 6 ALA B CA 1
ATOM 5314 C C . ALA B 1 6 ? -62.312 46.5 51.562 1 22.41 6 ALA B C 1
ATOM 5316 O O . ALA B 1 6 ? -61.594 47.062 52.375 1 22.41 6 ALA B O 1
ATOM 5317 N N . VAL B 1 7 ? -61.5 45.625 50.875 1 23.31 7 VAL B N 1
ATOM 5318 C CA . VAL B 1 7 ? -60.094 45.688 50.469 1 23.31 7 VAL B CA 1
ATOM 5319 C C . VAL B 1 7 ? -59.844 47 49.719 1 23.31 7 VAL B C 1
ATOM 5321 O O . VAL B 1 7 ? -60.438 47.281 48.688 1 23.31 7 VAL B O 1
ATOM 5324 N N . PRO B 1 8 ? -59.719 48 50.531 1 21.98 8 PRO B N 1
ATOM 5325 C CA . PRO B 1 8 ? -59.812 49.312 49.906 1 21.98 8 PRO B CA 1
ATOM 5326 C C . PRO B 1 8 ? -58.844 49.5 48.75 1 21.98 8 PRO B C 1
ATOM 5328 O O . PRO B 1 8 ? -57.656 49.156 48.906 1 21.98 8 PRO B O 1
ATOM 5331 N N . SER B 1 9 ? -59.156 49.312 47.531 1 19.77 9 SER B N 1
ATOM 5332 C CA . SER B 1 9 ? -58.469 49.062 46.25 1 19.77 9 SER B CA 1
ATOM 5333 C C . SER B 1 9 ? -57.688 50.281 45.812 1 19.77 9 SER B C 1
ATOM 5335 O O . SER B 1 9 ? -57.125 50.312 44.719 1 19.77 9 SER B O 1
ATOM 5337 N N . GLY B 1 10 ? -57.75 51.375 46.594 1 20.41 10 GLY B N 1
ATOM 5338 C CA . GLY B 1 10 ? -57.656 52.562 45.719 1 20.41 10 GLY B CA 1
ATOM 5339 C C . GLY B 1 10 ? -56.281 52.75 45.125 1 20.41 10 GLY B C 1
ATOM 5340 O O . GLY B 1 10 ? -55.281 52.969 45.844 1 20.41 10 GLY B O 1
ATOM 5341 N N . GLN B 1 11 ? -55.844 51.938 44.188 1 20.3 11 GLN B N 1
ATOM 5342 C CA . GLN B 1 11 ? -54.531 51.812 43.594 1 20.3 11 GLN B CA 1
ATOM 5343 C C . GLN B 1 11 ? -54.094 53.125 42.969 1 20.3 11 GLN B C 1
ATOM 5345 O O . GLN B 1 11 ? -54.719 53.625 42 1 20.3 11 GLN B O 1
ATOM 5350 N N . ALA B 1 12 ? -53.812 54.125 43.812 1 23.88 12 ALA B N 1
ATOM 5351 C CA . ALA B 1 12 ? -53.469 55.438 43.281 1 23.88 12 ALA B CA 1
ATOM 5352 C C . ALA B 1 12 ? -52.312 55.344 42.281 1 23.88 12 ALA B C 1
ATOM 5354 O O . ALA B 1 12 ? -51.281 54.719 42.562 1 23.88 12 ALA B O 1
ATOM 5355 N N . GLN B 1 13 ? -52.562 55.344 41.062 1 22.05 13 GLN B N 1
ATOM 5356 C CA . GLN B 1 13 ? -51.781 55.25 39.844 1 22.05 13 GLN B CA 1
ATOM 5357 C C . GLN B 1 13 ? -50.688 56.344 39.781 1 22.05 13 GLN B C 1
ATOM 5359 O O . GLN B 1 13 ? -51 57.531 39.844 1 22.05 13 GLN B O 1
ATOM 5364 N N . SER B 1 14 ? -49.812 56.156 40.688 1 21.95 14 SER B N 1
ATOM 5365 C CA . SER B 1 14 ? -48.844 57.219 40.688 1 21.95 14 SER B CA 1
ATOM 5366 C C . SER B 1 14 ? -48.406 57.594 39.25 1 21.95 14 SER B C 1
ATOM 5368 O O . SER B 1 14 ? -48.281 56.719 38.406 1 21.95 14 SER B O 1
ATOM 5370 N N . PRO B 1 15 ? -48.688 58.812 38.875 1 22.34 15 PRO B N 1
ATOM 5371 C CA . PRO B 1 15 ? -48.438 59.281 37.5 1 22.34 15 PRO B CA 1
ATOM 5372 C C . PRO B 1 15 ? -47.031 58.969 37.031 1 22.34 15 PRO B C 1
ATOM 5374 O O . PRO B 1 15 ? -46.062 59.031 37.781 1 22.34 15 PRO B O 1
ATOM 5377 N N . VAL B 1 16 ? -46.875 57.938 36.219 1 22.75 16 VAL B N 1
ATOM 5378 C CA . VAL B 1 16 ? -45.719 57.469 35.469 1 22.75 16 VAL B CA 1
ATOM 5379 C C . VAL B 1 16 ? -45 58.656 34.812 1 22.75 16 VAL B C 1
ATOM 5381 O O . VAL B 1 16 ? -45.594 59.344 33.969 1 22.75 16 VAL B O 1
ATOM 5384 N N . THR B 1 17 ? -44.5 59.5 35.656 1 22.39 17 THR B N 1
ATOM 5385 C CA . THR B 1 17 ? -43.812 60.625 34.969 1 22.39 17 THR B CA 1
ATOM 5386 C C . THR B 1 17 ? -42.906 60.094 33.875 1 22.39 17 THR B C 1
ATOM 5388 O O . THR B 1 17 ? -42.062 59.219 34.125 1 22.39 17 THR B O 1
ATOM 5391 N N . SER B 1 18 ? -43.406 59.938 32.719 1 22.16 18 SER B N 1
ATOM 5392 C CA . SER B 1 18 ? -42.812 59.562 31.453 1 22.16 18 SER B CA 1
ATOM 5393 C C . SER B 1 18 ? -41.438 60.281 31.281 1 22.16 18 SER B C 1
ATOM 5395 O O . SER B 1 18 ? -41.375 61.5 31.234 1 22.16 18 SER B O 1
ATOM 5397 N N . VAL B 1 19 ? -40.562 59.938 32.094 1 25.17 19 VAL B N 1
ATOM 5398 C CA . VAL B 1 19 ? -39.25 60.531 31.828 1 25.17 19 VAL B CA 1
ATOM 5399 C C . VAL B 1 19 ? -38.938 60.406 30.344 1 25.17 19 VAL B C 1
ATOM 5401 O O . VAL B 1 19 ? -38.875 59.281 29.812 1 25.17 19 VAL B O 1
ATOM 5404 N N . ARG B 1 20 ? -39.406 61.344 29.578 1 25.78 20 ARG B N 1
ATOM 5405 C CA . ARG B 1 20 ? -39.156 61.562 28.156 1 25.78 20 ARG B CA 1
ATOM 5406 C C . ARG B 1 20 ? -37.688 61.344 27.828 1 25.78 20 ARG B C 1
ATOM 5408 O O . ARG B 1 20 ? -36.812 62.031 28.391 1 25.78 20 ARG B O 1
ATOM 5415 N N . HIS B 1 21 ? -37.406 60.219 27.75 1 24.56 21 HIS B N 1
ATOM 5416 C CA . HIS B 1 21 ? -36.125 59.906 27.156 1 24.56 21 HIS B CA 1
ATOM 5417 C C . HIS B 1 21 ? -35.812 60.812 25.969 1 24.56 21 HIS B C 1
ATOM 5419 O O . HIS B 1 21 ? -36.688 61 25.109 1 24.56 21 HIS B O 1
ATOM 5425 N N . PRO B 1 22 ? -35.094 61.875 26.156 1 26.28 22 PRO B N 1
ATOM 5426 C CA . PRO B 1 22 ? -34.969 62.75 25 1 26.28 22 PRO B CA 1
ATOM 5427 C C . PRO B 1 22 ? -34.844 62 23.672 1 26.28 22 PRO B C 1
ATOM 5429 O O . PRO B 1 22 ? -34.188 60.938 23.641 1 26.28 22 PRO B O 1
ATOM 5432 N N . SER B 1 23 ? -35.938 61.875 22.969 1 26.23 23 SER B N 1
ATOM 5433 C CA . SER B 1 23 ? -36.031 61.438 21.578 1 26.23 23 SER B CA 1
ATOM 5434 C C . SER B 1 23 ? -34.812 61.906 20.766 1 26.23 23 SER B C 1
ATOM 5436 O O . SER B 1 23 ? -34.594 63.094 20.625 1 26.23 23 SER B O 1
ATOM 5438 N N . MET B 1 24 ? -33.812 61.219 20.953 1 27.16 24 MET B N 1
ATOM 5439 C CA . MET B 1 24 ? -32.656 61.469 20.094 1 27.16 24 MET B CA 1
ATOM 5440 C C . MET B 1 24 ? -33.062 61.656 18.641 1 27.16 24 MET B C 1
ATOM 5442 O O . MET B 1 24 ? -32.438 61.125 17.734 1 27.16 24 MET B O 1
ATOM 5446 N N . LEU B 1 25 ? -34.438 61.75 18.422 1 27.27 25 LEU B N 1
ATOM 5447 C CA . LEU B 1 25 ? -34.906 62.156 17.109 1 27.27 25 LEU B CA 1
ATOM 5448 C C . LEU B 1 25 ? -34.406 63.562 16.766 1 27.27 25 LEU B C 1
ATOM 5450 O O . LEU B 1 25 ? -35.062 64.562 17.109 1 27.27 25 LEU B O 1
ATOM 5454 N N . SER B 1 26 ? -33.25 63.875 17.125 1 28 26 SER B N 1
ATOM 5455 C CA . SER B 1 26 ? -33 65.188 16.531 1 28 26 SER B CA 1
ATOM 5456 C C . SER B 1 26 ? -33.5 65.25 15.078 1 28 26 SER B C 1
ATOM 5458 O O . SER B 1 26 ? -33.406 64.25 14.367 1 28 26 SER B O 1
ATOM 5460 N N . GLU B 1 27 ? -34.438 65.938 14.805 1 28.72 27 GLU B N 1
ATOM 5461 C CA . GLU B 1 27 ? -34.844 66.375 13.469 1 28.72 27 GLU B CA 1
ATOM 5462 C C . GLU B 1 27 ? -33.625 66.562 12.562 1 28.72 27 GLU B C 1
ATOM 5464 O O . GLU B 1 27 ? -32.719 67.312 12.828 1 28.72 27 GLU B O 1
ATOM 5469 N N . THR B 1 28 ? -33.312 65.438 11.906 1 31.77 28 THR B N 1
ATOM 5470 C CA . THR B 1 28 ? -32.438 65.562 10.758 1 31.77 28 THR B CA 1
ATOM 5471 C C . THR B 1 28 ? -32.812 66.75 9.883 1 31.77 28 THR B C 1
ATOM 5473 O O . THR B 1 28 ? -33.812 66.688 9.172 1 31.77 28 THR B O 1
ATOM 5476 N N . ARG B 1 29 ? -32.719 67.812 10.523 1 33.38 29 ARG B N 1
ATOM 5477 C CA . ARG B 1 29 ? -32.656 68.812 9.461 1 33.38 29 ARG B CA 1
ATOM 5478 C C . ARG B 1 29 ? -31.641 68.438 8.391 1 33.38 29 ARG B C 1
ATOM 5480 O O . ARG B 1 29 ? -30.484 68.125 8.703 1 33.38 29 ARG B O 1
ATOM 5487 N N . VAL B 1 30 ? -32.125 67.875 7.332 1 35.81 30 VAL B N 1
ATOM 5488 C CA . VAL B 1 30 ? -31.438 67.75 6.059 1 35.81 30 VAL B CA 1
ATOM 5489 C C . VAL B 1 30 ? -30.641 69 5.797 1 35.81 30 VAL B C 1
ATOM 5491 O O . VAL B 1 30 ? -31.172 70 5.246 1 35.81 30 VAL B O 1
ATOM 5494 N N . ASP B 1 31 ? -30.203 69.688 6.789 1 33.78 31 ASP B N 1
ATOM 5495 C CA . ASP B 1 31 ? -29.406 70.812 6.301 1 33.78 31 ASP B CA 1
ATOM 5496 C C . ASP B 1 31 ? -28.391 70.375 5.25 1 33.78 31 ASP B C 1
ATOM 5498 O O . ASP B 1 31 ? -27.734 69.312 5.422 1 33.78 31 ASP B O 1
ATOM 5502 N N . THR B 1 32 ? -28.516 70.625 4.07 1 40.66 32 THR B N 1
ATOM 5503 C CA . THR B 1 32 ? -27.781 70.562 2.818 1 40.66 32 THR B CA 1
ATOM 5504 C C . THR B 1 32 ? -26.266 70.625 3.07 1 40.66 32 THR B C 1
ATOM 5506 O O . THR B 1 32 ? -25.484 70.625 2.127 1 40.66 32 THR B O 1
ATOM 5509 N N . GLU B 1 33 ? -25.781 71 4.281 1 45.34 33 GLU B N 1
ATOM 5510 C CA . GLU B 1 33 ? -24.344 71.188 4.371 1 45.34 33 GLU B CA 1
ATOM 5511 C C . GLU B 1 33 ? -23.625 69.875 4.648 1 45.34 33 GLU B C 1
ATOM 5513 O O . GLU B 1 33 ? -24.062 69.062 5.488 1 45.34 33 GLU B O 1
ATOM 5518 N N . GLU B 1 34 ? -22.859 69.25 3.75 1 55.84 34 GLU B N 1
ATOM 5519 C CA . GLU B 1 34 ? -22.016 68.062 3.781 1 55.84 34 GLU B CA 1
ATOM 5520 C C . GLU B 1 34 ? -21.328 67.938 5.137 1 55.84 34 GLU B C 1
ATOM 5522 O O . GLU B 1 34 ? -20.703 68.875 5.629 1 55.84 34 GLU B O 1
ATOM 5527 N N . PRO B 1 35 ? -21.688 66.812 5.988 1 62.5 35 PRO B N 1
ATOM 5528 C CA . PRO B 1 35 ? -21.062 66.688 7.305 1 62.5 35 PRO B CA 1
ATOM 5529 C C . PRO B 1 35 ? -19.531 66.75 7.246 1 62.5 35 PRO B C 1
ATOM 5531 O O . PRO B 1 35 ? -18.922 66.25 6.32 1 62.5 35 PRO B O 1
ATOM 5534 N N . THR B 1 36 ? -18.938 67.438 8.055 1 69.38 36 THR B N 1
ATOM 5535 C CA . THR B 1 36 ? -17.5 67.688 8.055 1 69.38 36 THR B CA 1
ATOM 5536 C C . THR B 1 36 ? -16.781 66.75 9.023 1 69.38 36 THR B C 1
ATOM 5538 O O . THR B 1 36 ? -15.555 66.688 9.047 1 69.38 36 THR B O 1
ATOM 5541 N N . SER B 1 37 ? -17.656 65.938 9.859 1 80.12 37 SER B N 1
ATOM 5542 C CA . SER B 1 37 ? -17.031 65 10.812 1 80.12 37 SER B CA 1
ATOM 5543 C C . SER B 1 37 ? -17.703 63.656 10.773 1 80.12 37 SER B C 1
ATOM 5545 O O . SER B 1 37 ? -18.797 63.5 10.219 1 80.12 37 SER B O 1
ATOM 5547 N N . LEU B 1 38 ? -17.047 62.688 11.32 1 87.19 38 LEU B N 1
ATOM 5548 C CA . LEU B 1 38 ? -17.578 61.312 11.383 1 87.19 38 LEU B CA 1
ATOM 5549 C C . LEU B 1 38 ? -18.844 61.281 12.234 1 87.19 38 LEU B C 1
ATOM 5551 O O . LEU B 1 38 ? -18.922 61.938 13.273 1 87.19 38 LEU B O 1
ATOM 5555 N N . HIS B 1 39 ? -19.906 60.719 11.711 1 83.69 39 HIS B N 1
ATOM 5556 C CA . HIS B 1 39 ? -21.125 60.562 12.508 1 83.69 39 HIS B CA 1
ATOM 5557 C C . HIS B 1 39 ? -21.781 59.219 12.273 1 83.69 39 HIS B C 1
ATOM 5559 O O . HIS B 1 39 ? -21.625 58.625 11.211 1 83.69 39 HIS B O 1
ATOM 5565 N N . LEU B 1 40 ? -22.391 58.656 13.312 1 82 40 LEU B N 1
ATOM 5566 C CA . LEU B 1 40 ? -23.109 57.375 13.242 1 82 40 LEU B CA 1
ATOM 5567 C C . LEU B 1 40 ? -24.531 57.594 12.727 1 82 40 LEU B C 1
ATOM 5569 O O . LEU B 1 40 ? -25.234 58.5 13.18 1 82 40 LEU B O 1
ATOM 5573 N N . SER B 1 41 ? -24.719 56.844 11.648 1 77.44 41 SER B N 1
ATOM 5574 C CA . SER B 1 41 ? -26.094 56.938 11.156 1 77.44 41 SER B CA 1
ATOM 5575 C C . SER B 1 41 ? -27.062 56.156 12.047 1 77.44 41 SER B C 1
ATOM 5577 O O . SER B 1 41 ? -26.703 55.125 12.625 1 77.44 41 SER B O 1
ATOM 5579 N N . SER B 1 42 ? -28.234 56.656 12.289 1 66.62 42 SER B N 1
ATOM 5580 C CA . SER B 1 42 ? -29.281 56.031 13.094 1 66.62 42 SER B CA 1
ATOM 5581 C C . SER B 1 42 ? -29.922 54.844 12.352 1 66.62 42 SER B C 1
ATOM 5583 O O . SER B 1 42 ? -30.625 54.031 12.953 1 66.62 42 SER B O 1
ATOM 5585 N N . ASP B 1 43 ? -29.594 54.625 11.148 1 67.56 43 ASP B N 1
ATOM 5586 C CA . ASP B 1 43 ? -30.266 53.594 10.359 1 67.56 43 ASP B CA 1
ATOM 5587 C C . ASP B 1 43 ? -29.578 52.25 10.516 1 67.56 43 ASP B C 1
ATOM 5589 O O . ASP B 1 43 ? -28.375 52.125 10.273 1 67.56 43 ASP B O 1
ATOM 5593 N N . TYR B 1 44 ? -30.328 51.406 11.281 1 76.94 44 TYR B N 1
ATOM 5594 C CA . TYR B 1 44 ? -29.891 50 11.406 1 76.94 44 TYR B CA 1
ATOM 5595 C C . TYR B 1 44 ? -30.453 49.156 10.281 1 76.94 44 TYR B C 1
ATOM 5597 O O . TYR B 1 44 ? -31.672 48.938 10.203 1 76.94 44 TYR B O 1
ATOM 5605 N N . GLY B 1 45 ? -29.641 48.906 9.102 1 76.88 45 GLY B N 1
ATOM 5606 C CA . GLY B 1 45 ? -30.125 48.156 7.953 1 76.88 45 GLY B CA 1
ATOM 5607 C C . GLY B 1 45 ? -29.328 46.906 7.684 1 76.88 45 GLY B C 1
ATOM 5608 O O . GLY B 1 45 ? -28.453 46.531 8.469 1 76.88 45 GLY B O 1
ATOM 5609 N N . ARG B 1 46 ? -29.859 46.25 6.551 1 77.69 46 ARG B N 1
ATOM 5610 C CA . ARG B 1 46 ? -29.203 45.031 6.113 1 77.69 46 ARG B CA 1
ATOM 5611 C C . ARG B 1 46 ? -27.797 45.281 5.617 1 77.69 46 ARG B C 1
ATOM 5613 O O . ARG B 1 46 ? -27.484 46.406 5.16 1 77.69 46 ARG B O 1
ATOM 5620 N N . LEU B 1 47 ? -26.938 44.25 5.742 1 80.69 47 LEU B N 1
ATOM 5621 C CA . LEU B 1 47 ? -25.547 44.375 5.336 1 80.69 47 LEU B CA 1
ATOM 5622 C C . LEU B 1 47 ? -25.438 44.656 3.838 1 80.69 47 LEU B C 1
ATOM 5624 O O . LEU B 1 47 ? -26.203 44.094 3.047 1 80.69 47 LEU B O 1
ATOM 5628 N N . HIS B 1 48 ? -24.578 45.531 3.445 1 76.75 48 HIS B N 1
ATOM 5629 C CA . HIS B 1 48 ? -24.344 45.844 2.041 1 76.75 48 HIS B CA 1
ATOM 5630 C C . HIS B 1 48 ? -23.812 44.625 1.284 1 76.75 48 HIS B C 1
ATOM 5632 O O . HIS B 1 48 ? -23.266 43.719 1.89 1 76.75 48 HIS B O 1
ATOM 5638 N N . LEU B 1 49 ? -24.031 44.656 0.011 1 73.19 49 LEU B N 1
ATOM 5639 C CA . LEU B 1 49 ? -23.656 43.562 -0.879 1 73.19 49 LEU B CA 1
ATOM 5640 C C . LEU B 1 49 ? -22.156 43.312 -0.804 1 73.19 49 LEU B C 1
ATOM 5642 O O . LEU B 1 49 ? -21.703 42.156 -0.974 1 73.19 49 LEU B O 1
ATOM 5646 N N . GLY B 1 50 ? -21.359 44.281 -0.543 1 74.81 50 GLY B N 1
ATOM 5647 C CA . GLY B 1 50 ? -19.922 44.125 -0.438 1 74.81 50 GLY B CA 1
ATOM 5648 C C . GLY B 1 50 ? -19.484 43.25 0.733 1 74.81 50 GLY B C 1
ATOM 5649 O O . GLY B 1 50 ? -18.594 42.438 0.603 1 74.81 50 GLY B O 1
ATOM 5650 N N . VAL B 1 51 ? -20.172 43.344 1.778 1 78.5 51 VAL B N 1
ATOM 5651 C CA . VAL B 1 51 ? -19.859 42.531 2.963 1 78.5 51 VAL B CA 1
ATOM 5652 C C . VAL B 1 51 ? -20.281 41.094 2.732 1 78.5 51 VAL B C 1
ATOM 5654 O O . VAL B 1 51 ? -19.594 40.156 3.143 1 78.5 51 VAL B O 1
ATOM 5657 N N . ARG B 1 52 ? -21.359 40.875 1.916 1 82.5 52 ARG B N 1
ATOM 5658 C CA . ARG B 1 52 ? -21.844 39.531 1.642 1 82.5 52 ARG B CA 1
ATOM 5659 C C . ARG B 1 52 ? -20.859 38.75 0.775 1 82.5 52 ARG B C 1
ATOM 5661 O O . ARG B 1 52 ? -20.656 37.531 0.984 1 82.5 52 ARG B O 1
ATOM 5668 N N . SER B 1 53 ? -20.266 39.438 -0.114 1 85 53 SER B N 1
ATOM 5669 C CA . SER B 1 53 ? -19.281 38.781 -0.974 1 85 53 SER B CA 1
ATOM 5670 C C . SER B 1 53 ? -18.016 38.438 -0.21 1 85 53 SER B C 1
ATOM 5672 O O . SER B 1 53 ? -17.375 37.406 -0.469 1 85 53 SER B O 1
ATOM 5674 N N . LYS B 1 54 ? -17.625 39.25 0.761 1 85.56 54 LYS B N 1
ATOM 5675 C CA . LYS B 1 54 ? -16.438 39.031 1.57 1 85.56 54 LYS B CA 1
ATOM 5676 C C . LYS B 1 54 ? -16.609 37.844 2.49 1 85.56 54 LYS B C 1
ATOM 5678 O O . LYS B 1 54 ? -15.617 37.219 2.914 1 85.56 54 LYS B O 1
ATOM 5683 N N . VAL B 1 55 ? -17.828 37.469 2.725 1 90.06 55 VAL B N 1
ATOM 5684 C CA . VAL B 1 55 ? -18.078 36.312 3.609 1 90.06 55 VAL B CA 1
ATOM 5685 C C . VAL B 1 55 ? -18.375 35.062 2.779 1 90.06 55 VAL B C 1
ATOM 5687 O O . VAL B 1 55 ? -18.047 33.969 3.18 1 90.06 55 VAL B O 1
ATOM 5690 N N . LEU B 1 56 ? -19 35.25 1.59 1 92.31 56 LEU B N 1
ATOM 5691 C CA . LEU B 1 56 ? -19.422 34.125 0.764 1 92.31 56 LEU B CA 1
ATOM 5692 C C . LEU B 1 56 ? -18.219 33.375 0.192 1 92.31 56 LEU B C 1
ATOM 5694 O O . LEU B 1 56 ? -18.172 32.156 0.205 1 92.31 56 LEU B O 1
ATOM 5698 N N . LEU B 1 57 ? -17.281 34.125 -0.291 1 92.5 57 LEU B N 1
ATOM 5699 C CA . LEU B 1 57 ? -16.156 33.5 -0.978 1 92.5 57 LEU B CA 1
ATOM 5700 C C . LEU B 1 57 ? -15.328 32.656 -0.014 1 92.5 57 LEU B C 1
ATOM 5702 O O . LEU B 1 57 ? -15.008 31.5 -0.312 1 92.5 57 LEU B O 1
ATOM 5706 N N . PRO B 1 58 ? -15.016 33.188 1.158 1 91.69 58 PRO B N 1
ATOM 5707 C CA . PRO B 1 58 ? -14.297 32.344 2.104 1 91.69 58 PRO B CA 1
ATOM 5708 C C . PRO B 1 58 ? -15.117 31.141 2.566 1 91.69 58 PRO B C 1
ATOM 5710 O O . PRO B 1 58 ? -14.562 30.062 2.812 1 91.69 58 PRO B O 1
ATOM 5713 N N . THR B 1 59 ? -16.391 31.328 2.701 1 94.38 59 THR B N 1
ATOM 5714 C CA . THR B 1 59 ? -17.25 30.219 3.107 1 94.38 59 THR B CA 1
ATOM 5715 C C . THR B 1 59 ? -17.219 29.109 2.057 1 94.38 59 THR B C 1
ATOM 5717 O O . THR B 1 59 ? -17.109 27.922 2.395 1 94.38 59 THR B O 1
ATOM 5720 N N . LEU B 1 60 ? -17.312 29.516 0.839 1 94.38 60 LEU B N 1
ATOM 5721 C CA . LEU B 1 60 ? -17.281 28.531 -0.241 1 94.38 60 LEU B CA 1
ATOM 5722 C C . LEU B 1 60 ? -15.938 27.828 -0.297 1 94.38 60 LEU B C 1
ATOM 5724 O O . LEU B 1 60 ? -15.875 26.609 -0.538 1 94.38 60 LEU B O 1
ATOM 5728 N N . LEU B 1 61 ? -14.914 28.578 -0.1 1 93.38 61 LEU B N 1
ATOM 5729 C CA . LEU B 1 61 ? -13.578 28 -0.134 1 93.38 61 LEU B CA 1
ATOM 5730 C C . LEU B 1 61 ? -13.398 26.969 0.971 1 93.38 61 LEU B C 1
ATOM 5732 O O . LEU B 1 61 ? -12.914 25.859 0.72 1 93.38 61 LEU B O 1
ATOM 5736 N N . VAL B 1 62 ? -13.82 27.297 2.172 1 93.94 62 VAL B N 1
ATOM 5737 C CA . VAL B 1 62 ? -13.695 26.391 3.299 1 93.94 62 VAL B CA 1
ATOM 5738 C C . VAL B 1 62 ? -14.562 25.156 3.059 1 93.94 62 VAL B C 1
ATOM 5740 O O . VAL B 1 62 ? -14.125 24.016 3.277 1 93.94 62 VAL B O 1
ATOM 5743 N N . PHE B 1 63 ? -15.734 25.359 2.561 1 94.62 63 PHE B N 1
ATOM 5744 C CA . PHE B 1 63 ? -16.672 24.25 2.35 1 94.62 63 PHE B CA 1
ATOM 5745 C C . PHE B 1 63 ? -16.156 23.312 1.267 1 94.62 63 PHE B C 1
ATOM 5747 O O . PHE B 1 63 ? -16.188 22.094 1.428 1 94.62 63 PHE B O 1
ATOM 5754 N N . ILE B 1 64 ? -15.672 23.859 0.23 1 93.88 64 ILE B N 1
ATOM 5755 C CA . ILE B 1 64 ? -15.195 23.062 -0.89 1 93.88 64 ILE B CA 1
ATOM 5756 C C . ILE B 1 64 ? -13.93 22.297 -0.483 1 93.88 64 ILE B C 1
ATOM 5758 O O . ILE B 1 64 ? -13.789 21.109 -0.78 1 93.88 64 ILE B O 1
ATOM 5762 N N . MET B 1 65 ? -13.062 22.906 0.267 1 92.44 65 MET B N 1
ATOM 5763 C CA . MET B 1 65 ? -11.766 22.328 0.594 1 92.44 65 MET B CA 1
ATOM 5764 C C . MET B 1 65 ? -11.891 21.297 1.707 1 92.44 65 MET B C 1
ATOM 5766 O O . MET B 1 65 ? -10.984 20.484 1.929 1 92.44 65 MET B O 1
ATOM 5770 N N . THR B 1 66 ? -13.039 21.234 2.367 1 94.19 66 THR B N 1
ATOM 5771 C CA . THR B 1 66 ? -13.203 20.281 3.457 1 94.19 66 THR B CA 1
ATOM 5772 C C . THR B 1 66 ? -14.312 19.281 3.139 1 94.19 66 THR B C 1
ATOM 5774 O O . THR B 1 66 ? -14.055 18.234 2.531 1 94.19 66 THR B O 1
ATOM 5777 N N . ALA B 1 67 ? -15.617 19.688 3.324 1 94.06 67 ALA B N 1
ATOM 5778 C CA . ALA B 1 67 ? -16.75 18.797 3.072 1 94.06 67 ALA B CA 1
ATOM 5779 C C . ALA B 1 67 ? -16.812 18.406 1.601 1 94.06 67 ALA B C 1
ATOM 5781 O O . ALA B 1 67 ? -17.062 17.234 1.274 1 94.06 67 ALA B O 1
ATOM 5782 N N . GLY B 1 68 ? -16.609 19.375 0.765 1 93.62 68 GLY B N 1
ATOM 5783 C CA . GLY B 1 68 ? -16.656 19.078 -0.66 1 93.62 68 GLY B CA 1
ATOM 5784 C C . GLY B 1 68 ? -15.633 18.047 -1.097 1 93.62 68 GLY B C 1
ATOM 5785 O O . GLY B 1 68 ? -15.977 17.078 -1.771 1 93.62 68 GLY B O 1
ATOM 5786 N N . LEU B 1 69 ? -14.383 18.234 -0.763 1 93.94 69 LEU B N 1
ATOM 5787 C CA . LEU B 1 69 ? -13.328 17.297 -1.147 1 93.94 69 LEU B CA 1
ATOM 5788 C C . LEU B 1 69 ? -13.5 15.961 -0.448 1 93.94 69 LEU B C 1
ATOM 5790 O O . LEU B 1 69 ? -13.219 14.914 -1.03 1 93.94 69 LEU B O 1
ATOM 5794 N N . GLY B 1 70 ? -13.93 16.031 0.831 1 92.62 70 GLY B N 1
ATOM 5795 C CA . GLY B 1 70 ? -14.188 14.789 1.528 1 92.62 70 GLY B CA 1
ATOM 5796 C C . GLY B 1 70 ? -15.227 13.922 0.844 1 92.62 70 GLY B C 1
ATOM 5797 O O . GLY B 1 70 ? -15.016 12.727 0.64 1 92.62 70 GLY B O 1
ATOM 5798 N N . ILE B 1 71 ? -16.281 14.492 0.42 1 92.38 71 ILE B N 1
ATOM 5799 C CA . ILE B 1 71 ? -17.359 13.789 -0.269 1 92.38 71 ILE B CA 1
ATOM 5800 C C . ILE B 1 71 ? -16.875 13.336 -1.646 1 92.38 71 ILE B C 1
ATOM 5802 O O . ILE B 1 71 ? -17.188 12.227 -2.084 1 92.38 71 ILE B O 1
ATOM 5806 N N . THR B 1 72 ? -16.078 14.148 -2.266 1 93.06 72 THR B N 1
ATOM 5807 C CA . THR B 1 72 ? -15.586 13.82 -3.598 1 93.06 72 THR B CA 1
ATOM 5808 C C . THR B 1 72 ? -14.672 12.594 -3.547 1 93.06 72 THR B C 1
ATOM 5810 O O . THR B 1 72 ? -14.727 11.734 -4.422 1 93.06 72 THR B O 1
ATOM 5813 N N . VAL B 1 73 ? -13.82 12.516 -2.6 1 92.19 73 VAL B N 1
ATOM 5814 C CA . VAL B 1 73 ? -12.898 11.383 -2.484 1 92.19 73 VAL B CA 1
ATOM 5815 C C . VAL B 1 73 ? -13.688 10.102 -2.242 1 92.19 73 VAL B C 1
ATOM 5817 O O . VAL B 1 73 ? -13.398 9.062 -2.84 1 92.19 73 VAL B O 1
ATOM 5820 N N . THR B 1 74 ? -14.672 10.18 -1.376 1 91.12 74 THR B N 1
ATOM 5821 C CA . THR B 1 74 ? -15.492 9.008 -1.088 1 91.12 74 THR B CA 1
ATOM 5822 C C . THR B 1 74 ? -16.281 8.578 -2.322 1 91.12 74 THR B C 1
ATOM 5824 O O . THR B 1 74 ? -16.359 7.391 -2.633 1 91.12 74 THR B O 1
ATOM 5827 N N . ALA B 1 75 ? -16.812 9.57 -2.973 1 91.56 75 ALA B N 1
ATOM 5828 C CA . ALA B 1 75 ? -17.562 9.273 -4.199 1 91.56 75 ALA B CA 1
ATOM 5829 C C . ALA B 1 75 ? -16.641 8.688 -5.266 1 91.56 75 ALA B C 1
ATOM 5831 O O . ALA B 1 75 ? -17.031 7.781 -6.004 1 91.56 75 ALA B O 1
ATOM 5832 N N . TRP B 1 76 ? -15.523 9.195 -5.348 1 92 76 TRP B N 1
ATOM 5833 C CA . TRP B 1 76 ? -14.539 8.711 -6.309 1 92 76 TRP B CA 1
ATOM 5834 C C . TRP B 1 76 ? -14.148 7.27 -6.008 1 92 76 TRP B C 1
ATOM 5836 O O . TRP B 1 76 ? -14.031 6.445 -6.922 1 92 76 TRP B O 1
ATOM 5846 N N . LEU B 1 77 ? -13.906 6.883 -4.777 1 88.75 77 LEU B N 1
ATOM 5847 C CA . LEU B 1 77 ? -13.57 5.523 -4.363 1 88.75 77 LEU B CA 1
ATOM 5848 C C . LEU B 1 77 ? -14.68 4.547 -4.746 1 88.75 77 LEU B C 1
ATOM 5850 O O . LEU B 1 77 ? -14.406 3.428 -5.176 1 88.75 77 LEU B O 1
ATOM 5854 N N . LEU B 1 78 ? -15.852 5.016 -4.625 1 87.62 78 LEU B N 1
ATOM 5855 C CA . LEU B 1 78 ? -17 4.156 -4.93 1 87.62 78 LEU B CA 1
ATOM 5856 C C . LEU B 1 78 ? -17.188 4.031 -6.438 1 87.62 78 LEU B C 1
ATOM 5858 O O . LEU B 1 78 ? -17.516 2.953 -6.934 1 87.62 78 LEU B O 1
ATOM 5862 N N . ALA B 1 79 ? -16.938 5.078 -7.109 1 86.56 79 ALA B N 1
ATOM 5863 C CA . ALA B 1 79 ? -17.188 5.105 -8.547 1 86.56 79 ALA B CA 1
ATOM 5864 C C . ALA B 1 79 ? -16.141 4.305 -9.305 1 86.56 79 ALA B C 1
ATOM 5866 O O . ALA B 1 79 ? -16.438 3.676 -10.32 1 86.56 79 ALA B O 1
ATOM 5867 N N . LYS B 1 80 ? -14.93 4.293 -8.922 1 80.88 80 LYS B N 1
ATOM 5868 C CA . LYS B 1 80 ? -13.828 3.66 -9.641 1 80.88 80 LYS B CA 1
ATOM 5869 C C . LYS B 1 80 ? -13.75 2.168 -9.328 1 80.88 80 LYS B C 1
ATOM 5871 O O . LYS B 1 80 ? -13.086 1.412 -10.039 1 80.88 80 LYS B O 1
ATOM 5876 N N . ASN B 1 81 ? -14.508 1.837 -8.336 1 81 81 ASN B N 1
ATOM 5877 C CA . ASN B 1 81 ? -14.398 0.457 -7.875 1 81 81 ASN B CA 1
ATOM 5878 C C . ASN B 1 81 ? -15.078 -0.511 -8.836 1 81 81 ASN B C 1
ATOM 5880 O O . ASN B 1 81 ? -16.25 -0.339 -9.172 1 81 81 ASN B O 1
ATOM 5884 N N . LYS B 1 82 ? -14.344 -1.382 -9.359 1 77.88 82 LYS B N 1
ATOM 5885 C CA . LYS B 1 82 ? -14.828 -2.375 -10.312 1 77.88 82 LYS B CA 1
ATOM 5886 C C . LYS B 1 82 ? -15.328 -3.627 -9.594 1 77.88 82 LYS B C 1
ATOM 5888 O O . LYS B 1 82 ? -15.93 -4.504 -10.219 1 77.88 82 LYS B O 1
ATOM 5893 N N . ILE B 1 83 ? -15.078 -3.744 -8.367 1 80.19 83 ILE B N 1
ATOM 5894 C CA . ILE B 1 83 ? -15.539 -4.891 -7.59 1 80.19 83 ILE B CA 1
ATOM 5895 C C . ILE B 1 83 ? -17.031 -4.742 -7.273 1 80.19 83 ILE B C 1
ATOM 5897 O O . ILE B 1 83 ? -17.484 -3.65 -6.934 1 80.19 83 ILE B O 1
ATOM 5901 N N . PRO B 1 84 ? -17.734 -5.852 -7.438 1 77.31 84 PRO B N 1
ATOM 5902 C CA . PRO B 1 84 ? -19.141 -5.773 -7.027 1 77.31 84 PRO B CA 1
ATOM 5903 C C . PRO B 1 84 ? -19.297 -5.363 -5.566 1 77.31 84 PRO B C 1
ATOM 5905 O O . PRO B 1 84 ? -18.5 -5.758 -4.715 1 77.31 84 PRO B O 1
ATOM 5908 N N . MET B 1 85 ? -20.297 -4.566 -5.309 1 79.06 85 MET B N 1
ATOM 5909 C CA . MET B 1 85 ? -20.5 -3.924 -4.016 1 79.06 85 MET B CA 1
ATOM 5910 C C . MET B 1 85 ? -20.641 -4.961 -2.904 1 79.06 85 MET B C 1
ATOM 5912 O O . MET B 1 85 ? -20.156 -4.742 -1.787 1 79.06 85 MET B O 1
ATOM 5916 N N . ASN B 1 86 ? -21.188 -6.094 -3.229 1 78.06 86 ASN B N 1
ATOM 5917 C CA . ASN B 1 86 ? -21.375 -7.137 -2.223 1 78.06 86 ASN B CA 1
ATOM 5918 C C . ASN B 1 86 ? -20.031 -7.738 -1.793 1 78.06 86 ASN B C 1
ATOM 5920 O O . ASN B 1 86 ? -19.906 -8.211 -0.663 1 78.06 86 ASN B O 1
ATOM 5924 N N . LYS B 1 87 ? -19.109 -7.559 -2.59 1 79.62 87 LYS B N 1
ATOM 5925 C CA . LYS B 1 87 ? -17.797 -8.117 -2.279 1 79.62 87 LYS B CA 1
ATOM 5926 C C . LYS B 1 87 ? -16.844 -7.023 -1.823 1 79.62 87 LYS B C 1
ATOM 5928 O O . LYS B 1 87 ? -15.828 -7.309 -1.177 1 79.62 87 LYS B O 1
ATOM 5933 N N . ALA B 1 88 ? -17.156 -5.891 -2.232 1 85.38 88 ALA B N 1
ATOM 5934 C CA . ALA B 1 88 ? -16.266 -4.773 -1.9 1 85.38 88 ALA B CA 1
ATOM 5935 C C . ALA B 1 88 ? -16.328 -4.461 -0.408 1 85.38 88 ALA B C 1
ATOM 5937 O O . ALA B 1 88 ? -15.32 -4.051 0.181 1 85.38 88 ALA B O 1
ATOM 5938 N N . PHE B 1 89 ? -17.5 -4.668 0.216 1 86.81 89 PHE B N 1
ATOM 5939 C CA . PHE B 1 89 ? -17.656 -4.43 1.646 1 86.81 89 PHE B CA 1
ATOM 5940 C C . PHE B 1 89 ? -17.516 -5.727 2.432 1 86.81 89 PHE B C 1
ATOM 5942 O O . PHE B 1 89 ? -18.359 -6.613 2.33 1 86.81 89 PHE B O 1
ATOM 5949 N N . THR B 1 90 ? -16.391 -5.961 3.016 1 79.62 90 THR B N 1
ATOM 5950 C CA . THR B 1 90 ? -16.172 -7.195 3.762 1 79.62 90 THR B CA 1
ATOM 5951 C C . THR B 1 90 ? -15.594 -6.898 5.145 1 79.62 90 THR B C 1
ATOM 5953 O O . THR B 1 90 ? -14.578 -6.211 5.262 1 79.62 90 THR B O 1
ATOM 5956 N N . ALA B 1 91 ? -16.203 -7.441 6.238 1 81.94 91 ALA B N 1
ATOM 5957 C CA . ALA B 1 91 ? -15.688 -7.477 7.605 1 81.94 91 ALA B CA 1
ATOM 5958 C C . ALA B 1 91 ? -15.281 -6.086 8.078 1 81.94 91 ALA B C 1
ATOM 5960 O O . ALA B 1 91 ? -14.219 -5.91 8.68 1 81.94 91 ALA B O 1
ATOM 5961 N N . GLY B 1 92 ? -16.016 -4.996 7.664 1 88.69 92 GLY B N 1
ATOM 5962 C CA . GLY B 1 92 ? -15.719 -3.66 8.164 1 88.69 92 GLY B CA 1
ATOM 5963 C C . GLY B 1 92 ? -14.711 -2.914 7.312 1 88.69 92 GLY B C 1
ATOM 5964 O O . GLY B 1 92 ? -14.242 -1.838 7.695 1 88.69 92 GLY B O 1
ATOM 5965 N N . TYR B 1 93 ? -14.344 -3.529 6.23 1 91.38 93 TYR B N 1
ATOM 5966 C CA . TYR B 1 93 ? -13.406 -2.908 5.301 1 91.38 93 TYR B CA 1
ATOM 5967 C C . TYR B 1 93 ? -14.047 -2.711 3.932 1 91.38 93 TYR B C 1
ATOM 5969 O O . TYR B 1 93 ? -15.047 -3.355 3.607 1 91.38 93 TYR B O 1
ATOM 5977 N N . PHE B 1 94 ? -13.633 -1.741 3.24 1 92.06 94 PHE B N 1
ATOM 5978 C CA . PHE B 1 94 ? -13.969 -1.505 1.843 1 92.06 94 PHE B CA 1
ATOM 5979 C C . PHE B 1 94 ? -12.781 -1.812 0.937 1 92.06 94 PHE B C 1
ATOM 5981 O O . PHE B 1 94 ? -11.719 -1.214 1.08 1 92.06 94 PHE B O 1
ATOM 5988 N N . LEU B 1 95 ? -12.938 -2.75 0.112 1 90.38 95 LEU B N 1
ATOM 5989 C CA . LEU B 1 95 ? -11.898 -3.078 -0.859 1 90.38 95 LEU B CA 1
ATOM 5990 C C . LEU B 1 95 ? -12.016 -2.195 -2.098 1 90.38 95 LEU B C 1
ATOM 5992 O O . LEU B 1 95 ? -13.062 -2.17 -2.75 1 90.38 95 LEU B O 1
ATOM 5996 N N . ALA B 1 96 ? -10.906 -1.513 -2.365 1 90.69 96 ALA B N 1
ATOM 5997 C CA . ALA B 1 96 ? -10.938 -0.563 -3.475 1 90.69 96 ALA B CA 1
ATOM 5998 C C . ALA B 1 96 ? -9.867 -0.894 -4.512 1 90.69 96 ALA B C 1
ATOM 6000 O O . ALA B 1 96 ? -8.711 -1.155 -4.16 1 90.69 96 ALA B O 1
ATOM 6001 N N . ASP B 1 97 ? -10.367 -0.852 -5.773 1 89.62 97 ASP B N 1
ATOM 6002 C CA . ASP B 1 97 ? -9.438 -0.98 -6.891 1 89.62 97 ASP B CA 1
ATOM 6003 C C . ASP B 1 97 ? -8.977 0.39 -7.383 1 89.62 97 ASP B C 1
ATOM 6005 O O . ASP B 1 97 ? -9.727 1.09 -8.07 1 89.62 97 ASP B O 1
ATOM 6009 N N . GLU B 1 98 ? -7.809 0.688 -7.027 1 88.94 98 GLU B N 1
ATOM 6010 C CA . GLU B 1 98 ? -7.297 1.997 -7.422 1 88.94 98 GLU B CA 1
ATOM 6011 C C . GLU B 1 98 ? -6.383 1.889 -8.641 1 88.94 98 GLU B C 1
ATOM 6013 O O . GLU B 1 98 ? -5.797 2.883 -9.07 1 88.94 98 GLU B O 1
ATOM 6018 N N . GLY B 1 99 ? -6.289 0.7 -9.211 1 82.81 99 GLY B N 1
ATOM 6019 C CA . GLY B 1 99 ? -5.504 0.479 -10.414 1 82.81 99 GLY B CA 1
ATOM 6020 C C . GLY B 1 99 ? -4.152 -0.15 -10.141 1 82.81 99 GLY B C 1
ATOM 6021 O O . GLY B 1 99 ? -3.371 0.371 -9.336 1 82.81 99 GLY B O 1
ATOM 6022 N N . THR B 1 100 ? -3.889 -1.345 -10.609 1 81.19 100 THR B N 1
ATOM 6023 C CA . THR B 1 100 ? -2.607 -2.037 -10.523 1 81.19 100 THR B CA 1
ATOM 6024 C C . THR B 1 100 ? -1.84 -1.928 -11.836 1 81.19 100 THR B C 1
ATOM 6026 O O . THR B 1 100 ? -2.414 -2.102 -12.914 1 81.19 100 THR B O 1
ATOM 6029 N N . LYS B 1 101 ? -0.598 -1.499 -11.789 1 81.19 101 LYS B N 1
ATOM 6030 C CA . LYS B 1 101 ? 0.268 -1.415 -12.961 1 81.19 101 LYS B CA 1
ATOM 6031 C C . LYS B 1 101 ? 1.243 -2.588 -13.008 1 81.19 101 LYS B C 1
ATOM 6033 O O . LYS B 1 101 ? 1.766 -3.01 -11.977 1 81.19 101 LYS B O 1
ATOM 6038 N N . GLU B 1 102 ? 1.292 -3.119 -14.18 1 78.75 102 GLU B N 1
ATOM 6039 C CA . GLU B 1 102 ? 2.252 -4.195 -14.406 1 78.75 102 GLU B CA 1
ATOM 6040 C C . GLU B 1 102 ? 3.375 -3.748 -15.336 1 78.75 102 GLU B C 1
ATOM 6042 O O . GLU B 1 102 ? 3.121 -3.332 -16.469 1 78.75 102 GLU B O 1
ATOM 6047 N N . LYS B 1 103 ? 4.5 -3.643 -14.797 1 69.25 103 LYS B N 1
ATOM 6048 C CA . LYS B 1 103 ? 5.68 -3.357 -15.609 1 69.25 103 LYS B CA 1
ATOM 6049 C C . LYS B 1 103 ? 6.762 -4.414 -15.398 1 69.25 103 LYS B C 1
ATOM 6051 O O . LYS B 1 103 ? 7.191 -4.648 -14.266 1 69.25 103 LYS B O 1
ATOM 6056 N N . ASP B 1 104 ? 7.203 -5.039 -16.469 1 65.5 104 ASP B N 1
ATOM 6057 C CA . ASP B 1 104 ? 8.273 -6.031 -16.469 1 65.5 104 ASP B CA 1
ATOM 6058 C C . ASP B 1 104 ? 7.965 -7.164 -15.484 1 65.5 104 ASP B C 1
ATOM 6060 O O . ASP B 1 104 ? 8.844 -7.59 -14.727 1 65.5 104 ASP B O 1
ATOM 6064 N N . GLY B 1 105 ? 6.707 -7.438 -15.367 1 64.5 105 GLY B N 1
ATOM 6065 C CA . GLY B 1 105 ? 6.32 -8.562 -14.531 1 64.5 105 GLY B CA 1
ATOM 6066 C C . GLY B 1 105 ? 6.105 -8.188 -13.078 1 64.5 105 GLY B C 1
ATOM 6067 O O .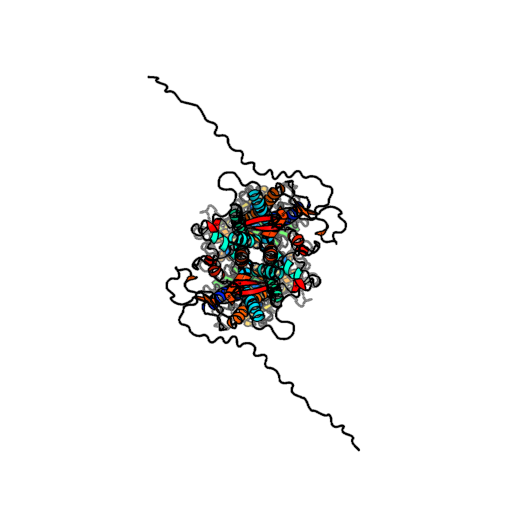 GLY B 1 105 ? 5.754 -9.039 -12.258 1 64.5 105 GLY B O 1
ATOM 6068 N N . VAL B 1 106 ? 6.273 -6.926 -12.812 1 72.44 106 VAL B N 1
ATOM 6069 C CA . VAL B 1 106 ? 6.125 -6.5 -11.43 1 72.44 106 VAL B CA 1
ATOM 6070 C C . VAL B 1 106 ? 4.785 -5.793 -11.25 1 72.44 106 VAL B C 1
ATOM 6072 O O . VAL B 1 106 ? 4.477 -4.84 -11.969 1 72.44 106 VAL B O 1
ATOM 6075 N N . HIS B 1 107 ? 3.973 -6.297 -10.398 1 79.75 107 HIS B N 1
ATOM 6076 C CA . HIS B 1 107 ? 2.691 -5.684 -10.07 1 79.75 107 HIS B CA 1
ATOM 6077 C C . HIS B 1 107 ? 2.848 -4.633 -8.977 1 79.75 107 HIS B C 1
ATOM 6079 O O . HIS B 1 107 ? 3.465 -4.895 -7.941 1 79.75 107 HIS B O 1
ATOM 6085 N N . SER B 1 108 ? 2.463 -3.449 -9.289 1 86.31 108 SER B N 1
ATOM 6086 C CA . SER B 1 108 ? 2.537 -2.371 -8.312 1 86.31 108 SER B CA 1
ATOM 6087 C C . SER B 1 108 ? 1.233 -1.582 -8.258 1 86.31 108 SER B C 1
ATOM 6089 O O . SER B 1 108 ? 0.514 -1.495 -9.258 1 86.31 108 SER B O 1
ATOM 6091 N N . ALA B 1 109 ? 0.858 -1.138 -7.078 1 88.94 109 ALA B N 1
ATOM 6092 C CA . ALA B 1 109 ? -0.346 -0.333 -6.891 1 88.94 109 ALA B CA 1
ATOM 6093 C C . ALA B 1 109 ? -0.101 0.801 -5.902 1 88.94 109 ALA B C 1
ATOM 6095 O O . ALA B 1 109 ? 0.632 0.633 -4.926 1 88.94 109 ALA B O 1
ATOM 6096 N N . THR B 1 110 ? -0.587 1.964 -6.285 1 89.5 110 THR B N 1
ATOM 6097 C CA . THR B 1 110 ? -0.521 3.121 -5.398 1 89.5 110 THR B CA 1
ATOM 6098 C C . THR B 1 110 ? -1.855 3.336 -4.688 1 89.5 110 THR B C 1
ATOM 6100 O O . THR B 1 110 ? -2.918 3.195 -5.297 1 89.5 110 THR B O 1
ATOM 6103 N N . LEU B 1 111 ? -1.768 3.623 -3.443 1 91.44 111 LEU B N 1
ATOM 6104 C CA . LEU B 1 111 ? -2.979 3.918 -2.688 1 91.44 111 LEU B CA 1
ATOM 6105 C C . LEU B 1 111 ? -3.336 5.398 -2.789 1 91.44 111 LEU B C 1
ATOM 6107 O O . LEU B 1 111 ? -3.105 6.16 -1.849 1 91.44 111 LEU B O 1
ATOM 6111 N N . SER B 1 112 ? -4 5.816 -3.818 1 92.06 112 SER B N 1
ATOM 6112 C CA . SER B 1 112 ? -4.305 7.199 -4.168 1 92.06 112 SER B CA 1
ATOM 6113 C C . SER B 1 112 ? -5.305 7.809 -3.189 1 92.06 112 SER B C 1
ATOM 6115 O O . SER B 1 112 ? -5.285 9.016 -2.945 1 92.06 112 SER B O 1
ATOM 6117 N N . ALA B 1 113 ? -6.191 7.031 -2.705 1 92.44 113 ALA B N 1
ATOM 6118 C CA . ALA B 1 113 ? -7.148 7.551 -1.732 1 92.44 113 ALA B CA 1
ATOM 6119 C C . ALA B 1 113 ? -6.438 8.07 -0.488 1 92.44 113 ALA B C 1
ATOM 6121 O O . ALA B 1 113 ? -6.84 9.086 0.086 1 92.44 113 ALA B O 1
ATOM 6122 N N . LEU B 1 114 ? -5.402 7.379 -0.034 1 93 114 LEU B N 1
ATOM 6123 C CA . LEU B 1 114 ? -4.625 7.848 1.109 1 93 114 LEU B CA 1
ATOM 6124 C C . LEU B 1 114 ? -3.912 9.156 0.782 1 93 114 LEU B C 1
ATOM 6126 O O . LEU B 1 114 ? -3.789 10.031 1.642 1 93 114 LEU B O 1
ATOM 6130 N N . THR B 1 115 ? -3.463 9.312 -0.454 1 92.56 115 THR B N 1
ATOM 6131 C CA . THR B 1 115 ? -2.857 10.562 -0.91 1 92.56 115 THR B CA 1
ATOM 6132 C C . THR B 1 115 ? -3.875 11.695 -0.878 1 92.56 115 THR B C 1
ATOM 6134 O O . THR B 1 115 ? -3.559 12.812 -0.45 1 92.56 115 THR B O 1
ATOM 6137 N N . ALA B 1 116 ? -5.023 11.383 -1.293 1 93.44 116 ALA B N 1
ATOM 6138 C CA . ALA B 1 116 ? -6.078 12.398 -1.329 1 93.44 116 ALA B CA 1
ATOM 6139 C C . ALA B 1 116 ? -6.453 12.844 0.08 1 93.44 116 ALA B C 1
ATOM 6141 O O . ALA B 1 116 ? -6.641 14.039 0.327 1 93.44 116 ALA B O 1
ATOM 6142 N N . THR B 1 117 ? -6.621 11.891 0.982 1 93.5 117 THR B N 1
ATOM 6143 C CA . THR B 1 117 ? -6.977 12.258 2.346 1 93.5 117 THR B CA 1
ATOM 6144 C C . THR B 1 117 ? -5.844 13.047 3.006 1 93.5 117 THR B C 1
ATOM 6146 O O . THR B 1 117 ? -6.094 13.992 3.758 1 93.5 117 THR B O 1
ATOM 6149 N N . SER B 1 118 ? -4.629 12.68 2.723 1 91.88 118 SER B N 1
ATOM 6150 C CA . SER B 1 118 ? -3.488 13.422 3.246 1 91.88 118 SER B CA 1
ATOM 6151 C C . SER B 1 118 ? -3.455 14.844 2.693 1 91.88 118 SER B C 1
ATOM 6153 O O . SER B 1 118 ? -3.068 15.781 3.396 1 91.88 118 SER B O 1
ATOM 6155 N N . PHE B 1 119 ? -3.812 15.047 1.496 1 92.19 119 PHE B N 1
ATOM 6156 C CA . PHE B 1 119 ? -3.912 16.359 0.885 1 92.19 119 PHE B CA 1
ATOM 6157 C C . PHE B 1 119 ? -4.93 17.234 1.623 1 92.19 119 PHE B C 1
ATOM 6159 O O . PHE B 1 119 ? -4.645 18.375 1.963 1 92.19 119 PHE B O 1
ATOM 6166 N N . ILE B 1 120 ? -6.02 16.641 1.874 1 92.88 120 ILE B N 1
ATOM 6167 C CA . ILE B 1 120 ? -7.09 17.359 2.547 1 92.88 120 ILE B CA 1
ATOM 6168 C C . ILE B 1 120 ? -6.66 17.719 3.971 1 92.88 120 ILE B C 1
ATOM 6170 O O . ILE B 1 120 ? -6.848 18.844 4.422 1 92.88 120 ILE B O 1
ATOM 6174 N N . ALA B 1 121 ? -6.07 16.75 4.652 1 89.94 121 ALA B N 1
ATOM 6175 C CA . ALA B 1 121 ? -5.625 16.953 6.027 1 89.94 121 ALA B CA 1
ATOM 6176 C C . ALA B 1 121 ? -4.562 18.047 6.098 1 89.94 121 ALA B C 1
ATOM 6178 O O . ALA B 1 121 ? -4.52 18.828 7.055 1 89.94 121 ALA B O 1
ATOM 6179 N N . THR B 1 122 ? -3.727 18.094 5.07 1 85 122 THR B N 1
ATOM 6180 C CA . THR B 1 122 ? -2.68 19.109 5.023 1 85 122 THR B CA 1
ATOM 6181 C C . THR B 1 122 ? -3.277 20.5 4.77 1 85 122 THR B C 1
ATOM 6183 O O . THR B 1 122 ? -2.828 21.484 5.352 1 85 122 THR B O 1
ATOM 6186 N N . PHE B 1 123 ? -4.281 20.578 4.082 1 85.94 123 PHE B N 1
ATOM 6187 C CA . PHE B 1 123 ? -4.797 21.875 3.65 1 85.94 123 PHE B CA 1
ATOM 6188 C C . PHE B 1 123 ? -5.824 22.406 4.645 1 85.94 123 PHE B C 1
ATOM 6190 O O . PHE B 1 123 ? -6.199 23.578 4.586 1 85.94 123 PHE B O 1
ATOM 6197 N N . ILE B 1 124 ? -6.277 21.562 5.531 1 86.38 124 ILE B N 1
ATOM 6198 C CA . ILE B 1 124 ? -7.219 22.031 6.543 1 86.38 124 ILE B CA 1
ATOM 6199 C C . ILE B 1 124 ? -6.551 23.094 7.41 1 86.38 124 ILE B C 1
ATOM 6201 O O . ILE B 1 124 ? -7.211 24.031 7.879 1 86.38 124 ILE B O 1
ATOM 6205 N N . SER B 1 125 ? -5.203 23.016 7.555 1 78.94 125 SER B N 1
ATOM 6206 C CA . SER B 1 125 ? -4.477 24 8.359 1 78.94 125 SER B CA 1
ATOM 6207 C C . SER B 1 125 ? -4.504 25.375 7.719 1 78.94 125 SER B C 1
ATOM 6209 O O . SER B 1 125 ? -4.457 26.391 8.414 1 78.94 125 SER B O 1
ATOM 6211 N N . VAL B 1 126 ? -4.68 25.406 6.453 1 81.75 126 VAL B N 1
ATOM 6212 C CA . VAL B 1 126 ? -4.707 26.672 5.73 1 81.75 126 VAL B CA 1
ATOM 6213 C C . VAL B 1 126 ? -6.105 27.281 5.809 1 81.75 126 VAL B C 1
ATOM 6215 O O . VAL B 1 126 ? -6.266 28.5 5.695 1 81.75 126 VAL B O 1
ATOM 6218 N N . THR B 1 127 ? -7.137 26.5 6.133 1 88 127 THR B N 1
ATOM 6219 C CA . THR B 1 127 ? -8.508 26.984 6.129 1 88 127 THR B CA 1
ATOM 6220 C C . THR B 1 127 ? -8.906 27.484 7.516 1 88 127 THR B C 1
ATOM 6222 O O . THR B 1 127 ? -9.883 28.219 7.656 1 88 127 THR B O 1
ATOM 6225 N N . SER B 1 128 ? -8.141 27.188 8.492 1 86.62 128 SER B N 1
ATOM 6226 C CA . SER B 1 128 ? -8.516 27.516 9.859 1 86.62 128 SER B CA 1
ATOM 6227 C C . SER B 1 128 ? -8.562 29.031 10.07 1 86.62 128 SER B C 1
ATOM 6229 O O . SER B 1 128 ? -9.523 29.562 10.633 1 86.62 128 SER B O 1
ATOM 6231 N N . PRO B 1 129 ? -7.48 29.734 9.578 1 85.44 129 PRO B N 1
ATOM 6232 C CA . PRO B 1 129 ? -7.562 31.188 9.75 1 85.44 129 PRO B CA 1
ATOM 6233 C C . PRO B 1 129 ? -8.719 31.812 8.977 1 85.44 129 PRO B C 1
ATOM 6235 O O . PRO B 1 129 ? -9.289 32.812 9.422 1 85.44 129 PRO B O 1
ATOM 6238 N N . ILE B 1 130 ? -9.109 31.219 7.914 1 89.19 130 ILE B N 1
ATOM 6239 C CA . ILE B 1 130 ? -10.219 31.719 7.113 1 89.19 130 ILE B CA 1
ATOM 6240 C C . ILE B 1 130 ? -11.531 31.5 7.863 1 89.19 130 ILE B C 1
ATOM 6242 O O . ILE B 1 130 ? -12.391 32.406 7.891 1 89.19 130 ILE B O 1
ATOM 6246 N N . LEU B 1 131 ? -11.648 30.359 8.438 1 91.44 131 LEU B N 1
ATOM 6247 C CA . LEU B 1 131 ? -12.852 30.078 9.203 1 91.44 131 LEU B CA 1
ATOM 6248 C C . LEU B 1 131 ? -12.953 31 10.422 1 91.44 131 LEU B C 1
ATOM 6250 O O . LEU B 1 131 ? -14.047 31.438 10.781 1 91.44 131 LEU B O 1
ATOM 6254 N N . MET B 1 132 ? -11.836 31.297 11 1 90.31 132 MET B N 1
ATOM 6255 C CA . MET B 1 132 ? -11.844 32.188 12.156 1 90.31 132 MET B CA 1
ATOM 6256 C C . MET B 1 132 ? -12.219 33.625 11.742 1 90.31 132 MET B C 1
ATOM 6258 O O . MET B 1 132 ? -12.852 34.344 12.508 1 90.31 132 MET B O 1
ATOM 6262 N N . LEU B 1 133 ? -11.828 33.938 10.57 1 89.38 133 LEU B N 1
ATOM 6263 C CA . LEU B 1 133 ? -12.242 35.25 10.031 1 89.38 133 LEU B CA 1
ATOM 6264 C C . LEU B 1 133 ? -13.758 35.312 9.914 1 89.38 133 LEU B C 1
ATOM 6266 O O . LEU B 1 133 ? -14.359 36.344 10.211 1 89.38 133 LEU B O 1
ATOM 6270 N N . LEU B 1 134 ? -14.32 34.25 9.5 1 91.94 134 LEU B N 1
ATOM 6271 C CA . LEU B 1 134 ? -15.773 34.219 9.398 1 91.94 134 LEU B CA 1
ATOM 6272 C C . LEU B 1 134 ? -16.422 34.281 10.773 1 91.94 134 LEU B C 1
ATOM 6274 O O . LEU B 1 134 ? -17.406 35 10.961 1 91.94 134 LEU B O 1
ATOM 6278 N N . ILE B 1 135 ? -15.859 33.625 11.672 1 93.56 135 ILE B N 1
ATOM 6279 C CA . ILE B 1 135 ? -16.375 33.625 13.039 1 93.56 135 ILE B CA 1
ATOM 6280 C C . ILE B 1 135 ? -16.25 35 13.648 1 93.56 135 ILE B C 1
ATOM 6282 O O . ILE B 1 135 ? -17.094 35.438 14.445 1 93.56 135 ILE B O 1
ATOM 6286 N N . SER B 1 136 ? -15.211 35.75 13.211 1 94 136 SER B N 1
ATOM 6287 C CA . SER B 1 136 ? -15.008 37.094 13.734 1 94 136 SER B CA 1
ATOM 6288 C C . SER B 1 136 ? -16.172 38.031 13.375 1 94 136 SER B C 1
ATOM 6290 O O . SER B 1 136 ? -16.516 38.938 14.133 1 94 136 SER B O 1
ATOM 6292 N N . TYR B 1 137 ? -16.844 37.781 12.242 1 92.94 137 TYR B N 1
ATOM 6293 C CA . TYR B 1 137 ? -18.031 38.562 11.891 1 92.94 137 TYR B CA 1
ATOM 6294 C C . TYR B 1 137 ? -19.172 38.25 12.852 1 92.94 137 TYR B C 1
ATOM 6296 O O . TYR B 1 137 ? -19.922 39.156 13.234 1 92.94 137 TYR B O 1
ATOM 6304 N N . TYR B 1 138 ? -19.266 37.031 13.18 1 93.5 138 TYR B N 1
ATOM 6305 C CA . TYR B 1 138 ? -20.312 36.625 14.094 1 93.5 138 TYR B CA 1
ATOM 6306 C C . TYR B 1 138 ? -20.094 37.219 15.484 1 93.5 138 TYR B C 1
ATOM 6308 O O . TYR B 1 138 ? -21.047 37.719 16.109 1 93.5 138 TYR B O 1
ATOM 6316 N N . ILE B 1 139 ? -18.891 37.188 15.938 1 95.25 139 ILE B N 1
ATOM 6317 C CA . ILE B 1 139 ? -18.562 37.75 17.25 1 95.25 139 ILE B CA 1
ATOM 6318 C C . ILE B 1 139 ? -18.734 39.25 17.25 1 95.25 139 ILE B C 1
ATOM 6320 O O . ILE B 1 139 ? -19.234 39.844 18.219 1 95.25 139 ILE B O 1
ATOM 6324 N N . ALA B 1 140 ? -18.281 39.875 16.188 1 94.94 140 ALA B N 1
ATOM 6325 C CA . ALA B 1 140 ? -18.469 41.312 16.047 1 94.94 140 ALA B CA 1
ATOM 6326 C C . ALA B 1 140 ? -19.938 41.688 16.125 1 94.94 140 ALA B C 1
ATOM 6328 O O . ALA B 1 140 ? -20.312 42.688 16.766 1 94.94 140 ALA B O 1
ATOM 6329 N N . HIS B 1 141 ? -20.766 40.938 15.539 1 92.75 141 HIS B N 1
ATOM 6330 C CA . HIS B 1 141 ? -22.203 41.219 15.562 1 92.75 141 HIS B CA 1
ATOM 6331 C C . HIS B 1 141 ? -22.766 41.094 16.984 1 92.75 141 HIS B C 1
ATOM 6333 O O . HIS B 1 141 ? -23.625 41.875 17.375 1 92.75 141 HIS B O 1
ATOM 6339 N N . MET B 1 142 ? -22.312 40.156 17.703 1 92.81 142 MET B N 1
ATOM 6340 C CA . MET B 1 142 ? -22.781 39.969 19.078 1 92.81 142 MET B CA 1
ATOM 6341 C C . MET B 1 142 ? -22.375 41.156 19.938 1 92.81 142 MET B C 1
ATOM 6343 O O . MET B 1 142 ? -23.156 41.594 20.797 1 92.81 142 MET B O 1
ATOM 6347 N N . TRP B 1 143 ? -21.188 41.688 19.688 1 93.56 143 TRP B N 1
ATOM 6348 C CA . TRP B 1 143 ? -20.75 42.844 20.422 1 93.56 143 TRP B CA 1
ATOM 6349 C C . TRP B 1 143 ? -21.594 44.062 20.047 1 93.56 143 TRP B C 1
ATOM 6351 O O . TRP B 1 143 ? -22 44.844 20.922 1 93.56 143 TRP B O 1
ATOM 6361 N N . VAL B 1 144 ? -21.875 44.25 18.766 1 90.38 144 VAL B N 1
ATOM 6362 C CA . VAL B 1 144 ? -22.688 45.375 18.281 1 90.38 144 VAL B CA 1
ATOM 6363 C C . VAL B 1 144 ? -24.094 45.281 18.891 1 90.38 144 VAL B C 1
ATOM 6365 O O . VAL B 1 144 ? -24.641 46.281 19.359 1 90.38 144 VAL B O 1
ATOM 6368 N N . LYS B 1 145 ? -24.641 44.125 18.922 1 87 145 LYS B N 1
ATOM 6369 C CA . LYS B 1 145 ? -25.969 43.938 19.469 1 87 145 LYS B CA 1
ATOM 6370 C C . LYS B 1 145 ? -26 44.188 20.984 1 87 145 LYS B C 1
ATOM 6372 O O . LYS B 1 145 ? -26.953 44.75 21.5 1 87 145 LYS B O 1
ATOM 6377 N N . ALA B 1 146 ? -24.953 43.75 21.656 1 88.31 146 ALA B N 1
ATOM 6378 C CA . ALA B 1 146 ? -24.875 43.938 23.094 1 88.31 146 ALA B CA 1
ATOM 6379 C C . ALA B 1 146 ? -24.797 45.406 23.469 1 88.31 146 ALA B C 1
ATOM 6381 O O . ALA B 1 146 ? -25.344 45.844 24.484 1 88.31 146 ALA B O 1
ATOM 6382 N N . GLN B 1 147 ? -24.078 46.188 22.656 1 86.06 147 GLN B N 1
ATOM 6383 C CA . GLN B 1 147 ? -23.938 47.625 22.938 1 86.06 147 GLN B CA 1
ATOM 6384 C C . GLN B 1 147 ? -25.203 48.375 22.531 1 86.06 147 GLN B C 1
ATOM 6386 O O . GLN B 1 147 ? -25.562 49.375 23.172 1 86.06 147 GLN B O 1
ATOM 6391 N N . ALA B 1 148 ? -25.938 48.062 21.484 1 79.44 148 ALA B N 1
ATOM 6392 C CA . ALA B 1 148 ? -27.141 48.719 21.016 1 79.44 148 ALA B CA 1
ATOM 6393 C C . ALA B 1 148 ? -28.328 48.438 21.922 1 79.44 148 ALA B C 1
ATOM 6395 O O . ALA B 1 148 ? -29.172 49.312 22.141 1 79.44 148 ALA B O 1
ATOM 6396 N N . CYS B 1 149 ? -28.594 47.281 22.234 1 72 149 CYS B N 1
ATOM 6397 C CA . CYS B 1 149 ? -29.734 46.938 23.062 1 72 149 CYS B CA 1
ATOM 6398 C C . CYS B 1 149 ? -29.266 46.406 24.422 1 72 149 CYS B C 1
ATOM 6400 O O . CYS B 1 149 ? -29.141 45.188 24.609 1 72 149 CYS B O 1
ATOM 6402 N N . PRO B 1 150 ? -28.844 47.406 25.203 1 60.28 150 PRO B N 1
ATOM 6403 C CA . PRO B 1 150 ? -28.391 46.844 26.484 1 60.28 150 PRO B CA 1
ATOM 6404 C C . PRO B 1 150 ? -29.5 46.125 27.25 1 60.28 150 PRO B C 1
ATOM 6406 O O . PRO B 1 150 ? -30.609 46.625 27.359 1 60.28 150 PRO B O 1
ATOM 6409 N N . SER B 1 151 ? -29.969 45.062 27.078 1 52.16 151 SER B N 1
ATOM 6410 C CA . SER B 1 151 ? -31.031 44.375 27.797 1 52.16 151 SER B CA 1
ATOM 6411 C C . SER B 1 151 ? -31.125 44.844 29.234 1 52.16 151 SER B C 1
ATOM 6413 O O . SER B 1 151 ? -30.141 45.281 29.812 1 52.16 151 SER B O 1
ATOM 6415 N N . GLY B 1 152 ? -32.5 45.156 29.797 1 41.66 152 GLY B N 1
ATOM 6416 C CA . GLY B 1 152 ? -33.125 45.656 31 1 41.66 152 GLY B CA 1
ATOM 6417 C C . GLY B 1 152 ? -32.375 45.281 32.25 1 41.66 152 GLY B C 1
ATOM 6418 O O . GLY B 1 152 ? -32.656 45.812 33.344 1 41.66 152 GLY B O 1
ATOM 6419 N N . ASN B 1 153 ? -32.438 44 32.656 1 39.72 153 ASN B N 1
ATOM 6420 C CA . ASN B 1 153 ? -32.25 43.875 34.094 1 39.72 153 ASN B CA 1
ATOM 6421 C C . ASN B 1 153 ? -31.094 44.719 34.594 1 39.72 153 ASN B C 1
ATOM 6423 O O . ASN B 1 153 ? -31.219 45.438 35.594 1 39.72 153 ASN B O 1
ATOM 6427 N N . SER B 1 154 ? -29.953 44.031 34.844 1 37.25 154 SER B N 1
ATOM 6428 C CA . SER B 1 154 ? -28.953 44.719 35.688 1 37.25 154 SER B CA 1
ATOM 6429 C C . SER B 1 154 ? -28.406 45.938 35.031 1 37.25 154 SER B C 1
ATOM 6431 O O . SER B 1 154 ? -28.469 46.094 33.781 1 37.25 154 SER B O 1
ATOM 6433 N N . GLY B 1 155 ? -27.969 47.062 35.625 1 39.59 155 GLY B N 1
ATOM 6434 C CA . GLY B 1 155 ? -27.203 48.281 35.375 1 39.59 155 GLY B CA 1
ATOM 6435 C C . GLY B 1 155 ? -26.375 48.219 34.125 1 39.59 155 GLY B C 1
ATOM 6436 O O . GLY B 1 155 ? -25.406 47.469 34.062 1 39.59 155 GLY B O 1
ATOM 6437 N N . SER B 1 156 ? -26.797 48.281 32.938 1 44.03 156 SER B N 1
ATOM 6438 C CA . SER B 1 156 ? -26.641 48.125 31.5 1 44.03 156 SER B CA 1
ATOM 6439 C C . SER B 1 156 ? -25.266 48.625 31.047 1 44.03 156 SER B C 1
ATOM 6441 O O . SER B 1 156 ? -24.984 48.688 29.859 1 44.03 156 SER B O 1
ATOM 6443 N N . VAL B 1 157 ? -24.719 49.688 31.594 1 49.16 157 VAL B N 1
ATOM 6444 C CA . VAL B 1 157 ? -23.516 50.406 31.172 1 49.16 157 VAL B CA 1
ATOM 6445 C C . VAL B 1 157 ? -22.375 49.406 30.922 1 49.16 157 VAL B C 1
ATOM 6447 O O . VAL B 1 157 ? -21.391 49.75 30.266 1 49.16 157 VAL B O 1
ATOM 6450 N N . ASN B 1 158 ? -22.422 48.156 31.375 1 56.44 158 ASN B N 1
ATOM 6451 C CA . ASN B 1 158 ? -21.25 47.344 31.672 1 56.44 158 ASN B CA 1
ATOM 6452 C C . ASN B 1 158 ? -21.125 46.156 30.719 1 56.44 158 ASN B C 1
ATOM 6454 O O . ASN B 1 158 ? -20.672 45.094 31.109 1 56.44 158 ASN B O 1
ATOM 6458 N N . THR B 1 159 ? -21.531 46.312 29.391 1 75.5 159 THR B N 1
ATOM 6459 C CA . THR B 1 159 ? -21.547 45.125 28.547 1 75.5 159 THR B CA 1
ATOM 6460 C C . THR B 1 159 ? -20.266 45.031 27.734 1 75.5 159 THR B C 1
ATOM 6462 O O . THR B 1 159 ? -20.094 44.062 26.969 1 75.5 159 THR B O 1
ATOM 6465 N N . GLY B 1 160 ? -19.453 45.906 27.828 1 88.12 160 GLY B N 1
ATOM 6466 C CA . GLY B 1 160 ? -18.234 45.844 27.047 1 88.12 160 GLY B CA 1
ATOM 6467 C C . GLY B 1 160 ? -17.156 44.969 27.688 1 88.12 160 GLY B C 1
ATOM 6468 O O . GLY B 1 160 ? -17.312 44.531 28.844 1 88.12 160 GLY B O 1
ATOM 6469 N N . PRO B 1 161 ? -16.281 44.5 26.922 1 91.56 161 PRO B N 1
ATOM 6470 C CA . PRO B 1 161 ? -15.18 43.719 27.484 1 91.56 161 PRO B CA 1
ATOM 6471 C C . PRO B 1 161 ? -14.195 44.594 28.266 1 91.56 161 PRO B C 1
ATOM 6473 O O . PRO B 1 161 ? -14.109 45.812 28.047 1 91.56 161 PRO B O 1
ATOM 6476 N N . THR B 1 162 ? -13.594 44.062 29.281 1 89.81 162 THR B N 1
ATOM 6477 C CA . THR B 1 162 ? -12.453 44.719 29.906 1 89.81 162 THR B CA 1
ATOM 6478 C C . THR B 1 162 ? -11.258 44.75 28.953 1 89.81 162 THR B C 1
ATOM 6480 O O . THR B 1 162 ? -11.227 44.031 27.953 1 89.81 162 THR B O 1
ATOM 6483 N N . PRO B 1 163 ? -10.297 45.594 29.156 1 89.31 163 PRO B N 1
ATOM 6484 C CA . PRO B 1 163 ? -9.125 45.625 28.281 1 89.31 163 PRO B CA 1
ATOM 6485 C C . PRO B 1 163 ? -8.453 44.281 28.156 1 89.31 163 PRO B C 1
ATOM 6487 O O . PRO B 1 163 ? -7.992 43.906 27.062 1 89.31 163 PRO B O 1
ATOM 6490 N N . LEU B 1 164 ? -8.422 43.5 29.25 1 89.81 164 LEU B N 1
ATOM 6491 C CA . LEU B 1 164 ? -7.852 42.156 29.188 1 89.81 164 LEU B CA 1
ATOM 6492 C C . LEU B 1 164 ? -8.688 41.219 28.312 1 89.81 164 LEU B C 1
ATOM 6494 O O . LEU B 1 164 ? -8.148 40.5 27.484 1 89.81 164 LEU B O 1
ATOM 6498 N N . GLN B 1 165 ? -9.953 41.281 28.516 1 92.19 165 GLN B N 1
ATOM 6499 C CA . GLN B 1 165 ? -10.859 40.438 27.719 1 92.19 165 GLN B CA 1
ATOM 6500 C C . GLN B 1 165 ? -10.805 40.844 26.25 1 92.19 165 GLN B C 1
ATOM 6502 O O . GLN B 1 165 ? -10.906 39.969 25.359 1 92.19 165 GLN B O 1
ATOM 6507 N N . TYR B 1 166 ? -10.719 42.156 25.969 1 93.75 166 TYR B N 1
ATOM 6508 C CA . TYR B 1 166 ? -10.562 42.625 24.609 1 93.75 166 TYR B CA 1
ATOM 6509 C C . TYR B 1 166 ? -9.281 42.094 23.984 1 93.75 166 TYR B C 1
ATOM 6511 O O . TYR B 1 166 ? -9.281 41.656 22.828 1 93.75 166 TYR B O 1
ATOM 6519 N N . GLY B 1 167 ? -8.18 42.062 24.734 1 91.94 167 GLY B N 1
ATOM 6520 C CA . GLY B 1 167 ? -6.934 41.469 24.266 1 91.94 167 GLY B CA 1
ATOM 6521 C C . GLY B 1 167 ? -7.039 40 23.969 1 91.94 167 GLY B C 1
ATOM 6522 O O . GLY B 1 167 ? -6.465 39.531 22.984 1 91.94 167 GLY B O 1
ATOM 6523 N N . LEU B 1 168 ? -7.762 39.281 24.781 1 92.19 168 LEU B N 1
ATOM 6524 C CA . LEU B 1 168 ? -7.973 37.844 24.562 1 92.19 168 LEU B CA 1
ATOM 6525 C C . LEU B 1 168 ? -8.789 37.625 23.297 1 92.19 168 LEU B C 1
ATOM 6527 O O . LEU B 1 168 ? -8.516 36.656 22.547 1 92.19 168 LEU B O 1
ATOM 6531 N N . LEU B 1 169 ? -9.773 38.469 23.062 1 94.38 169 LEU B N 1
ATOM 6532 C CA . LEU B 1 169 ? -10.594 38.344 21.859 1 94.38 169 LEU B CA 1
ATOM 6533 C C . LEU B 1 169 ? -9.75 38.531 20.609 1 94.38 169 LEU B C 1
ATOM 6535 O O . LEU B 1 169 ? -9.867 37.781 19.656 1 94.38 169 LEU B O 1
ATOM 6539 N N . ILE B 1 170 ? -8.867 39.531 20.656 1 92.19 170 ILE B N 1
ATOM 6540 C CA . ILE B 1 170 ? -8.008 39.781 19.516 1 92.19 170 ILE B CA 1
ATOM 6541 C C . ILE B 1 170 ? -7.07 38.594 19.281 1 92.19 170 ILE B C 1
ATOM 6543 O O . ILE B 1 170 ? -6.863 38.188 18.141 1 92.19 170 ILE B O 1
ATOM 6547 N N . ASP B 1 171 ? -6.59 38.031 20.359 1 90.31 171 ASP B N 1
ATOM 6548 C CA . ASP B 1 171 ? -5.664 36.906 20.266 1 90.31 171 ASP B CA 1
ATOM 6549 C C . ASP B 1 171 ? -6.332 35.719 19.625 1 90.31 171 ASP B C 1
ATOM 6551 O O . ASP B 1 171 ? -5.734 35.031 18.766 1 90.31 171 ASP B O 1
ATOM 6555 N N . ILE B 1 172 ? -7.5 35.438 20.031 1 90.69 172 ILE B N 1
ATOM 6556 C CA . ILE B 1 172 ? -8.203 34.25 19.594 1 90.69 172 ILE B CA 1
ATOM 6557 C C . ILE B 1 172 ? -8.664 34.406 18.141 1 90.69 172 ILE B C 1
ATOM 6559 O O . ILE B 1 172 ? -8.578 33.5 17.344 1 90.69 172 ILE B O 1
ATOM 6563 N N . LEU B 1 173 ? -9.156 35.594 17.812 1 91.25 173 LEU B N 1
ATOM 6564 C CA . LEU B 1 173 ? -9.789 35.812 16.5 1 91.25 173 LEU B CA 1
ATOM 6565 C C . LEU B 1 173 ? -8.742 36.094 15.438 1 91.25 173 LEU B C 1
ATOM 6567 O O . LEU B 1 173 ? -9.016 35.938 14.242 1 91.25 173 LEU B O 1
ATOM 6571 N N . ASN B 1 174 ? -7.637 36.594 15.836 1 81.88 174 ASN B N 1
ATOM 6572 C CA . ASN B 1 174 ? -6.559 36.812 14.875 1 81.88 174 ASN B CA 1
ATOM 6573 C C . ASN B 1 174 ? -5.953 35.469 14.422 1 81.88 174 ASN B C 1
ATOM 6575 O O . ASN B 1 174 ? -5.848 35.219 13.219 1 81.88 174 ASN B O 1
ATOM 6579 N N . SER B 1 175 ? -5.406 34.781 15.266 1 70.62 175 SER B N 1
ATOM 6580 C CA . SER B 1 175 ? -4.875 33.469 14.906 1 70.62 175 SER B CA 1
ATOM 6581 C C . SER B 1 175 ? -4.883 32.531 16.109 1 70.62 175 SER B C 1
ATOM 6583 O O . SER B 1 175 ? -3.975 32.562 16.938 1 70.62 175 SER B O 1
ATOM 6585 N N . PRO B 1 176 ? -5.852 31.797 15.969 1 67.69 176 PRO B N 1
ATOM 6586 C CA . PRO B 1 176 ? -5.91 30.891 17.125 1 67.69 176 PRO B CA 1
ATOM 6587 C C . PRO B 1 176 ? -4.77 29.875 17.125 1 67.69 176 PRO B C 1
ATOM 6589 O O . PRO B 1 176 ? -4.469 29.266 16.109 1 67.69 176 PRO B O 1
ATOM 6592 N N . SER B 1 177 ? -3.998 29.906 18.047 1 78.12 177 SER B N 1
ATOM 6593 C CA . SER B 1 177 ? -2.986 28.891 18.328 1 78.12 177 SER B CA 1
ATOM 6594 C C . SER B 1 177 ? -3.264 28.203 19.672 1 78.12 177 SER B C 1
ATOM 6596 O O . SER B 1 177 ? -4.168 28.609 20.406 1 78.12 177 SER B O 1
ATOM 6598 N N . PHE B 1 178 ? -2.637 27.141 19.891 1 82.31 178 PHE B N 1
ATOM 6599 C CA . PHE B 1 178 ? -2.811 26.422 21.141 1 82.31 178 PHE B CA 1
ATOM 6600 C C . PHE B 1 178 ? -2.482 27.312 22.328 1 82.31 178 PHE B C 1
ATOM 6602 O O . PHE B 1 178 ? -3.127 27.234 23.375 1 82.31 178 PHE B O 1
ATOM 6609 N N . MET B 1 179 ? -1.644 28.297 22.062 1 80.69 179 MET B N 1
ATOM 6610 C CA . MET B 1 179 ? -1.239 29.172 23.141 1 80.69 179 MET B CA 1
ATOM 6611 C C . MET B 1 179 ? -2.318 30.219 23.438 1 80.69 179 MET B C 1
ATOM 6613 O O . MET B 1 179 ? -2.66 30.469 24.594 1 80.69 179 MET B O 1
ATOM 6617 N N . SER B 1 180 ? -2.775 30.812 22.406 1 85.81 180 SER B N 1
ATOM 6618 C CA . SER B 1 180 ? -3.803 31.828 22.578 1 85.81 180 SER B CA 1
ATOM 6619 C C . SER B 1 180 ? -5.082 31.234 23.156 1 85.81 180 SER B C 1
ATOM 6621 O O . SER B 1 180 ? -5.707 31.828 24.031 1 85.81 180 SER B O 1
ATOM 6623 N N . LEU B 1 181 ? -5.406 30.031 22.734 1 89.31 181 LEU B N 1
ATOM 6624 C CA . LEU B 1 181 ? -6.605 29.375 23.234 1 89.31 181 LEU B CA 1
ATOM 6625 C C . LEU B 1 181 ? -6.398 28.875 24.672 1 89.31 181 LEU B C 1
ATOM 6627 O O . LEU B 1 181 ? -7.328 28.906 25.484 1 89.31 181 LEU B O 1
ATOM 6631 N N . GLY B 1 182 ? -5.199 28.422 24.953 1 88.25 182 GLY B N 1
ATOM 6632 C CA . GLY B 1 182 ? -4.898 28 26.312 1 88.25 182 GLY B CA 1
ATOM 6633 C C . GLY B 1 182 ? -5.027 29.125 27.328 1 88.25 182 GLY B C 1
ATOM 6634 O O . GLY B 1 182 ? -5.559 28.922 28.422 1 88.25 182 GLY B O 1
ATOM 6635 N N . LYS B 1 183 ? -4.625 30.344 26.938 1 88.19 183 LYS B N 1
ATOM 6636 C CA . LYS B 1 183 ? -4.75 31.516 27.812 1 88.19 183 LYS B CA 1
ATOM 6637 C C . LYS B 1 183 ? -6.215 31.859 28.062 1 88.19 183 LYS B C 1
ATOM 6639 O O . LYS B 1 183 ? -6.602 32.156 29.188 1 88.19 183 LYS B O 1
ATOM 6644 N N . ALA B 1 184 ? -6.91 31.766 26.953 1 91.44 184 ALA B N 1
ATOM 6645 C CA . ALA B 1 184 ? -8.32 32.156 27.047 1 91.44 184 ALA B CA 1
ATOM 6646 C C . ALA B 1 184 ? -9.102 31.141 27.891 1 91.44 184 ALA B C 1
ATOM 6648 O O . ALA B 1 184 ? -9.953 31.516 28.703 1 91.44 184 ALA B O 1
ATOM 6649 N N . VAL B 1 185 ? -8.859 29.875 27.719 1 91.62 185 VAL B N 1
ATOM 6650 C CA . VAL B 1 185 ? -9.539 28.828 28.484 1 91.62 185 VAL B CA 1
ATOM 6651 C C . VAL B 1 185 ? -9.148 28.938 29.953 1 91.62 185 VAL B C 1
ATOM 6653 O O . VAL B 1 185 ? -10 28.797 30.844 1 91.62 185 VAL B O 1
ATOM 6656 N N . TYR B 1 186 ? -7.859 29.203 30.125 1 90.62 186 TYR B N 1
ATOM 6657 C CA . TYR B 1 186 ? -7.387 29.391 31.484 1 90.62 186 TYR B CA 1
ATOM 6658 C C . TYR B 1 186 ? -8.094 30.547 32.156 1 90.62 186 TYR B C 1
ATOM 6660 O O . TYR B 1 186 ? -8.5 30.453 33.312 1 90.62 186 TYR B O 1
ATOM 6668 N N . TYR B 1 187 ? -8.258 31.672 31.438 1 90.5 187 TYR B N 1
ATOM 6669 C CA . TYR B 1 187 ? -8.945 32.844 31.969 1 90.5 187 TYR B CA 1
ATOM 6670 C C . TYR B 1 187 ? -10.398 32.531 32.281 1 90.5 187 TYR B C 1
ATOM 6672 O O . TYR B 1 187 ? -10.898 32.938 33.344 1 90.5 187 TYR B O 1
ATOM 6680 N N . LEU B 1 188 ? -11.102 31.781 31.5 1 90.81 188 LEU B N 1
ATOM 6681 C CA . LEU B 1 188 ? -12.531 31.531 31.656 1 90.81 188 LEU B CA 1
ATOM 6682 C C . LEU B 1 188 ? -12.797 30.5 32.75 1 90.81 188 LEU B C 1
ATOM 6684 O O . LEU B 1 188 ? -13.875 30.484 33.344 1 90.81 188 LEU B O 1
ATOM 6688 N N . THR B 1 189 ? -11.891 29.641 32.969 1 88.56 189 THR B N 1
ATOM 6689 C CA . THR B 1 189 ? -12.125 28.562 33.938 1 88.56 189 THR B CA 1
ATOM 6690 C C . THR B 1 189 ? -11.781 29 35.344 1 88.56 189 THR B C 1
ATOM 6692 O O . THR B 1 189 ? -12.242 28.406 36.312 1 88.56 189 THR B O 1
ATOM 6695 N N . ARG B 1 190 ? -10.977 30.094 35.438 1 82.69 190 ARG B N 1
ATOM 6696 C CA . ARG B 1 190 ? -10.617 30.547 36.781 1 82.69 190 ARG B CA 1
ATOM 6697 C C . ARG B 1 190 ? -11.555 31.656 37.25 1 82.69 190 ARG B C 1
ATOM 6699 O O . ARG B 1 190 ? -11.297 32.844 37 1 82.69 190 ARG B O 1
ATOM 6706 N N . ARG B 1 191 ? -12.539 31.359 38.031 1 72.38 191 ARG B N 1
ATOM 6707 C CA . ARG B 1 191 ? -13.602 32.25 38.469 1 72.38 191 ARG B CA 1
ATOM 6708 C C . ARG B 1 191 ? -13.094 33.25 39.5 1 72.38 191 ARG B C 1
ATOM 6710 O O . ARG B 1 191 ? -13.594 34.375 39.594 1 72.38 191 ARG B O 1
ATOM 6717 N N . ASN B 1 192 ? -12.102 33 40.156 1 68.19 192 ASN B N 1
ATOM 6718 C CA . ASN B 1 192 ? -11.664 33.844 41.25 1 68.19 192 ASN B CA 1
ATOM 6719 C C . ASN B 1 192 ? -10.859 35.031 40.75 1 68.19 192 ASN B C 1
ATOM 6721 O O . ASN B 1 192 ? -10.648 36 41.5 1 68.19 192 ASN B O 1
ATOM 6725 N N . ILE B 1 193 ? -10.539 35 39.531 1 66.56 193 ILE B N 1
ATOM 6726 C CA . ILE B 1 193 ? -9.609 36.031 39.156 1 66.56 193 ILE B CA 1
ATOM 6727 C C . ILE B 1 193 ? -10.234 36.875 38.031 1 66.56 193 ILE B C 1
ATOM 6729 O O . ILE B 1 193 ? -9.648 37.875 37.594 1 66.56 193 ILE B O 1
ATOM 6733 N N . ARG B 1 194 ? -11.562 36.469 37.75 1 73.38 194 ARG B N 1
ATOM 6734 C CA . ARG B 1 194 ? -11.969 37.156 36.531 1 73.38 194 ARG B CA 1
ATOM 6735 C C . ARG B 1 194 ? -13.219 38 36.75 1 73.38 194 ARG B C 1
ATOM 6737 O O . ARG B 1 194 ? -14.039 37.688 37.625 1 73.38 194 ARG B O 1
ATOM 6744 N N . VAL B 1 195 ? -13.242 39.219 36.094 1 81.44 195 VAL B N 1
ATOM 6745 C CA . VAL B 1 195 ? -14.453 40 35.906 1 81.44 195 VAL B CA 1
ATOM 6746 C C . VAL B 1 195 ? -15.414 39.25 34.969 1 81.44 195 VAL B C 1
ATOM 6748 O O . VAL B 1 195 ? -14.984 38.438 34.125 1 81.44 195 VAL B O 1
ATOM 6751 N N . PRO B 1 196 ? -16.719 39.281 35.344 1 83.75 196 PRO B N 1
ATOM 6752 C CA . PRO B 1 196 ? -17.656 38.562 34.469 1 83.75 196 PRO B CA 1
ATOM 6753 C C . PRO B 1 196 ? -17.406 38.812 33 1 83.75 196 PRO B C 1
ATOM 6755 O O . PRO B 1 196 ? -17.281 39.938 32.562 1 83.75 196 PRO B O 1
ATOM 6758 N N . ALA B 1 197 ? -17.266 37.719 32.25 1 89.06 197 ALA B N 1
ATOM 6759 C CA . ALA B 1 197 ? -16.953 37.781 30.828 1 89.06 197 ALA B CA 1
ATOM 6760 C C . ALA B 1 197 ? -18.234 37.906 30 1 89.06 197 ALA B C 1
ATOM 6762 O O . ALA B 1 197 ? -19.234 37.25 30.281 1 89.06 197 ALA B O 1
ATOM 6763 N N . PRO B 1 198 ? -18.234 38.781 29.078 1 91 198 PRO B N 1
ATOM 6764 C CA . PRO B 1 198 ? -19.391 38.875 28.188 1 91 198 PRO B CA 1
ATOM 6765 C C . PRO B 1 198 ? -19.625 37.562 27.406 1 91 198 PRO B C 1
ATOM 6767 O O . PRO B 1 198 ? -18.703 36.75 27.266 1 91 198 PRO B O 1
ATOM 6770 N N . GLN B 1 199 ? -20.797 37.344 26.938 1 92.12 199 GLN B N 1
ATOM 6771 C CA . GLN B 1 199 ? -21.188 36.125 26.25 1 92.12 199 GLN B CA 1
ATOM 6772 C C . GLN B 1 199 ? -20.391 35.969 24.953 1 92.12 199 GLN B C 1
ATOM 6774 O O . GLN B 1 199 ? -20.062 34.844 24.578 1 92.12 199 GLN B O 1
ATOM 6779 N N . TYR B 1 200 ? -20.125 37.031 24.203 1 94.31 200 TYR B N 1
ATOM 6780 C CA . TYR B 1 200 ? -19.438 36.906 22.922 1 94.31 200 TYR B CA 1
ATOM 6781 C C . TYR B 1 200 ? -18 36.438 23.125 1 94.31 200 TYR B C 1
ATOM 6783 O O . TYR B 1 200 ? -17.406 35.844 22.234 1 94.31 200 TYR B O 1
ATOM 6791 N N . LEU B 1 201 ? -17.344 36.688 24.281 1 94.38 201 LEU B N 1
ATOM 6792 C CA . LEU B 1 201 ? -16.016 36.156 24.578 1 94.38 201 LEU B CA 1
ATOM 6793 C C . LEU B 1 201 ? -16.078 34.656 24.781 1 94.38 201 LEU B C 1
ATOM 6795 O O . LEU B 1 201 ? -15.234 33.906 24.281 1 94.38 201 LEU B O 1
ATOM 6799 N N . LYS B 1 202 ? -17.078 34.188 25.562 1 94.44 202 LYS B N 1
ATOM 6800 C CA . LYS B 1 202 ? -17.25 32.781 25.781 1 94.44 202 LYS B CA 1
ATOM 6801 C C . LYS B 1 202 ? -17.484 32.031 24.469 1 94.44 202 LYS B C 1
ATOM 6803 O O . LYS B 1 202 ? -16.906 30.969 24.234 1 94.44 202 LYS B O 1
ATOM 6808 N N . GLU B 1 203 ? -18.328 32.625 23.625 1 94.88 203 GLU B N 1
ATOM 6809 C CA . GLU B 1 203 ? -18.625 32.031 22.328 1 94.88 203 GLU B CA 1
ATOM 6810 C C . GLU B 1 203 ? -17.375 32 21.438 1 94.88 203 GLU B C 1
ATOM 6812 O O . GLU B 1 203 ? -17.172 31.047 20.688 1 94.88 203 GLU B O 1
ATOM 6817 N N . ALA B 1 204 ? -16.594 33.062 21.469 1 95.19 204 ALA B N 1
ATOM 6818 C CA . ALA B 1 204 ? -15.367 33.125 20.688 1 95.19 204 ALA B CA 1
ATOM 6819 C C . ALA B 1 204 ? -14.414 32 21.094 1 95.19 204 ALA B C 1
ATOM 6821 O O . ALA B 1 204 ? -13.789 31.359 20.25 1 95.19 204 ALA B O 1
ATOM 6822 N N . VAL B 1 205 ? -14.281 31.734 22.391 1 94.69 205 VAL B N 1
ATOM 6823 C CA . VAL B 1 205 ? -13.383 30.719 22.906 1 94.69 205 VAL B CA 1
ATOM 6824 C C . VAL B 1 205 ? -13.914 29.328 22.547 1 94.69 205 VAL B C 1
ATOM 6826 O O . VAL B 1 205 ? -13.156 28.469 22.109 1 94.69 205 VAL B O 1
ATOM 6829 N N . ILE B 1 206 ? -15.18 29.125 22.688 1 94.69 206 ILE B N 1
ATOM 6830 C CA . ILE B 1 206 ? -15.773 27.828 22.375 1 94.69 206 ILE B CA 1
ATOM 6831 C C . ILE B 1 206 ? -15.609 27.516 20.891 1 94.69 206 ILE B C 1
ATOM 6833 O O . ILE B 1 206 ? -15.188 26.406 20.531 1 94.69 206 ILE B O 1
ATOM 6837 N N . LEU B 1 207 ? -15.953 28.453 20.078 1 93.94 207 LEU B N 1
ATOM 6838 C CA . LEU B 1 207 ? -15.836 28.234 18.641 1 93.94 207 LEU B CA 1
ATOM 6839 C C . LEU B 1 207 ? -14.367 28.094 18.234 1 93.94 207 LEU B C 1
ATOM 6841 O O . LEU B 1 207 ? -14.047 27.312 17.344 1 93.94 207 LEU B O 1
ATOM 6845 N N . GLY B 1 208 ? -13.5 28.906 18.891 1 93 208 GLY B N 1
ATOM 6846 C CA . GLY B 1 208 ? -12.078 28.766 18.625 1 93 208 GLY B CA 1
ATOM 6847 C C . GLY B 1 208 ? -11.547 27.391 18.984 1 93 208 GLY B C 1
ATOM 6848 O O . GLY B 1 208 ? -10.805 26.781 18.219 1 93 208 GLY B O 1
ATOM 6849 N N . VAL B 1 209 ? -11.914 26.891 20.109 1 93.75 209 VAL B N 1
ATOM 6850 C CA . VAL B 1 209 ? -11.492 25.562 20.562 1 93.75 209 VAL B CA 1
ATOM 6851 C C . VAL B 1 209 ? -12.07 24.484 19.656 1 93.75 209 VAL B C 1
ATOM 6853 O O . VAL B 1 209 ? -11.391 23.531 19.297 1 93.75 209 VAL B O 1
ATOM 6856 N N . LEU B 1 210 ? -13.281 24.672 19.297 1 93.88 210 LEU B N 1
ATOM 6857 C CA . LEU B 1 210 ? -13.938 23.688 18.422 1 93.88 210 LEU B CA 1
ATOM 6858 C C . LEU B 1 210 ? -13.234 23.609 17.078 1 93.88 210 LEU B C 1
ATOM 6860 O O . LEU B 1 210 ? -12.961 22.5 16.578 1 93.88 210 LEU B O 1
ATOM 6864 N N . VAL B 1 211 ? -12.977 24.734 16.484 1 91.69 211 VAL B N 1
ATOM 6865 C CA . VAL B 1 211 ? -12.305 24.75 15.188 1 91.69 211 VAL B CA 1
ATOM 6866 C C . VAL B 1 211 ? -10.914 24.141 15.305 1 91.69 211 VAL B C 1
ATOM 6868 O O . VAL B 1 211 ? -10.5 23.344 14.453 1 91.69 211 VAL B O 1
ATOM 6871 N N . TYR B 1 212 ? -10.227 24.484 16.328 1 90.5 212 TYR B N 1
ATOM 6872 C CA . TYR B 1 212 ? -8.891 23.969 16.562 1 90.5 212 TYR B CA 1
ATOM 6873 C C . TYR B 1 212 ? -8.93 22.453 16.766 1 90.5 212 TYR B C 1
ATOM 6875 O O . TYR B 1 212 ? -8.125 21.719 16.188 1 90.5 212 TYR B O 1
ATOM 6883 N N . LEU B 1 213 ? -9.812 21.984 17.547 1 91.56 213 LEU B N 1
ATOM 6884 C CA . LEU B 1 213 ? -9.914 20.562 17.859 1 91.56 213 LEU B CA 1
ATOM 6885 C C . LEU B 1 213 ? -10.312 19.766 16.625 1 91.56 213 LEU B C 1
ATOM 6887 O O . LEU B 1 213 ? -9.742 18.703 16.344 1 91.56 213 LEU B O 1
ATOM 6891 N N . ILE B 1 214 ? -11.297 20.25 15.898 1 93.75 214 ILE B N 1
ATOM 6892 C CA . ILE B 1 214 ? -11.742 19.516 14.719 1 93.75 214 ILE B CA 1
ATOM 6893 C C . ILE B 1 214 ? -10.609 19.453 13.695 1 93.75 214 ILE B C 1
ATOM 6895 O O . ILE B 1 214 ? -10.391 18.406 13.07 1 93.75 214 ILE B O 1
ATOM 6899 N N . SER B 1 215 ? -9.945 20.547 13.5 1 90.56 215 SER B N 1
ATOM 6900 C CA . SER B 1 215 ? -8.844 20.578 12.539 1 90.56 215 SER B CA 1
ATOM 6901 C C . SER B 1 215 ? -7.777 19.547 12.891 1 90.56 215 SER B C 1
ATOM 6903 O O . SER B 1 215 ? -7.234 18.875 12.008 1 90.56 215 SER B O 1
ATOM 6905 N N . HIS B 1 216 ? -7.465 19.328 14.117 1 90.25 216 HIS B N 1
ATOM 6906 C CA . HIS B 1 216 ? -6.449 18.359 14.531 1 90.25 216 HIS B CA 1
ATOM 6907 C C . HIS B 1 216 ? -7.016 16.938 14.555 1 90.25 216 HIS B C 1
ATOM 6909 O O . HIS B 1 216 ? -6.293 15.977 14.289 1 90.25 216 HIS B O 1
ATOM 6915 N N . LEU B 1 217 ? -8.242 16.891 14.883 1 93.94 217 LEU B N 1
ATOM 6916 C CA . LEU B 1 217 ? -8.875 15.57 14.859 1 93.94 217 LEU B CA 1
ATOM 6917 C C . LEU B 1 217 ? -8.922 15.016 13.438 1 93.94 217 LEU B C 1
ATOM 6919 O O . LEU B 1 217 ? -8.828 13.805 13.234 1 93.94 217 LEU B O 1
ATOM 6923 N N . VAL B 1 218 ? -9.102 15.898 12.461 1 94.19 218 VAL B N 1
ATOM 6924 C CA . VAL B 1 218 ? -9.047 15.469 11.062 1 94.19 218 VAL B CA 1
ATOM 6925 C C . VAL B 1 218 ? -7.676 14.859 10.766 1 94.19 218 VAL B C 1
ATOM 6927 O O . VAL B 1 218 ? -7.582 13.82 10.117 1 94.19 218 VAL B O 1
ATOM 6930 N N . GLY B 1 219 ? -6.625 15.531 11.242 1 91.94 219 GLY B N 1
ATOM 6931 C CA . GLY B 1 219 ? -5.289 14.977 11.078 1 91.94 219 GLY B CA 1
ATOM 6932 C C . GLY B 1 219 ? -5.117 13.633 11.758 1 91.94 219 GLY B C 1
ATOM 6933 O O . GLY B 1 219 ? -4.504 12.727 11.195 1 91.94 219 GLY B O 1
ATOM 6934 N N . LEU B 1 220 ? -5.672 13.492 12.906 1 93.5 220 LEU B N 1
ATOM 6935 C CA . LEU B 1 220 ? -5.57 12.234 13.648 1 93.5 220 LEU B CA 1
ATOM 6936 C C . LEU B 1 220 ? -6.379 11.141 12.969 1 93.5 220 LEU B C 1
ATOM 6938 O O . LEU B 1 220 ? -5.98 9.977 12.977 1 93.5 220 LEU B O 1
ATOM 6942 N N . ALA B 1 221 ? -7.508 11.531 12.5 1 95.44 221 ALA B N 1
ATOM 6943 C CA . ALA B 1 221 ? -8.32 10.562 11.766 1 95.44 221 ALA B CA 1
ATOM 6944 C C . ALA B 1 221 ? -7.594 10.07 10.523 1 95.44 221 ALA B C 1
ATOM 6946 O O . ALA B 1 221 ? -7.672 8.891 10.18 1 95.44 221 ALA B O 1
ATOM 6947 N N . ASP B 1 222 ? -6.973 10.93 9.797 1 94.81 222 ASP B N 1
ATOM 6948 C CA . ASP B 1 222 ? -6.176 10.547 8.633 1 94.81 222 ASP B CA 1
ATOM 6949 C C . ASP B 1 222 ? -5.055 9.594 9.023 1 94.81 222 ASP B C 1
ATOM 6951 O O . ASP B 1 222 ? -4.773 8.625 8.305 1 94.81 222 ASP B O 1
ATOM 6955 N N . LEU B 1 223 ? -4.414 9.906 10.141 1 92.81 223 LEU B N 1
ATOM 6956 C CA . LEU B 1 223 ? -3.367 9.023 10.648 1 92.81 223 LEU B CA 1
ATOM 6957 C C . LEU B 1 223 ? -3.932 7.641 10.969 1 92.81 223 LEU B C 1
ATOM 6959 O O . LEU B 1 223 ? -3.289 6.625 10.695 1 92.81 223 LEU B O 1
ATOM 6963 N N . TRP B 1 224 ? -5.066 7.652 11.633 1 95 224 TRP B N 1
ATOM 6964 C CA . TRP B 1 224 ? -5.758 6.402 11.922 1 95 224 TRP B CA 1
ATOM 6965 C C . TRP B 1 224 ? -6.035 5.625 10.641 1 95 224 TRP B C 1
ATOM 6967 O O . TRP B 1 224 ? -5.859 4.402 10.594 1 95 224 TRP B O 1
ATOM 6977 N N . LEU B 1 225 ? -6.434 6.27 9.617 1 94.69 225 LEU B N 1
ATOM 6978 C CA . LEU B 1 225 ? -6.703 5.656 8.32 1 94.69 225 LEU B CA 1
ATOM 6979 C C . LEU B 1 225 ? -5.426 5.078 7.715 1 94.69 225 LEU B C 1
ATOM 6981 O O . LEU B 1 225 ? -5.434 3.963 7.191 1 94.69 225 LEU B O 1
ATOM 6985 N N . HIS B 1 226 ? -4.332 5.766 7.762 1 92.56 226 HIS B N 1
ATOM 6986 C CA . HIS B 1 226 ? -3.049 5.312 7.238 1 92.56 226 HIS B CA 1
ATOM 6987 C C . HIS B 1 226 ? -2.557 4.074 7.98 1 92.56 226 HIS B C 1
ATOM 6989 O O . HIS B 1 226 ? -2.02 3.15 7.367 1 92.56 226 HIS B O 1
ATOM 6995 N N . ALA B 1 227 ? -2.777 4.055 9.25 1 91.81 227 ALA B N 1
ATOM 6996 C CA . ALA B 1 227 ? -2.264 2.977 10.086 1 91.81 227 ALA B CA 1
ATOM 6997 C C . ALA B 1 227 ? -3.045 1.688 9.867 1 91.81 227 ALA B C 1
ATOM 6999 O O . ALA B 1 227 ? -2.525 0.591 10.086 1 91.81 227 ALA B O 1
ATOM 7000 N N . THR B 1 228 ? -4.234 1.781 9.398 1 93.12 228 THR B N 1
ATOM 7001 C CA . THR B 1 228 ? -5.09 0.603 9.328 1 93.12 228 THR B CA 1
ATOM 7002 C C . THR B 1 228 ? -5.359 0.213 7.875 1 93.12 228 THR B C 1
ATOM 7004 O O . THR B 1 228 ? -5.941 -0.841 7.609 1 93.12 228 THR B O 1
ATOM 7007 N N . THR B 1 229 ? -5.016 1.041 6.965 1 93.12 229 THR B N 1
ATOM 7008 C CA . THR B 1 229 ? -5.16 0.695 5.555 1 93.12 229 THR B CA 1
ATOM 7009 C C . THR B 1 229 ? -4.051 -0.256 5.113 1 93.12 229 THR B C 1
ATOM 7011 O O . THR B 1 229 ? -2.896 -0.102 5.52 1 93.12 229 THR B O 1
ATOM 7014 N N . ALA B 1 230 ? -4.426 -1.241 4.32 1 91.94 230 ALA B N 1
ATOM 7015 C CA . ALA B 1 230 ? -3.449 -2.223 3.854 1 91.94 230 ALA B CA 1
ATOM 7016 C C . ALA B 1 230 ? -3.615 -2.498 2.361 1 91.94 230 ALA B C 1
ATOM 7018 O O . ALA B 1 230 ? -4.688 -2.268 1.798 1 91.94 230 ALA B O 1
ATOM 7019 N N . ALA B 1 231 ? -2.521 -2.875 1.733 1 89.5 231 ALA B N 1
ATOM 7020 C CA . ALA B 1 231 ? -2.559 -3.426 0.382 1 89.5 231 ALA B CA 1
ATOM 7021 C C . ALA B 1 231 ? -2.775 -4.938 0.411 1 89.5 231 ALA B C 1
ATOM 7023 O O . ALA B 1 231 ? -2.133 -5.645 1.188 1 89.5 231 ALA B O 1
ATOM 7024 N N . VAL B 1 232 ? -3.729 -5.406 -0.392 1 86.81 232 VAL B N 1
ATOM 7025 C CA . VAL B 1 232 ? -4.07 -6.828 -0.391 1 86.81 232 VAL B CA 1
ATOM 7026 C C . VAL B 1 232 ? -3.965 -7.387 -1.809 1 86.81 232 VAL B C 1
ATOM 7028 O O . VAL B 1 232 ? -4.336 -6.715 -2.775 1 86.81 232 VAL B O 1
ATOM 7031 N N . LEU B 1 233 ? -3.508 -8.547 -1.818 1 80.12 233 LEU B N 1
ATOM 7032 C CA . LEU B 1 233 ? -3.523 -9.266 -3.088 1 80.12 233 LEU B CA 1
ATOM 7033 C C . LEU B 1 233 ? -4.887 -9.906 -3.332 1 80.12 233 LEU B C 1
ATOM 7035 O O . LEU B 1 233 ? -5.406 -10.617 -2.469 1 80.12 233 LEU B O 1
ATOM 7039 N N . TYR B 1 234 ? -5.527 -9.555 -4.484 1 77.12 234 TYR B N 1
ATOM 7040 C CA . TYR B 1 234 ? -6.871 -10 -4.824 1 77.12 234 TYR B CA 1
ATOM 7041 C C . TYR B 1 234 ? -6.949 -10.445 -6.281 1 77.12 234 TYR B C 1
ATOM 7043 O O . TYR B 1 234 ? -6.414 -9.781 -7.168 1 77.12 234 TYR B O 1
ATOM 7051 N N . ASN B 1 235 ? -7.52 -11.625 -6.461 1 77.5 235 ASN B N 1
ATOM 7052 C CA . ASN B 1 235 ? -7.816 -12.055 -7.824 1 77.5 235 ASN B CA 1
ATOM 7053 C C . ASN B 1 235 ? -9.102 -11.422 -8.344 1 77.5 235 ASN B C 1
ATOM 7055 O O . ASN B 1 235 ? -10.195 -11.914 -8.07 1 77.5 235 ASN B O 1
ATOM 7059 N N . MET B 1 236 ? -8.961 -10.43 -9.156 1 76.19 236 MET B N 1
ATOM 7060 C CA . MET B 1 236 ? -10.078 -9.609 -9.609 1 76.19 236 MET B CA 1
ATOM 7061 C C . MET B 1 236 ? -10.75 -10.227 -10.82 1 76.19 236 MET B C 1
ATOM 7063 O O . MET B 1 236 ? -10.086 -10.57 -11.805 1 76.19 236 MET B O 1
ATOM 7067 N N . PRO B 1 237 ? -12.117 -10.438 -10.688 1 76.19 237 PRO B N 1
ATOM 7068 C CA . PRO B 1 237 ? -12.836 -10.906 -11.875 1 76.19 237 PRO B CA 1
ATOM 7069 C C . PRO B 1 237 ? -12.898 -9.852 -12.977 1 76.19 237 PRO B C 1
ATOM 7071 O O . PRO B 1 237 ? -13.141 -8.68 -12.703 1 76.19 237 PRO B O 1
ATOM 7074 N N . LEU B 1 238 ? -12.523 -10.133 -14.094 1 73.62 238 LEU B N 1
ATOM 7075 C CA . LEU B 1 238 ? -12.555 -9.211 -15.227 1 73.62 238 LEU B CA 1
ATOM 7076 C C . LEU B 1 238 ? -13.922 -9.227 -15.906 1 73.62 238 LEU B C 1
ATOM 7078 O O . LEU B 1 238 ? -14.562 -10.281 -15.992 1 73.62 238 LEU B O 1
ATOM 7082 N N . SER B 1 239 ? -14.461 -8.031 -16.125 1 62.25 239 SER B N 1
ATOM 7083 C CA . SER B 1 239 ? -15.75 -7.918 -16.812 1 62.25 239 SER B CA 1
ATOM 7084 C C . SER B 1 239 ? -15.625 -8.289 -18.281 1 62.25 239 SER B C 1
ATOM 7086 O O . SER B 1 239 ? -16.578 -8.773 -18.891 1 62.25 239 SER B O 1
ATOM 7088 N N . ASN B 1 240 ? -14.469 -7.867 -18.953 1 62.91 240 ASN B N 1
ATOM 7089 C CA . ASN B 1 240 ? -14.367 -8.164 -20.375 1 62.91 240 ASN B CA 1
ATOM 7090 C C . ASN B 1 240 ? -13.953 -9.609 -20.625 1 62.91 240 ASN B C 1
ATOM 7092 O O . ASN B 1 240 ? -12.953 -10.078 -20.062 1 62.91 240 ASN B O 1
ATOM 7096 N N . PRO B 1 241 ? -14.82 -10.211 -21.391 1 62.84 241 PRO B N 1
ATOM 7097 C CA . PRO B 1 241 ? -14.641 -11.641 -21.656 1 62.84 241 PRO B CA 1
ATOM 7098 C C . PRO B 1 241 ? -13.375 -11.945 -22.453 1 62.84 241 PRO B C 1
ATOM 7100 O O . PRO B 1 241 ? -13.07 -11.242 -23.422 1 62.84 241 PRO B O 1
ATOM 7103 N N . GLY B 1 242 ? -12.281 -12.203 -21.797 1 65.94 242 GLY B N 1
ATOM 7104 C CA . GLY B 1 242 ? -11.156 -12.727 -22.547 1 65.94 242 GLY B CA 1
ATOM 7105 C C . GLY B 1 242 ? -11.57 -13.656 -23.672 1 65.94 242 GLY B C 1
ATOM 7106 O O . GLY B 1 242 ? -12.75 -13.703 -24.047 1 65.94 242 GLY B O 1
ATOM 7107 N N . PRO B 1 243 ? -10.602 -14.094 -24.391 1 76.62 243 PRO B N 1
ATOM 7108 C CA . PRO B 1 243 ? -10.922 -15.07 -25.438 1 76.62 243 PRO B CA 1
ATOM 7109 C C . PRO B 1 243 ? -11.789 -16.219 -24.938 1 76.62 243 PRO B C 1
ATOM 7111 O O . PRO B 1 243 ? -11.734 -16.562 -23.75 1 76.62 243 PRO B O 1
ATOM 7114 N N . PRO B 1 244 ? -12.648 -16.578 -25.891 1 82.88 244 PRO B N 1
ATOM 7115 C CA . PRO B 1 244 ? -13.508 -17.688 -25.469 1 82.88 244 PRO B CA 1
ATOM 7116 C C . PRO B 1 244 ? -12.719 -18.906 -25 1 82.88 244 PRO B C 1
ATOM 7118 O O . PRO B 1 244 ? -11.672 -19.219 -25.578 1 82.88 244 PRO B O 1
ATOM 7121 N N . VAL B 1 245 ? -13.148 -19.297 -23.875 1 89.19 245 VAL B N 1
ATOM 7122 C CA . VAL B 1 245 ? -12.586 -20.547 -23.391 1 89.19 245 VAL B CA 1
ATOM 7123 C C . VAL B 1 245 ? -13.312 -21.734 -24.031 1 89.19 245 VAL B C 1
ATOM 7125 O O . VAL B 1 245 ? -14.547 -21.766 -24.062 1 89.19 245 VAL B O 1
ATOM 7128 N N . VAL B 1 246 ? -12.602 -22.609 -24.688 1 92.19 246 VAL B N 1
ATOM 7129 C CA . VAL B 1 246 ? -13.141 -23.781 -25.359 1 92.19 246 VAL B CA 1
ATOM 7130 C C . VAL B 1 246 ? -12.938 -25.016 -24.484 1 92.19 246 VAL B C 1
ATOM 7132 O O . VAL B 1 246 ? -11.852 -25.609 -24.484 1 92.19 246 VAL B O 1
ATOM 7135 N N . ALA B 1 247 ? -14.047 -25.312 -23.703 1 94.5 247 ALA B N 1
ATOM 7136 C CA . ALA B 1 247 ? -13.859 -26.422 -22.766 1 94.5 247 ALA B CA 1
ATOM 7137 C C . ALA B 1 247 ? -15.086 -27.328 -22.734 1 94.5 247 ALA B C 1
ATOM 7139 O O . ALA B 1 247 ? -15.047 -28.422 -22.172 1 94.5 247 ALA B O 1
ATOM 7140 N N . ASP B 1 248 ? -16.219 -26.938 -23.453 1 95.25 248 ASP B N 1
ATOM 7141 C CA . ASP B 1 248 ? -17.375 -27.828 -23.531 1 95.25 248 ASP B CA 1
ATOM 7142 C C . ASP B 1 248 ? -17.062 -29.047 -24.391 1 95.25 248 ASP B C 1
ATOM 7144 O O . ASP B 1 248 ? -16.688 -28.922 -25.562 1 95.25 248 ASP B O 1
ATOM 7148 N N . LEU B 1 249 ? -17.25 -30.141 -23.766 1 96.5 249 LEU B N 1
ATOM 7149 C CA . LEU B 1 249 ? -16.984 -31.359 -24.5 1 96.5 249 LEU B CA 1
ATOM 7150 C C . LEU B 1 249 ? -18.281 -31.953 -25.062 1 96.5 249 LEU B C 1
ATOM 7152 O O . LEU B 1 249 ? -19.219 -32.219 -24.312 1 96.5 249 LEU B O 1
ATOM 7156 N N . ASN B 1 250 ? -18.281 -32.156 -26.391 1 93.56 250 ASN B N 1
ATOM 7157 C CA . ASN B 1 250 ? -19.453 -32.719 -27.078 1 93.56 250 ASN B CA 1
ATOM 7158 C C . ASN B 1 250 ? -19.094 -34 -27.828 1 93.56 250 ASN B C 1
ATOM 7160 O O . ASN B 1 250 ? -17.922 -34.219 -28.141 1 93.56 250 ASN B O 1
ATOM 7164 N N . PHE B 1 251 ? -20.125 -34.781 -27.984 1 90.88 251 PHE B N 1
ATOM 7165 C CA . PHE B 1 251 ? -20 -36 -28.75 1 90.88 251 PHE B CA 1
ATOM 7166 C C . PHE B 1 251 ? -20.406 -35.781 -30.203 1 90.88 251 PHE B C 1
ATOM 7168 O O . PHE B 1 251 ? -21.438 -35.156 -30.484 1 90.88 251 PHE B O 1
ATOM 7175 N N . SER B 1 252 ? -19.453 -36.188 -31.141 1 84.94 252 SER B N 1
ATOM 7176 C CA . SER B 1 252 ? -19.734 -36.031 -32.562 1 84.94 252 SER B CA 1
ATOM 7177 C C . SER B 1 252 ? -20.719 -37.094 -33.062 1 84.94 252 SER B C 1
ATOM 7179 O O . SER B 1 252 ? -20.312 -38.219 -33.375 1 84.94 252 SER B O 1
ATOM 7181 N N . GLU B 1 253 ? -21.891 -36.719 -33.25 1 75.81 253 GLU B N 1
ATOM 7182 C CA . GLU B 1 253 ? -22.906 -37.625 -33.719 1 75.81 253 GLU B CA 1
ATOM 7183 C C . GLU B 1 253 ? -22.719 -37.969 -35.188 1 75.81 253 GLU B C 1
ATOM 7185 O O . GLU B 1 253 ? -23.188 -39 -35.688 1 75.81 253 GLU B O 1
ATOM 7190 N N . THR B 1 254 ? -22.031 -37 -35.844 1 72.88 254 THR B N 1
ATOM 7191 C CA . THR B 1 254 ? -21.828 -37.188 -37.281 1 72.88 254 THR B CA 1
ATOM 7192 C C . THR B 1 254 ? -20.844 -38.312 -37.562 1 72.88 254 THR B C 1
ATOM 7194 O O . THR B 1 254 ? -20.969 -39.031 -38.562 1 72.88 254 THR B O 1
ATOM 7197 N N . VAL B 1 255 ? -19.859 -38.344 -36.656 1 71.88 255 VAL B N 1
ATOM 7198 C CA . VAL B 1 255 ? -18.859 -39.375 -36.844 1 71.88 255 VAL B CA 1
ATOM 7199 C C . VAL B 1 255 ? -19.391 -40.719 -36.344 1 71.88 255 VAL B C 1
ATOM 7201 O O . VAL B 1 255 ? -19.062 -41.75 -36.906 1 71.88 255 VAL B O 1
ATOM 7204 N N . CYS B 1 256 ? -19.984 -40.594 -35.25 1 64.75 256 CYS B N 1
ATOM 7205 C CA . CYS B 1 256 ? -20.578 -41.812 -34.688 1 64.75 256 CYS B CA 1
ATOM 7206 C C . CYS B 1 256 ? -22.078 -41.875 -34.938 1 64.75 256 CYS B C 1
ATOM 7208 O O . CYS B 1 256 ? -22.859 -41.406 -34.125 1 64.75 256 CYS B O 1
ATOM 7210 N N . ASP B 1 257 ? -22.469 -41.719 -36.219 1 53.16 257 ASP B N 1
ATOM 7211 C CA . ASP B 1 257 ? -23.891 -41.719 -36.562 1 53.16 257 ASP B CA 1
ATOM 7212 C C . ASP B 1 257 ? -24.641 -42.781 -35.75 1 53.16 257 ASP B C 1
ATOM 7214 O O . ASP B 1 257 ? -24.047 -43.781 -35.281 1 53.16 257 ASP B O 1
ATOM 7218 N N . THR B 1 258 ? -25.906 -42.344 -35.344 1 47.44 258 THR B N 1
ATOM 7219 C CA . THR B 1 258 ? -26.922 -43.219 -34.75 1 47.44 258 THR B CA 1
ATOM 7220 C C . THR B 1 258 ? -26.719 -44.688 -35.188 1 47.44 258 THR B C 1
ATOM 7222 O O . THR B 1 258 ? -26.031 -44.938 -36.188 1 47.44 258 THR B O 1
ATOM 7225 N N . PRO B 1 259 ? -27.703 -45.5 -34.594 1 44.12 259 PRO B N 1
ATOM 7226 C CA . PRO B 1 259 ? -27.766 -46.875 -35.125 1 44.12 259 PRO B CA 1
ATOM 7227 C C . PRO B 1 259 ? -27.391 -46.938 -36.594 1 44.12 259 PRO B C 1
ATOM 7229 O O . PRO B 1 259 ? -28.062 -46.344 -37.438 1 44.12 259 PRO B O 1
ATOM 7232 N N . GLY B 1 260 ? -26.344 -46.562 -36.875 1 38.03 260 GLY B N 1
ATOM 7233 C CA . GLY B 1 260 ? -25.969 -46.625 -38.281 1 38.03 260 GLY B CA 1
ATOM 7234 C C . GLY B 1 260 ? -26.875 -47.531 -39.094 1 38.03 260 GLY B C 1
ATOM 7235 O O . GLY B 1 260 ? -27.797 -48.156 -38.562 1 38.03 260 GLY B O 1
ATOM 7236 N N . VAL B 1 261 ? -26.484 -47.625 -40.5 1 38.84 261 VAL B N 1
ATOM 7237 C CA . VAL B 1 261 ? -27.219 -48.312 -41.562 1 38.84 261 VAL B CA 1
ATOM 7238 C C . VAL B 1 261 ? -27.781 -49.625 -41.031 1 38.84 261 VAL B C 1
ATOM 7240 O O . VAL B 1 261 ? -28.844 -50.062 -41.438 1 38.84 261 VAL B O 1
ATOM 7243 N N . ARG B 1 262 ? -26.828 -50.656 -40.5 1 46.16 262 ARG B N 1
ATOM 7244 C CA . ARG B 1 262 ? -27.312 -52 -40.281 1 46.16 262 ARG B CA 1
ATOM 7245 C C . ARG B 1 262 ? -27.656 -52.219 -38.812 1 46.16 262 ARG B C 1
ATOM 7247 O O . ARG B 1 262 ? -27.547 -53.344 -38.281 1 46.16 262 ARG B O 1
ATOM 7254 N N . GLY B 1 263 ? -28.016 -51.125 -38.062 1 47.78 263 GLY B N 1
ATOM 7255 C CA . GLY B 1 263 ? -28.469 -51.375 -36.688 1 47.78 263 GLY B CA 1
ATOM 7256 C C . GLY B 1 263 ? -27.312 -51.469 -35.719 1 47.78 263 GLY B C 1
ATOM 7257 O O . GLY B 1 263 ? -27.5 -51.938 -34.594 1 47.78 263 GLY B O 1
ATOM 7258 N N . GLN B 1 264 ? -25.984 -51.062 -36.031 1 56.19 264 GLN B N 1
ATOM 7259 C CA . GLN B 1 264 ? -24.875 -51.406 -35.125 1 56.19 264 GLN B CA 1
ATOM 7260 C C . GLN B 1 264 ? -24.406 -50.156 -34.344 1 56.19 264 GLN B C 1
ATOM 7262 O O . GLN B 1 264 ? -24.5 -49.031 -34.812 1 56.19 264 GLN B O 1
ATOM 7267 N N . ILE B 1 265 ? -24.094 -50.25 -33.062 1 62.25 265 ILE B N 1
ATOM 7268 C CA . ILE B 1 265 ? -23.594 -49.281 -32.125 1 62.25 265 ILE B CA 1
ATOM 7269 C C . ILE B 1 265 ? -22.219 -48.781 -32.594 1 62.25 265 ILE B C 1
ATOM 7271 O O . ILE B 1 265 ? -21.391 -49.594 -33.062 1 62.25 265 ILE B O 1
ATOM 7275 N N . CYS B 1 266 ? -22.078 -47.438 -32.594 1 67.38 266 CYS B N 1
ATOM 7276 C CA . CYS B 1 266 ? -20.797 -46.844 -32.938 1 67.38 266 CYS B CA 1
ATOM 7277 C C . CYS B 1 266 ? -19.656 -47.531 -32.188 1 67.38 266 CYS B C 1
ATOM 7279 O O . CYS B 1 266 ? -19.734 -47.719 -30.984 1 67.38 266 CYS B O 1
ATOM 7281 N N . GLY B 1 267 ? -18.703 -48.031 -32.906 1 65.25 267 GLY B N 1
ATOM 7282 C CA . GLY B 1 267 ? -17.516 -48.656 -32.281 1 65.25 267 GLY B CA 1
ATOM 7283 C C . GLY B 1 267 ? -17.688 -50.125 -32.031 1 65.25 267 GLY B C 1
ATOM 7284 O O . GLY B 1 267 ? -16.797 -50.75 -31.422 1 65.25 267 GLY B O 1
ATOM 7285 N N . SER B 1 268 ? -18.906 -50.625 -32.344 1 61.28 268 SER B N 1
ATOM 7286 C CA . SER B 1 268 ? -19.125 -52.031 -32.062 1 61.28 268 SER B CA 1
ATOM 7287 C C . SER B 1 268 ? -18.312 -52.938 -32.969 1 61.28 268 SER B C 1
ATOM 7289 O O . SER B 1 268 ? -18.062 -54.094 -32.625 1 61.28 268 SER B O 1
ATOM 7291 N N . GLU B 1 269 ? -17.969 -52.312 -34.156 1 59.12 269 GLU B N 1
ATOM 7292 C CA . GLU B 1 269 ? -17.078 -53.062 -35.062 1 59.12 269 GLU B CA 1
ATOM 7293 C C . GLU B 1 269 ? -15.797 -52.281 -35.312 1 59.12 269 GLU B C 1
ATOM 7295 O O . GLU B 1 269 ? -15.797 -51.031 -35.312 1 59.12 269 GLU B O 1
ATOM 7300 N N . PRO B 1 270 ? -14.719 -53.031 -35.375 1 57.28 270 PRO B N 1
ATOM 7301 C CA . PRO B 1 270 ? -13.438 -52.344 -35.594 1 57.28 270 PRO B CA 1
ATOM 7302 C C . PRO B 1 270 ? -13.461 -51.344 -36.75 1 57.28 270 PRO B C 1
ATOM 7304 O O . PRO B 1 270 ? -12.812 -50.312 -36.688 1 57.28 270 PRO B O 1
ATOM 7307 N N . ASP B 1 271 ? -14.25 -51.688 -37.812 1 55.59 271 ASP B N 1
ATOM 7308 C CA . ASP B 1 271 ? -14.273 -50.844 -39 1 55.59 271 ASP B CA 1
ATOM 7309 C C . ASP B 1 271 ? -15.039 -49.531 -38.719 1 55.59 271 ASP B C 1
ATOM 7311 O O . ASP B 1 271 ? -14.844 -48.531 -39.438 1 55.59 271 ASP B O 1
ATOM 7315 N N . TYR B 1 272 ? -15.836 -49.594 -37.625 1 57.19 272 TYR B N 1
ATOM 7316 C CA . TYR B 1 272 ? -16.688 -48.438 -37.375 1 57.19 272 TYR B CA 1
ATOM 7317 C C . TYR B 1 272 ? -16.062 -47.5 -36.344 1 57.19 272 TYR B C 1
ATOM 7319 O O . TYR B 1 272 ? -16.594 -46.438 -36.062 1 57.19 272 TYR B O 1
ATOM 7327 N N . TRP B 1 273 ? -15.117 -47.844 -35.656 1 59.06 273 TRP B N 1
ATOM 7328 C CA . TRP B 1 273 ? -14.5 -47 -34.625 1 59.06 273 TRP B CA 1
ATOM 7329 C C . TRP B 1 273 ? -13.469 -46.062 -35.25 1 59.06 273 TRP B C 1
ATOM 7331 O O . TRP B 1 273 ? -12.836 -45.281 -34.562 1 59.06 273 TRP B O 1
ATOM 7341 N N . GLY B 1 274 ? -13.258 -46.344 -36.375 1 59.19 274 GLY B N 1
ATOM 7342 C CA . GLY B 1 274 ? -12.219 -45.5 -36.969 1 59.19 274 GLY B CA 1
ATOM 7343 C C . GLY B 1 274 ? -11.344 -46.281 -37.969 1 59.19 274 GLY B C 1
ATOM 7344 O O . GLY B 1 274 ? -10.375 -45.719 -38.5 1 59.19 274 GLY B O 1
ATOM 7345 N N . PHE B 1 275 ? -11.883 -47.594 -37.906 1 52.84 275 PHE B N 1
ATOM 7346 C CA . PHE B 1 275 ? -11.172 -48.438 -38.875 1 52.84 275 PHE B CA 1
ATOM 7347 C C . PHE B 1 275 ? -11.781 -48.281 -40.281 1 52.84 275 PHE B C 1
ATOM 7349 O O . PHE B 1 275 ? -13 -48.219 -40.406 1 52.84 275 PHE B O 1
ATOM 7356 N N . GLY B 1 276 ? -11.453 -47.312 -41 1 53.69 276 GLY B N 1
ATOM 7357 C CA . GLY B 1 276 ? -11.672 -46.906 -42.375 1 53.69 276 GLY B CA 1
ATOM 7358 C C . GLY B 1 276 ? -10.906 -45.625 -42.719 1 53.69 276 GLY B C 1
ATOM 7359 O O . GLY B 1 276 ? -10.523 -44.875 -41.844 1 53.69 276 GLY B O 1
ATOM 7360 N N . MET B 1 277 ? -10.484 -45.656 -43.938 1 54.22 277 MET B N 1
ATOM 7361 C CA . MET B 1 277 ? -9.625 -44.562 -44.438 1 54.22 277 MET B CA 1
ATOM 7362 C C . MET B 1 277 ? -10.188 -43.219 -44.031 1 54.22 277 MET B C 1
ATOM 7364 O O . MET B 1 277 ? -9.43 -42.281 -43.719 1 54.22 277 MET B O 1
ATOM 7368 N N . GLU B 1 278 ? -11.555 -43.188 -43.906 1 60.09 278 GLU B N 1
ATOM 7369 C CA . GLU B 1 278 ? -12.148 -41.875 -43.719 1 60.09 278 GLU B CA 1
ATOM 7370 C C . GLU B 1 278 ? -12.203 -41.469 -42.25 1 60.09 278 GLU B C 1
ATOM 7372 O O . GLU B 1 278 ? -12.281 -40.281 -41.906 1 60.09 278 GLU B O 1
ATOM 7377 N N . ARG B 1 279 ? -12 -42.406 -41.312 1 71.69 279 ARG B N 1
ATOM 7378 C CA . ARG B 1 279 ? -12.172 -42.094 -39.906 1 71.69 279 ARG B CA 1
ATOM 7379 C C . ARG B 1 279 ? -10.945 -42.5 -39.094 1 71.69 279 ARG B C 1
ATOM 7381 O O . ARG B 1 279 ? -11.023 -42.625 -37.875 1 71.69 279 ARG B O 1
ATOM 7388 N N . GLN B 1 280 ? -9.914 -42.688 -39.812 1 70.06 280 GLN B N 1
ATOM 7389 C CA . GLN B 1 280 ? -8.648 -43.062 -39.188 1 70.06 280 GLN B CA 1
ATOM 7390 C C . GLN B 1 280 ? -8.18 -42.031 -38.188 1 70.06 280 GLN B C 1
ATOM 7392 O O . GLN B 1 280 ? -7.508 -42.344 -37.188 1 70.06 280 GLN B O 1
ATOM 7397 N N . PHE B 1 281 ? -8.664 -40.812 -38.406 1 75.31 281 PHE B N 1
ATOM 7398 C CA . PHE B 1 281 ? -8.234 -39.719 -37.531 1 75.31 281 PHE B CA 1
ATOM 7399 C C . PHE B 1 281 ? -8.742 -39.906 -36.125 1 75.31 281 PHE B C 1
ATOM 7401 O O . PHE B 1 281 ? -8.125 -39.469 -35.156 1 75.31 281 PHE B O 1
ATOM 7408 N N . LEU B 1 282 ? -9.82 -40.625 -35.906 1 80.06 282 LEU B N 1
ATOM 7409 C CA . LEU B 1 282 ? -10.375 -40.906 -34.594 1 80.06 282 LEU B CA 1
ATOM 7410 C C . LEU B 1 282 ? -9.438 -41.781 -33.781 1 80.06 282 LEU B C 1
ATOM 7412 O O . LEU B 1 282 ? -9.148 -41.5 -32.625 1 80.06 282 LEU B O 1
ATOM 7416 N N . THR B 1 283 ? -8.992 -42.812 -34.438 1 77.69 283 THR B N 1
ATOM 7417 C CA . THR B 1 283 ? -8.078 -43.719 -33.781 1 77.69 283 THR B CA 1
ATOM 7418 C C . THR B 1 283 ? -6.742 -43.062 -33.5 1 77.69 283 THR B C 1
ATOM 7420 O O . THR B 1 283 ? -6.16 -43.25 -32.438 1 77.69 283 THR B O 1
ATOM 7423 N N . LEU B 1 284 ? -6.301 -42.219 -34.438 1 78.19 284 LEU B N 1
ATOM 7424 C CA . LEU B 1 284 ? -5.023 -41.562 -34.25 1 78.19 284 LEU B CA 1
ATOM 7425 C C . LEU B 1 284 ? -5.09 -40.562 -33.094 1 78.19 284 LEU B C 1
ATOM 7427 O O . LEU B 1 284 ? -4.156 -40.469 -32.312 1 78.19 284 LEU B O 1
ATOM 7431 N N . THR B 1 285 ? -6.16 -39.906 -33.062 1 84.94 285 THR B N 1
ATOM 7432 C CA . THR B 1 285 ? -6.34 -38.969 -31.953 1 84.94 285 THR B CA 1
ATOM 7433 C C . THR B 1 285 ? -6.352 -39.719 -30.625 1 84.94 285 THR B C 1
ATOM 7435 O O . THR B 1 285 ? -5.723 -39.281 -29.656 1 84.94 285 THR B O 1
ATOM 7438 N N . GLY B 1 286 ? -7.055 -40.781 -30.578 1 87.25 286 GLY B N 1
ATOM 7439 C CA . GLY B 1 286 ? -7.086 -41.594 -29.375 1 87.25 286 GLY B CA 1
ATOM 7440 C C . GLY B 1 286 ? -5.711 -42.062 -28.938 1 87.25 286 GLY B C 1
ATOM 7441 O O . GLY B 1 286 ? -5.371 -42 -27.766 1 87.25 286 GLY B O 1
ATOM 7442 N N . ILE B 1 287 ? -4.965 -42.469 -29.891 1 82.12 287 ILE B N 1
ATOM 7443 C CA . ILE B 1 287 ? -3.621 -42.969 -29.594 1 82.12 287 ILE B CA 1
ATOM 7444 C C . ILE B 1 287 ? -2.766 -41.812 -29.047 1 82.12 287 ILE B C 1
ATOM 7446 O O . ILE B 1 287 ? -1.971 -42.031 -28.125 1 82.12 287 ILE B O 1
ATOM 7450 N N . GLN B 1 288 ? -2.949 -40.625 -29.531 1 84.56 288 GLN B N 1
ATOM 7451 C CA . GLN B 1 288 ? -2.209 -39.469 -29.047 1 84.56 288 GLN B CA 1
ATOM 7452 C C . GLN B 1 288 ? -2.588 -39.125 -27.609 1 84.56 288 GLN B C 1
ATOM 7454 O O . GLN B 1 288 ? -1.727 -38.781 -26.797 1 84.56 288 GLN B O 1
ATOM 7459 N N . VAL B 1 289 ? -3.783 -39.219 -27.344 1 91 289 VAL B N 1
ATOM 7460 C CA . VAL B 1 289 ? -4.25 -38.906 -26 1 91 289 VAL B CA 1
ATOM 7461 C C . VAL B 1 289 ? -3.779 -39.969 -25.016 1 91 289 VAL B C 1
ATOM 7463 O O . VAL B 1 289 ? -3.371 -39.656 -23.906 1 91 289 VAL B O 1
ATOM 7466 N N . VAL B 1 290 ? -3.85 -41.188 -25.438 1 88.5 290 VAL B N 1
ATOM 7467 C CA . VAL B 1 290 ? -3.395 -42.312 -24.609 1 88.5 290 VAL B CA 1
ATOM 7468 C C . VAL B 1 290 ? -1.93 -42.094 -24.234 1 88.5 290 VAL B C 1
ATOM 7470 O O . VAL B 1 290 ? -1.533 -42.375 -23.094 1 88.5 290 VAL B O 1
ATOM 7473 N N . SER B 1 291 ? -1.171 -41.562 -25.156 1 78.69 291 SER B N 1
ATOM 7474 C CA . SER B 1 291 ? 0.257 -41.375 -24.938 1 78.69 291 SER B CA 1
ATOM 7475 C C . SER B 1 291 ? 0.543 -39.969 -24.375 1 78.69 291 SER B C 1
ATOM 7477 O O . SER B 1 291 ? 1.702 -39.562 -24.266 1 78.69 291 SER B O 1
ATOM 7479 N N . ASN B 1 292 ? -0.474 -39.188 -24.125 1 79.94 292 ASN B N 1
ATOM 7480 C CA . ASN B 1 292 ? -0.341 -37.844 -23.641 1 79.94 292 ASN B CA 1
ATOM 7481 C C . ASN B 1 292 ? 0.483 -36.969 -24.594 1 79.94 292 ASN B C 1
ATOM 7483 O O . ASN B 1 292 ? 1.286 -36.156 -24.156 1 79.94 292 ASN B O 1
ATOM 7487 N N . SER B 1 293 ? 0.42 -37.188 -25.844 1 77.69 293 SER B N 1
ATOM 7488 C CA . SER B 1 293 ? 1.161 -36.438 -26.844 1 77.69 293 SER B CA 1
ATOM 7489 C C . SER B 1 293 ? 0.239 -35.5 -27.641 1 77.69 293 SER B C 1
ATOM 7491 O O . SER B 1 293 ? 0.69 -34.781 -28.516 1 77.69 293 SER B O 1
ATOM 7493 N N . SER B 1 294 ? -0.987 -35.594 -27.203 1 85.75 294 SER B N 1
ATOM 7494 C CA . SER B 1 294 ? -1.936 -34.719 -27.891 1 85.75 294 SER B CA 1
ATOM 7495 C C . SER B 1 294 ? -1.713 -33.25 -27.531 1 85.75 294 SER B C 1
ATOM 7497 O O . SER B 1 294 ? -1.424 -32.938 -26.375 1 85.75 294 SER B O 1
ATOM 7499 N N . THR B 1 295 ? -1.836 -32.406 -28.484 1 84.06 295 THR B N 1
ATOM 7500 C CA . THR B 1 295 ? -1.646 -30.984 -28.25 1 84.06 295 THR B CA 1
ATOM 7501 C C . THR B 1 295 ? -2.973 -30.297 -27.922 1 84.06 295 THR B C 1
ATOM 7503 O O . THR B 1 295 ? -2.992 -29.172 -27.438 1 84.06 295 THR B O 1
ATOM 7506 N N . ASP B 1 296 ? -4 -30.938 -28.141 1 89.62 296 ASP B N 1
ATOM 7507 C CA . ASP B 1 296 ? -5.277 -30.25 -28.016 1 89.62 296 ASP B CA 1
ATOM 7508 C C . ASP B 1 296 ? -6.027 -30.703 -26.766 1 89.62 296 ASP B C 1
ATOM 7510 O O . ASP B 1 296 ? -6.848 -29.969 -26.219 1 89.62 296 ASP B O 1
ATOM 7514 N N . ARG B 1 297 ? -5.77 -31.984 -26.375 1 94.19 297 ARG B N 1
ATOM 7515 C CA . ARG B 1 297 ? -6.559 -32.5 -25.266 1 94.19 297 ARG B CA 1
ATOM 7516 C C . ARG B 1 297 ? -5.746 -33.469 -24.422 1 94.19 297 ARG B C 1
ATOM 7518 O O . ARG B 1 297 ? -4.703 -33.969 -24.859 1 94.19 297 ARG B O 1
ATOM 7525 N N . ARG B 1 298 ? -6.262 -33.656 -23.203 1 93.75 298 ARG B N 1
ATOM 7526 C CA . ARG B 1 298 ? -5.691 -34.656 -22.312 1 93.75 298 ARG B CA 1
ATOM 7527 C C . ARG B 1 298 ? -6.746 -35.219 -21.359 1 93.75 298 ARG B C 1
ATOM 7529 O O . ARG B 1 298 ? -7.812 -34.625 -21.203 1 93.75 298 ARG B O 1
ATOM 7536 N N . VAL B 1 299 ? -6.488 -36.375 -20.891 1 95 299 VAL B N 1
ATOM 7537 C CA . VAL B 1 299 ? -7.367 -37 -19.906 1 95 299 VAL B CA 1
ATOM 7538 C C . VAL B 1 299 ? -6.73 -36.938 -18.531 1 95 299 VAL B C 1
ATOM 7540 O O . VAL B 1 299 ? -5.543 -37.219 -18.359 1 95 299 VAL B O 1
ATOM 7543 N N . ILE B 1 300 ? -7.516 -36.469 -17.547 1 93 300 ILE B N 1
ATOM 7544 C CA . ILE B 1 300 ? -7.031 -36.406 -16.172 1 93 300 ILE B CA 1
ATOM 7545 C C . ILE B 1 300 ? -7.984 -37.156 -15.258 1 93 300 ILE B C 1
ATOM 7547 O O . ILE B 1 300 ? -9.125 -37.438 -15.633 1 93 300 ILE B O 1
ATOM 7551 N N . SER B 1 301 ? -7.445 -37.594 -14.156 1 93.5 301 SER B N 1
ATOM 7552 C CA . SER B 1 301 ? -8.242 -38.219 -13.109 1 93.5 301 SER B CA 1
ATOM 7553 C C . SER B 1 301 ? -8.508 -37.25 -11.961 1 93.5 301 SER B C 1
ATOM 7555 O O . SER B 1 301 ? -7.586 -36.594 -11.461 1 93.5 301 SER B O 1
ATOM 7557 N N . LEU B 1 302 ? -9.711 -37.125 -11.562 1 92.94 302 LEU B N 1
ATOM 7558 C CA . LEU B 1 302 ? -10.086 -36.281 -10.438 1 92.94 302 LEU B CA 1
ATOM 7559 C C . LEU B 1 302 ? -10.047 -37.062 -9.125 1 92.94 302 LEU B C 1
ATOM 7561 O O . LEU B 1 302 ? -10.914 -37.875 -8.867 1 92.94 302 LEU B O 1
ATOM 7565 N N . ALA B 1 303 ? -9.086 -36.719 -8.336 1 84.88 303 ALA B N 1
ATOM 7566 C CA . ALA B 1 303 ? -8.891 -37.438 -7.082 1 84.88 303 ALA B CA 1
ATOM 7567 C C . ALA B 1 303 ? -10.078 -37.219 -6.141 1 84.88 303 ALA B C 1
ATOM 7569 O O . ALA B 1 303 ? -10.477 -38.125 -5.418 1 84.88 303 ALA B O 1
ATOM 7570 N N . ASP B 1 304 ? -10.656 -36.031 -6.223 1 82.31 304 ASP B N 1
ATOM 7571 C CA . ASP B 1 304 ? -11.734 -35.688 -5.305 1 82.31 304 ASP B CA 1
ATOM 7572 C C . ASP B 1 304 ? -13.062 -36.281 -5.785 1 82.31 304 ASP B C 1
ATOM 7574 O O . ASP B 1 304 ? -14.086 -36.125 -5.105 1 82.31 304 ASP B O 1
ATOM 7578 N N . ALA B 1 305 ? -13.031 -36.844 -6.848 1 90 305 ALA B N 1
ATOM 7579 C CA . ALA B 1 305 ? -14.25 -37.438 -7.387 1 90 305 ALA B CA 1
ATOM 7580 C C . ALA B 1 305 ? -14.039 -38.938 -7.66 1 90 305 ALA B C 1
ATOM 7582 O O . ALA B 1 305 ? -14.383 -39.438 -8.734 1 90 305 ALA B O 1
ATOM 7583 N N . SER B 1 306 ? -13.445 -39.625 -6.656 1 89.81 306 SER B N 1
ATOM 7584 C CA . SER B 1 306 ? -13.219 -41.062 -6.715 1 89.81 306 SER B CA 1
ATOM 7585 C C . SER B 1 306 ? -12.5 -41.469 -7.996 1 89.81 306 SER B C 1
ATOM 7587 O O . SER B 1 306 ? -12.914 -42.406 -8.688 1 89.81 306 SER B O 1
ATOM 7589 N N . ASP B 1 307 ? -11.609 -40.688 -8.445 1 91.38 307 ASP B N 1
ATOM 7590 C CA . ASP B 1 307 ? -10.727 -40.969 -9.578 1 91.38 307 ASP B CA 1
ATOM 7591 C C . ASP B 1 307 ? -11.516 -41 -10.891 1 91.38 307 ASP B C 1
ATOM 7593 O O . ASP B 1 307 ? -11.273 -41.875 -11.727 1 91.38 307 ASP B O 1
ATOM 7597 N N . LEU B 1 308 ? -12.422 -40.125 -10.961 1 95.88 308 LEU B N 1
ATOM 7598 C CA . LEU B 1 308 ? -13.164 -39.938 -12.203 1 95.88 308 LEU B CA 1
ATOM 7599 C C . LEU B 1 308 ? -12.266 -39.406 -13.305 1 95.88 308 LEU B C 1
ATOM 7601 O O . LEU B 1 308 ? -11.57 -38.406 -13.094 1 95.88 308 LEU B O 1
ATOM 7605 N N . ALA B 1 309 ? -12.211 -40.125 -14.422 1 97.5 309 ALA B N 1
ATOM 7606 C CA . ALA B 1 309 ? -11.445 -39.656 -15.57 1 97.5 309 ALA B CA 1
ATOM 7607 C C . ALA B 1 309 ? -12.281 -38.719 -16.422 1 97.5 309 ALA B C 1
ATOM 7609 O O . ALA B 1 309 ? -13.453 -38.969 -16.703 1 97.5 309 ALA B O 1
ATOM 7610 N N . ILE B 1 310 ? -11.672 -37.594 -16.812 1 97 310 ILE B N 1
ATOM 7611 C CA . ILE B 1 310 ? -12.352 -36.625 -17.672 1 97 310 ILE B CA 1
ATOM 7612 C C . ILE B 1 310 ? -11.391 -36.125 -18.75 1 97 310 ILE B C 1
ATOM 7614 O O . ILE B 1 310 ? -10.172 -36.219 -18.594 1 97 310 ILE B O 1
ATOM 7618 N N . VAL B 1 311 ? -11.945 -35.688 -19.828 1 96.56 311 VAL B N 1
ATOM 7619 C CA . VAL B 1 311 ? -11.172 -35.062 -20.906 1 96.56 311 VAL B CA 1
ATOM 7620 C C . VAL B 1 311 ? -11.148 -33.531 -20.719 1 96.56 311 VAL B C 1
ATOM 7622 O O . VAL B 1 311 ? -12.188 -32.906 -20.5 1 96.56 311 VAL B O 1
ATOM 7625 N N . ILE B 1 312 ? -10.008 -33 -20.766 1 95.06 312 ILE B N 1
ATOM 7626 C CA . ILE B 1 312 ? -9.875 -31.547 -20.625 1 95.06 312 ILE B CA 1
ATOM 7627 C C . ILE B 1 312 ? -9.047 -31 -21.781 1 95.06 312 ILE B C 1
ATOM 7629 O O . ILE B 1 312 ? -8.266 -31.734 -22.406 1 95.06 312 ILE B O 1
ATOM 7633 N N . PRO B 1 313 ? -9.188 -29.75 -22.125 1 94 313 PRO B N 1
ATOM 7634 C CA . PRO B 1 313 ? -8.281 -29.156 -23.109 1 94 313 PRO B CA 1
ATOM 7635 C C . PRO B 1 313 ? -6.836 -29.094 -22.641 1 94 313 PRO B C 1
ATOM 7637 O O . PRO B 1 313 ? -6.586 -28.891 -21.438 1 94 313 PRO B O 1
ATOM 7640 N N . ALA B 1 314 ? -5.926 -29.297 -23.531 1 90.25 314 ALA B N 1
ATOM 7641 C CA . ALA B 1 314 ? -4.504 -29.281 -23.203 1 90.25 314 ALA B CA 1
ATOM 7642 C C . ALA B 1 314 ? -4.043 -27.875 -22.812 1 90.25 314 ALA B C 1
ATOM 7644 O O . ALA B 1 314 ? -3.143 -27.719 -22 1 90.25 314 ALA B O 1
ATOM 7645 N N . SER B 1 315 ? -4.555 -26.906 -23.422 1 86.31 315 SER B N 1
ATOM 7646 C CA . SER B 1 315 ? -4.176 -25.516 -23.141 1 86.31 315 SER B CA 1
ATOM 7647 C C . SER B 1 315 ? -5.402 -24.625 -23.047 1 86.31 315 SER B C 1
ATOM 7649 O O . SER B 1 315 ? -6.332 -24.734 -23.844 1 86.31 315 SER B O 1
ATOM 7651 N N . PHE B 1 316 ? -5.41 -23.922 -21.938 1 84.5 316 PHE B N 1
ATOM 7652 C CA . PHE B 1 316 ? -6.422 -22.891 -21.719 1 84.5 316 PHE B CA 1
ATOM 7653 C C . PHE B 1 316 ? -5.926 -21.844 -20.734 1 84.5 316 PHE B C 1
ATOM 7655 O O . PHE B 1 316 ? -4.867 -22 -20.125 1 84.5 316 PHE B O 1
ATOM 7662 N N . ASP B 1 317 ? -6.582 -20.797 -20.75 1 81.19 317 ASP B N 1
ATOM 7663 C CA . ASP B 1 317 ? -6.207 -19.75 -19.812 1 81.19 317 ASP B CA 1
ATOM 7664 C C . ASP B 1 317 ? -6.527 -20.156 -18.375 1 81.19 317 ASP B C 1
ATOM 7666 O O . ASP B 1 317 ? -7.695 -20.312 -18.016 1 81.19 317 ASP B O 1
ATOM 7670 N N . GLU B 1 318 ? -5.551 -20.281 -17.609 1 81.94 318 GLU B N 1
ATOM 7671 C CA . GLU B 1 318 ? -5.699 -20.797 -16.25 1 81.94 318 GLU B CA 1
ATOM 7672 C C . GLU B 1 318 ? -6.305 -19.75 -15.328 1 81.94 318 GLU B C 1
ATOM 7674 O O . GLU B 1 318 ? -6.746 -20.062 -14.219 1 81.94 318 GLU B O 1
ATOM 7679 N N . ASP B 1 319 ? -6.363 -18.578 -15.734 1 80.25 319 ASP B N 1
ATOM 7680 C CA . ASP B 1 319 ? -6.949 -17.531 -14.906 1 80.25 319 ASP B CA 1
ATOM 7681 C C . ASP B 1 319 ? -8.43 -17.344 -15.219 1 80.25 319 ASP B C 1
ATOM 7683 O O . ASP B 1 319 ? -8.906 -16.219 -15.359 1 80.25 319 ASP B O 1
ATOM 7687 N N . THR B 1 320 ? -9.062 -18.406 -15.43 1 88 320 THR B N 1
ATOM 7688 C CA . THR B 1 320 ? -10.5 -18.406 -15.719 1 88 320 THR B CA 1
ATOM 7689 C C . THR B 1 320 ? -11.227 -19.391 -14.805 1 88 320 THR B C 1
ATOM 7691 O O . THR B 1 320 ? -10.617 -20.328 -14.281 1 88 320 THR B O 1
ATOM 7694 N N . SER B 1 321 ? -12.453 -19.094 -14.539 1 88.5 321 SER B N 1
ATOM 7695 C CA . SER B 1 321 ? -13.352 -20.031 -13.867 1 88.5 321 SER B CA 1
ATOM 7696 C C . SER B 1 321 ? -14.586 -20.312 -14.711 1 88.5 321 SER B C 1
ATOM 7698 O O . SER B 1 321 ? -15.18 -19.391 -15.281 1 88.5 321 SER B O 1
ATOM 7700 N N . PHE B 1 322 ? -14.891 -21.562 -14.844 1 90.5 322 PHE B N 1
ATOM 7701 C CA . PHE B 1 322 ? -16.047 -21.938 -15.641 1 90.5 322 PHE B CA 1
ATOM 7702 C C . PHE B 1 322 ? -16.531 -23.344 -15.273 1 90.5 322 PHE B C 1
ATOM 7704 O O . PHE B 1 322 ? -15.852 -24.047 -14.531 1 90.5 322 PHE B O 1
ATOM 7711 N N . ALA B 1 323 ? -17.766 -23.625 -15.648 1 93.75 323 ALA B N 1
ATOM 7712 C CA . ALA B 1 323 ? -18.328 -24.969 -15.633 1 93.75 323 ALA B CA 1
ATOM 7713 C C . ALA B 1 323 ? -18.641 -25.453 -17.047 1 93.75 323 ALA B C 1
ATOM 7715 O O . ALA B 1 323 ? -19.125 -24.672 -17.875 1 93.75 323 ALA B O 1
ATOM 7716 N N . ALA B 1 324 ? -18.266 -26.594 -17.344 1 95.25 324 ALA B N 1
ATOM 7717 C CA . ALA B 1 324 ? -18.422 -27.109 -18.703 1 95.25 324 ALA B CA 1
ATOM 7718 C C . ALA B 1 324 ? -18.984 -28.531 -18.688 1 95.25 324 ALA B C 1
ATOM 7720 O O . ALA B 1 324 ? -18.547 -29.375 -17.891 1 95.25 324 ALA B O 1
ATOM 7721 N N . PRO B 1 325 ? -20.016 -28.766 -19.547 1 95.75 325 PRO B N 1
ATOM 7722 C CA . PRO B 1 325 ? -20.453 -30.141 -19.688 1 95.75 325 PRO B CA 1
ATOM 7723 C C . PRO B 1 325 ? -19.359 -31.062 -20.25 1 95.75 325 PRO B C 1
ATOM 7725 O O . PRO B 1 325 ? -18.562 -30.641 -21.078 1 95.75 325 PRO B O 1
ATOM 7728 N N . SER B 1 326 ? -19.328 -32.25 -19.781 1 96.88 326 SER B N 1
ATOM 7729 C CA . SER B 1 326 ? -18.312 -33.219 -20.172 1 96.88 326 SER B CA 1
ATOM 7730 C C . SER B 1 326 ? -18.797 -34.656 -19.938 1 96.88 326 SER B C 1
ATOM 7732 O O . SER B 1 326 ? -19.969 -34.844 -19.625 1 96.88 326 SER B O 1
ATOM 7734 N N . PHE B 1 327 ? -18.016 -35.594 -20.25 1 97 327 PHE B N 1
ATOM 7735 C CA . PHE B 1 327 ? -18.219 -37.031 -19.984 1 97 327 PHE B CA 1
ATOM 7736 C C . PHE B 1 327 ? -17.109 -37.594 -19.094 1 97 327 PHE B C 1
ATOM 7738 O O . PHE B 1 327 ? -15.992 -37.062 -19.094 1 97 327 PHE B O 1
ATOM 7745 N N . GLY B 1 328 ? -17.531 -38.5 -18.266 1 97.62 328 GLY B N 1
ATOM 7746 C CA . GLY B 1 328 ? -16.562 -39.094 -17.375 1 97.62 328 GLY B CA 1
ATOM 7747 C C . GLY B 1 328 ? -16.703 -40.625 -17.266 1 97.62 328 GLY B C 1
ATOM 7748 O O . GLY B 1 328 ? -17.75 -41.156 -17.562 1 97.62 328 GLY B O 1
ATOM 7749 N N . VAL B 1 329 ? -15.633 -41.25 -16.969 1 97.69 329 VAL B N 1
ATOM 7750 C CA . VAL B 1 329 ? -15.602 -42.719 -16.75 1 97.69 329 VAL B CA 1
ATOM 7751 C C . VAL B 1 329 ? -15 -43 -15.383 1 97.69 329 VAL B C 1
ATOM 7753 O O . VAL B 1 329 ? -13.984 -42.406 -15 1 97.69 329 VAL B O 1
ATOM 7756 N N . ARG B 1 330 ? -15.648 -43.812 -14.656 1 97.06 330 ARG B N 1
ATOM 7757 C CA . ARG B 1 330 ? -15.156 -44.312 -13.367 1 97.06 330 ARG B CA 1
ATOM 7758 C C . ARG B 1 330 ? -15.195 -45.844 -13.32 1 97.06 330 ARG B C 1
ATOM 7760 O O . ARG B 1 330 ? -16.203 -46.438 -13.68 1 97.06 330 ARG B O 1
ATOM 7767 N N . THR B 1 331 ? -14.055 -46.406 -12.969 1 96.19 331 THR B N 1
ATOM 7768 C CA . THR B 1 331 ? -13.961 -47.875 -12.891 1 96.19 331 THR B CA 1
ATOM 7769 C C . THR B 1 331 ? -13.617 -48.312 -11.477 1 96.19 331 THR B C 1
ATOM 7771 O O . THR B 1 331 ? -12.727 -47.75 -10.844 1 96.19 331 THR B O 1
ATOM 7774 N N . GLN B 1 332 ? -14.375 -49.281 -10.992 1 94.62 332 GLN B N 1
ATOM 7775 C CA . GLN B 1 332 ? -14.07 -49.938 -9.727 1 94.62 332 GLN B CA 1
ATOM 7776 C C . GLN B 1 332 ? -13.711 -51.406 -9.953 1 94.62 332 GLN B C 1
ATOM 7778 O O . GLN B 1 332 ? -14.469 -52.156 -10.562 1 94.62 332 GLN B O 1
ATOM 7783 N N . CYS B 1 333 ? -12.484 -51.688 -9.531 1 90.69 333 CYS B N 1
ATOM 7784 C CA . CYS B 1 333 ? -12.008 -53.031 -9.742 1 90.69 333 CYS B CA 1
ATOM 7785 C C . CYS B 1 333 ? -11.852 -53.781 -8.414 1 90.69 333 CYS B C 1
ATOM 7787 O O . CYS B 1 333 ? -11.531 -53.156 -7.395 1 90.69 333 CYS B O 1
ATOM 7789 N N . LYS B 1 334 ? -12.117 -55.062 -8.469 1 84.88 334 LYS B N 1
ATOM 7790 C CA . LYS B 1 334 ? -11.906 -55.969 -7.344 1 84.88 334 LYS B CA 1
ATOM 7791 C C . LYS B 1 334 ? -11.055 -57.156 -7.758 1 84.88 334 LYS B C 1
ATOM 7793 O O . LYS B 1 334 ? -11.227 -57.688 -8.852 1 84.88 334 LYS B O 1
ATOM 7798 N N . ALA B 1 335 ? -10.156 -57.531 -6.871 1 82.69 335 ALA B N 1
ATOM 7799 C CA . ALA B 1 335 ? -9.297 -58.688 -7.16 1 82.69 335 ALA B CA 1
ATOM 7800 C C . ALA B 1 335 ? -10.086 -60 -7.078 1 82.69 335 ALA B C 1
ATOM 7802 O O . ALA B 1 335 ? -10.914 -60.188 -6.184 1 82.69 335 ALA B O 1
ATOM 7803 N N . LEU B 1 336 ? -9.922 -60.812 -8.023 1 75 336 LEU B N 1
ATOM 7804 C CA . LEU B 1 336 ? -10.609 -62.094 -8.023 1 75 336 LEU B CA 1
ATOM 7805 C C . LEU B 1 336 ? -9.734 -63.188 -7.414 1 75 336 LEU B C 1
ATOM 7807 O O . LEU B 1 336 ? -10.227 -64.062 -6.676 1 75 336 LEU B O 1
ATOM 7811 N N . CYS B 1 337 ? -8.477 -63.281 -7.898 1 67.81 337 CYS B N 1
ATOM 7812 C CA . CYS B 1 337 ? -7.609 -64.375 -7.445 1 67.81 337 CYS B CA 1
ATOM 7813 C C . CYS B 1 337 ? -6.48 -63.812 -6.574 1 67.81 337 CYS B C 1
ATOM 7815 O O . CYS B 1 337 ? -5.52 -63.25 -7.086 1 67.81 337 CYS B O 1
ATOM 7817 N N . THR B 1 338 ? -6.867 -63.844 -5.219 1 62.38 338 THR B N 1
ATOM 7818 C CA . THR B 1 338 ? -5.809 -63.469 -4.281 1 62.38 338 THR B CA 1
ATOM 7819 C C . THR B 1 338 ? -5.188 -64.688 -3.654 1 62.38 338 THR B C 1
ATOM 7821 O O . THR B 1 338 ? -5.688 -65.812 -3.846 1 62.38 338 THR B O 1
ATOM 7824 N N . LYS B 1 339 ? -3.959 -64.5 -3.09 1 59.06 339 LYS B N 1
ATOM 7825 C CA . LYS B 1 339 ? -3.309 -65.625 -2.424 1 59.06 339 LYS B CA 1
ATOM 7826 C C . LYS B 1 339 ? -4.289 -66.375 -1.525 1 59.06 339 LYS B C 1
ATOM 7828 O O . LYS B 1 339 ? -4.246 -67.562 -1.438 1 59.06 339 LYS B O 1
ATOM 7833 N N . ASP B 1 340 ? -5.293 -65.562 -1.02 1 57.69 340 ASP B N 1
ATOM 7834 C CA . ASP B 1 340 ? -6.203 -66.188 -0.05 1 57.69 340 ASP B CA 1
ATOM 7835 C C . ASP B 1 340 ? -7.512 -66.625 -0.714 1 57.69 340 ASP B C 1
ATOM 7837 O O . ASP B 1 340 ? -8.414 -67.125 -0.051 1 57.69 340 ASP B O 1
ATOM 7841 N N . SER B 1 341 ? -7.707 -66.312 -2.057 1 60.12 341 SER B N 1
ATOM 7842 C CA . SER B 1 341 ? -9.008 -66.5 -2.686 1 60.12 341 SER B CA 1
ATOM 7843 C C . SER B 1 341 ? -9.211 -68 -3.008 1 60.12 341 SER B C 1
ATOM 7845 O O . SER B 1 341 ? -10.328 -68.438 -3.346 1 60.12 341 SER B O 1
ATOM 7847 N N . GLY B 1 342 ? -8.211 -68.938 -2.672 1 58.69 342 GLY B N 1
ATOM 7848 C CA . GLY B 1 342 ? -8.367 -70.375 -2.906 1 58.69 342 GLY B CA 1
ATOM 7849 C C . GLY B 1 342 ? -8.344 -70.688 -4.375 1 58.69 342 GLY B C 1
ATOM 7850 O O . GLY B 1 342 ? -8.789 -71.812 -4.754 1 58.69 342 GLY B O 1
ATOM 7851 N N . CYS B 1 343 ? -7.934 -69.75 -5.25 1 61.88 343 CYS B N 1
ATOM 7852 C CA . CYS B 1 343 ? -7.879 -70.125 -6.668 1 61.88 343 CYS B CA 1
ATOM 7853 C C . CYS B 1 343 ? -6.754 -71.125 -6.945 1 61.88 343 CYS B C 1
ATOM 7855 O O . CYS B 1 343 ? -5.641 -70.938 -6.441 1 61.88 343 CYS B O 1
ATOM 7857 N N . VAL B 1 344 ? -7.191 -72.312 -7.414 1 61.19 344 VAL B N 1
ATOM 7858 C CA . VAL B 1 344 ? -6.242 -73.375 -7.621 1 61.19 344 VAL B CA 1
ATOM 7859 C C . VAL B 1 344 ? -5.992 -73.562 -9.117 1 61.19 344 VAL B C 1
ATOM 7861 O O . VAL B 1 344 ? -6.93 -73.562 -9.914 1 61.19 344 VAL B O 1
ATOM 7864 N N . ARG B 1 345 ? -4.723 -73.5 -9.453 1 59.19 345 ARG B N 1
ATOM 7865 C CA . ARG B 1 345 ? -4.355 -73.812 -10.836 1 59.19 345 ARG B CA 1
ATOM 7866 C C . ARG B 1 345 ? -4.629 -75.25 -11.164 1 59.19 345 ARG B C 1
ATOM 7868 O O . ARG B 1 345 ? -4.266 -76.188 -10.398 1 59.19 345 ARG B O 1
ATOM 7875 N N . LYS B 1 346 ? -5.484 -75.5 -12.117 1 56.53 346 LYS B N 1
ATOM 7876 C CA . LYS B 1 346 ? -5.707 -76.812 -12.648 1 56.53 346 LYS B CA 1
ATOM 7877 C C . LYS B 1 346 ? -5.285 -76.938 -14.117 1 56.53 346 LYS B C 1
ATOM 7879 O O . LYS B 1 346 ? -6.047 -76.562 -15.008 1 56.53 346 LYS B O 1
ATOM 7884 N N . GLY B 1 347 ? -4.164 -77.312 -14.5 1 51.84 347 GLY B N 1
ATOM 7885 C CA . GLY B 1 347 ? -3.643 -77.375 -15.859 1 51.84 347 GLY B CA 1
ATOM 7886 C C . GLY B 1 347 ? -3.422 -76 -16.453 1 51.84 347 GLY B C 1
ATOM 7887 O O . GLY B 1 347 ? -2.689 -75.188 -15.883 1 51.84 347 GLY B O 1
ATOM 7888 N N . LEU B 1 348 ? -4.105 -75.75 -17.625 1 52.44 348 LEU B N 1
ATOM 7889 C CA . LEU B 1 348 ? -4 -74.5 -18.344 1 52.44 348 LEU B CA 1
ATOM 7890 C C . LEU B 1 348 ? -5.086 -73.562 -17.891 1 52.44 348 LEU B C 1
ATOM 7892 O O . LEU B 1 348 ? -5.324 -72.5 -18.547 1 52.44 348 LEU B O 1
ATOM 7896 N N . SER B 1 349 ? -5.746 -73.938 -16.812 1 57.19 349 SER B N 1
ATOM 7897 C CA . SER B 1 349 ? -6.801 -73.062 -16.328 1 57.19 349 SER B CA 1
ATOM 7898 C C . SER B 1 349 ? -6.691 -72.812 -14.82 1 57.19 349 SER B C 1
ATOM 7900 O O . SER B 1 349 ? -6.031 -73.562 -14.117 1 57.19 349 SER B O 1
ATOM 7902 N N . ILE B 1 350 ? -7 -71.625 -14.375 1 61.44 350 ILE B N 1
ATOM 7903 C CA . ILE B 1 350 ? -7.121 -71.375 -12.945 1 61.44 350 ILE B CA 1
ATOM 7904 C C . ILE B 1 350 ? -8.578 -71.5 -12.516 1 61.44 350 ILE B C 1
ATOM 7906 O O . ILE B 1 350 ? -9.477 -70.938 -13.172 1 61.44 350 ILE B O 1
ATOM 7910 N N . ASN B 1 351 ? -8.844 -72.438 -11.68 1 61.09 351 ASN B N 1
ATOM 7911 C CA . ASN B 1 351 ? -10.18 -72.688 -11.133 1 61.09 351 ASN B CA 1
ATOM 7912 C C . ASN B 1 351 ? -10.422 -71.812 -9.891 1 61.09 351 ASN B C 1
ATOM 7914 O O . ASN B 1 351 ? -9.742 -72 -8.875 1 61.09 351 ASN B O 1
ATOM 7918 N N . CYS B 1 352 ? -11.172 -70.688 -10.062 1 62.22 352 CYS B N 1
ATOM 7919 C CA . CYS B 1 352 ? -11.57 -69.875 -8.945 1 62.22 352 CYS B CA 1
ATOM 7920 C C . CYS B 1 352 ? -13.031 -70.062 -8.586 1 62.22 352 CYS B C 1
ATOM 7922 O O . CYS B 1 352 ? -13.789 -69.125 -8.398 1 62.22 352 CYS B O 1
ATOM 7924 N N . SER B 1 353 ? -13.422 -71.312 -8.57 1 61.06 353 SER B N 1
ATOM 7925 C CA . SER B 1 353 ? -14.797 -71.688 -8.242 1 61.06 353 SER B CA 1
ATOM 7926 C C . SER B 1 353 ? -15.227 -71.062 -6.91 1 61.06 353 SER B C 1
ATOM 7928 O O . SER B 1 353 ? -16.422 -70.875 -6.672 1 61.06 353 SER B O 1
ATOM 7930 N N . SER B 1 354 ? -14.281 -70.75 -6.148 1 59.47 354 SER B N 1
ATOM 7931 C CA . SER B 1 354 ? -14.633 -70.188 -4.852 1 59.47 354 SER B CA 1
ATOM 7932 C C . SER B 1 354 ? -15.25 -68.812 -5.004 1 59.47 354 SER B C 1
ATOM 7934 O O . SER B 1 354 ? -16.031 -68.375 -4.148 1 59.47 354 SER B O 1
ATOM 7936 N N . ILE B 1 355 ? -14.945 -68.25 -6.078 1 58.84 355 ILE B N 1
ATOM 7937 C CA . ILE B 1 355 ? -15.539 -66.938 -6.266 1 58.84 355 ILE B CA 1
ATOM 7938 C C . ILE B 1 355 ? -16.484 -66.938 -7.461 1 58.84 355 ILE B C 1
ATOM 7940 O O . ILE B 1 355 ? -16.844 -65.875 -8 1 58.84 355 ILE B O 1
ATOM 7944 N N . GLY B 1 356 ? -16.812 -68.125 -7.812 1 58.41 356 GLY B N 1
ATOM 7945 C CA . GLY B 1 356 ? -17.859 -68.312 -8.812 1 58.41 356 GLY B CA 1
ATOM 7946 C C . GLY B 1 356 ? -17.312 -68.375 -10.227 1 58.41 356 GLY B C 1
ATOM 7947 O O . GLY B 1 356 ? -18.094 -68.375 -11.188 1 58.41 356 GLY B O 1
ATOM 7948 N N . ILE B 1 357 ? -15.961 -68.312 -10.344 1 59.56 357 ILE B N 1
ATOM 7949 C CA . ILE B 1 357 ? -15.375 -68.438 -11.672 1 59.56 357 ILE B CA 1
ATOM 7950 C C . ILE B 1 357 ? -14.672 -69.75 -11.805 1 59.56 357 ILE B C 1
ATOM 7952 O O . ILE B 1 357 ? -13.695 -70.062 -11.094 1 59.56 357 ILE B O 1
ATOM 7956 N N . THR B 1 358 ? -15.211 -70.562 -12.617 1 58.75 358 THR B N 1
ATOM 7957 C CA . THR B 1 358 ? -14.727 -71.938 -12.648 1 58.75 358 THR B CA 1
ATOM 7958 C C . THR B 1 358 ? -13.508 -72.062 -13.555 1 58.75 358 THR B C 1
ATOM 7960 O O . THR B 1 358 ? -12.664 -72.938 -13.344 1 58.75 358 THR B O 1
ATOM 7963 N N . ILE B 1 359 ? -13.453 -71.25 -14.625 1 53.5 359 ILE B N 1
ATOM 7964 C CA . ILE B 1 359 ? -12.336 -71.438 -15.539 1 53.5 359 ILE B CA 1
ATOM 7965 C C . ILE B 1 359 ? -11.789 -70.062 -15.945 1 53.5 359 ILE B C 1
ATOM 7967 O O . ILE B 1 359 ? -12.531 -69.188 -16.453 1 53.5 359 ILE B O 1
ATOM 7971 N N . ILE B 1 360 ? -10.719 -69.75 -15.43 1 56.69 360 ILE B N 1
ATOM 7972 C CA . ILE B 1 360 ? -9.984 -68.625 -15.961 1 56.69 360 ILE B CA 1
ATOM 7973 C C . ILE B 1 360 ? -8.93 -69.062 -16.953 1 56.69 360 ILE B C 1
ATOM 7975 O O . ILE B 1 360 ? -8.008 -69.812 -16.594 1 56.69 360 ILE B O 1
ATOM 7979 N N . PRO B 1 361 ? -9.211 -68.875 -18.234 1 49.84 361 PRO B N 1
ATOM 7980 C CA . PRO B 1 361 ? -8.219 -69.312 -19.219 1 49.84 361 PRO B CA 1
ATOM 7981 C C . PRO B 1 361 ? -6.84 -68.688 -18.984 1 49.84 361 PRO B C 1
ATOM 7983 O O . PRO B 1 361 ? -6.742 -67.562 -18.578 1 49.84 361 PRO B O 1
ATOM 7986 N N . SER B 1 362 ? -5.781 -69.5 -18.672 1 49.59 362 SER B N 1
ATOM 7987 C CA . SER B 1 362 ? -4.418 -69 -18.562 1 49.59 362 SER B CA 1
ATOM 7988 C C . SER B 1 362 ? -3.551 -69.438 -19.719 1 49.59 362 SER B C 1
ATOM 7990 O O . SER B 1 362 ? -3.598 -70.625 -20.125 1 49.59 362 SER B O 1
ATOM 7992 N N . ASN B 1 363 ? -3.379 -68.625 -20.828 1 44 363 ASN B N 1
ATOM 7993 C CA . ASN B 1 363 ? -2.404 -69.062 -21.844 1 44 363 ASN B CA 1
ATOM 7994 C C . ASN B 1 363 ? -0.975 -68.938 -21.328 1 44 363 ASN B C 1
ATOM 7996 O O . ASN B 1 363 ? -0.498 -67.812 -21.047 1 44 363 ASN B O 1
ATOM 8000 N N . ASP B 1 364 ? -0.388 -69.938 -20.906 1 45.03 364 ASP B N 1
ATOM 8001 C CA . ASP B 1 364 ? 0.946 -70.062 -20.328 1 45.03 364 ASP B CA 1
ATOM 8002 C C . ASP B 1 364 ? 2.023 -69.812 -21.375 1 45.03 364 ASP B C 1
ATOM 8004 O O . ASP B 1 364 ? 3.207 -69.688 -21.047 1 45.03 364 ASP B O 1
ATOM 8008 N N . THR B 1 365 ? 1.73 -69.875 -22.578 1 41.22 365 THR B N 1
ATOM 8009 C CA . THR B 1 365 ? 2.846 -69.938 -23.516 1 41.22 365 THR B CA 1
ATOM 8010 C C . THR B 1 365 ? 3.23 -68.5 -23.953 1 41.22 365 THR B C 1
ATOM 8012 O O . THR B 1 365 ? 4.199 -68.312 -24.688 1 41.22 365 THR B O 1
ATOM 8015 N N . SER B 1 366 ? 2.395 -67.625 -23.734 1 41.19 366 SER B N 1
ATOM 8016 C CA . SER B 1 366 ? 2.76 -66.375 -24.406 1 41.19 366 SER B CA 1
ATOM 8017 C C . SER B 1 366 ? 3.748 -65.562 -23.578 1 41.19 366 SER B C 1
ATOM 8019 O O . SER B 1 366 ? 3.506 -65.312 -22.391 1 41.19 366 SER B O 1
ATOM 8021 N N . PHE B 1 367 ? 5.035 -65.625 -23.812 1 39.47 367 PHE B N 1
ATOM 8022 C CA . PHE B 1 367 ? 6.125 -64.812 -23.234 1 39.47 367 PHE B CA 1
ATOM 8023 C C . PHE B 1 367 ? 5.887 -63.344 -23.438 1 39.47 367 PHE B C 1
ATOM 8025 O O . PHE B 1 367 ? 6.801 -62.531 -23.266 1 39.47 367 PHE B O 1
ATOM 8032 N N . THR B 1 368 ? 4.695 -63 -23.891 1 41.69 368 THR B N 1
ATOM 8033 C CA . THR B 1 368 ? 4.457 -61.562 -24.125 1 41.69 368 THR B CA 1
ATOM 8034 C C . THR B 1 368 ? 3.504 -61 -23.062 1 41.69 368 THR B C 1
ATOM 8036 O O . THR B 1 368 ? 2.744 -61.75 -22.453 1 41.69 368 THR B O 1
ATOM 8039 N N . ASN B 1 369 ? 3.785 -59.781 -22.609 1 44.44 369 ASN B N 1
ATOM 8040 C CA . ASN B 1 369 ? 2.809 -59.094 -21.781 1 44.44 369 ASN B CA 1
ATOM 8041 C C . ASN B 1 369 ? 1.404 -59.188 -22.375 1 44.44 369 ASN B C 1
ATOM 8043 O O . ASN B 1 369 ? 1.209 -58.938 -23.562 1 44.44 369 ASN B O 1
ATOM 8047 N N . VAL B 1 370 ? 0.498 -60.094 -21.828 1 46.78 370 VAL B N 1
ATOM 8048 C CA . VAL B 1 370 ? -0.823 -60.219 -22.422 1 46.78 370 VAL B CA 1
ATOM 8049 C C . VAL B 1 370 ? -1.883 -59.625 -21.5 1 46.78 370 VAL B C 1
ATOM 8051 O O . VAL B 1 370 ? -1.805 -59.812 -20.281 1 46.78 370 VAL B O 1
ATOM 8054 N N . VAL B 1 371 ? -2.609 -58.594 -21.891 1 52.91 371 VAL B N 1
ATOM 8055 C CA . VAL B 1 371 ? -3.822 -58.156 -21.203 1 52.91 371 VAL B CA 1
ATOM 8056 C C . VAL B 1 371 ? -5.047 -58.781 -21.875 1 52.91 371 VAL B C 1
ATOM 8058 O O . VAL B 1 371 ? -5.168 -58.75 -23.109 1 52.91 371 VAL B O 1
ATOM 8061 N N . TYR B 1 372 ? -5.781 -59.656 -21.094 1 54.53 372 TYR B N 1
ATOM 8062 C CA . TYR B 1 372 ? -7.055 -60.156 -21.594 1 54.53 372 TYR B CA 1
ATOM 8063 C C . TYR B 1 372 ? -8.227 -59.438 -20.922 1 54.53 372 TYR B C 1
ATOM 8065 O O . TYR B 1 372 ? -8.25 -59.281 -19.703 1 54.53 372 TYR B O 1
ATOM 8073 N N . ILE B 1 373 ? -9.008 -58.75 -21.734 1 50.5 373 ILE B N 1
ATOM 8074 C CA . ILE B 1 373 ? -10.234 -58.156 -21.25 1 50.5 373 ILE B CA 1
ATOM 8075 C C . ILE B 1 373 ? -11.445 -58.875 -21.797 1 50.5 373 ILE B C 1
ATOM 8077 O O . ILE B 1 373 ? -11.5 -59.188 -23 1 50.5 373 ILE B O 1
ATOM 8081 N N . LYS B 1 374 ? -12.266 -59.531 -20.938 1 53.66 374 LYS B N 1
ATOM 8082 C CA . LYS B 1 374 ? -13.492 -60.188 -21.375 1 53.66 374 LYS B CA 1
ATOM 8083 C C . LYS B 1 374 ? -14.695 -59.656 -20.594 1 53.66 374 LYS B C 1
ATOM 8085 O O . LYS B 1 374 ? -14.547 -59.156 -19.484 1 53.66 374 LYS B O 1
ATOM 8090 N N . SER B 1 375 ? -15.883 -59.656 -21.359 1 48.19 375 SER B N 1
ATOM 8091 C CA . SER B 1 375 ? -17.109 -59.469 -20.609 1 48.19 375 SER B CA 1
ATOM 8092 C C . SER B 1 375 ? -17.344 -60.625 -19.641 1 48.19 375 SER B C 1
ATOM 8094 O O . SER B 1 375 ? -16.891 -61.75 -19.891 1 48.19 375 SER B O 1
ATOM 8096 N N . TYR B 1 376 ? -17.828 -60.375 -18.469 1 44.88 376 TYR B N 1
ATOM 8097 C CA . TYR B 1 376 ? -18.047 -61.375 -17.438 1 44.88 376 TYR B CA 1
ATOM 8098 C C . TYR B 1 376 ? -18.734 -62.594 -18.016 1 44.88 376 TYR B C 1
ATOM 8100 O O . TYR B 1 376 ? -18.359 -63.719 -17.688 1 44.88 376 TYR B O 1
ATOM 8108 N N . ASN B 1 377 ? -19.688 -62.438 -18.906 1 46.88 377 ASN B N 1
ATOM 8109 C CA . ASN B 1 377 ? -20.453 -63.562 -19.422 1 46.88 377 ASN B CA 1
ATOM 8110 C C . ASN B 1 377 ? -19.641 -64.438 -20.375 1 46.88 377 ASN B C 1
ATOM 8112 O O . ASN B 1 377 ? -20.047 -65.5 -20.719 1 46.88 377 ASN B O 1
ATOM 8116 N N . ALA B 1 378 ? -18.516 -63.906 -20.797 1 49.62 378 ALA B N 1
ATOM 8117 C CA . ALA B 1 378 ? -17.797 -64.625 -21.859 1 49.62 378 ALA B CA 1
ATOM 8118 C C . ALA B 1 378 ? -16.609 -65.375 -21.281 1 49.62 378 ALA B C 1
ATOM 8120 O O . ALA B 1 378 ? -15.859 -66 -22.031 1 49.62 378 ALA B O 1
ATOM 8121 N N . TRP B 1 379 ? -16.516 -65.375 -20.078 1 50.75 379 TRP B N 1
ATOM 8122 C CA . TRP B 1 379 ? -15.297 -65.938 -19.516 1 50.75 379 TRP B CA 1
ATOM 8123 C C . TRP B 1 379 ? -15.359 -67.438 -19.594 1 50.75 379 TRP B C 1
ATOM 8125 O O . TRP B 1 379 ? -14.336 -68.125 -19.469 1 50.75 379 TRP B O 1
ATOM 8135 N N . ASN B 1 380 ? -16.578 -67.938 -19.609 1 48.56 380 ASN B N 1
ATOM 8136 C CA . ASN B 1 380 ? -16.672 -69.438 -19.672 1 48.56 380 ASN B CA 1
ATOM 8137 C C . ASN B 1 380 ? -16.266 -69.938 -21.047 1 48.56 380 ASN B C 1
ATOM 8139 O O . ASN B 1 380 ? -16.328 -71.188 -21.297 1 48.56 380 ASN B O 1
ATOM 8143 N N . LYS B 1 381 ? -15.945 -68.938 -21.984 1 50.12 381 LYS B N 1
ATOM 8144 C CA . LYS B 1 381 ? -15.633 -69.438 -23.328 1 50.12 381 LYS B CA 1
ATOM 8145 C C . LYS B 1 381 ? -14.148 -69.812 -23.453 1 50.12 381 LYS B C 1
ATOM 8147 O O . LYS B 1 381 ? -13.312 -69.188 -22.75 1 50.12 381 LYS B O 1
ATOM 8152 N N . PRO B 1 382 ? -13.734 -70.812 -24.281 1 44.88 382 PRO B N 1
ATOM 8153 C CA . PRO B 1 382 ? -12.367 -71.312 -24.422 1 44.88 382 PRO B CA 1
ATOM 8154 C C . PRO B 1 382 ? -11.359 -70.188 -24.781 1 44.88 382 PRO B C 1
ATOM 8156 O O . PRO B 1 382 ? -11.719 -69.25 -25.438 1 44.88 382 PRO B O 1
ATOM 8159 N N . PRO B 1 383 ? -10.078 -70.25 -24.312 1 43.81 383 PRO B N 1
ATOM 8160 C CA . PRO B 1 383 ? -8.961 -69.312 -24.453 1 43.81 383 PRO B CA 1
ATOM 8161 C C . PRO B 1 383 ? -8.609 -69 -25.906 1 43.81 383 PRO B C 1
ATOM 8163 O O . PRO B 1 383 ? -8.055 -68 -26.219 1 43.81 383 PRO B O 1
ATOM 8166 N N . SER B 1 384 ? -8.648 -70.062 -26.75 1 41.84 384 SER B N 1
ATOM 8167 C CA . SER B 1 384 ? -8.289 -69.875 -28.141 1 41.84 384 SER B CA 1
ATOM 8168 C C . SER B 1 384 ? -8.914 -68.562 -28.703 1 41.84 384 SER B C 1
ATOM 8170 O O . SER B 1 384 ? -8.359 -67.938 -29.625 1 41.84 384 SER B O 1
ATOM 8172 N N . ASP B 1 385 ? -10.047 -68.25 -28.234 1 40.19 385 ASP B N 1
ATOM 8173 C CA . ASP B 1 385 ? -10.766 -67.062 -28.688 1 40.19 385 ASP B CA 1
ATOM 8174 C C . ASP B 1 385 ? -10.18 -65.812 -28.094 1 40.19 385 ASP B C 1
ATOM 8176 O O . ASP B 1 385 ? -10.508 -64.688 -28.516 1 40.19 385 ASP B O 1
ATOM 8180 N N . LEU B 1 386 ? -9.508 -65.938 -27.078 1 41.44 386 LEU B N 1
ATOM 8181 C CA . LEU B 1 386 ? -8.891 -64.812 -26.359 1 41.44 386 LEU B CA 1
ATOM 8182 C C . LEU B 1 386 ? -7.656 -64.312 -27.094 1 41.44 386 LEU B C 1
ATOM 8184 O O . LEU B 1 386 ? -7.25 -63.156 -26.906 1 41.44 386 LEU B O 1
ATOM 8188 N N . THR B 1 387 ? -6.973 -65.188 -27.578 1 38.62 387 THR B N 1
ATOM 8189 C CA . THR B 1 387 ? -5.688 -64.812 -28.156 1 38.62 387 THR B CA 1
ATOM 8190 C C . THR B 1 387 ? -5.879 -64.125 -29.5 1 38.62 387 THR B C 1
ATOM 8192 O O . THR B 1 387 ? -4.965 -63.438 -30 1 38.62 387 THR B O 1
ATOM 8195 N N . ASN B 1 388 ? -6.855 -64.625 -30.188 1 33.09 388 ASN B N 1
ATOM 8196 C CA . ASN B 1 388 ? -6.898 -64.25 -31.578 1 33.09 388 ASN B CA 1
ATOM 8197 C C . ASN B 1 388 ? -7.629 -62.906 -31.766 1 33.09 388 ASN B C 1
ATOM 8199 O O . ASN B 1 388 ? -8.828 -62.875 -32.062 1 33.09 388 ASN B O 1
ATOM 8203 N N . GLY B 1 389 ? -7.113 -61.844 -31.141 1 40.28 389 GLY B N 1
ATOM 8204 C CA . GLY B 1 389 ? -7.547 -60.5 -31.547 1 40.28 389 GLY B CA 1
ATOM 8205 C C . GLY B 1 389 ? -9.055 -60.344 -31.484 1 40.28 389 GLY B C 1
ATOM 8206 O O . GLY B 1 389 ? -9.602 -59.438 -32.094 1 40.28 389 GLY B O 1
ATOM 8207 N N . ALA B 1 390 ? -9.75 -61.375 -31.031 1 41.19 390 ALA B N 1
ATOM 8208 C CA . ALA B 1 390 ? -11.203 -61.25 -31.078 1 41.19 390 ALA B CA 1
ATOM 8209 C C . ALA B 1 390 ? -11.703 -60.281 -30.031 1 41.19 390 ALA B C 1
ATOM 8211 O O . ALA B 1 390 ? -11.141 -60.188 -28.938 1 41.19 390 ALA B O 1
ATOM 8212 N N . PRO B 1 391 ? -12.531 -59.312 -30.453 1 45.81 391 PRO B N 1
ATOM 8213 C CA . PRO B 1 391 ? -13.086 -58.312 -29.531 1 45.81 391 PRO B CA 1
ATOM 8214 C C . PRO B 1 391 ? -13.641 -58.906 -28.25 1 45.81 391 PRO B C 1
ATOM 8216 O O . PRO B 1 391 ? -14.156 -60.031 -28.266 1 45.81 391 PRO B O 1
ATOM 8219 N N . VAL B 1 392 ? -13.133 -58.531 -27.109 1 47.97 392 VAL B N 1
ATOM 8220 C CA . VAL B 1 392 ? -13.578 -58.906 -25.766 1 47.97 392 VAL B CA 1
ATOM 8221 C C . VAL B 1 392 ? -15.102 -59 -25.734 1 47.97 392 VAL B C 1
ATOM 8223 O O . VAL B 1 392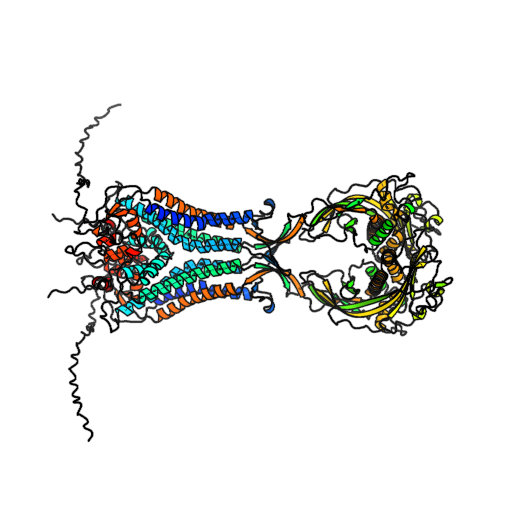 ? -15.664 -59.875 -25.078 1 47.97 392 VAL B O 1
ATOM 8226 N N . MET B 1 393 ? -15.734 -57.875 -25.938 1 44.16 393 MET B N 1
ATOM 8227 C CA . MET B 1 393 ? -17.203 -57.844 -25.969 1 44.16 393 MET B CA 1
ATOM 8228 C C . MET B 1 393 ? -17.719 -58.469 -27.266 1 44.16 393 MET B C 1
ATOM 8230 O O . MET B 1 393 ? -17.062 -58.375 -28.312 1 44.16 393 MET B O 1
ATOM 8234 N N . GLY B 1 394 ? -18.328 -59.625 -27.281 1 38.53 394 GLY B N 1
ATOM 8235 C CA . GLY B 1 394 ? -18.953 -60.219 -28.453 1 38.53 394 GLY B CA 1
ATOM 8236 C C . GLY B 1 394 ? -19.203 -59.219 -29.578 1 38.53 394 GLY B C 1
ATOM 8237 O O . GLY B 1 394 ? -19.281 -58.031 -29.328 1 38.53 394 GLY B O 1
ATOM 8238 N N . ASN B 1 395 ? -18.688 -59.625 -30.812 1 38.5 395 ASN B N 1
ATOM 8239 C CA . ASN B 1 395 ? -18.797 -58.906 -32.062 1 38.5 395 ASN B CA 1
ATOM 8240 C C . ASN B 1 395 ? -19.859 -57.812 -31.984 1 38.5 395 ASN B C 1
ATOM 8242 O O . ASN B 1 395 ? -19.625 -56.688 -32.469 1 38.5 395 ASN B O 1
ATOM 8246 N N . ASN B 1 396 ? -21.203 -58.188 -32.062 1 42.5 396 ASN B N 1
ATOM 8247 C CA . ASN B 1 396 ? -22.375 -57.5 -32.594 1 42.5 396 ASN B CA 1
ATOM 8248 C C . ASN B 1 396 ? -23.188 -56.844 -31.469 1 42.5 396 ASN B C 1
ATOM 8250 O O . ASN B 1 396 ? -24.25 -56.281 -31.719 1 42.5 396 ASN B O 1
ATOM 8254 N N . SER B 1 397 ? -22.844 -56.969 -30.016 1 51.81 397 SER B N 1
ATOM 8255 C CA . SER B 1 397 ? -23.891 -56.438 -29.156 1 51.81 397 SER B CA 1
ATOM 8256 C C . SER B 1 397 ? -23.297 -55.531 -28.062 1 51.81 397 SER B C 1
ATOM 8258 O O . SER B 1 397 ? -22.297 -55.875 -27.438 1 51.81 397 SER B O 1
ATOM 8260 N N . GLY B 1 398 ? -23.125 -54.156 -28.109 1 62.69 398 GLY B N 1
ATOM 8261 C CA . GLY B 1 398 ? -22.859 -53.156 -27.078 1 62.69 398 GLY B CA 1
ATOM 8262 C C . GLY B 1 398 ? -23.203 -53.625 -25.672 1 62.69 398 GLY B C 1
ATOM 8263 O O . GLY B 1 398 ? -23.656 -54.75 -25.5 1 62.69 398 GLY B O 1
ATOM 8264 N N . THR B 1 399 ? -22.688 -52.938 -24.641 1 72.12 399 THR B N 1
ATOM 8265 C CA . THR B 1 399 ? -23.078 -53.25 -23.266 1 72.12 399 THR B CA 1
ATOM 8266 C C . THR B 1 399 ? -24.562 -52.938 -23.047 1 72.12 399 THR B C 1
ATOM 8268 O O . THR B 1 399 ? -25.094 -52 -23.656 1 72.12 399 THR B O 1
ATOM 8271 N N . THR B 1 400 ? -25.312 -53.812 -22.312 1 74.44 400 THR B N 1
ATOM 8272 C CA . THR B 1 400 ? -26.734 -53.594 -22.062 1 74.44 400 THR B CA 1
ATOM 8273 C C . THR B 1 400 ? -26.953 -52.844 -20.75 1 74.44 400 THR B C 1
ATOM 8275 O O . THR B 1 400 ? -28.078 -52.469 -20.422 1 74.44 400 THR B O 1
ATOM 8278 N N . THR B 1 401 ? -25.844 -52.656 -20.031 1 82.88 401 THR B N 1
ATOM 8279 C CA . THR B 1 401 ? -26 -52 -18.734 1 82.88 401 THR B CA 1
ATOM 8280 C C . THR B 1 401 ? -24.922 -50.938 -18.531 1 82.88 401 THR B C 1
ATOM 8282 O O . THR B 1 401 ? -23.906 -50.938 -19.234 1 82.88 401 THR B O 1
ATOM 8285 N N . ASN B 1 402 ? -25.188 -50.094 -17.656 1 90.94 402 ASN B N 1
ATOM 8286 C CA . ASN B 1 402 ? -24.281 -49.125 -17.062 1 90.94 402 ASN B CA 1
ATOM 8287 C C . ASN B 1 402 ? -24.438 -49.062 -15.547 1 90.94 402 ASN B C 1
ATOM 8289 O O . ASN B 1 402 ? -25.375 -48.438 -15.039 1 90.94 402 ASN B O 1
ATOM 8293 N N . PRO B 1 403 ? -23.562 -49.688 -15.008 1 91.44 403 PRO B N 1
ATOM 8294 C CA . PRO B 1 403 ? -22.156 -50 -15.289 1 91.44 403 PRO B CA 1
ATOM 8295 C C . PRO B 1 403 ? -22 -51.25 -16.125 1 91.44 403 PRO B C 1
ATOM 8297 O O . PRO B 1 403 ? -22.828 -52.156 -16.047 1 91.44 403 PRO B O 1
ATOM 8300 N N . ALA B 1 404 ? -20.891 -51.188 -16.891 1 87.06 404 ALA B N 1
ATOM 8301 C CA . ALA B 1 404 ? -20.484 -52.344 -17.672 1 87.06 404 ALA B CA 1
ATOM 8302 C C . ALA B 1 404 ? -19.469 -53.188 -16.906 1 87.06 404 ALA B C 1
ATOM 8304 O O . ALA B 1 404 ? -18.516 -52.656 -16.328 1 87.06 404 ALA B O 1
ATOM 8305 N N . GLU B 1 405 ? -19.656 -54.5 -16.906 1 82.25 405 GLU B N 1
ATOM 8306 C CA . GLU B 1 405 ? -18.734 -55.406 -16.219 1 82.25 405 GLU B CA 1
ATOM 8307 C C . GLU B 1 405 ? -17.656 -55.938 -17.156 1 82.25 405 GLU B C 1
ATOM 8309 O O . GLU B 1 405 ? -17.953 -56.281 -18.312 1 82.25 405 GLU B O 1
ATOM 8314 N N . SER B 1 406 ? -16.422 -55.938 -16.625 1 81.88 406 SER B N 1
ATOM 8315 C CA . SER B 1 406 ? -15.297 -56.406 -17.422 1 81.88 406 SER B CA 1
ATOM 8316 C C . SER B 1 406 ? -14.344 -57.25 -16.562 1 81.88 406 SER B C 1
ATOM 8318 O O . SER B 1 406 ? -14.062 -56.906 -15.422 1 81.88 406 SER B O 1
ATOM 8320 N N . LEU B 1 407 ? -13.977 -58.344 -17.109 1 77.44 407 LEU B N 1
ATOM 8321 C CA . LEU B 1 407 ? -12.945 -59.156 -16.5 1 77.44 407 LEU B CA 1
ATOM 8322 C C . LEU B 1 407 ? -11.586 -58.906 -17.141 1 77.44 407 LEU B C 1
ATOM 8324 O O . LEU B 1 407 ? -11.469 -58.875 -18.375 1 77.44 407 LEU B O 1
ATOM 8328 N N . ILE B 1 408 ? -10.625 -58.656 -16.344 1 79.44 408 ILE B N 1
ATOM 8329 C CA . ILE B 1 408 ? -9.297 -58.312 -16.844 1 79.44 408 ILE B CA 1
ATOM 8330 C C . ILE B 1 408 ? -8.266 -59.281 -16.281 1 79.44 408 ILE B C 1
ATOM 8332 O O . ILE B 1 408 ? -8.258 -59.562 -15.078 1 79.44 408 ILE B O 1
ATOM 8336 N N . GLN B 1 409 ? -7.516 -59.844 -17.125 1 75.44 409 GLN B N 1
ATOM 8337 C CA . GLN B 1 409 ? -6.336 -60.594 -16.734 1 75.44 409 GLN B CA 1
ATOM 8338 C C . GLN B 1 409 ? -5.059 -59.938 -17.234 1 75.44 409 GLN B C 1
ATOM 8340 O O . GLN B 1 409 ? -4.918 -59.656 -18.422 1 75.44 409 GLN B O 1
ATOM 8345 N N . LEU B 1 410 ? -4.242 -59.562 -16.344 1 77.38 410 LEU B N 1
ATOM 8346 C CA . LEU B 1 410 ? -2.922 -59.062 -16.672 1 77.38 410 LEU B CA 1
ATOM 8347 C C . LEU B 1 410 ? -1.835 -60.062 -16.344 1 77.38 410 LEU B C 1
ATOM 8349 O O . LEU B 1 410 ? -1.877 -60.719 -15.289 1 77.38 410 LEU B O 1
ATOM 8353 N N . ARG B 1 411 ? -0.944 -60.188 -17.328 1 71.31 411 ARG B N 1
ATOM 8354 C CA . ARG B 1 411 ? 0.158 -61.125 -17.125 1 71.31 411 ARG B CA 1
ATOM 8355 C C . ARG B 1 411 ? 1.462 -60.562 -17.672 1 71.31 411 ARG B C 1
ATOM 8357 O O . ARG B 1 411 ? 1.477 -59.938 -18.75 1 71.31 411 ARG B O 1
ATOM 8364 N N . TRP B 1 412 ? 2.49 -60.656 -16.953 1 69.88 412 TRP B N 1
ATOM 8365 C CA . TRP B 1 412 ? 3.811 -60.25 -17.391 1 69.88 412 TRP B CA 1
ATOM 8366 C C . TRP B 1 412 ? 4.828 -61.375 -17.25 1 69.88 412 TRP B C 1
ATOM 8368 O O . TRP B 1 412 ? 4.898 -62.031 -16.219 1 69.88 412 TRP B O 1
ATOM 8378 N N . PRO B 1 413 ? 5.406 -61.562 -18.516 1 58.25 413 PRO B N 1
ATOM 8379 C CA . PRO B 1 413 ? 6.484 -62.531 -18.391 1 58.25 413 PRO B CA 1
ATOM 8380 C C . PRO B 1 413 ? 7.652 -62.031 -17.562 1 58.25 413 PRO B C 1
ATOM 8382 O O . PRO B 1 413 ? 7.949 -60.812 -17.578 1 58.25 413 PRO B O 1
ATOM 8385 N N . MET B 1 414 ? 7.965 -62.594 -16.484 1 52.5 414 MET B N 1
ATOM 8386 C CA . MET B 1 414 ? 9.188 -62.219 -15.766 1 52.5 414 MET B CA 1
ATOM 8387 C C . MET B 1 414 ? 10.383 -63 -16.328 1 52.5 414 MET B C 1
ATOM 8389 O O . MET B 1 414 ? 10.312 -64.188 -16.531 1 52.5 414 MET B O 1
ATOM 8393 N N . ARG B 1 415 ? 11.086 -62.188 -17.078 1 45.78 415 ARG B N 1
ATOM 8394 C CA . ARG B 1 415 ? 12.312 -62.844 -17.516 1 45.78 415 ARG B CA 1
ATOM 8395 C C . ARG B 1 415 ? 13.117 -63.344 -16.312 1 45.78 415 ARG B C 1
ATOM 8397 O O . ARG B 1 415 ? 13.148 -62.688 -15.266 1 45.78 415 ARG B O 1
ATOM 8404 N N . ASN B 1 416 ? 13.898 -64.438 -16.422 1 44.31 416 ASN B N 1
ATOM 8405 C CA . ASN B 1 416 ? 14.758 -65.188 -15.555 1 44.31 416 ASN B CA 1
ATOM 8406 C C . ASN B 1 416 ? 14.367 -65.062 -14.086 1 44.31 416 ASN B C 1
ATOM 8408 O O . ASN B 1 416 ? 13.727 -64.062 -13.719 1 44.31 416 ASN B O 1
ATOM 8412 N N . ASN B 1 417 ? 14.883 -65.875 -13.086 1 41.53 417 ASN B N 1
ATOM 8413 C CA . ASN B 1 417 ? 14.82 -66.125 -11.648 1 41.53 417 ASN B CA 1
ATOM 8414 C C . ASN B 1 417 ? 14.484 -64.875 -10.867 1 41.53 417 ASN B C 1
ATOM 8416 O O . ASN B 1 417 ? 15.125 -64.562 -9.859 1 41.53 417 ASN B O 1
ATOM 8420 N N . LEU B 1 418 ? 14.133 -63.812 -11.547 1 44.69 418 LEU B N 1
ATOM 8421 C CA . LEU B 1 418 ? 13.82 -62.688 -10.664 1 44.69 418 LEU B CA 1
ATOM 8422 C C . LEU B 1 418 ? 12.719 -63.062 -9.68 1 44.69 418 LEU B C 1
ATOM 8424 O O . LEU B 1 418 ? 11.578 -63.281 -10.086 1 44.69 418 LEU B O 1
ATOM 8428 N N . HIS B 1 419 ? 12.992 -63.844 -8.766 1 42.59 419 HIS B N 1
ATOM 8429 C CA . HIS B 1 419 ? 12.102 -64.125 -7.641 1 42.59 419 HIS B CA 1
ATOM 8430 C C . HIS B 1 419 ? 11.734 -62.844 -6.898 1 42.59 419 HIS B C 1
ATOM 8432 O O . HIS B 1 419 ? 12.586 -62.219 -6.23 1 42.59 419 HIS B O 1
ATOM 8438 N N . PHE B 1 420 ? 10.977 -62 -7.539 1 45.91 420 PHE B N 1
ATOM 8439 C CA . PHE B 1 420 ? 10.594 -60.875 -6.695 1 45.91 420 PHE B CA 1
ATOM 8440 C C . PHE B 1 420 ? 10.031 -61.344 -5.363 1 45.91 420 PHE B C 1
ATOM 8442 O O . PHE B 1 420 ? 9.273 -62.344 -5.32 1 45.91 420 PHE B O 1
ATOM 8449 N N . GLY B 1 421 ? 10.828 -61.312 -4.422 1 43.12 421 GLY B N 1
ATOM 8450 C CA . GLY B 1 421 ? 10.32 -61.656 -3.109 1 43.12 421 GLY B CA 1
ATOM 8451 C C . GLY B 1 421 ? 8.805 -61.625 -3.02 1 43.12 421 GLY B C 1
ATOM 8452 O O . GLY B 1 421 ? 8.117 -61.594 -4.043 1 43.12 421 GLY B O 1
ATOM 8453 N N . ASP B 1 422 ? 8.25 -61.25 -1.857 1 43.94 422 ASP B N 1
ATOM 8454 C CA . ASP B 1 422 ? 6.855 -61.219 -1.433 1 43.94 422 ASP B CA 1
ATOM 8455 C C . ASP B 1 422 ? 6.047 -60.25 -2.311 1 43.94 422 ASP B C 1
ATOM 8457 O O . ASP B 1 422 ? 6.07 -59.031 -2.104 1 43.94 422 ASP B O 1
ATOM 8461 N N . THR B 1 423 ? 6.074 -60.469 -3.641 1 47.38 423 THR B N 1
ATOM 8462 C CA . THR B 1 423 ? 5.125 -59.719 -4.457 1 47.38 423 THR B CA 1
ATOM 8463 C C . THR B 1 423 ? 3.824 -59.469 -3.691 1 47.38 423 THR B C 1
ATOM 8465 O O . THR B 1 423 ? 3.514 -60.188 -2.746 1 47.38 423 THR B O 1
ATOM 8468 N N . ALA B 1 424 ? 3.264 -58.281 -3.893 1 49.62 424 ALA B N 1
ATOM 8469 C CA . ALA B 1 424 ? 1.98 -58.062 -3.227 1 49.62 424 ALA B CA 1
ATOM 8470 C C . ALA B 1 424 ? 1.12 -59.344 -3.27 1 49.62 424 ALA B C 1
ATOM 8472 O O . ALA B 1 424 ? 1.258 -60.156 -4.176 1 49.62 424 ALA B O 1
ATOM 8473 N N . ASN B 1 425 ? 0.597 -59.781 -2.203 1 46.81 425 ASN B N 1
ATOM 8474 C CA . ASN B 1 425 ? -0.287 -60.938 -2.029 1 46.81 425 ASN B CA 1
ATOM 8475 C C . ASN B 1 425 ? -1.112 -61.219 -3.283 1 46.81 425 ASN B C 1
ATOM 8477 O O . ASN B 1 425 ? -1.562 -62.344 -3.508 1 46.81 425 ASN B O 1
ATOM 8481 N N . GLU B 1 426 ? -1.429 -60.094 -4.059 1 49.09 426 GLU B N 1
ATOM 8482 C CA . GLU B 1 426 ? -2.488 -60.281 -5.051 1 49.09 426 GLU B CA 1
ATOM 8483 C C . GLU B 1 426 ? -1.912 -60.625 -6.422 1 49.09 426 GLU B C 1
ATOM 8485 O O . GLU B 1 426 ? -2.652 -60.969 -7.34 1 49.09 426 GLU B O 1
ATOM 8490 N N . ALA B 1 427 ? -0.695 -60.344 -6.625 1 51.06 427 ALA B N 1
ATOM 8491 C CA . ALA B 1 427 ? -0.116 -60.875 -7.852 1 51.06 427 ALA B CA 1
ATOM 8492 C C . ALA B 1 427 ? 0.312 -62.312 -7.664 1 51.06 427 ALA B C 1
ATOM 8494 O O . ALA B 1 427 ? 0.983 -62.656 -6.684 1 51.06 427 ALA B O 1
ATOM 8495 N N . THR B 1 428 ? -0.626 -63.219 -8.094 1 54.59 428 THR B N 1
ATOM 8496 C CA . THR B 1 428 ? -0.311 -64.625 -7.977 1 54.59 428 THR B CA 1
ATOM 8497 C C . THR B 1 428 ? 0.822 -65 -8.93 1 54.59 428 THR B C 1
ATOM 8499 O O . THR B 1 428 ? 0.854 -64.562 -10.078 1 54.59 428 THR B O 1
ATOM 8502 N N . MET B 1 429 ? 1.904 -65.312 -8.266 1 48.09 429 MET B N 1
ATOM 8503 C CA . MET B 1 429 ? 3.002 -65.812 -9.062 1 48.09 429 MET B CA 1
ATOM 8504 C C . MET B 1 429 ? 2.59 -67.125 -9.727 1 48.09 429 MET B C 1
ATOM 8506 O O . MET B 1 429 ? 2.074 -68.062 -9.062 1 48.09 429 MET B O 1
ATOM 8510 N N . GLY B 1 430 ? 2.27 -67 -11.055 1 45.06 430 GLY B N 1
ATOM 8511 C CA . GLY B 1 430 ? 2.016 -68.188 -11.773 1 45.06 430 GLY B CA 1
ATOM 8512 C C . GLY B 1 430 ? 3.246 -69.062 -11.898 1 45.06 430 GLY B C 1
ATOM 8513 O O . GLY B 1 430 ? 4.324 -68.75 -11.43 1 45.06 430 GLY B O 1
ATOM 8514 N N . PRO B 1 431 ? 2.977 -70.312 -12.375 1 45.5 431 PRO B N 1
ATOM 8515 C CA . PRO B 1 431 ? 4.145 -71.188 -12.695 1 45.5 431 PRO B CA 1
ATOM 8516 C C . PRO B 1 431 ? 5.117 -70.438 -13.641 1 45.5 431 PRO B C 1
ATOM 8518 O O . PRO B 1 431 ? 4.703 -69.625 -14.469 1 45.5 431 PRO B O 1
ATOM 8521 N N . TYR B 1 432 ? 6.48 -70.625 -13.508 1 44.5 432 TYR B N 1
ATOM 8522 C CA . TYR B 1 432 ? 7.633 -70.188 -14.281 1 44.5 432 TYR B CA 1
ATOM 8523 C C . TYR B 1 432 ? 7.914 -68.688 -14.031 1 44.5 432 TYR B C 1
ATOM 8525 O O . TYR B 1 432 ? 8.336 -67.938 -14.945 1 44.5 432 TYR B O 1
ATOM 8533 N N . GLY B 1 433 ? 7.43 -68.188 -12.844 1 53.03 433 GLY B N 1
ATOM 8534 C CA . GLY B 1 433 ? 7.891 -66.875 -12.422 1 53.03 433 GLY B CA 1
ATOM 8535 C C . GLY B 1 433 ? 7.098 -65.75 -13.039 1 53.03 433 GLY B C 1
ATOM 8536 O O . GLY B 1 433 ? 7.629 -64.688 -13.25 1 53.03 433 GLY B O 1
ATOM 8537 N N . ARG B 1 434 ? 5.828 -66 -13.43 1 61.41 434 ARG B N 1
ATOM 8538 C CA . ARG B 1 434 ? 4.98 -65 -14.031 1 61.41 434 ARG B CA 1
ATOM 8539 C C . ARG B 1 434 ? 4.078 -64.375 -12.984 1 61.41 434 ARG B C 1
ATOM 8541 O O . ARG B 1 434 ? 3.604 -65 -12.062 1 61.41 434 ARG B O 1
ATOM 8548 N N . VAL B 1 435 ? 3.994 -63.062 -13.133 1 67.69 435 VAL B N 1
ATOM 8549 C CA . VAL B 1 435 ? 3.08 -62.312 -12.273 1 67.69 435 VAL B CA 1
ATOM 8550 C C . VAL B 1 435 ? 1.762 -62.062 -13.008 1 67.69 435 VAL B C 1
ATOM 8552 O O . VAL B 1 435 ? 1.757 -61.719 -14.188 1 67.69 435 VAL B O 1
ATOM 8555 N N . GLN B 1 436 ? 0.705 -62.562 -12.367 1 71.12 436 GLN B N 1
ATOM 8556 C CA . GLN B 1 436 ? -0.605 -62.375 -12.984 1 71.12 436 GLN B CA 1
ATOM 8557 C C . GLN B 1 436 ? -1.564 -61.656 -12.047 1 71.12 436 GLN B C 1
ATOM 8559 O O . GLN B 1 436 ? -1.488 -61.812 -10.828 1 71.12 436 GLN B O 1
ATOM 8564 N N . VAL B 1 437 ? -2.449 -60.875 -12.57 1 77.38 437 VAL B N 1
ATOM 8565 C CA . VAL B 1 437 ? -3.514 -60.156 -11.867 1 77.38 437 VAL B CA 1
ATOM 8566 C C . VAL B 1 437 ? -4.855 -60.469 -12.531 1 77.38 437 VAL B C 1
ATOM 8568 O O . VAL B 1 437 ? -4.984 -60.375 -13.75 1 77.38 437 VAL B O 1
ATOM 8571 N N . TYR B 1 438 ? -5.773 -61 -11.742 1 76.12 438 TYR B N 1
ATOM 8572 C CA . TYR B 1 438 ? -7.152 -61.156 -12.188 1 76.12 438 TYR B CA 1
ATOM 8573 C C . TYR B 1 438 ? -8.078 -60.188 -11.484 1 76.12 438 TYR B C 1
ATOM 8575 O O . TYR B 1 438 ? -8.086 -60.094 -10.258 1 76.12 438 TYR B O 1
ATOM 8583 N N . ALA B 1 439 ? -8.859 -59.438 -12.258 1 82 439 ALA B N 1
ATOM 8584 C CA . ALA B 1 439 ? -9.711 -58.406 -11.664 1 82 439 ALA B CA 1
ATOM 8585 C C . ALA B 1 439 ? -11.078 -58.375 -12.336 1 82 439 ALA B C 1
ATOM 8587 O O . ALA B 1 439 ? -11.195 -58.625 -13.539 1 82 439 ALA B O 1
ATOM 8588 N N . LEU B 1 440 ? -12.102 -58.188 -11.523 1 81.12 440 LEU B N 1
ATOM 8589 C CA . LEU B 1 440 ? -13.43 -57.812 -11.984 1 81.12 440 LEU B CA 1
ATOM 8590 C C . LEU B 1 440 ? -13.648 -56.312 -11.867 1 81.12 440 LEU B C 1
ATOM 8592 O O . LEU B 1 440 ? -13.57 -55.75 -10.766 1 81.12 440 LEU B O 1
ATOM 8596 N N . CYS B 1 441 ? -13.875 -55.719 -12.984 1 88.31 441 CYS B N 1
ATOM 8597 C CA . CYS B 1 441 ? -14.016 -54.281 -13 1 88.31 441 CYS B CA 1
ATOM 8598 C C . CYS B 1 441 ? -15.414 -53.875 -13.445 1 88.31 441 CYS B C 1
ATOM 8600 O O . CYS B 1 441 ? -15.984 -54.469 -14.352 1 88.31 441 CYS B O 1
ATOM 8602 N N . ASN B 1 442 ? -15.984 -52.938 -12.75 1 90.44 442 ASN B N 1
ATOM 8603 C CA . ASN B 1 442 ? -17.203 -52.25 -13.141 1 90.44 442 ASN B CA 1
ATOM 8604 C C . ASN B 1 442 ? -16.922 -50.844 -13.672 1 90.44 442 ASN B C 1
ATOM 8606 O O . ASN B 1 442 ? -16.469 -49.969 -12.938 1 90.44 442 ASN B O 1
ATOM 8610 N N . ILE B 1 443 ? -17.172 -50.719 -14.984 1 93.5 443 ILE B N 1
ATOM 8611 C CA . ILE B 1 443 ? -16.891 -49.438 -15.664 1 93.5 443 ILE B CA 1
ATOM 8612 C C . ILE B 1 443 ? -18.188 -48.656 -15.82 1 93.5 443 ILE B C 1
ATOM 8614 O O . ILE B 1 443 ? -19.125 -49.094 -16.469 1 93.5 443 ILE B O 1
ATOM 8618 N N . THR B 1 444 ? -18.219 -47.469 -15.219 1 96 444 THR B N 1
ATOM 8619 C CA . THR B 1 444 ? -19.391 -46.594 -15.289 1 96 444 THR B CA 1
ATOM 8620 C C . THR B 1 444 ? -19.094 -45.344 -16.109 1 96 444 THR B C 1
ATOM 8622 O O . THR B 1 444 ? -18.062 -44.688 -15.906 1 96 444 THR B O 1
ATOM 8625 N N . VAL B 1 445 ? -19.938 -45.062 -17.031 1 96.31 445 VAL B N 1
ATOM 8626 C CA . VAL B 1 445 ? -19.812 -43.875 -17.859 1 96.31 445 VAL B CA 1
ATOM 8627 C C . VAL B 1 445 ? -20.859 -42.844 -17.422 1 96.31 445 VAL B C 1
ATOM 8629 O O . VAL B 1 445 ? -22.031 -43.156 -17.219 1 96.31 445 VAL B O 1
ATOM 8632 N N . TYR B 1 446 ? -20.375 -41.594 -17.266 1 97.5 446 TYR B N 1
ATOM 8633 C CA . TYR B 1 446 ? -21.234 -40.531 -16.766 1 97.5 446 TYR B CA 1
ATOM 8634 C C . TYR B 1 446 ? -21.312 -39.375 -17.75 1 97.5 446 TYR B C 1
ATOM 8636 O O . TYR B 1 446 ? -20.359 -39.094 -18.484 1 97.5 446 TYR B O 1
ATOM 8644 N N . ASN B 1 447 ? -22.5 -38.75 -17.812 1 96.88 447 ASN B N 1
ATOM 8645 C CA . ASN B 1 447 ? -22.641 -37.375 -18.234 1 96.88 447 ASN B CA 1
ATOM 8646 C C . ASN B 1 447 ? -22.531 -36.406 -17.047 1 96.88 447 ASN B C 1
ATOM 8648 O O . ASN B 1 447 ? -23.203 -36.594 -16.031 1 96.88 447 ASN B O 1
ATOM 8652 N N . LEU B 1 448 ? -21.625 -35.469 -17.188 1 97.31 448 LEU B N 1
ATOM 8653 C CA . LEU B 1 448 ? -21.406 -34.625 -16.016 1 97.31 448 LEU B CA 1
ATOM 8654 C C . LEU B 1 448 ? -20.984 -33.219 -16.438 1 97.31 448 LEU B C 1
ATOM 8656 O O . LEU B 1 448 ? -20.875 -32.938 -17.625 1 97.31 448 LEU B O 1
ATOM 8660 N N . THR B 1 449 ? -20.875 -32.406 -15.453 1 96.12 449 THR B N 1
ATOM 8661 C CA . THR B 1 449 ? -20.375 -31.047 -15.617 1 96.12 449 THR B CA 1
ATOM 8662 C C . THR B 1 449 ? -19.109 -30.844 -14.773 1 96.12 449 THR B C 1
ATOM 8664 O O . THR B 1 449 ? -19.109 -31.109 -13.57 1 96.12 449 THR B O 1
ATOM 8667 N N . VAL B 1 450 ? -18.047 -30.453 -15.445 1 95.81 450 VAL B N 1
ATOM 8668 C CA . VAL B 1 450 ? -16.781 -30.203 -14.75 1 95.81 450 VAL B CA 1
ATOM 8669 C C . VAL B 1 450 ? -16.609 -28.688 -14.539 1 95.81 450 VAL B C 1
ATOM 8671 O O . VAL B 1 450 ? -17.219 -27.891 -15.258 1 95.81 450 VAL B O 1
ATOM 8674 N N . SER B 1 451 ? -15.867 -28.453 -13.516 1 93.5 451 SER B N 1
ATOM 8675 C CA . SER B 1 451 ? -15.594 -27.047 -13.227 1 93.5 451 SER B CA 1
ATOM 8676 C C . SER B 1 451 ? -14.102 -26.797 -13.055 1 93.5 451 SER B C 1
ATOM 8678 O O . SER B 1 451 ? -13.359 -27.688 -12.648 1 93.5 451 SER B O 1
ATOM 8680 N N . TYR B 1 452 ? -13.602 -25.656 -13.5 1 93.19 452 TYR B N 1
ATOM 8681 C CA . TYR B 1 452 ? -12.25 -25.156 -13.25 1 93.19 452 TYR B CA 1
ATOM 8682 C C . TYR B 1 452 ? -12.289 -23.859 -12.438 1 93.19 452 TYR B C 1
ATOM 8684 O O . TYR B 1 452 ? -13 -22.922 -12.797 1 93.19 452 TYR B O 1
ATOM 8692 N N . ASP B 1 453 ? -11.562 -23.875 -11.328 1 87.75 453 ASP B N 1
ATOM 8693 C CA . ASP B 1 453 ? -11.5 -22.703 -10.461 1 87.75 453 ASP B CA 1
ATOM 8694 C C . ASP B 1 453 ? -10.148 -22.016 -10.578 1 87.75 453 ASP B C 1
ATOM 8696 O O . ASP B 1 453 ? -9.211 -22.328 -9.844 1 87.75 453 ASP B O 1
ATOM 8700 N N . GLY B 1 454 ? -10.094 -21.125 -11.531 1 80.75 454 GLY B N 1
ATOM 8701 C CA . GLY B 1 454 ? -8.867 -20.359 -11.742 1 80.75 454 GLY B CA 1
ATOM 8702 C C . GLY B 1 454 ? -8.703 -19.219 -10.766 1 80.75 454 GLY B C 1
ATOM 8703 O O . GLY B 1 454 ? -7.625 -18.625 -10.68 1 80.75 454 GLY B O 1
ATOM 8704 N N . GLY B 1 455 ? -9.68 -18.859 -10.055 1 72.31 455 GLY B N 1
ATOM 8705 C CA . GLY B 1 455 ? -9.625 -17.766 -9.117 1 72.31 455 GLY B CA 1
ATOM 8706 C C . GLY B 1 455 ? -9.242 -18.188 -7.711 1 72.31 455 GLY B C 1
ATOM 8707 O O . GLY B 1 455 ? -9.078 -17.359 -6.82 1 72.31 455 GLY B O 1
ATOM 8708 N N . ALA B 1 456 ? -9.023 -19.5 -7.598 1 70.38 456 ALA B N 1
ATOM 8709 C CA . ALA B 1 456 ? -8.734 -20 -6.254 1 70.38 456 ALA B CA 1
ATOM 8710 C C . ALA B 1 456 ? -7.348 -19.547 -5.793 1 70.38 456 ALA B C 1
ATOM 8712 O O . ALA B 1 456 ? -6.391 -19.578 -6.57 1 70.38 456 ALA B O 1
ATOM 8713 N N . GLN B 1 457 ? -7.316 -19.062 -4.555 1 61.94 457 GLN B N 1
ATOM 8714 C CA . GLN B 1 457 ? -6.055 -18.609 -3.986 1 61.94 457 GLN B CA 1
ATOM 8715 C C . GLN B 1 457 ? -5.164 -19.781 -3.59 1 61.94 457 GLN B C 1
ATOM 8717 O O . GLN B 1 457 ? -3.936 -19.672 -3.621 1 61.94 457 GLN B O 1
ATOM 8722 N N . ASN B 1 458 ? -5.852 -20.828 -3.209 1 58.62 458 ASN B N 1
ATOM 8723 C CA . ASN B 1 458 ? -5.105 -21.969 -2.697 1 58.62 458 ASN B CA 1
ATOM 8724 C C . ASN B 1 458 ? -4.824 -23 -3.797 1 58.62 458 ASN B C 1
ATOM 8726 O O . ASN B 1 458 ? -4.77 -24.203 -3.533 1 58.62 458 ASN B O 1
ATOM 8730 N N . GLY B 1 459 ? -4.707 -22.594 -4.988 1 66.06 459 GLY B N 1
ATOM 8731 C CA . GLY B 1 459 ? -4.352 -23.531 -6.043 1 66.06 459 GLY B CA 1
ATOM 8732 C C . GLY B 1 459 ? -5.465 -23.734 -7.055 1 66.06 459 GLY B C 1
ATOM 8733 O O . GLY B 1 459 ? -6.582 -24.109 -6.688 1 66.06 459 GLY B O 1
ATOM 8734 N N . LYS B 1 460 ? -5.273 -23.516 -8.258 1 74.69 460 LYS B N 1
ATOM 8735 C CA . LYS B 1 460 ? -6.164 -23.703 -9.398 1 74.69 460 LYS B CA 1
ATOM 8736 C C . LYS B 1 460 ? -6.34 -25.188 -9.711 1 74.69 460 LYS B C 1
ATOM 8738 O O . LYS B 1 460 ? -5.387 -25.953 -9.633 1 74.69 460 LYS B O 1
ATOM 8743 N N . ARG B 1 461 ? -7.691 -25.547 -9.758 1 84.81 461 ARG B N 1
ATOM 8744 C CA . ARG B 1 461 ? -7.852 -26.969 -10 1 84.81 461 ARG B CA 1
ATOM 8745 C C . ARG B 1 461 ? -9.148 -27.25 -10.742 1 84.81 461 ARG B C 1
ATOM 8747 O O . ARG B 1 461 ? -10.086 -26.453 -10.711 1 84.81 461 ARG B O 1
ATOM 8754 N N . TRP B 1 462 ? -9.141 -28.406 -11.438 1 91.19 462 TRP B N 1
ATOM 8755 C CA . TRP B 1 462 ? -10.344 -29 -12.016 1 91.19 462 TRP B CA 1
ATOM 8756 C C . TRP B 1 462 ? -11.156 -29.719 -10.953 1 91.19 462 TRP B C 1
ATOM 8758 O O . TRP B 1 462 ? -10.602 -30.328 -10.039 1 91.19 462 TRP B O 1
ATOM 8768 N N . GLY B 1 463 ? -12.492 -29.547 -11.016 1 91.19 463 GLY B N 1
ATOM 8769 C CA . GLY B 1 463 ? -13.391 -30.234 -10.109 1 91.19 463 GLY B CA 1
ATOM 8770 C C . GLY B 1 463 ? -14.711 -30.625 -10.75 1 91.19 463 GLY B C 1
ATOM 8771 O O . GLY B 1 463 ? -14.938 -30.328 -11.93 1 91.19 463 GLY B O 1
ATOM 8772 N N . LEU B 1 464 ? -15.43 -31.453 -10.016 1 94.5 464 LEU B N 1
ATOM 8773 C CA . LEU B 1 464 ? -16.766 -31.844 -10.43 1 94.5 464 LEU B CA 1
ATOM 8774 C C . LEU B 1 464 ? -17.828 -30.969 -9.781 1 94.5 464 LEU B C 1
ATOM 8776 O O . LEU B 1 464 ? -17.75 -30.688 -8.578 1 94.5 464 LEU B O 1
ATOM 8780 N N . VAL B 1 465 ? -18.703 -30.438 -10.703 1 93.25 465 VAL B N 1
ATOM 8781 C CA . VAL B 1 465 ? -19.844 -29.734 -10.125 1 93.25 465 VAL B CA 1
ATOM 8782 C C . VAL B 1 465 ? -20.688 -30.688 -9.289 1 93.25 465 VAL B C 1
ATOM 8784 O O . VAL B 1 465 ? -21.047 -31.781 -9.758 1 93.25 465 VAL B O 1
ATOM 8787 N N . PRO B 1 466 ? -20.969 -30.359 -8.086 1 90.44 466 PRO B N 1
ATOM 8788 C CA . PRO B 1 466 ? -21.719 -31.281 -7.223 1 90.44 466 PRO B CA 1
ATOM 8789 C C . PRO B 1 466 ? -23.031 -31.719 -7.84 1 90.44 466 PRO B C 1
ATOM 8791 O O . PRO B 1 466 ? -23.734 -30.906 -8.453 1 90.44 466 PRO B O 1
ATOM 8794 N N . ASN B 1 467 ? -23.406 -32.938 -7.742 1 88.94 467 ASN B N 1
ATOM 8795 C CA . ASN B 1 467 ? -24.656 -33.562 -8.156 1 88.94 467 ASN B CA 1
ATOM 8796 C C . ASN B 1 467 ? -24.875 -33.469 -9.664 1 88.94 467 ASN B C 1
ATOM 8798 O O . ASN B 1 467 ? -26.016 -33.406 -10.133 1 88.94 467 ASN B O 1
ATOM 8802 N N . SER B 1 468 ? -23.844 -33.312 -10.375 1 91.62 468 SER B N 1
ATOM 8803 C CA . SER B 1 468 ? -24 -33.188 -11.82 1 91.62 468 SER B CA 1
ATOM 8804 C C . SER B 1 468 ? -23.844 -34.5 -12.531 1 91.62 468 SER B C 1
ATOM 8806 O O . SER B 1 468 ? -24.156 -34.625 -13.719 1 91.62 468 SER B O 1
ATOM 8808 N N . GLU B 1 469 ? -23.422 -35.562 -11.844 1 94.62 469 GLU B N 1
ATOM 8809 C CA . GLU B 1 469 ? -23.172 -36.875 -12.461 1 94.62 469 GLU B CA 1
ATOM 8810 C C . GLU B 1 469 ? -24.484 -37.562 -12.812 1 94.62 469 GLU B C 1
ATOM 8812 O O . GLU B 1 469 ? -25.328 -37.812 -11.938 1 94.62 469 GLU B O 1
ATOM 8817 N N . VAL B 1 470 ? -24.672 -37.844 -14 1 96 470 VAL B N 1
ATOM 8818 C CA . VAL B 1 470 ? -25.812 -38.625 -14.484 1 96 470 VAL B CA 1
ATOM 8819 C C . VAL B 1 470 ? -25.297 -39.812 -15.281 1 96 470 VAL B C 1
ATOM 8821 O O . VAL B 1 470 ? -24.422 -39.688 -16.141 1 96 470 VAL B O 1
ATOM 8824 N N . LEU B 1 471 ? -25.859 -41 -14.969 1 96.62 471 LEU B N 1
ATOM 8825 C CA . LEU B 1 471 ? -25.453 -42.188 -15.703 1 96.62 471 LEU B CA 1
ATOM 8826 C C . LEU B 1 471 ? -25.797 -42.062 -17.172 1 96.62 471 LEU B C 1
ATOM 8828 O O . LEU B 1 471 ? -26.922 -41.656 -17.531 1 96.62 471 LEU B O 1
ATOM 8832 N N . SER B 1 472 ? -24.859 -42.375 -17.984 1 94.94 472 SER B N 1
ATOM 8833 C CA . SER B 1 472 ? -25.125 -42.375 -19.422 1 94.94 472 SER B CA 1
ATOM 8834 C C . SER B 1 472 ? -25.953 -43.594 -19.844 1 94.94 472 SER B C 1
ATOM 8836 O O . SER B 1 472 ? -26.109 -44.531 -19.062 1 94.94 472 SER B O 1
ATOM 8838 N N . THR B 1 473 ? -26.5 -43.562 -21.078 1 89.19 473 THR B N 1
ATOM 8839 C CA . THR B 1 473 ? -27.266 -44.688 -21.609 1 89.19 473 THR B CA 1
ATOM 8840 C C . THR B 1 473 ? -26.328 -45.844 -21.938 1 89.19 473 THR B C 1
ATOM 8842 O O . THR B 1 473 ? -25.156 -45.625 -22.266 1 89.19 473 THR B O 1
ATOM 8845 N N . PRO B 1 474 ? -26.859 -47.062 -21.875 1 84.75 474 PRO B N 1
ATOM 8846 C CA . PRO B 1 474 ? -26.031 -48.219 -22.25 1 84.75 474 PRO B CA 1
ATOM 8847 C C . PRO B 1 474 ? -25.5 -48.125 -23.688 1 84.75 474 PRO B C 1
ATOM 8849 O O . PRO B 1 474 ? -24.391 -48.594 -23.969 1 84.75 474 PRO B O 1
ATOM 8852 N N . PHE B 1 475 ? -26.312 -47.5 -24.469 1 79.81 475 PHE B N 1
ATOM 8853 C CA . PHE B 1 475 ? -25.891 -47.344 -25.844 1 79.81 475 PHE B CA 1
ATOM 8854 C C . PHE B 1 475 ? -24.656 -46.438 -25.922 1 79.81 475 PHE B C 1
ATOM 8856 O O . PHE B 1 475 ? -23.672 -46.781 -26.594 1 79.81 475 PHE B O 1
ATOM 8863 N N . PHE B 1 476 ? -24.719 -45.375 -25.266 1 86.56 476 PHE B N 1
ATOM 8864 C CA . PHE B 1 476 ? -23.578 -44.469 -25.234 1 86.56 476 PHE B CA 1
ATOM 8865 C C . PHE B 1 476 ? -22.391 -45.094 -24.547 1 86.56 476 PHE B C 1
ATOM 8867 O O . PHE B 1 476 ? -21.25 -44.969 -25.016 1 86.56 476 PHE B O 1
ATOM 8874 N N . THR B 1 477 ? -22.609 -45.812 -23.547 1 88.62 477 THR B N 1
ATOM 8875 C CA . THR B 1 477 ? -21.562 -46.531 -22.828 1 88.62 477 THR B CA 1
ATOM 8876 C C . THR B 1 477 ? -20.844 -47.5 -23.766 1 88.62 477 THR B C 1
ATOM 8878 O O . THR B 1 477 ? -19.609 -47.625 -23.719 1 88.62 477 THR B O 1
ATOM 8881 N N . SER B 1 478 ? -21.562 -48.125 -24.609 1 82.56 478 SER B N 1
ATOM 8882 C CA . SER B 1 478 ? -20.969 -49.062 -25.578 1 82.56 478 SER B CA 1
ATOM 8883 C C . SER B 1 478 ? -20.031 -48.344 -26.531 1 82.56 478 SER B C 1
ATOM 8885 O O . SER B 1 478 ? -18.969 -48.844 -26.875 1 82.56 478 SER B O 1
ATOM 8887 N N . SER B 1 479 ? -20.422 -47.156 -26.922 1 82.75 479 SER B N 1
ATOM 8888 C CA . SER B 1 479 ? -19.578 -46.406 -27.844 1 82.75 479 SER B CA 1
ATOM 8889 C C . SER B 1 479 ? -18.297 -45.938 -27.172 1 82.75 479 SER B C 1
ATOM 8891 O O . SER B 1 479 ? -17.219 -46 -27.781 1 82.75 479 SER B O 1
ATOM 8893 N N . ILE B 1 480 ? -18.453 -45.562 -25.938 1 88.69 480 ILE B N 1
ATOM 8894 C CA . ILE B 1 480 ? -17.297 -45.062 -25.203 1 88.69 480 ILE B CA 1
ATOM 8895 C C . ILE B 1 480 ? -16.312 -46.219 -24.953 1 88.69 480 ILE B C 1
ATOM 8897 O O . ILE B 1 480 ? -15.102 -46.031 -25.031 1 88.69 480 ILE B O 1
ATOM 8901 N N . LEU B 1 481 ? -16.812 -47.406 -24.75 1 86.81 481 LEU B N 1
ATOM 8902 C CA . LEU B 1 481 ? -15.977 -48.531 -24.344 1 86.81 481 LEU B CA 1
ATOM 8903 C C . LEU B 1 481 ? -15.586 -49.375 -25.547 1 86.81 481 LEU B C 1
ATOM 8905 O O . LEU B 1 481 ? -14.883 -50.375 -25.406 1 86.81 481 LEU B O 1
ATOM 8909 N N . ALA B 1 482 ? -15.977 -48.938 -26.703 1 80.88 482 ALA B N 1
ATOM 8910 C CA . ALA B 1 482 ? -15.734 -49.75 -27.906 1 80.88 482 ALA B CA 1
ATOM 8911 C C . ALA B 1 482 ? -14.242 -50.031 -28.094 1 80.88 482 ALA B C 1
ATOM 8913 O O . ALA B 1 482 ? -13.82 -51.156 -28.234 1 80.88 482 ALA B O 1
ATOM 8914 N N . PRO B 1 483 ? -13.406 -48.969 -28.078 1 80.62 483 PRO B N 1
ATOM 8915 C CA . PRO B 1 483 ? -11.984 -49.25 -28.25 1 80.62 483 PRO B CA 1
ATOM 8916 C C . PRO B 1 483 ? -11.43 -50.156 -27.156 1 80.62 483 PRO B C 1
ATOM 8918 O O . PRO B 1 483 ? -10.555 -51 -27.406 1 80.62 483 PRO B O 1
ATOM 8921 N N . TYR B 1 484 ? -11.891 -49.969 -25.969 1 82.56 484 TYR B N 1
ATOM 8922 C CA . TYR B 1 484 ? -11.516 -50.844 -24.859 1 82.56 484 TYR B CA 1
ATOM 8923 C C . TYR B 1 484 ? -11.945 -52.281 -25.125 1 82.56 484 TYR B C 1
ATOM 8925 O O . TYR B 1 484 ? -11.164 -53.219 -24.906 1 82.56 484 TYR B O 1
ATOM 8933 N N . ASN B 1 485 ? -13.125 -52.438 -25.625 1 76.12 485 ASN B N 1
ATOM 8934 C CA . ASN B 1 485 ? -13.656 -53.75 -25.906 1 76.12 485 ASN B CA 1
ATOM 8935 C C . ASN B 1 485 ? -12.93 -54.438 -27.062 1 76.12 485 ASN B C 1
ATOM 8937 O O . ASN B 1 485 ? -12.828 -55.656 -27.125 1 76.12 485 ASN B O 1
ATOM 8941 N N . TRP B 1 486 ? -12.445 -53.594 -27.875 1 73.5 486 TRP B N 1
ATOM 8942 C CA . TRP B 1 486 ? -11.703 -54.125 -29.016 1 73.5 486 TRP B CA 1
ATOM 8943 C C . TRP B 1 486 ? -10.227 -54.312 -28.688 1 73.5 486 TRP B C 1
ATOM 8945 O O . TRP B 1 486 ? -9.398 -54.5 -29.578 1 73.5 486 TRP B O 1
ATOM 8955 N N . ASN B 1 487 ? -9.797 -54.156 -27.422 1 72.25 487 ASN B N 1
ATOM 8956 C CA . ASN B 1 487 ? -8.461 -54.375 -26.891 1 72.25 487 ASN B CA 1
ATOM 8957 C C . ASN B 1 487 ? -7.441 -53.406 -27.484 1 72.25 487 ASN B C 1
ATOM 8959 O O . ASN B 1 487 ? -6.285 -53.781 -27.688 1 72.25 487 ASN B O 1
ATOM 8963 N N . LEU B 1 488 ? -7.922 -52.25 -27.828 1 74.19 488 LEU B N 1
ATOM 8964 C CA . LEU B 1 488 ? -7.008 -51.281 -28.438 1 74.19 488 LEU B CA 1
ATOM 8965 C C . LEU B 1 488 ? -6.137 -50.625 -27.375 1 74.19 488 LEU B C 1
ATOM 8967 O O . LEU B 1 488 ? -5.117 -50 -27.703 1 74.19 488 LEU B O 1
ATOM 8971 N N . VAL B 1 489 ? -6.508 -50.781 -26.156 1 80.25 489 VAL B N 1
ATOM 8972 C CA . VAL B 1 489 ? -5.746 -50.094 -25.109 1 80.25 489 VAL B CA 1
ATOM 8973 C C . VAL B 1 489 ? -5.141 -51.125 -24.172 1 80.25 489 VAL B C 1
ATOM 8975 O O . VAL B 1 489 ? -4.512 -50.781 -23.172 1 80.25 489 VAL B O 1
ATOM 8978 N N . THR B 1 490 ? -5.285 -52.375 -24.375 1 75.31 490 THR B N 1
ATOM 8979 C CA . THR B 1 490 ? -4.906 -53.438 -23.453 1 75.31 490 THR B CA 1
ATOM 8980 C C . THR B 1 490 ? -3.396 -53.469 -23.25 1 75.31 490 THR B C 1
ATOM 8982 O O . THR B 1 490 ? -2.92 -53.656 -22.125 1 75.31 490 THR B O 1
ATOM 8985 N N . ASP B 1 491 ? -2.676 -53.25 -24.328 1 72.06 491 ASP B N 1
ATOM 8986 C CA . ASP B 1 491 ? -1.223 -53.25 -24.203 1 72.06 491 ASP B CA 1
ATOM 8987 C C . ASP B 1 491 ? -0.759 -52.125 -23.281 1 72.06 491 ASP B C 1
ATOM 8989 O O . ASP B 1 491 ? 0.163 -52.281 -22.484 1 72.06 491 ASP B O 1
ATOM 8993 N N . GLN B 1 492 ? -1.44 -51.031 -23.469 1 79.81 492 GLN B N 1
ATOM 8994 C CA . GLN B 1 492 ? -1.078 -49.875 -22.641 1 79.81 492 GLN B CA 1
ATOM 8995 C C . GLN B 1 492 ? -1.429 -50.125 -21.172 1 79.81 492 GLN B C 1
ATOM 8997 O O . GLN B 1 492 ? -0.664 -49.781 -20.281 1 79.81 492 GLN B O 1
ATOM 9002 N N . ILE B 1 493 ? -2.549 -50.719 -20.922 1 84.5 493 ILE B N 1
ATOM 9003 C CA . ILE B 1 493 ? -2.943 -51.031 -19.562 1 84.5 493 ILE B CA 1
ATOM 9004 C C . ILE B 1 493 ? -1.911 -51.969 -18.922 1 84.5 493 ILE B C 1
ATOM 9006 O O . ILE B 1 493 ? -1.464 -51.75 -17.797 1 84.5 493 ILE B O 1
ATOM 9010 N N . ALA B 1 494 ? -1.546 -52.938 -19.672 1 79 494 ALA B N 1
ATOM 9011 C CA . ALA B 1 494 ? -0.58 -53.906 -19.156 1 79 494 ALA B CA 1
ATOM 9012 C C . ALA B 1 494 ? 0.743 -53.219 -18.812 1 79 494 ALA B C 1
ATOM 9014 O O . ALA B 1 494 ? 1.312 -53.469 -17.75 1 79 494 ALA B O 1
ATOM 9015 N N . MET B 1 495 ? 1.13 -52.406 -19.703 1 76.19 495 MET B N 1
ATOM 9016 C CA . MET B 1 495 ? 2.424 -51.75 -19.5 1 76.19 495 MET B CA 1
ATOM 9017 C C . MET B 1 495 ? 2.369 -50.781 -18.328 1 76.19 495 MET B C 1
ATOM 9019 O O . MET B 1 495 ? 3.289 -50.75 -17.5 1 76.19 495 MET B O 1
ATOM 9023 N N . ASN B 1 496 ? 1.373 -50.094 -18.203 1 80.69 496 ASN B N 1
ATOM 9024 C CA . ASN B 1 496 ? 1.248 -49.094 -17.141 1 80.69 496 ASN B CA 1
ATOM 9025 C C . ASN B 1 496 ? 1.081 -49.75 -15.781 1 80.69 496 ASN B C 1
ATOM 9027 O O . ASN B 1 496 ? 1.518 -49.219 -14.766 1 80.69 496 ASN B O 1
ATOM 9031 N N . MET B 1 497 ? 0.457 -50.875 -15.758 1 83.81 497 MET B N 1
ATOM 9032 C CA . MET B 1 497 ? 0.123 -51.531 -14.492 1 83.81 497 MET B CA 1
ATOM 9033 C C . MET B 1 497 ? 1.274 -52.406 -14.016 1 83.81 497 MET B C 1
ATOM 9035 O O . MET B 1 497 ? 1.299 -52.812 -12.859 1 83.81 497 MET B O 1
ATOM 9039 N N . ARG B 1 498 ? 2.137 -52.594 -14.844 1 76.94 498 ARG B N 1
ATOM 9040 C CA . ARG B 1 498 ? 3.211 -53.5 -14.508 1 76.94 498 ARG B CA 1
ATOM 9041 C C . ARG B 1 498 ? 3.92 -53.094 -13.227 1 76.94 498 ARG B C 1
ATOM 9043 O O . ARG B 1 498 ? 4.078 -53.875 -12.305 1 76.94 498 ARG B O 1
ATOM 9050 N N . SER B 1 499 ? 4.262 -51.812 -13.234 1 76 499 SER B N 1
ATOM 9051 C CA . SER B 1 499 ? 4.996 -51.312 -12.078 1 76 499 SER B CA 1
ATOM 9052 C C . SER B 1 499 ? 4.156 -51.406 -10.805 1 76 499 SER B C 1
ATOM 9054 O O . SER B 1 499 ? 4.645 -51.875 -9.766 1 76 499 SER B O 1
ATOM 9056 N N . ARG B 1 500 ? 2.988 -51.062 -10.93 1 79.94 500 ARG B N 1
ATOM 9057 C CA . ARG B 1 500 ? 2.121 -51.062 -9.758 1 79.94 500 ARG B CA 1
ATOM 9058 C C . ARG B 1 500 ? 1.87 -52.469 -9.273 1 79.94 500 ARG B C 1
ATOM 9060 O O . ARG B 1 500 ? 1.829 -52.719 -8.062 1 79.94 500 ARG B O 1
ATOM 9067 N N . ALA B 1 501 ? 1.728 -53.312 -10.148 1 78.5 501 ALA B N 1
ATOM 9068 C CA . ALA B 1 501 ? 1.461 -54.719 -9.797 1 78.5 501 ALA B CA 1
ATOM 9069 C C . ALA B 1 501 ? 2.672 -55.344 -9.117 1 78.5 501 ALA B C 1
ATOM 9071 O O . ALA B 1 501 ? 2.521 -56.188 -8.234 1 78.5 501 ALA B O 1
ATOM 9072 N N . LEU B 1 502 ? 3.785 -54.875 -9.477 1 74.69 502 LEU B N 1
ATOM 9073 C CA . LEU B 1 502 ? 5.004 -55.5 -8.969 1 74.69 502 LEU B CA 1
ATOM 9074 C C . LEU B 1 502 ? 5.457 -54.844 -7.672 1 74.69 502 LEU B C 1
ATOM 9076 O O . LEU B 1 502 ? 6.168 -55.438 -6.875 1 74.69 502 LEU B O 1
ATOM 9080 N N . THR B 1 503 ? 5.066 -53.562 -7.477 1 72.69 503 THR B N 1
ATOM 9081 C CA . THR B 1 503 ? 5.699 -52.812 -6.395 1 72.69 503 THR B CA 1
ATOM 9082 C C . THR B 1 503 ? 4.691 -52.5 -5.293 1 72.69 503 THR B C 1
ATOM 9084 O O . THR B 1 503 ? 5.074 -52.156 -4.172 1 72.69 503 THR B O 1
ATOM 9087 N N . SER B 1 504 ? 3.42 -52.5 -5.641 1 70.94 504 SER B N 1
ATOM 9088 C CA . SER B 1 504 ? 2.445 -52.094 -4.629 1 70.94 504 SER B CA 1
ATOM 9089 C C . SER B 1 504 ? 2.287 -53.188 -3.555 1 70.94 504 SER B C 1
ATOM 9091 O O . SER B 1 504 ? 2.355 -54.375 -3.846 1 70.94 504 SER B O 1
ATOM 9093 N N . ASN B 1 505 ? 2.121 -52.688 -2.348 1 63.44 505 ASN B N 1
ATOM 9094 C CA . ASN B 1 505 ? 2.086 -53.562 -1.196 1 63.44 505 ASN B CA 1
ATOM 9095 C C . ASN B 1 505 ? 0.665 -54.031 -0.894 1 63.44 505 ASN B C 1
ATOM 9097 O O . ASN B 1 505 ? 0.467 -54.969 -0.102 1 63.44 505 ASN B O 1
ATOM 9101 N N . THR B 1 506 ? -0.267 -53.312 -1.498 1 74.25 506 THR B N 1
ATOM 9102 C CA . THR B 1 506 ? -1.628 -53.688 -1.14 1 74.25 506 THR B CA 1
ATOM 9103 C C . THR B 1 506 ? -2.453 -54 -2.389 1 74.25 506 THR B C 1
ATOM 9105 O O . THR B 1 506 ? -2.248 -53.375 -3.434 1 74.25 506 THR B O 1
ATOM 9108 N N . THR B 1 507 ? -3.314 -54.938 -2.201 1 78.81 507 THR B N 1
ATOM 9109 C CA . THR B 1 507 ? -4.227 -55.312 -3.281 1 78.81 507 THR B CA 1
ATOM 9110 C C . THR B 1 507 ? -5.145 -54.125 -3.627 1 78.81 507 THR B C 1
ATOM 9112 O O . THR B 1 507 ? -5.438 -53.906 -4.801 1 78.81 507 THR B O 1
ATOM 9115 N N . GLU B 1 508 ? -5.527 -53.438 -2.586 1 83.12 508 GLU B N 1
ATOM 9116 C CA . GLU B 1 508 ? -6.434 -52.312 -2.795 1 83.12 508 GLU B CA 1
ATOM 9117 C C . GLU B 1 508 ? -5.781 -51.25 -3.65 1 83.12 508 GLU B C 1
ATOM 9119 O O . GLU B 1 508 ? -6.434 -50.656 -4.516 1 83.12 508 GLU B O 1
ATOM 9124 N N . ALA B 1 509 ? -4.559 -51.062 -3.43 1 83.81 509 ALA B N 1
ATOM 9125 C CA . ALA B 1 509 ? -3.85 -50.031 -4.188 1 83.81 509 ALA B CA 1
ATOM 9126 C C . ALA B 1 509 ? -3.695 -50.438 -5.648 1 83.81 509 ALA B C 1
ATOM 9128 O O . ALA B 1 509 ? -3.822 -49.625 -6.551 1 83.81 509 ALA B O 1
ATOM 9129 N N . VAL B 1 510 ? -3.457 -51.688 -5.879 1 85.19 510 VAL B N 1
ATOM 9130 C CA . VAL B 1 510 ? -3.312 -52.188 -7.242 1 85.19 510 VAL B CA 1
ATOM 9131 C C . VAL B 1 510 ? -4.652 -52.094 -7.969 1 85.19 510 VAL B C 1
ATOM 9133 O O . VAL B 1 510 ? -4.715 -51.656 -9.117 1 85.19 510 VAL B O 1
ATOM 9136 N N . MET B 1 511 ? -5.668 -52.5 -7.27 1 90.06 511 MET B N 1
ATOM 9137 C CA . MET B 1 511 ? -6.984 -52.469 -7.898 1 90.06 511 MET B CA 1
ATOM 9138 C C . MET B 1 511 ? -7.426 -51.031 -8.156 1 90.06 511 MET B C 1
ATOM 9140 O O . MET B 1 511 ? -8.047 -50.75 -9.18 1 90.06 511 MET B O 1
ATOM 9144 N N . ALA B 1 512 ? -7.133 -50.219 -7.23 1 90.25 512 ALA B N 1
ATOM 9145 C CA . ALA B 1 512 ? -7.445 -48.781 -7.434 1 90.25 512 ALA B CA 1
ATOM 9146 C C . ALA B 1 512 ? -6.699 -48.25 -8.641 1 90.25 512 ALA B C 1
ATOM 9148 O O . ALA B 1 512 ? -7.277 -47.5 -9.461 1 90.25 512 ALA B O 1
ATOM 9149 N N . ALA B 1 513 ? -5.438 -48.594 -8.758 1 89.5 513 ALA B N 1
ATOM 9150 C CA . ALA B 1 513 ? -4.641 -48.156 -9.898 1 89.5 513 ALA B CA 1
ATOM 9151 C C . ALA B 1 513 ? -5.199 -48.719 -11.203 1 89.5 513 ALA B C 1
ATOM 9153 O O . ALA B 1 513 ? -5.23 -48 -12.219 1 89.5 513 ALA B O 1
ATOM 9154 N N . LEU B 1 514 ? -5.562 -49.906 -11.148 1 90.75 514 LEU B N 1
ATOM 9155 C CA . LEU B 1 514 ? -6.145 -50.531 -12.336 1 90.75 514 LEU B CA 1
ATOM 9156 C C . LEU B 1 514 ? -7.426 -49.812 -12.742 1 90.75 514 LEU B C 1
ATOM 9158 O O . LEU B 1 514 ? -7.625 -49.5 -13.922 1 90.75 514 LEU B O 1
ATOM 9162 N N . GLY B 1 515 ? -8.266 -49.594 -11.766 1 93.62 515 GLY B N 1
ATOM 9163 C CA . GLY B 1 515 ? -9.477 -48.812 -12.062 1 93.62 515 GLY B CA 1
ATOM 9164 C C . GLY B 1 515 ? -9.195 -47.469 -12.68 1 93.62 515 GLY B C 1
ATOM 9165 O O . GLY B 1 515 ? -9.859 -47.062 -13.641 1 93.62 515 GLY B O 1
ATOM 9166 N N . GLN B 1 516 ? -8.266 -46.781 -12.148 1 94.25 516 GLN B N 1
ATOM 9167 C CA . GLN B 1 516 ? -7.887 -45.469 -12.664 1 94.25 516 GLN B CA 1
ATOM 9168 C C . GLN B 1 516 ? -7.387 -45.562 -14.102 1 94.25 516 GLN B C 1
ATOM 9170 O O . GLN B 1 516 ? -7.762 -44.75 -14.953 1 94.25 516 GLN B O 1
ATOM 9175 N N . GLU B 1 517 ? -6.578 -46.562 -14.359 1 92.06 517 GLU B N 1
ATOM 9176 C CA . GLU B 1 517 ? -5.992 -46.719 -15.688 1 92.06 517 GLU B CA 1
ATOM 9177 C C . GLU B 1 517 ? -7.047 -47.094 -16.719 1 92.06 517 GLU B C 1
ATOM 9179 O O . GLU B 1 517 ? -7.055 -46.594 -17.828 1 92.06 517 GLU B O 1
ATOM 9184 N N . VAL B 1 518 ? -7.895 -47.969 -16.328 1 92.62 518 VAL B N 1
ATOM 9185 C CA . VAL B 1 518 ? -8.961 -48.375 -17.234 1 92.62 518 VAL B CA 1
ATOM 9186 C C . VAL B 1 518 ? -9.844 -47.188 -17.578 1 92.62 518 VAL B C 1
ATOM 9188 O O . VAL B 1 518 ? -10.188 -46.969 -18.734 1 92.62 518 VAL B O 1
ATOM 9191 N N . SER B 1 519 ? -10.18 -46.438 -16.562 1 95.94 519 SER B N 1
ATOM 9192 C CA . SER B 1 519 ? -10.992 -45.25 -16.797 1 95.94 519 SER B CA 1
ATOM 9193 C C . SER B 1 519 ? -10.289 -44.281 -17.75 1 95.94 519 SER B C 1
ATOM 9195 O O . SER B 1 519 ? -10.883 -43.844 -18.734 1 95.94 519 SER B O 1
ATOM 9197 N N . ARG B 1 520 ? -9.109 -43.969 -17.484 1 96 520 ARG B N 1
ATOM 9198 C CA . ARG B 1 520 ? -8.344 -42.969 -18.25 1 96 520 ARG B CA 1
ATOM 9199 C C . ARG B 1 520 ? -8.172 -43.438 -19.703 1 96 520 ARG B C 1
ATOM 9201 O O . ARG B 1 520 ? -8.445 -42.688 -20.641 1 96 520 ARG B O 1
ATOM 9208 N N . LEU B 1 521 ? -7.754 -44.688 -19.906 1 93 521 LEU B N 1
ATOM 9209 C CA . LEU B 1 521 ? -7.41 -45.156 -21.234 1 93 521 LEU B CA 1
ATOM 9210 C C . LEU B 1 521 ? -8.672 -4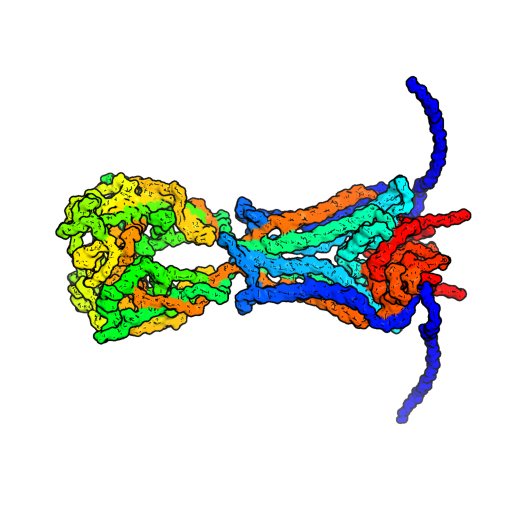5.406 -22.062 1 93 521 LEU B C 1
ATOM 9212 O O . LEU B 1 521 ? -8.664 -45.219 -23.281 1 93 521 LEU B O 1
ATOM 9216 N N . SER B 1 522 ? -9.758 -45.875 -21.422 1 92.56 522 SER B N 1
ATOM 9217 C CA . SER B 1 522 ? -11.016 -46.031 -22.156 1 92.56 522 SER B CA 1
ATOM 9218 C C . SER B 1 522 ? -11.492 -44.719 -22.719 1 92.56 522 SER B C 1
ATOM 9220 O O . SER B 1 522 ? -11.922 -44.625 -23.875 1 92.56 522 SER B O 1
ATOM 9222 N N . LEU B 1 523 ? -11.359 -43.781 -21.906 1 95.75 523 LEU B N 1
ATOM 9223 C CA . LEU B 1 523 ? -11.797 -42.469 -22.344 1 95.75 523 LEU B CA 1
ATOM 9224 C C . LEU B 1 523 ? -10.805 -41.844 -23.328 1 95.75 523 LEU B C 1
ATOM 9226 O O . LEU B 1 523 ? -11.195 -41.219 -24.297 1 95.75 523 LEU B O 1
ATOM 9230 N N . ALA B 1 524 ? -9.547 -42 -23.094 1 94.94 524 ALA B N 1
ATOM 9231 C CA . ALA B 1 524 ? -8.5 -41.438 -23.953 1 94.94 524 ALA B CA 1
ATOM 9232 C C . ALA B 1 524 ? -8.617 -42 -25.375 1 94.94 524 ALA B C 1
ATOM 9234 O O . ALA B 1 524 ? -8.57 -41.219 -26.344 1 94.94 524 ALA B O 1
ATOM 9235 N N . MET B 1 525 ? -8.812 -43.25 -25.516 1 89.69 525 MET B N 1
ATOM 9236 C CA . MET B 1 525 ? -8.789 -43.875 -26.828 1 89.69 525 MET B CA 1
ATOM 9237 C C . MET B 1 525 ? -9.992 -43.438 -27.656 1 89.69 525 MET B C 1
ATOM 9239 O O . MET B 1 525 ? -9.914 -43.375 -28.875 1 89.69 525 MET B O 1
ATOM 9243 N N . VAL B 1 526 ? -11.078 -43.125 -27.031 1 90.44 526 VAL B N 1
ATOM 9244 C CA . VAL B 1 526 ? -12.281 -42.75 -27.781 1 90.44 526 VAL B CA 1
ATOM 9245 C C . VAL B 1 526 ? -12.359 -41.25 -27.906 1 90.44 526 VAL B C 1
ATOM 9247 O O . VAL B 1 526 ? -13.273 -40.719 -28.547 1 90.44 526 VAL B O 1
ATOM 9250 N N . SER B 1 527 ? -11.453 -40.531 -27.406 1 92.38 527 SER B N 1
ATOM 9251 C CA . SER B 1 527 ? -11.555 -39.062 -27.266 1 92.38 527 SER B CA 1
ATOM 9252 C C . SER B 1 527 ? -11.633 -38.406 -28.625 1 92.38 527 SER B C 1
ATOM 9254 O O . SER B 1 527 ? -12.086 -37.25 -28.734 1 92.38 527 SER B O 1
ATOM 9256 N N . GLY B 1 528 ? -11.133 -39.031 -29.656 1 87.5 528 GLY B N 1
ATOM 9257 C CA . GLY B 1 528 ? -11.203 -38.469 -31 1 87.5 528 GLY B CA 1
ATOM 9258 C C . GLY B 1 528 ? -12.625 -38.188 -31.438 1 87.5 528 GLY B C 1
ATOM 9259 O O . GLY B 1 528 ? -12.852 -37.375 -32.344 1 87.5 528 GLY B O 1
ATOM 9260 N N . ILE B 1 529 ? -13.57 -38.844 -30.859 1 87.69 529 ILE B N 1
ATOM 9261 C CA . ILE B 1 529 ? -14.961 -38.656 -31.25 1 87.69 529 ILE B CA 1
ATOM 9262 C C . ILE B 1 529 ? -15.523 -37.375 -30.641 1 87.69 529 ILE B C 1
ATOM 9264 O O . ILE B 1 529 ? -16.547 -36.875 -31.078 1 87.69 529 ILE B O 1
ATOM 9268 N N . PHE B 1 530 ? -14.875 -36.906 -29.625 1 92.94 530 PHE B N 1
ATOM 9269 C CA . PHE B 1 530 ? -15.344 -35.719 -28.953 1 92.94 530 PHE B CA 1
ATOM 9270 C C . PHE B 1 530 ? -14.781 -34.469 -29.609 1 92.94 530 PHE B C 1
ATOM 9272 O O . PHE B 1 530 ? -13.742 -34.5 -30.266 1 92.94 530 PHE B O 1
ATOM 9279 N N . TYR B 1 531 ? -15.414 -33.406 -29.516 1 92.62 531 TYR B N 1
ATOM 9280 C CA . TYR B 1 531 ? -14.914 -32.094 -29.922 1 92.62 531 TYR B CA 1
ATOM 9281 C C . TYR B 1 531 ? -15.305 -31.016 -28.922 1 92.62 531 TYR B C 1
ATOM 9283 O O . TYR B 1 531 ? -16.328 -31.141 -28.234 1 92.62 531 TYR B O 1
ATOM 9291 N N . PHE B 1 532 ? -14.406 -30.078 -28.797 1 95.19 532 PHE B N 1
ATOM 9292 C CA . PHE B 1 532 ? -14.633 -28.984 -27.844 1 95.19 532 PHE B CA 1
ATOM 9293 C C . PHE B 1 532 ? -15.414 -27.859 -28.484 1 95.19 532 PHE B C 1
ATOM 9295 O O . PHE B 1 532 ? -15.211 -27.547 -29.672 1 95.19 532 PHE B O 1
ATOM 9302 N N . THR B 1 533 ? -16.297 -27.25 -27.719 1 94 533 THR B N 1
ATOM 9303 C CA . THR B 1 533 ? -17.016 -26.047 -28.125 1 94 533 THR B CA 1
ATOM 9304 C C . THR B 1 533 ? -16.859 -24.953 -27.062 1 94 533 THR B C 1
ATOM 9306 O O . THR B 1 533 ? -16.406 -25.219 -25.953 1 94 533 THR B O 1
ATOM 9309 N N . PRO B 1 534 ? -17.109 -23.766 -27.453 1 91.94 534 PRO B N 1
ATOM 9310 C CA . PRO B 1 534 ? -16.953 -22.672 -26.5 1 91.94 534 PRO B CA 1
ATOM 9311 C C . PRO B 1 534 ? -17.859 -22.812 -25.281 1 91.94 534 PRO B C 1
ATOM 9313 O O . PRO B 1 534 ? -19 -23.25 -25.406 1 91.94 534 PRO B O 1
ATOM 9316 N N . THR B 1 535 ? -17.203 -22.562 -24.109 1 92.25 535 THR B N 1
ATOM 9317 C CA . THR B 1 535 ? -17.906 -22.656 -22.828 1 92.25 535 THR B CA 1
ATOM 9318 C C . THR B 1 535 ? -18.609 -21.328 -22.5 1 92.25 535 THR B C 1
ATOM 9320 O O . THR B 1 535 ? -18.062 -20.266 -22.781 1 92.25 535 THR B O 1
ATOM 9323 N N . SER B 1 536 ? -19.719 -21.609 -21.828 1 84.69 536 SER B N 1
ATOM 9324 C CA . SER B 1 536 ? -20.469 -20.422 -21.422 1 84.69 536 SER B CA 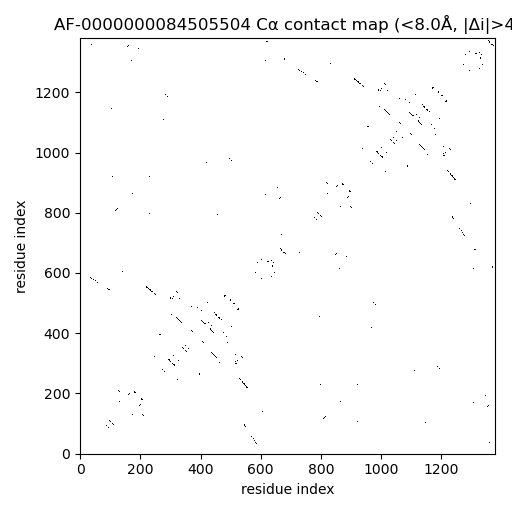1
ATOM 9325 C C . SER B 1 536 ? -20.125 -20.016 -20 1 84.69 536 SER B C 1
ATOM 9327 O O . SER B 1 536 ? -19.578 -20.812 -19.234 1 84.69 536 SER B O 1
ATOM 9329 N N . ASN B 1 537 ? -20.266 -18.875 -19.562 1 81.75 537 ASN B N 1
ATOM 9330 C CA . ASN B 1 537 ? -20.156 -18.344 -18.203 1 81.75 537 ASN B CA 1
ATOM 9331 C C . ASN B 1 537 ? -18.719 -18.391 -17.703 1 81.75 537 ASN B C 1
ATOM 9333 O O . ASN B 1 537 ? -18.469 -18.922 -16.609 1 81.75 537 ASN B O 1
ATOM 9337 N N . VAL B 1 538 ? -17.812 -17.984 -18.516 1 88 538 VAL B N 1
ATOM 9338 C CA . VAL B 1 538 ? -16.406 -17.938 -18.141 1 88 538 VAL B CA 1
ATOM 9339 C C . VAL B 1 538 ? -16.125 -16.641 -17.391 1 88 538 VAL B C 1
ATOM 9341 O O . VAL B 1 538 ? -16.5 -15.555 -17.844 1 88 538 VAL B O 1
ATOM 9344 N N . GLU B 1 539 ? -15.586 -16.828 -16.219 1 83.25 539 GLU B N 1
ATOM 9345 C CA . GLU B 1 539 ? -15.109 -15.68 -15.445 1 83.25 539 GLU B CA 1
ATOM 9346 C C . GLU B 1 539 ? -13.586 -15.555 -15.523 1 83.25 539 GLU B C 1
ATOM 9348 O O . GLU B 1 539 ? -12.875 -16.547 -15.32 1 83.25 539 GLU B O 1
ATOM 9353 N N . PHE B 1 540 ? -13.109 -14.438 -15.906 1 84 540 PHE B N 1
ATOM 9354 C CA . PHE B 1 540 ? -11.68 -14.18 -15.984 1 84 540 PHE B CA 1
ATOM 9355 C C . PHE B 1 540 ? -11.195 -13.438 -14.742 1 84 540 PHE B C 1
ATOM 9357 O O . PHE B 1 540 ? -11.914 -12.602 -14.195 1 84 540 PHE B O 1
ATOM 9364 N N . PHE B 1 541 ? -9.93 -13.922 -14.281 1 80.88 541 PHE B N 1
ATOM 9365 C CA . PHE B 1 541 ? -9.367 -13.281 -13.094 1 80.88 541 PHE B CA 1
ATOM 9366 C C . PHE B 1 541 ? -8.008 -12.664 -13.398 1 80.88 541 PHE B C 1
ATOM 9368 O O . PHE B 1 541 ? -7.266 -13.18 -14.234 1 80.88 541 PHE B O 1
ATOM 9375 N N . LYS B 1 542 ? -7.648 -11.664 -12.812 1 76.31 542 LYS B N 1
ATOM 9376 C CA . LYS B 1 542 ? -6.34 -11.023 -12.844 1 76.31 542 LYS B CA 1
ATOM 9377 C C . LYS B 1 542 ? -5.859 -10.688 -11.438 1 76.31 542 LYS B C 1
ATOM 9379 O O . LYS B 1 542 ? -6.602 -10.109 -10.641 1 76.31 542 LYS B O 1
ATOM 9384 N N . PRO B 1 543 ? -4.66 -11.234 -11.094 1 76.12 543 PRO B N 1
ATOM 9385 C CA . PRO B 1 543 ? -4.129 -10.805 -9.797 1 76.12 543 PRO B CA 1
ATOM 9386 C C . PRO B 1 543 ? -3.945 -9.297 -9.711 1 76.12 543 PRO B C 1
ATOM 9388 O O . PRO B 1 543 ? -3.289 -8.695 -10.562 1 76.12 543 PRO B O 1
ATOM 9391 N N . THR B 1 544 ? -4.57 -8.742 -8.734 1 80.69 544 THR B N 1
ATOM 9392 C CA . THR B 1 544 ? -4.555 -7.289 -8.57 1 80.69 544 THR B CA 1
ATOM 9393 C C . THR B 1 544 ? -4.309 -6.91 -7.117 1 80.69 544 THR B C 1
ATOM 9395 O O . THR B 1 544 ? -4.711 -7.637 -6.203 1 80.69 544 THR B O 1
ATOM 9398 N N . ILE B 1 545 ? -3.482 -5.848 -6.922 1 85.25 545 ILE B N 1
ATOM 9399 C CA . ILE B 1 545 ? -3.295 -5.293 -5.582 1 85.25 545 ILE B CA 1
ATOM 9400 C C . ILE B 1 545 ? -4.395 -4.277 -5.285 1 85.25 545 ILE B C 1
ATOM 9402 O O . ILE B 1 545 ? -4.543 -3.285 -6 1 85.25 545 ILE B O 1
ATOM 9406 N N . LEU B 1 546 ? -5.176 -4.566 -4.25 1 89.38 546 LEU B N 1
ATOM 9407 C CA . LEU B 1 546 ? -6.27 -3.689 -3.857 1 89.38 546 LEU B CA 1
ATOM 9408 C C . LEU B 1 546 ? -5.949 -2.973 -2.551 1 89.38 546 LEU B C 1
ATOM 9410 O O . LEU B 1 546 ? -5.109 -3.432 -1.775 1 89.38 546 LEU B O 1
ATOM 9414 N N . GLY B 1 547 ? -6.543 -1.809 -2.451 1 90.44 547 GLY B N 1
ATOM 9415 C CA . GLY B 1 547 ? -6.516 -1.139 -1.162 1 90.44 547 GLY B CA 1
ATOM 9416 C C . GLY B 1 547 ? -7.648 -1.561 -0.245 1 90.44 547 GLY B C 1
ATOM 9417 O O . GLY B 1 547 ? -8.812 -1.584 -0.654 1 90.44 547 GLY B O 1
ATOM 9418 N N . ARG B 1 548 ? -7.312 -1.939 0.935 1 92.06 548 ARG B N 1
ATOM 9419 C CA . ARG B 1 548 ? -8.305 -2.27 1.955 1 92.06 548 ARG B CA 1
ATOM 9420 C C . ARG B 1 548 ? -8.453 -1.132 2.959 1 92.06 548 ARG B C 1
ATOM 9422 O O . ARG B 1 548 ? -7.609 -0.956 3.838 1 92.06 548 ARG B O 1
ATOM 9429 N N . TYR B 1 549 ? -9.523 -0.435 2.854 1 93.44 549 TYR B N 1
ATOM 9430 C CA . TYR B 1 549 ? -9.781 0.731 3.693 1 93.44 549 TYR B CA 1
ATOM 9431 C C . TYR B 1 549 ? -10.781 0.398 4.797 1 93.44 549 TYR B C 1
ATOM 9433 O O . TYR B 1 549 ? -11.906 -0.021 4.523 1 93.44 549 TYR B O 1
ATOM 9441 N N . PRO B 1 550 ? -10.344 0.583 6.004 1 94.62 550 PRO B N 1
ATOM 9442 C CA . PRO B 1 550 ? -11.32 0.382 7.082 1 94.62 550 PRO B CA 1
ATOM 9443 C C . PRO B 1 550 ? -12.43 1.434 7.082 1 94.62 550 PRO B C 1
ATOM 9445 O O . PRO B 1 550 ? -12.156 2.619 6.867 1 94.62 550 PRO B O 1
ATOM 9448 N N . LEU B 1 551 ? -13.672 1.109 7.434 1 94.31 551 LEU B N 1
ATOM 9449 C CA . LEU B 1 551 ? -14.828 1.998 7.344 1 94.31 551 LEU B CA 1
ATOM 9450 C C . LEU B 1 551 ? -14.859 2.973 8.516 1 94.31 551 LEU B C 1
ATOM 9452 O O . LEU B 1 551 ? -15.219 4.141 8.352 1 94.31 551 LEU B O 1
ATOM 9456 N N . ALA B 1 552 ? -14.5 2.574 9.695 1 95.38 552 ALA B N 1
ATOM 9457 C CA . ALA B 1 552 ? -14.609 3.412 10.891 1 95.38 552 ALA B CA 1
ATOM 9458 C C . ALA B 1 552 ? -13.75 4.668 10.758 1 95.38 552 ALA B C 1
ATOM 9460 O O . ALA B 1 552 ? -14.258 5.785 10.859 1 95.38 552 ALA B O 1
ATOM 9461 N N . PRO B 1 553 ? -12.438 4.504 10.5 1 95.38 553 PRO B N 1
ATOM 9462 C CA . PRO B 1 553 ? -11.641 5.719 10.336 1 95.38 553 PRO B CA 1
ATOM 9463 C C . PRO B 1 553 ? -12.055 6.539 9.117 1 95.38 553 PRO B C 1
ATOM 9465 O O . PRO B 1 553 ? -12.008 7.77 9.148 1 95.38 553 PRO B O 1
ATOM 9468 N N . LEU B 1 554 ? -12.492 5.918 8.047 1 94.62 554 LEU B N 1
ATOM 9469 C CA . LEU B 1 554 ? -12.914 6.641 6.855 1 94.62 554 LEU B CA 1
ATOM 9470 C C . LEU B 1 554 ? -14.164 7.473 7.137 1 94.62 554 LEU B C 1
ATOM 9472 O O . LEU B 1 554 ? -14.219 8.648 6.781 1 94.62 554 LEU B O 1
ATOM 9476 N N . PHE B 1 555 ? -15.125 6.93 7.809 1 95 555 PHE B N 1
ATOM 9477 C CA . PHE B 1 555 ? -16.344 7.648 8.141 1 95 555 PHE B CA 1
ATOM 9478 C C . PHE B 1 555 ? -16.062 8.773 9.125 1 95 555 PHE B C 1
ATOM 9480 O O . PHE B 1 555 ? -16.656 9.859 9.031 1 95 555 PHE B O 1
ATOM 9487 N N . THR B 1 556 ? -15.25 8.477 10.07 1 96.31 556 THR B N 1
ATOM 9488 C CA . THR B 1 556 ? -14.883 9.516 11.031 1 96.31 556 THR B CA 1
ATOM 9489 C C . THR B 1 556 ? -14.219 10.695 10.328 1 96.31 556 THR B C 1
ATOM 9491 O O . THR B 1 556 ? -14.531 11.852 10.625 1 96.31 556 THR B O 1
ATOM 9494 N N . PHE B 1 557 ? -13.328 10.375 9.328 1 96.19 557 PHE B N 1
ATOM 9495 C CA . PHE B 1 557 ? -12.633 11.406 8.562 1 96.19 557 PHE B CA 1
ATOM 9496 C C . PHE B 1 557 ? -13.625 12.273 7.797 1 96.19 557 PHE B C 1
ATOM 9498 O O . PHE B 1 557 ? -13.57 13.5 7.871 1 96.19 557 PHE B O 1
ATOM 9505 N N . VAL B 1 558 ? -14.57 11.688 7.246 1 95.81 558 VAL B N 1
ATOM 9506 C CA . VAL B 1 558 ? -15.539 12.414 6.426 1 95.81 558 VAL B CA 1
ATOM 9507 C C . VAL B 1 558 ? -16.5 13.18 7.324 1 95.81 558 VAL B C 1
ATOM 9509 O O . VAL B 1 558 ? -16.859 14.328 7.027 1 95.81 558 VAL B O 1
ATOM 9512 N N . LEU B 1 559 ? -16.906 12.594 8.43 1 96.81 559 LEU B N 1
ATOM 9513 C CA . LEU B 1 559 ? -17.828 13.25 9.359 1 96.81 559 LEU B CA 1
ATOM 9514 C C . LEU B 1 559 ? -17.203 14.523 9.93 1 96.81 559 LEU B C 1
ATOM 9516 O O . LEU B 1 559 ? -17.891 15.539 10.07 1 96.81 559 LEU B O 1
ATOM 9520 N N . LEU B 1 560 ? -15.961 14.453 10.242 1 97.19 560 LEU B N 1
ATOM 9521 C CA . LEU B 1 560 ? -15.273 15.625 10.781 1 97.19 560 LEU B CA 1
ATOM 9522 C C . LEU B 1 560 ? -15.172 16.719 9.727 1 97.19 560 LEU B C 1
ATOM 9524 O O . LEU B 1 560 ? -15.359 17.906 10.039 1 97.19 560 LEU B O 1
ATOM 9528 N N . LEU B 1 561 ? -14.906 16.312 8.484 1 97.06 561 LEU B N 1
ATOM 9529 C CA . LEU B 1 561 ? -14.812 17.281 7.402 1 97.06 561 LEU B CA 1
ATOM 9530 C C . LEU B 1 561 ? -16.156 17.953 7.148 1 97.06 561 LEU B C 1
ATOM 9532 O O . LEU B 1 561 ? -16.234 19.172 6.961 1 97.06 561 LEU B O 1
ATOM 9536 N N . VAL B 1 562 ? -17.219 17.203 7.203 1 96.06 562 VAL B N 1
ATOM 9537 C CA . VAL B 1 562 ? -18.562 17.719 6.98 1 96.06 562 VAL B CA 1
ATOM 9538 C C . VAL B 1 562 ? -18.953 18.641 8.133 1 96.06 562 VAL B C 1
ATOM 9540 O O . VAL B 1 562 ? -19.547 19.703 7.914 1 96.06 562 VAL B O 1
ATOM 9543 N N . SER B 1 563 ? -18.578 18.234 9.297 1 95.75 563 SER B N 1
ATOM 9544 C CA . SER B 1 563 ? -18.859 19.078 10.461 1 95.75 563 SER B CA 1
ATOM 9545 C C . SER B 1 563 ? -18.141 20.422 10.352 1 95.75 563 SER B C 1
ATOM 9547 O O . SER B 1 563 ? -18.719 21.469 10.656 1 95.75 563 SER B O 1
ATOM 9549 N N . TYR B 1 564 ? -16.875 20.344 9.945 1 95.94 564 TYR B N 1
ATOM 9550 C CA . TYR B 1 564 ? -16.078 21.547 9.758 1 95.94 564 TYR B CA 1
ATOM 9551 C C . TYR B 1 564 ? -16.703 22.453 8.703 1 95.94 564 TYR B C 1
ATOM 9553 O O . TYR B 1 564 ? -16.844 23.672 8.914 1 95.94 564 TYR B O 1
ATOM 9561 N N . GLY B 1 565 ? -17.094 21.891 7.594 1 94.5 565 GLY B N 1
ATOM 9562 C CA . GLY B 1 565 ? -17.734 22.641 6.539 1 94.5 565 GLY B CA 1
ATOM 9563 C C . GLY B 1 565 ? -19.094 23.188 6.945 1 94.5 565 GLY B C 1
ATOM 9564 O O . GLY B 1 565 ? -19.469 24.297 6.562 1 94.5 565 GLY B O 1
ATOM 9565 N N . LEU B 1 566 ? -19.828 22.5 7.766 1 94.56 566 LEU B N 1
ATOM 9566 C CA . LEU B 1 566 ? -21.141 22.938 8.227 1 94.56 566 LEU B CA 1
ATOM 9567 C C . LEU B 1 566 ? -21.031 24.141 9.148 1 94.56 566 LEU B C 1
ATOM 9569 O O . LEU B 1 566 ? -21.906 25.016 9.141 1 94.56 566 LEU B O 1
ATOM 9573 N N . ILE B 1 567 ? -19.969 24.172 9.945 1 94.12 567 ILE B N 1
ATOM 9574 C CA . ILE B 1 567 ? -19.75 25.344 10.797 1 94.12 567 ILE B CA 1
ATOM 9575 C C . ILE B 1 567 ? -19.609 26.594 9.938 1 94.12 567 ILE B C 1
ATOM 9577 O O . ILE B 1 567 ? -20.219 27.625 10.234 1 94.12 567 ILE B O 1
ATOM 9581 N N . ALA B 1 568 ? -18.844 26.453 8.891 1 94.56 568 ALA B N 1
ATOM 9582 C CA . ALA B 1 568 ? -18.672 27.578 7.98 1 94.56 568 ALA B CA 1
ATOM 9583 C C . ALA B 1 568 ? -20 27.984 7.348 1 94.56 568 ALA B C 1
ATOM 9585 O O . ALA B 1 568 ? -20.297 29.188 7.246 1 94.56 568 ALA B O 1
ATOM 9586 N N . LEU B 1 569 ? -20.844 27.078 7.031 1 94.56 569 LEU B N 1
ATOM 9587 C CA . LEU B 1 569 ? -22.125 27.359 6.391 1 94.56 569 LEU B CA 1
ATOM 9588 C C . LEU B 1 569 ? -23.109 27.984 7.379 1 94.56 569 LEU B C 1
ATOM 9590 O O . LEU B 1 569 ? -23.844 28.906 7.023 1 94.56 569 LEU B O 1
ATOM 9594 N N . ILE B 1 570 ? -23.125 27.484 8.539 1 94.06 570 ILE B N 1
ATOM 9595 C CA . ILE B 1 570 ? -24.031 28.016 9.555 1 94.06 570 ILE B CA 1
ATOM 9596 C C . ILE B 1 570 ? -23.672 29.469 9.859 1 94.06 570 ILE B C 1
ATOM 9598 O O . ILE B 1 570 ? -24.547 30.328 9.922 1 94.06 570 ILE B O 1
ATOM 9602 N N . ILE B 1 571 ? -22.328 29.719 10.016 1 92.06 571 ILE B N 1
ATOM 9603 C CA . ILE B 1 571 ? -21.891 31.078 10.297 1 92.06 571 ILE B CA 1
ATOM 9604 C C . ILE B 1 571 ? -22.234 31.984 9.125 1 92.06 571 ILE B C 1
ATOM 9606 O O . ILE B 1 571 ? -22.609 33.156 9.312 1 92.06 571 ILE B O 1
ATOM 9610 N N . PHE B 1 572 ? -22.109 31.453 7.961 1 91.88 572 PHE B N 1
ATOM 9611 C CA . PHE B 1 572 ? -22.453 32.219 6.766 1 91.88 572 PHE B CA 1
ATOM 9612 C C . PHE B 1 572 ? -23.922 32.594 6.789 1 91.88 572 PHE B C 1
ATOM 9614 O O . PHE B 1 572 ? -24.266 33.781 6.582 1 91.88 572 PHE B O 1
ATOM 9621 N N . PHE B 1 573 ? -24.828 31.734 7.051 1 91.69 573 PHE B N 1
ATOM 9622 C CA . PHE B 1 573 ? -26.25 32.031 7.047 1 91.69 573 PHE B CA 1
ATOM 9623 C C . PHE B 1 573 ? -26.625 32.938 8.195 1 91.69 573 PHE B C 1
ATOM 9625 O O . PHE B 1 573 ? -27.531 33.781 8.062 1 91.69 573 PHE B O 1
ATOM 9632 N N . MET B 1 574 ? -25.906 32.875 9.273 1 89.31 574 MET B N 1
ATOM 9633 C CA . MET B 1 574 ? -26.141 33.781 10.391 1 89.31 574 MET B CA 1
ATOM 9634 C C . MET B 1 574 ? -25.719 35.188 10.016 1 89.31 574 MET B C 1
ATOM 9636 O O . MET B 1 574 ? -26.406 36.156 10.375 1 89.31 574 MET B O 1
ATOM 9640 N N . THR B 1 575 ? -24.594 35.25 9.344 1 87.5 575 THR B N 1
ATOM 9641 C CA . THR B 1 575 ? -24.094 36.562 8.953 1 87.5 575 THR B CA 1
ATOM 9642 C C . THR B 1 575 ? -25.031 37.219 7.965 1 87.5 575 THR B C 1
ATOM 9644 O O . THR B 1 575 ? -25.188 38.438 7.977 1 87.5 575 THR B O 1
ATOM 9647 N N . LEU B 1 576 ? -25.75 36.469 7.141 1 86.62 576 LEU B N 1
ATOM 9648 C CA . LEU B 1 576 ? -26.656 37 6.145 1 86.62 576 LEU B CA 1
ATOM 9649 C C . LEU B 1 576 ? -27.875 37.656 6.816 1 86.62 576 LEU B C 1
ATOM 9651 O O . LEU B 1 576 ? -28.516 38.531 6.246 1 86.62 576 LEU B O 1
ATOM 9655 N N . ARG B 1 577 ? -28.141 37.25 7.988 1 86.44 577 ARG B N 1
ATOM 9656 C CA . ARG B 1 577 ? -29.328 37.75 8.68 1 86.44 577 ARG B CA 1
ATOM 9657 C C . ARG B 1 577 ? -28.984 38.906 9.617 1 86.44 577 ARG B C 1
ATOM 9659 O O . ARG B 1 577 ? -29.859 39.5 10.227 1 86.44 577 ARG B O 1
ATOM 9666 N N . MET B 1 578 ? -27.703 39.312 9.664 1 88.44 578 MET B N 1
ATOM 9667 C CA . MET B 1 578 ? -27.266 40.344 10.602 1 88.44 578 MET B CA 1
ATOM 9668 C C . MET B 1 578 ? -27.594 41.75 10.062 1 88.44 578 MET B C 1
ATOM 9670 O O . MET B 1 578 ? -27.672 41.938 8.852 1 88.44 578 MET B O 1
ATOM 9674 N N . ARG B 1 579 ? -27.922 42.656 10.969 1 85.31 579 ARG B N 1
ATOM 9675 C CA . ARG B 1 579 ? -28.156 44.062 10.68 1 85.31 579 ARG B CA 1
ATOM 9676 C C . ARG B 1 579 ? -27.156 44.938 11.398 1 85.31 579 ARG B C 1
ATOM 9678 O O . ARG B 1 579 ? -26.672 44.594 12.477 1 85.31 579 ARG B O 1
ATOM 9685 N N . SER B 1 580 ? -26.609 45.938 10.734 1 83.75 580 SER B N 1
ATOM 9686 C CA . SER B 1 580 ? -25.625 46.812 11.367 1 83.75 580 SER B CA 1
ATOM 9687 C C . SER B 1 580 ? -25.859 48.25 10.977 1 83.75 580 SER B C 1
ATOM 9689 O O . SER B 1 580 ? -26.531 48.531 9.977 1 83.75 580 SER B O 1
ATOM 9691 N N . GLY B 1 581 ? -25.344 49.125 11.938 1 85 581 GLY B N 1
ATOM 9692 C CA . GLY B 1 581 ? -25.344 50.562 11.625 1 85 581 GLY B CA 1
ATOM 9693 C C . GLY B 1 581 ? -24.266 50.938 10.633 1 85 581 GLY B C 1
ATOM 9694 O O . GLY B 1 581 ? -23.469 50.094 10.211 1 85 581 GLY B O 1
ATOM 9695 N N . THR B 1 582 ? -24.406 52.219 10.125 1 86.88 582 THR B N 1
ATOM 9696 C CA . THR B 1 582 ? -23.438 52.719 9.172 1 86.88 582 THR B CA 1
ATOM 9697 C C . THR B 1 582 ? -22.781 54 9.688 1 86.88 582 THR B C 1
ATOM 9699 O O . THR B 1 582 ? -23.422 54.812 10.375 1 86.88 582 THR B O 1
ATOM 9702 N N . VAL B 1 583 ? -21.469 54.031 9.516 1 87.81 583 VAL B N 1
ATOM 9703 C CA . VAL B 1 583 ? -20.719 55.25 9.812 1 87.81 583 VAL B CA 1
ATOM 9704 C C . VAL B 1 583 ? -20.547 56.062 8.539 1 87.81 583 VAL B C 1
ATOM 9706 O O . VAL B 1 583 ? -20.047 55.531 7.527 1 87.81 583 VAL B O 1
ATOM 9709 N N . ILE B 1 584 ? -20.969 57.25 8.594 1 86.69 584 ILE B N 1
ATOM 9710 C CA . ILE B 1 584 ? -20.859 58.125 7.438 1 86.69 584 ILE B CA 1
ATOM 9711 C C . ILE B 1 584 ? -19.5 58.844 7.445 1 86.69 584 ILE B C 1
ATOM 9713 O O . ILE B 1 584 ? -19.141 59.5 8.422 1 86.69 584 ILE B O 1
ATOM 9717 N N . VAL B 1 585 ? -18.781 58.625 6.41 1 86.12 585 VAL B N 1
ATOM 9718 C CA . VAL B 1 585 ? -17.453 59.219 6.258 1 86.12 585 VAL B CA 1
ATOM 9719 C C . VAL B 1 585 ? -17.516 60.406 5.297 1 86.12 585 VAL B C 1
ATOM 9721 O O . VAL B 1 585 ? -17.828 60.219 4.117 1 86.12 585 VAL B O 1
ATOM 9724 N N . PRO B 1 586 ? -17.156 61.469 5.848 1 84.12 586 PRO B N 1
ATOM 9725 C CA . PRO B 1 586 ? -17.188 62.656 4.984 1 84.12 586 PRO B CA 1
ATOM 9726 C C . PRO B 1 586 ? -16.234 62.531 3.789 1 84.12 586 PRO B C 1
ATOM 9728 O O . PRO B 1 586 ? -15.266 61.781 3.846 1 84.12 586 PRO B O 1
ATOM 9731 N N . ARG B 1 587 ? -16.453 63.312 2.777 1 80.75 587 ARG B N 1
ATOM 9732 C CA . ARG B 1 587 ? -15.711 63.25 1.524 1 80.75 587 ARG B CA 1
ATOM 9733 C C . ARG B 1 587 ? -14.258 63.656 1.739 1 80.75 587 ARG B C 1
ATOM 9735 O O . ARG B 1 587 ? -13.359 63.062 1.116 1 80.75 587 ARG B O 1
ATOM 9742 N N . ASP B 1 588 ? -14 64.562 2.59 1 76.88 588 ASP B N 1
ATOM 9743 C CA . ASP B 1 588 ? -12.656 65.062 2.801 1 76.88 588 ASP B CA 1
ATOM 9744 C C . ASP B 1 588 ? -11.758 64 3.451 1 76.88 588 ASP B C 1
ATOM 9746 O O . ASP B 1 588 ? -10.531 64.125 3.377 1 76.88 588 ASP B O 1
ATOM 9750 N N . LEU B 1 589 ? -12.391 63.094 4.074 1 79.62 589 LEU B N 1
ATOM 9751 C CA . LEU B 1 589 ? -11.633 62.062 4.797 1 79.62 589 LEU B CA 1
ATOM 9752 C C . LEU B 1 589 ? -11.414 60.844 3.932 1 79.62 589 LEU B C 1
ATOM 9754 O O . LEU B 1 589 ? -10.742 59.875 4.352 1 79.62 589 LEU B O 1
ATOM 9758 N N . GLN B 1 590 ? -11.922 60.875 2.82 1 76.19 590 GLN B N 1
ATOM 9759 C CA . GLN B 1 590 ? -11.789 59.719 1.946 1 76.19 590 GLN B CA 1
ATOM 9760 C C . GLN B 1 590 ? -10.594 59.844 1.012 1 76.19 590 GLN B C 1
ATOM 9762 O O . GLN B 1 590 ? -10.133 60.969 0.748 1 76.19 590 GLN B O 1
ATOM 9767 N N . ASP B 1 591 ? -9.875 58.719 0.813 1 62.47 591 ASP B N 1
ATOM 9768 C CA . ASP B 1 591 ? -8.773 58.719 -0.143 1 62.47 591 ASP B CA 1
ATOM 9769 C C . ASP B 1 591 ? -9.211 59.312 -1.483 1 62.47 591 ASP B C 1
ATOM 9771 O O . ASP B 1 591 ? -10.211 58.875 -2.061 1 62.47 591 ASP B O 1
ATOM 9775 N N . PRO B 1 592 ? -8.5 60.438 -1.829 1 57.81 592 PRO B N 1
ATOM 9776 C CA . PRO B 1 592 ? -8.914 61.094 -3.062 1 57.81 592 PRO B CA 1
ATOM 9777 C C . PRO B 1 592 ? -8.953 60.156 -4.266 1 57.81 592 PRO B C 1
ATOM 9779 O O . PRO B 1 592 ? -9.523 60.5 -5.305 1 57.81 592 PRO B O 1
ATOM 9782 N N . LYS B 1 593 ? -8.055 59.188 -4.25 1 54.84 593 LYS B N 1
ATOM 9783 C CA . LYS B 1 593 ? -7.988 58.375 -5.453 1 54.84 593 LYS B CA 1
ATOM 9784 C C . LYS B 1 593 ? -9.305 57.625 -5.684 1 54.84 593 LYS B C 1
ATOM 9786 O O . LYS B 1 593 ? -9.5 57.031 -6.73 1 54.84 593 LYS B O 1
ATOM 9791 N N . LEU B 1 594 ? -9.992 57.562 -4.684 1 50.38 594 LEU B N 1
ATOM 9792 C CA . LEU B 1 594 ? -11.312 57 -4.922 1 50.38 594 LEU B CA 1
ATOM 9793 C C . LEU B 1 594 ? -12.242 58.031 -5.535 1 50.38 594 LEU B C 1
ATOM 9795 O O . LEU B 1 594 ? -13.188 58.5 -4.887 1 50.38 594 LEU B O 1
ATOM 9799 N N . GLU B 1 595 ? -11.734 58.844 -6.301 1 45.19 595 GLU B N 1
ATOM 9800 C CA . GLU B 1 595 ? -12.18 60.062 -6.957 1 45.19 595 GLU B CA 1
ATOM 9801 C C . GLU B 1 595 ? -13.664 60 -7.309 1 45.19 595 GLU B C 1
ATOM 9803 O O . GLU B 1 595 ? -14.359 61.031 -7.285 1 45.19 595 GLU B O 1
ATOM 9808 N N . GLY B 1 596 ? -14.172 59 -7.879 1 43.97 596 GLY B N 1
ATOM 9809 C CA . GLY B 1 596 ? -15.406 59.094 -8.641 1 43.97 596 GLY B CA 1
ATOM 9810 C C . GLY B 1 596 ? -16.656 59 -7.77 1 43.97 596 GLY B C 1
ATOM 9811 O O . GLY B 1 596 ? -17.766 58.969 -8.281 1 43.97 596 GLY B O 1
ATOM 9812 N N . GLN B 1 597 ? -16.562 58.562 -6.621 1 46.22 597 GLN B N 1
ATOM 9813 C CA . GLN B 1 597 ? -17.891 58.469 -6.02 1 46.22 597 GLN B CA 1
ATOM 9814 C C . GLN B 1 597 ? -18.281 59.75 -5.297 1 46.22 597 GLN B C 1
ATOM 9816 O O . GLN B 1 597 ? -17.578 60.188 -4.375 1 46.22 597 GLN B O 1
ATOM 9821 N N . PRO B 1 598 ? -18.922 60.625 -5.871 1 50.19 598 PRO B N 1
ATOM 9822 C CA . PRO B 1 598 ? -19.328 61.938 -5.395 1 50.19 598 PRO B CA 1
ATOM 9823 C C . PRO B 1 598 ? -19.672 61.969 -3.908 1 50.19 598 PRO B C 1
ATOM 9825 O O . PRO B 1 598 ? -19.688 63.031 -3.281 1 50.19 598 PRO B O 1
ATOM 9828 N N . GLN B 1 599 ? -20.531 61 -3.24 1 58.75 599 GLN B N 1
ATOM 9829 C CA . GLN B 1 599 ? -21.281 61.094 -1.994 1 58.75 599 GLN B CA 1
ATOM 9830 C C . GLN B 1 599 ? -20.469 60.562 -0.816 1 58.75 599 GLN B C 1
ATOM 9832 O O . GLN B 1 599 ? -19.469 59.875 -1.007 1 58.75 599 GLN B O 1
ATOM 9837 N N . SER B 1 600 ? -20.719 60.969 0.375 1 64.38 600 SER B N 1
ATOM 9838 C CA . SER B 1 600 ? -20.219 60.469 1.656 1 64.38 600 SER B CA 1
ATOM 9839 C C . SER B 1 600 ? -20.125 58.969 1.669 1 64.38 600 SER B C 1
ATOM 9841 O O . SER B 1 600 ? -20.984 58.281 1.105 1 64.38 600 SER B O 1
ATOM 9843 N N . GLY B 1 601 ? -18.859 58.469 1.855 1 74.38 601 GLY B N 1
ATOM 9844 C CA . GLY B 1 601 ? -18.672 57.031 1.957 1 74.38 601 GLY B CA 1
ATOM 9845 C C . GLY B 1 601 ? -19.344 56.438 3.18 1 74.38 601 GLY B C 1
ATOM 9846 O O . GLY B 1 601 ? -19.672 57.125 4.129 1 74.38 601 GLY B O 1
ATOM 9847 N N . GLN B 1 602 ? -19.906 55.219 3.064 1 77.56 602 GLN B N 1
ATOM 9848 C CA . GLN B 1 602 ? -20.516 54.5 4.18 1 77.56 602 GLN B CA 1
ATOM 9849 C C . GLN B 1 602 ? -19.688 53.281 4.566 1 77.56 602 GLN B C 1
ATOM 9851 O O . GLN B 1 602 ? -19.25 52.531 3.697 1 77.56 602 GLN B O 1
ATOM 9856 N N . ALA B 1 603 ? -19.234 53.25 5.797 1 84.12 603 ALA B N 1
ATOM 9857 C CA . ALA B 1 603 ? -18.578 52.062 6.34 1 84.12 603 ALA B CA 1
ATOM 9858 C C . ALA B 1 603 ? -19.484 51.344 7.328 1 84.12 603 ALA B C 1
ATOM 9860 O O . ALA B 1 603 ? -20.078 51.969 8.211 1 84.12 603 ALA B O 1
ATOM 9861 N N . SER B 1 604 ? -19.672 50.062 7.121 1 87.62 604 SER B N 1
ATOM 9862 C CA . SER B 1 604 ? -20.5 49.281 8.039 1 87.62 604 SER B CA 1
ATOM 9863 C C . SER B 1 604 ? -19.859 49.188 9.414 1 87.62 604 SER B C 1
ATOM 9865 O O . SER B 1 604 ? -18.672 48.906 9.531 1 87.62 604 SER B O 1
ATOM 9867 N N . THR B 1 605 ? -20.609 49.469 10.469 1 89.5 605 THR B N 1
ATOM 9868 C CA . THR B 1 605 ? -20.109 49.375 11.836 1 89.5 605 THR B CA 1
ATOM 9869 C C . THR B 1 605 ? -19.641 47.938 12.125 1 89.5 605 THR B C 1
ATOM 9871 O O . THR B 1 605 ? -18.672 47.75 12.859 1 89.5 605 THR B O 1
ATOM 9874 N N . LEU B 1 606 ? -20.344 47 11.516 1 91.06 606 LEU B N 1
ATOM 9875 C CA . LEU B 1 606 ? -19.984 45.594 11.727 1 91.06 606 LEU B CA 1
ATOM 9876 C C . LEU B 1 606 ? -18.594 45.312 11.18 1 91.06 606 LEU B C 1
ATOM 9878 O O . LEU B 1 606 ? -17.781 44.656 11.836 1 91.06 606 LEU B O 1
ATOM 9882 N N . GLU B 1 607 ? -18.297 45.75 9.992 1 90.75 607 GLU B N 1
ATOM 9883 C CA . GLU B 1 607 ? -17 45.531 9.383 1 90.75 607 GLU B CA 1
ATOM 9884 C C . GLU B 1 607 ? -15.891 46.219 10.172 1 90.75 607 GLU B C 1
ATOM 9886 O O . GLU B 1 607 ? -14.789 45.688 10.312 1 90.75 607 GLU B O 1
ATOM 9891 N N . LEU B 1 608 ? -16.234 47.406 10.664 1 92.12 608 LEU B N 1
ATOM 9892 C CA . LEU B 1 608 ? -15.25 48.125 11.438 1 92.12 608 LEU B CA 1
ATOM 9893 C C . LEU B 1 608 ? -14.938 47.406 12.75 1 92.12 608 LEU B C 1
ATOM 9895 O O . LEU B 1 608 ? -13.773 47.25 13.109 1 92.12 608 LEU B O 1
ATOM 9899 N N . VAL B 1 609 ? -15.969 47 13.438 1 93.25 609 VAL B N 1
ATOM 9900 C CA . VAL B 1 609 ? -15.781 46.281 14.703 1 93.25 609 VAL B CA 1
ATOM 9901 C C . VAL B 1 609 ? -15.023 44.969 14.453 1 93.25 609 VAL B C 1
ATOM 9903 O O . VAL B 1 609 ? -14.172 44.594 15.25 1 93.25 609 VAL B O 1
ATOM 9906 N N . GLN B 1 610 ? -15.367 44.312 13.344 1 93.06 610 GLN B N 1
ATOM 9907 C CA . GLN B 1 610 ? -14.695 43.062 13 1 93.06 610 GLN B CA 1
ATOM 9908 C C . GLN B 1 610 ? -13.195 43.281 12.805 1 93.06 610 GLN B C 1
ATOM 9910 O O . GLN B 1 610 ? -12.383 42.469 13.266 1 93.06 610 GLN B O 1
ATOM 9915 N N . VAL B 1 611 ? -12.766 44.344 12.141 1 91.06 611 VAL B N 1
ATOM 9916 C CA . VAL B 1 611 ? -11.359 44.656 11.922 1 91.06 611 VAL B CA 1
ATOM 9917 C C . VAL B 1 611 ? -10.68 44.938 13.258 1 91.06 611 VAL B C 1
ATOM 9919 O O . VAL B 1 611 ? -9.531 44.562 13.477 1 91.06 611 VAL B O 1
ATOM 9922 N N . TRP B 1 612 ? -11.414 45.625 14.141 1 93.62 612 TRP B N 1
ATOM 9923 C CA . TRP B 1 612 ? -10.867 46 15.445 1 93.62 612 TRP B CA 1
ATOM 9924 C C . TRP B 1 612 ? -10.75 44.781 16.359 1 93.62 612 TRP B C 1
ATOM 9926 O O . TRP B 1 612 ? -10.047 44.812 17.359 1 93.62 612 TRP B O 1
ATOM 9936 N N . LEU B 1 613 ? -11.422 43.656 15.969 1 93.25 613 LEU B N 1
ATOM 9937 C CA . LEU B 1 613 ? -11.375 42.438 16.766 1 93.25 613 LEU B CA 1
ATOM 9938 C C . LEU B 1 613 ? -10.352 41.469 16.203 1 93.25 613 LEU B C 1
ATOM 9940 O O . LEU B 1 613 ? -9.961 40.5 16.891 1 93.25 613 LEU B O 1
ATOM 9944 N N . THR B 1 614 ? -9.859 41.625 14.984 1 90.38 614 THR B N 1
ATOM 9945 C CA . THR B 1 614 ? -9.031 40.625 14.336 1 90.38 614 THR B CA 1
ATOM 9946 C C . THR B 1 614 ? -7.582 41.094 14.258 1 90.38 614 THR B C 1
ATOM 9948 O O . THR B 1 614 ? -6.699 40.312 13.859 1 90.38 614 THR B O 1
ATOM 9951 N N . SER B 1 615 ? -7.301 42.281 14.594 1 89.25 615 SER B N 1
ATOM 9952 C CA . SER B 1 615 ? -5.941 42.812 14.547 1 89.25 615 SER B CA 1
ATOM 9953 C C . SER B 1 615 ? -5.695 43.812 15.672 1 89.25 615 SER B C 1
ATOM 9955 O O . SER B 1 615 ? -6.582 44.594 16.016 1 89.25 615 SER B O 1
ATOM 9957 N N . PRO B 1 616 ? -4.523 43.781 16.203 1 90.38 616 PRO B N 1
ATOM 9958 C CA . PRO B 1 616 ? -4.211 44.781 17.219 1 90.38 616 PRO B CA 1
ATOM 9959 C C . PRO B 1 616 ? -3.805 46.125 16.625 1 90.38 616 PRO B C 1
ATOM 9961 O O . PRO B 1 616 ? -3.711 47.125 17.344 1 90.38 616 PRO B O 1
ATOM 9964 N N . ILE B 1 617 ? -3.668 46.219 15.312 1 89.81 617 ILE B N 1
ATOM 9965 C CA . ILE B 1 617 ? -3.08 47.375 14.641 1 89.81 617 ILE B CA 1
ATOM 9966 C C . ILE B 1 617 ? -3.961 48.594 14.859 1 89.81 617 ILE B C 1
ATOM 9968 O O . ILE B 1 617 ? -3.471 49.656 15.273 1 89.81 617 ILE B O 1
ATOM 9972 N N . PRO B 1 618 ? -5.305 48.5 14.68 1 90.56 618 PRO B N 1
ATOM 9973 C CA . PRO B 1 618 ? -6.117 49.688 14.875 1 90.56 618 PRO B CA 1
ATOM 9974 C C . PRO B 1 618 ? -6.086 50.188 16.312 1 90.56 618 PRO B C 1
ATOM 9976 O O . PRO B 1 618 ? -6.031 51.406 16.547 1 90.56 618 PRO B O 1
ATOM 9979 N N . ALA B 1 619 ? -6.062 49.312 17.25 1 91.44 619 ALA B N 1
ATOM 9980 C CA . ALA B 1 619 ? -6.051 49.719 18.656 1 91.44 619 ALA B CA 1
ATOM 9981 C C . ALA B 1 619 ? -4.719 50.344 19.047 1 91.44 619 ALA B C 1
ATOM 9983 O O . ALA B 1 619 ? -4.68 51.312 19.812 1 91.44 619 ALA B O 1
ATOM 9984 N N . LEU B 1 620 ? -3.676 49.844 18.484 1 90.62 620 LEU B N 1
ATOM 9985 C CA . LEU B 1 620 ? -2.355 50.375 18.797 1 90.62 620 LEU B CA 1
ATOM 9986 C C . LEU B 1 620 ? -2.145 51.719 18.109 1 90.62 620 LEU B C 1
ATOM 9988 O O . LEU B 1 620 ? -1.521 52.625 18.688 1 90.62 620 LEU B O 1
ATOM 9992 N N . ARG B 1 621 ? -2.641 51.875 16.969 1 87.31 621 ARG B N 1
ATOM 9993 C CA . ARG B 1 621 ? -2.566 53.188 16.297 1 87.31 621 ARG B CA 1
ATOM 9994 C C . ARG B 1 621 ? -3.35 54.25 17.047 1 87.31 621 ARG B C 1
ATOM 9996 O O . ARG B 1 621 ? -2.934 55.406 17.094 1 87.31 621 ARG B O 1
ATOM 10003 N N . GLN B 1 622 ? -4.461 53.812 17.594 1 88.5 622 GLN B N 1
ATOM 10004 C CA . GLN B 1 622 ? -5.27 54.719 18.375 1 88.5 622 GLN B CA 1
ATOM 10005 C C . GLN B 1 622 ? -4.551 55.125 19.656 1 88.5 622 GLN B C 1
ATOM 10007 O O . GLN B 1 622 ? -4.555 56.312 20.047 1 88.5 622 GLN B O 1
ATOM 10012 N N . ALA B 1 623 ? -3.943 54.188 20.312 1 87.75 623 ALA B N 1
ATOM 10013 C CA . ALA B 1 623 ? -3.312 54.406 21.609 1 87.75 623 ALA B CA 1
ATOM 10014 C C . ALA B 1 623 ? -2.096 55.344 21.484 1 87.75 623 ALA B C 1
ATOM 10016 O O . ALA B 1 623 ? -1.799 56.125 22.391 1 87.75 623 ALA B O 1
ATOM 10017 N N . PHE B 1 624 ? -1.398 55.25 20.328 1 85.44 624 PHE B N 1
ATOM 10018 C CA . PHE B 1 624 ? -0.152 56 20.188 1 85.44 624 PHE B CA 1
ATOM 10019 C C . PHE B 1 624 ? -0.297 57.125 19.156 1 85.44 624 PHE B C 1
ATOM 10021 O O . PHE B 1 624 ? 0.701 57.656 18.672 1 85.44 624 PHE B O 1
ATOM 10028 N N . ALA B 1 625 ? -1.565 57.406 18.812 1 78.12 625 ALA B N 1
ATOM 10029 C CA . ALA B 1 625 ? -1.821 58.438 17.828 1 78.12 625 ALA B CA 1
ATOM 10030 C C . ALA B 1 625 ? -1.448 59.844 18.359 1 78.12 625 ALA B C 1
ATOM 10032 O O . ALA B 1 625 ? -1.58 60.094 19.562 1 78.12 625 ALA B O 1
ATOM 10033 N N . GLN B 1 626 ? -1.016 60.625 17.438 1 70.69 626 GLN B N 1
ATOM 10034 C CA . GLN B 1 626 ? -0.751 62.031 17.781 1 70.69 626 GLN B CA 1
ATOM 10035 C C . GLN B 1 626 ? -2.051 62.812 17.953 1 70.69 626 GLN B C 1
ATOM 10037 O O . GLN B 1 626 ? -3.041 62.531 17.266 1 70.69 626 GLN B O 1
ATOM 10042 N N . PRO B 1 627 ? -2.01 63.719 18.906 1 70.5 627 PRO B N 1
ATOM 10043 C CA . PRO B 1 627 ? -3.199 64.562 19.031 1 70.5 627 PRO B CA 1
ATOM 10044 C C . PRO B 1 627 ? -3.512 65.312 17.75 1 70.5 627 PRO B C 1
ATOM 10046 O O . PRO B 1 627 ? -2.596 65.75 17.047 1 70.5 627 PRO B O 1
ATOM 10049 N N . ILE B 1 628 ? -4.711 65.312 17.375 1 74.56 628 ILE B N 1
ATOM 10050 C CA . ILE B 1 628 ? -5.156 66 16.172 1 74.56 628 ILE B CA 1
ATOM 10051 C C . ILE B 1 628 ? -5.125 67.5 16.375 1 74.56 628 ILE B C 1
ATOM 10053 O O . ILE B 1 628 ? -5.625 68 17.375 1 74.56 628 ILE B O 1
ATOM 10057 N N . ASP B 1 629 ? -4.422 68.125 15.5 1 69.75 629 ASP B N 1
ATOM 10058 C CA . ASP B 1 629 ? -4.457 69.562 15.484 1 69.75 629 ASP B CA 1
ATOM 10059 C C . ASP B 1 629 ? -5.766 70.062 14.891 1 69.75 629 ASP B C 1
ATOM 10061 O O . ASP B 1 629 ? -6 69.938 13.688 1 69.75 629 ASP B O 1
ATOM 10065 N N . PRO B 1 630 ? -6.625 70.562 15.734 1 73.88 630 PRO B N 1
ATOM 10066 C CA . PRO B 1 630 ? -7.93 71 15.234 1 73.88 630 PRO B CA 1
ATOM 10067 C C . PRO B 1 630 ? -7.824 72.125 14.203 1 73.88 630 PRO B C 1
ATOM 10069 O O . PRO B 1 630 ? -8.773 72.375 13.453 1 73.88 630 PRO B O 1
ATOM 10072 N N . SER B 1 631 ? -6.691 72.812 14.227 1 72.31 631 SER B N 1
ATOM 10073 C CA . SER B 1 631 ? -6.535 73.938 13.328 1 72.31 631 SER B CA 1
ATOM 10074 C C . SER B 1 631 ? -6.246 73.5 11.906 1 72.31 631 SER B C 1
ATOM 10076 O O . SER B 1 631 ? -6.438 74.25 10.953 1 72.31 631 SER B O 1
ATOM 10078 N N . LYS B 1 632 ? -5.82 72.375 11.742 1 76.62 632 LYS B N 1
ATOM 10079 C CA . LYS B 1 632 ? -5.488 71.875 10.414 1 76.62 632 LYS B CA 1
ATOM 10080 C C . LYS B 1 632 ? -6.695 71.188 9.766 1 76.62 632 LYS B C 1
ATOM 10082 O O . LYS B 1 632 ? -7.527 70.625 10.453 1 76.62 632 LYS B O 1
ATOM 10087 N N . GLN B 1 633 ? -6.84 71.375 8.508 1 76.12 633 GLN B N 1
ATOM 10088 C CA . GLN B 1 633 ? -7.914 70.812 7.742 1 76.12 633 GLN B CA 1
ATOM 10089 C C . GLN B 1 633 ? -7.805 69.25 7.766 1 76.12 633 GLN B C 1
ATOM 10091 O O . GLN B 1 633 ? -6.699 68.688 7.699 1 76.12 633 GLN B O 1
ATOM 10096 N N . ALA B 1 634 ? -8.961 68.688 7.914 1 77 634 ALA B N 1
ATOM 10097 C CA . ALA B 1 634 ? -9.039 67.25 7.977 1 77 634 ALA B CA 1
ATOM 10098 C C . ALA B 1 634 ? -8.586 66.625 6.66 1 77 634 ALA B C 1
ATOM 10100 O O . ALA B 1 634 ? -8.891 67.125 5.582 1 77 634 ALA B O 1
ATOM 10101 N N . GLY B 1 635 ? -7.645 65.562 6.645 1 75.25 635 GLY B N 1
ATOM 10102 C CA . GLY B 1 635 ? -7.152 64.875 5.473 1 75.25 635 GLY B CA 1
ATOM 10103 C C . GLY B 1 635 ? -7.281 63.375 5.586 1 75.25 635 GLY B C 1
ATOM 10104 O O . GLY B 1 635 ? -7.574 62.844 6.664 1 75.25 635 GLY B O 1
ATOM 10105 N N . PRO B 1 636 ? -7.109 62.719 4.5 1 75.62 636 PRO B N 1
ATOM 10106 C CA . PRO B 1 636 ? -7.246 61.25 4.473 1 75.62 636 PRO B CA 1
ATOM 10107 C C . PRO B 1 636 ? -6.168 60.562 5.285 1 75.62 636 PRO B C 1
ATOM 10109 O O . PRO B 1 636 ? -6.332 59.375 5.641 1 75.62 636 PRO B O 1
ATOM 10112 N N . ASP B 1 637 ? -5.176 61.25 5.691 1 74.31 637 ASP B N 1
ATOM 10113 C CA . ASP B 1 637 ? -4.074 60.625 6.41 1 74.31 637 ASP B CA 1
ATOM 10114 C C . ASP B 1 637 ? -4.148 60.906 7.906 1 74.31 637 ASP B C 1
ATOM 10116 O O . ASP B 1 637 ? -3.33 60.406 8.688 1 74.31 637 ASP B O 1
ATOM 10120 N N . ASP B 1 638 ? -5.16 61.625 8.227 1 78.38 638 ASP B N 1
ATOM 10121 C CA . ASP B 1 638 ? -5.32 61.969 9.633 1 78.38 638 ASP B CA 1
ATOM 10122 C C . ASP B 1 638 ? -5.891 60.812 10.445 1 78.38 638 ASP B C 1
ATOM 10124 O O . ASP B 1 638 ? -6.523 59.906 9.883 1 78.38 638 ASP B O 1
ATOM 10128 N N . PRO B 1 639 ? -5.641 60.781 11.703 1 78.38 639 PRO B N 1
ATOM 10129 C CA . PRO B 1 639 ? -6.094 59.688 12.562 1 78.38 639 PRO B CA 1
ATOM 10130 C C . PRO B 1 639 ? -7.605 59.469 12.508 1 78.38 639 PRO B C 1
ATOM 10132 O O . PRO B 1 639 ? -8.094 58.375 12.703 1 78.38 639 PRO B O 1
ATOM 10135 N N . ASP B 1 640 ? -8.336 60.5 12.273 1 80.88 640 ASP B N 1
ATOM 10136 C CA . ASP B 1 640 ? -9.789 60.344 12.195 1 80.88 640 ASP B CA 1
ATOM 10137 C C . ASP B 1 640 ? -10.203 59.594 10.938 1 80.88 640 ASP B C 1
ATOM 10139 O O . ASP B 1 640 ? -11.047 58.719 11 1 80.88 640 ASP B O 1
ATOM 10143 N N . ALA B 1 641 ? -9.57 59.906 9.844 1 80.69 641 ALA B N 1
ATOM 10144 C CA . ALA B 1 641 ? -9.867 59.219 8.602 1 80.69 641 ALA B CA 1
ATOM 10145 C C . ALA B 1 641 ? -9.367 57.781 8.664 1 80.69 641 ALA B C 1
ATOM 10147 O O . ALA B 1 641 ? -10.031 56.844 8.172 1 80.69 641 ALA B O 1
ATOM 10148 N N . ARG B 1 642 ? -8.305 57.469 9.258 1 81.81 642 ARG B N 1
ATOM 10149 C CA . ARG B 1 642 ? -7.691 56.156 9.297 1 81.81 642 ARG B CA 1
ATOM 10150 C C . ARG B 1 642 ? -8.414 55.25 10.289 1 81.81 642 ARG B C 1
ATOM 10152 O O . ARG B 1 642 ? -8.32 54.031 10.195 1 81.81 642 ARG B O 1
ATOM 10159 N N . SER B 1 643 ? -9.133 55.844 11.164 1 87 643 SER B N 1
ATOM 10160 C CA . SER B 1 643 ? -9.867 55.062 12.156 1 87 643 SER B CA 1
ATOM 10161 C C . SER B 1 643 ? -11 54.281 11.508 1 87 643 SER B C 1
ATOM 10163 O O . SER B 1 643 ? -11.5 53.312 12.094 1 87 643 SER B O 1
ATOM 10165 N N . VAL B 1 644 ? -11.352 54.594 10.234 1 87.06 644 VAL B N 1
ATOM 10166 C CA . VAL B 1 644 ? -12.461 53.906 9.57 1 87.06 644 VAL B CA 1
ATOM 10167 C C . VAL B 1 644 ? -11.945 53.156 8.352 1 87.06 644 VAL B C 1
ATOM 10169 O O . VAL B 1 644 ? -12.711 52.844 7.438 1 87.06 644 VAL B O 1
ATOM 10172 N N . SER B 1 645 ? -10.727 52.75 8.398 1 83.94 645 SER B N 1
ATOM 10173 C CA . SER B 1 645 ? -10.148 52 7.293 1 83.94 645 SER B CA 1
ATOM 10174 C C . SER B 1 645 ? -10.562 50.531 7.355 1 83.94 645 SER B C 1
ATOM 10176 O O . SER B 1 645 ? -10.484 49.906 8.414 1 83.94 645 SER B O 1
ATOM 10178 N N . LEU B 1 646 ? -11.039 50 6.242 1 79 646 LEU B N 1
ATOM 10179 C CA . LEU B 1 646 ? -11.531 48.625 6.184 1 79 646 LEU B CA 1
ATOM 10180 C C . LEU B 1 646 ? -10.586 47.75 5.391 1 79 646 LEU B C 1
ATOM 10182 O O . LEU B 1 646 ? -10.727 46.5 5.402 1 79 646 LEU B O 1
ATOM 10186 N N . SER B 1 647 ? -9.656 48.375 4.695 1 74.75 647 SER B N 1
ATOM 10187 C CA . SER B 1 647 ? -8.789 47.594 3.834 1 74.75 647 SER B CA 1
ATOM 10188 C C . SER B 1 647 ? -7.379 47.469 4.414 1 74.75 647 SER B C 1
ATOM 10190 O O . SER B 1 647 ? -6.934 48.375 5.133 1 74.75 647 SER B O 1
ATOM 10192 N N . ILE B 1 648 ? -6.785 46.344 4.066 1 69.94 648 ILE B N 1
ATOM 10193 C CA . ILE B 1 648 ? -5.422 46.094 4.52 1 69.94 648 ILE B CA 1
ATOM 10194 C C . ILE B 1 648 ? -4.496 47.219 4.02 1 69.94 648 ILE B C 1
ATOM 10196 O O . ILE B 1 648 ? -3.66 47.719 4.77 1 69.94 648 ILE B O 1
ATOM 10200 N N . SER B 1 649 ? -4.719 47.562 2.779 1 70.88 649 SER B N 1
ATOM 10201 C CA . SER B 1 649 ? -3.846 48.562 2.158 1 70.88 649 SER B CA 1
ATOM 10202 C C . SER B 1 649 ? -3.973 49.906 2.846 1 70.88 649 SER B C 1
ATOM 10204 O O . SER B 1 649 ? -2.977 50.625 3.037 1 70.88 649 SER B O 1
ATOM 10206 N N . GLU B 1 650 ? -5.094 50.188 3.297 1 74.19 650 GLU B N 1
ATOM 10207 C CA . GLU B 1 650 ? -5.336 51.5 3.93 1 74.19 650 GLU B CA 1
ATOM 10208 C C . GLU B 1 650 ? -4.82 51.5 5.367 1 74.19 650 GLU B C 1
ATOM 10210 O O . GLU B 1 650 ? -4.324 52.531 5.84 1 74.19 650 GLU B O 1
ATOM 10215 N N . MET B 1 651 ? -4.898 50.312 5.832 1 74.94 651 MET B N 1
ATOM 10216 C CA . MET B 1 651 ? -4.504 50.219 7.238 1 74.94 651 MET B CA 1
ATOM 10217 C C . MET B 1 651 ? -2.99 50.344 7.383 1 74.94 651 MET B C 1
ATOM 10219 O O . MET B 1 651 ? -2.492 50.781 8.414 1 74.94 651 MET B O 1
ATOM 10223 N N . LEU B 1 652 ? -2.375 50.031 6.273 1 75.38 652 LEU B N 1
ATOM 10224 C CA . LEU B 1 652 ? -0.925 49.938 6.398 1 75.38 652 LEU B CA 1
ATOM 10225 C C . LEU B 1 652 ? -0.237 51.156 5.832 1 75.38 652 LEU B C 1
ATOM 10227 O O . LEU B 1 652 ? 0.993 51.25 5.844 1 75.38 652 LEU B O 1
ATOM 10231 N N . HIS B 1 653 ? -1.021 52.094 5.379 1 74.56 653 HIS B N 1
ATOM 10232 C CA . HIS B 1 653 ? -0.425 53.312 4.84 1 74.56 653 HIS B CA 1
ATOM 10233 C C . HIS B 1 653 ? 0.073 54.219 5.957 1 74.56 653 HIS B C 1
ATOM 10235 O O . HIS B 1 653 ? -0.666 54.5 6.902 1 74.56 653 HIS B O 1
ATOM 10241 N N . GLU B 1 654 ? 1.373 54.312 6.047 1 73.56 654 GLU B N 1
ATOM 10242 C CA . GLU B 1 654 ? 1.971 55.25 6.996 1 73.56 654 GLU B CA 1
ATOM 10243 C C . GLU B 1 654 ? 2.52 56.469 6.281 1 73.56 654 GLU B C 1
ATOM 10245 O O . GLU B 1 654 ? 3.158 56.344 5.234 1 73.56 654 GLU B O 1
ATOM 10250 N N . ASN B 1 655 ? 1.963 57.656 6.609 1 59.41 655 ASN B N 1
ATOM 10251 C CA . ASN B 1 655 ? 2.453 58.875 5.969 1 59.41 655 ASN B CA 1
ATOM 10252 C C . ASN B 1 655 ? 3.959 59.031 6.156 1 59.41 655 ASN B C 1
ATOM 10254 O O . ASN B 1 655 ? 4.457 58.969 7.281 1 59.41 655 ASN B O 1
ATOM 10258 N N . ILE B 1 656 ? 4.727 58.875 5.066 1 58.12 656 ILE B N 1
ATOM 10259 C CA . ILE B 1 656 ? 6.168 59.094 5.051 1 58.12 656 ILE B CA 1
ATOM 10260 C C . ILE B 1 656 ? 6.477 60.531 5.523 1 58.12 656 ILE B C 1
ATOM 10262 O O . ILE B 1 656 ? 7.645 60.906 5.66 1 58.12 656 ILE B O 1
ATOM 10266 N N . SER B 1 657 ? 5.477 61.25 5.855 1 54.72 657 SER B N 1
ATOM 10267 C CA . SER B 1 657 ? 5.875 62.625 6.254 1 54.72 657 SER B CA 1
ATOM 10268 C C . SER B 1 657 ? 6.754 62.594 7.5 1 54.72 657 SER B C 1
ATOM 10270 O O . SER B 1 657 ? 6.797 61.562 8.211 1 54.72 657 SER B O 1
ATOM 10272 N N . SER B 1 658 ? 7.676 63.656 7.652 1 52.91 658 SER B N 1
ATOM 10273 C CA . SER B 1 658 ? 8.586 63.906 8.766 1 52.91 658 SER B CA 1
ATOM 10274 C C . SER B 1 658 ? 7.906 63.625 10.102 1 52.91 658 SER B C 1
ATOM 10276 O O . SER B 1 658 ? 8.555 63.188 11.055 1 52.91 658 SER B O 1
ATOM 10278 N N . GLU B 1 659 ? 6.582 63.688 10.078 1 54.97 659 GLU B N 1
ATOM 10279 C CA . GLU B 1 659 ? 5.883 63.562 11.352 1 54.97 659 GLU B CA 1
ATOM 10280 C C . GLU B 1 659 ? 5.637 62.094 11.695 1 54.97 659 GLU B C 1
ATOM 10282 O O . GLU B 1 659 ? 5.719 61.688 12.859 1 54.97 659 GLU B O 1
ATOM 10287 N N . GLY B 1 660 ? 5.43 61.344 10.648 1 55.78 660 GLY B N 1
ATOM 10288 C CA . GLY B 1 660 ? 5.207 59.938 10.867 1 55.78 660 GLY B CA 1
ATOM 10289 C C . GLY B 1 660 ? 6.445 59.188 11.352 1 55.78 660 GLY B C 1
ATOM 10290 O O . GLY B 1 660 ? 6.352 58.25 12.156 1 55.78 660 GLY B O 1
ATOM 10291 N N . ALA B 1 661 ? 7.5 59.625 10.914 1 60.03 661 ALA B N 1
ATOM 10292 C CA . ALA B 1 661 ? 8.789 59.062 11.297 1 60.03 661 ALA B CA 1
ATOM 10293 C C . ALA B 1 661 ? 9.156 59.469 12.727 1 60.03 661 ALA B C 1
ATOM 10295 O O . ALA B 1 661 ? 9.977 58.812 13.367 1 60.03 661 ALA B O 1
ATOM 10296 N N . LYS B 1 662 ? 8.445 60.469 13.18 1 65.19 662 LYS B N 1
ATOM 10297 C CA . LYS B 1 662 ? 8.812 61 14.5 1 65.19 662 LYS B CA 1
ATOM 10298 C C . LYS B 1 662 ? 8.086 60.219 15.602 1 65.19 662 LYS B C 1
ATOM 10300 O O . LYS B 1 662 ? 8.508 60.25 16.766 1 65.19 662 LYS B O 1
ATOM 10305 N N . ASN B 1 663 ? 7.016 59.469 15.156 1 77.31 663 ASN B N 1
ATOM 10306 C CA . ASN B 1 663 ? 6.242 58.781 16.203 1 77.31 663 ASN B CA 1
ATOM 10307 C C . ASN B 1 663 ? 6.75 57.375 16.438 1 77.31 663 ASN B C 1
ATOM 10309 O O . ASN B 1 663 ? 6.023 56.406 16.203 1 77.31 663 ASN B O 1
ATOM 10313 N N . ARG B 1 664 ? 7.98 57.281 16.844 1 87.81 664 ARG B N 1
ATOM 10314 C CA . ARG B 1 664 ? 8.562 55.969 17.125 1 87.81 664 ARG B CA 1
ATOM 10315 C C . ARG B 1 664 ? 8.414 55.594 18.594 1 87.81 664 ARG B C 1
ATOM 10317 O O . ARG B 1 664 ? 8.297 56.469 19.453 1 87.81 664 ARG B O 1
ATOM 10324 N N . LEU B 1 665 ? 8.359 54.312 18.703 1 91.06 665 LEU B N 1
ATOM 10325 C CA . LEU B 1 665 ? 8.07 53.781 20.047 1 91.06 665 LEU B CA 1
ATOM 10326 C C . LEU B 1 665 ? 9.344 53.281 20.719 1 91.06 665 LEU B C 1
ATOM 10328 O O . LEU B 1 665 ? 10.297 52.906 20.031 1 91.06 665 LEU B O 1
ATOM 10332 N N . ARG B 1 666 ? 9.445 53.469 21.938 1 90.75 666 ARG B N 1
ATOM 10333 C CA . ARG B 1 666 ? 10.508 52.906 22.781 1 90.75 666 ARG B CA 1
ATOM 10334 C C . ARG B 1 666 ? 9.93 52.094 23.906 1 90.75 666 ARG B C 1
ATOM 10336 O O . ARG B 1 666 ? 8.773 52.281 24.297 1 90.75 666 ARG B O 1
ATOM 10343 N N . PHE B 1 667 ? 10.672 51.094 24.328 1 91.56 667 PHE B N 1
ATOM 10344 C CA . PHE B 1 667 ? 10.25 50.344 25.516 1 91.56 667 PHE B CA 1
ATOM 10345 C C . PHE B 1 667 ? 11.016 50.844 26.75 1 91.56 667 PHE B C 1
ATOM 10347 O O . PHE B 1 667 ? 12.102 51.406 26.625 1 91.56 667 PHE B O 1
ATOM 10354 N N . GLY B 1 668 ? 10.438 50.719 27.875 1 89.25 668 GLY B N 1
ATOM 10355 C CA . GLY B 1 668 ? 11.125 51.062 29.109 1 89.25 668 GLY B CA 1
ATOM 10356 C C . GLY B 1 668 ? 10.195 51.562 30.203 1 89.25 668 GLY B C 1
ATOM 10357 O O . GLY B 1 668 ? 8.992 51.25 30.188 1 89.25 668 GLY B O 1
ATOM 10358 N N . ILE B 1 669 ? 10.812 52.125 31.188 1 89.12 669 ILE B N 1
ATOM 10359 C CA . ILE B 1 669 ? 10.055 52.656 32.312 1 89.12 669 ILE B CA 1
ATOM 10360 C C . ILE B 1 669 ? 9.57 54.062 31.984 1 89.12 669 ILE B C 1
ATOM 10362 O O . ILE B 1 669 ? 10.289 54.844 31.344 1 89.12 669 ILE B O 1
ATOM 10366 N N . GLU B 1 670 ? 8.352 54.281 32.406 1 86.25 670 GLU B N 1
ATOM 10367 C CA . GLU B 1 670 ? 7.723 55.594 32.188 1 86.25 670 GLU B CA 1
ATOM 10368 C C . GLU B 1 670 ? 8.547 56.719 32.812 1 86.25 670 GLU B C 1
ATOM 10370 O O . GLU B 1 670 ? 9.031 56.594 33.938 1 86.25 670 GLU B O 1
ATOM 10375 N N . ASP B 1 671 ? 8.797 57.844 32.156 1 72.94 671 ASP B N 1
ATOM 10376 C CA . ASP B 1 671 ? 9.656 58.938 32.625 1 72.94 671 ASP B CA 1
ATOM 10377 C C . ASP B 1 671 ? 8.969 59.781 33.688 1 72.94 671 ASP B C 1
ATOM 10379 O O . ASP B 1 671 ? 9.617 60.25 34.625 1 72.94 671 ASP B O 1
ATOM 10383 N N . THR B 1 672 ? 7.727 60.156 33.531 1 63.75 672 THR B N 1
ATOM 10384 C CA . THR B 1 672 ? 7.164 61.25 34.312 1 63.75 672 THR B CA 1
ATOM 10385 C C . THR B 1 672 ? 6.199 60.75 35.375 1 63.75 672 THR B C 1
ATOM 10387 O O . THR B 1 672 ? 5.609 61.531 36.094 1 63.75 672 THR B O 1
ATOM 10390 N N . GLY B 1 673 ? 6.348 59.562 35.906 1 62.19 673 GLY B N 1
ATOM 10391 C CA . GLY B 1 673 ? 5.25 59.25 36.812 1 62.19 673 GLY B CA 1
ATOM 10392 C C . GLY B 1 673 ? 5.707 58.906 38.219 1 62.19 673 GLY B C 1
ATOM 10393 O O . GLY B 1 673 ? 6.867 58.562 38.438 1 62.19 673 GLY B O 1
ATOM 10394 N N . ILE B 1 674 ? 5.008 59.438 39.344 1 69.62 674 ILE B N 1
ATOM 10395 C CA . ILE B 1 674 ? 5.258 59.125 40.75 1 69.62 674 ILE B CA 1
ATOM 10396 C C . ILE B 1 674 ? 5.387 57.594 40.906 1 69.62 674 ILE B C 1
ATOM 10398 O O . ILE B 1 674 ? 6.277 57.125 41.625 1 69.62 674 ILE B O 1
ATOM 10402 N N . ARG B 1 675 ? 4.699 56.875 40.094 1 81.75 675 ARG B N 1
ATOM 10403 C CA . ARG B 1 675 ? 4.73 55.438 40.031 1 81.75 675 ARG B CA 1
ATOM 10404 C C . ARG B 1 675 ? 4.902 54.969 38.594 1 81.75 675 ARG B C 1
ATOM 10406 O O . ARG B 1 675 ? 3.926 54.594 37.938 1 81.75 675 ARG B O 1
ATOM 10413 N N . PRO B 1 676 ? 6.172 54.875 38.281 1 86.12 676 PRO B N 1
ATOM 10414 C CA . PRO B 1 676 ? 6.441 54.562 36.875 1 86.12 676 PRO B CA 1
ATOM 10415 C C . PRO B 1 676 ? 6.086 53.125 36.5 1 86.12 676 PRO B C 1
ATOM 10417 O O . PRO B 1 676 ? 6.27 52.219 37.312 1 86.12 676 PRO B O 1
ATOM 10420 N N . ARG B 1 677 ? 5.613 52.906 35.281 1 89.75 677 ARG B N 1
ATOM 10421 C CA . ARG B 1 677 ? 5.25 51.594 34.719 1 89.75 677 ARG B CA 1
ATOM 10422 C C . ARG B 1 677 ? 6.207 51.188 33.594 1 89.75 677 ARG B C 1
ATOM 10424 O O . ARG B 1 677 ? 6.789 52.062 32.938 1 89.75 677 ARG B O 1
ATOM 10431 N N . PHE B 1 678 ? 6.398 49.938 33.562 1 89.62 678 PHE B N 1
ATOM 10432 C CA . PHE B 1 678 ? 7.109 49.406 32.406 1 89.62 678 PHE B CA 1
ATOM 10433 C C . PHE B 1 678 ? 6.168 49.25 31.219 1 89.62 678 PHE B C 1
ATOM 10435 O O . PHE B 1 678 ? 5.027 48.812 31.375 1 89.62 678 PHE B O 1
ATOM 10442 N N . GLY B 1 679 ? 6.574 49.719 30.031 1 91.69 679 GLY B N 1
ATOM 10443 C CA . GLY B 1 679 ? 5.727 49.594 28.859 1 91.69 679 GLY B CA 1
ATOM 10444 C C . GLY B 1 679 ? 6.355 50.156 27.609 1 91.69 679 GLY B C 1
ATOM 10445 O O . GLY B 1 679 ? 7.582 50.188 27.484 1 91.69 679 GLY B O 1
ATOM 10446 N N . VAL B 1 680 ? 5.586 50.312 26.672 1 92.44 680 VAL B N 1
ATOM 10447 C CA . VAL B 1 680 ? 5.98 50.906 25.406 1 92.44 680 VAL B CA 1
ATOM 10448 C C . VAL B 1 680 ? 5.465 52.344 25.344 1 92.44 680 VAL B C 1
ATOM 10450 O O . VAL B 1 680 ? 4.293 52.594 25.625 1 92.44 680 VAL B O 1
ATOM 10453 N N . TRP B 1 681 ? 6.391 53.281 25.047 1 90.12 681 TRP B N 1
ATOM 10454 C CA . TRP B 1 681 ? 6.062 54.688 25.078 1 90.12 681 TRP B CA 1
ATOM 10455 C C . TRP B 1 681 ? 6.508 55.406 23.797 1 90.12 681 TRP B C 1
ATOM 10457 O O . TRP B 1 681 ? 7.445 54.938 23.141 1 90.12 681 TRP B O 1
ATOM 10467 N N . SER B 1 682 ? 5.797 56.531 23.453 1 86.88 682 SER B N 1
ATOM 10468 C CA . SER B 1 682 ? 6.191 57.344 22.312 1 86.88 682 SER B CA 1
ATOM 10469 C C . SER B 1 682 ? 7.418 58.188 22.625 1 86.88 682 SER B C 1
ATOM 10471 O O . SER B 1 682 ? 7.559 58.688 23.75 1 86.88 682 SER B O 1
ATOM 10473 N N . ASN B 1 683 ? 8.445 58.312 21.859 1 74.69 683 ASN B N 1
ATOM 10474 C CA . ASN B 1 683 ? 9.633 59.125 22.062 1 74.69 683 ASN B CA 1
ATOM 10475 C C . ASN B 1 683 ? 9.312 60.625 21.938 1 74.69 683 ASN B C 1
ATOM 10477 O O . ASN B 1 683 ? 10.211 61.438 21.812 1 74.69 683 ASN B O 1
ATOM 10481 N N . ARG B 1 684 ? 8.195 61.281 22.281 1 58.38 684 ARG B N 1
ATOM 10482 C CA . ARG B 1 684 ? 7.969 62.719 22.125 1 58.38 684 ARG B CA 1
ATOM 10483 C C . ARG B 1 684 ? 8.953 63.5 22.969 1 58.38 684 ARG B C 1
ATOM 10485 O O . ARG B 1 684 ? 9.109 63.25 24.156 1 58.38 684 ARG B O 1
ATOM 10492 N N . VAL B 1 685 ? 9.859 64.062 22.406 1 46.56 685 VAL B N 1
ATOM 10493 C CA . VAL B 1 685 ? 10.617 65.188 23.031 1 46.56 685 VAL B CA 1
ATOM 10494 C C . VAL B 1 685 ? 9.656 66.188 23.578 1 46.56 685 VAL B C 1
ATOM 10496 O O . VAL B 1 685 ? 8.906 66.875 22.828 1 46.56 685 VAL B O 1
ATOM 10499 N N . VAL B 1 686 ? 9.078 66.125 24.703 1 38.59 686 VAL B N 1
ATOM 10500 C CA . VAL B 1 686 ? 8.477 67.312 25.328 1 38.59 686 VAL B CA 1
ATOM 10501 C C . VAL B 1 686 ? 9.406 68.5 25.188 1 38.59 686 VAL B C 1
ATOM 10503 O O . VAL B 1 686 ? 10.539 68.5 25.656 1 38.59 686 VAL B O 1
ATOM 10506 N N . LYS B 1 687 ? 9.227 69.312 24.203 1 39.38 687 LYS B N 1
ATOM 10507 C CA . LYS B 1 687 ? 9.797 70.625 24.344 1 39.38 687 LYS B CA 1
ATOM 10508 C C . LYS B 1 687 ? 9.406 71.25 25.688 1 39.38 687 LYS B C 1
ATOM 10510 O O . LYS B 1 687 ? 8.227 71.438 25.984 1 39.38 687 LYS B O 1
ATOM 10515 N N . GLU B 1 688 ? 10.188 71.125 26.719 1 32.12 688 GLU B N 1
ATOM 10516 C CA . GLU B 1 688 ? 10.133 72.188 27.75 1 32.12 688 GLU B CA 1
ATOM 10517 C C . GLU B 1 688 ? 10.211 73.562 27.109 1 32.12 688 GLU B C 1
ATOM 10519 O O . GLU B 1 688 ? 11.141 73.875 26.359 1 32.12 688 GLU B O 1
ATOM 10524 N N . ASP B 1 689 ? 9.109 74.188 26.812 1 29.17 689 ASP B N 1
ATOM 10525 C CA . ASP B 1 689 ? 9.211 75.625 26.859 1 29.17 689 ASP B CA 1
ATOM 10526 C C . ASP B 1 689 ? 10.141 76.062 27.984 1 29.17 689 ASP B C 1
ATOM 10528 O O . ASP B 1 689 ? 9.93 75.75 29.141 1 29.17 689 ASP B O 1
ATOM 10532 N N . ALA B 1 690 ? 11.234 76.5 27.547 1 30.98 690 ALA B N 1
ATOM 10533 C CA . ALA B 1 690 ? 11.742 77.688 28.312 1 30.98 690 ALA B CA 1
ATOM 10534 C C . ALA B 1 690 ? 10.797 78.875 28.203 1 30.98 690 ALA B C 1
ATOM 10536 O O . ALA B 1 690 ? 10.258 79.125 27.141 1 30.98 690 ALA B O 1
#

Solvent-accessible surface area (backbone atoms only — not comparable to full-atom values): 73864 Å² total; per-residue (Å²): 136,78,82,72,72,82,71,82,67,84,73,76,74,69,80,73,74,72,75,72,63,78,66,83,66,65,77,74,69,78,60,88,66,78,62,88,49,65,45,75,46,86,57,71,38,72,67,55,71,69,61,52,55,67,48,46,54,56,35,50,51,43,24,43,59,29,26,45,44,43,50,47,52,54,50,47,53,60,67,57,30,79,59,58,68,81,68,19,54,47,99,64,25,37,52,31,51,71,54,58,46,74,56,96,87,36,48,32,26,42,58,57,67,62,27,51,49,50,48,40,45,55,49,45,70,69,38,47,58,54,50,33,48,54,49,33,50,53,41,26,45,47,52,52,48,45,69,72,54,50,64,78,78,68,81,62,86,60,66,35,44,34,44,61,54,47,28,46,45,25,39,41,35,42,33,67,42,75,63,44,45,48,52,47,52,52,50,70,69,40,69,86,34,40,53,88,74,46,68,50,57,56,50,50,50,52,53,49,50,50,53,53,48,50,56,50,46,35,37,50,26,47,39,52,35,42,67,60,26,30,44,30,67,39,63,42,73,46,84,67,77,60,77,83,49,59,54,18,49,40,78,41,50,81,78,46,40,61,66,36,97,87,66,46,57,38,22,47,38,72,62,59,46,15,43,33,81,89,33,38,63,28,43,50,42,2,39,21,26,60,60,64,65,37,77,62,36,36,64,48,64,34,72,90,55,80,37,29,13,33,74,43,56,55,70,74,74,62,41,30,27,36,54,25,46,34,53,33,25,33,34,50,40,42,78,60,42,32,72,82,44,65,49,40,77,55,88,62,24,34,30,28,54,78,75,72,38,59,53,39,72,47,78,82,75,60,77,49,73,44,45,46,59,33,32,62,85,54,48,86,52,70,51,75,56,67,70,52,84,46,48,33,42,62,70,87,60,66,47,88,42,70,55,34,60,34,32,37,37,37,38,38,57,44,72,70,90,56,58,68,62,88,45,19,63,34,40,37,68,40,87,86,53,20,45,33,39,38,32,44,29,38,40,33,43,30,37,29,33,34,28,37,39,24,63,44,86,88,57,65,46,78,44,71,45,81,90,38,75,35,79,43,52,25,68,56,42,20,37,45,38,14,50,46,33,55,53,70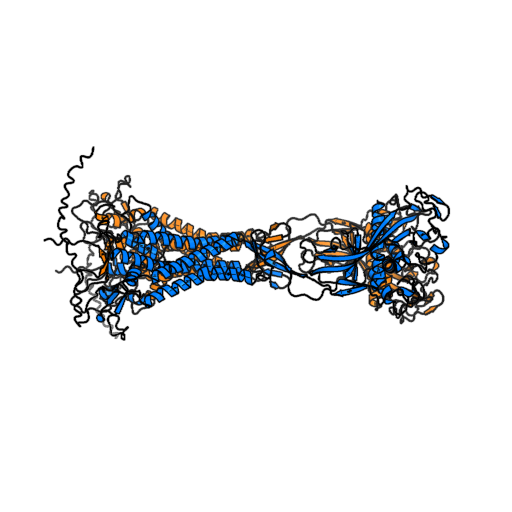,44,28,65,56,51,40,60,59,43,45,36,44,52,60,65,33,77,42,59,66,57,36,24,51,50,47,13,40,48,52,19,37,45,27,51,19,38,44,44,40,49,43,47,69,38,73,38,60,76,66,39,32,39,42,85,33,48,26,38,36,38,45,45,66,40,49,50,52,33,38,51,49,26,39,51,54,20,46,52,42,49,53,52,47,58,52,54,72,70,41,66,36,37,33,34,41,35,28,63,60,34,40,60,66,87,61,58,80,62,87,64,63,46,75,44,50,45,43,61,51,47,25,52,57,36,41,36,60,35,63,58,39,38,60,66,68,49,74,83,80,61,83,86,52,78,78,36,42,83,34,70,45,32,51,43,70,49,86,44,71,72,56,62,60,52,38,62,64,48,79,66,47,59,56,50,16,34,42,75,47,68,48,86,87,47,98,66,30,29,46,47,76,43,70,61,73,72,74,74,72,79,126,140,78,80,72,74,77,70,79,68,81,70,74,72,68,79,74,74,72,73,71,63,77,66,82,65,63,76,74,66,79,59,86,66,77,61,88,49,63,46,76,46,87,56,73,38,73,67,53,71,69,60,52,52,68,49,48,52,56,35,51,50,43,24,43,60,28,26,44,45,41,51,46,52,54,50,48,52,60,67,58,31,79,59,56,69,82,67,19,54,48,99,66,25,38,54,32,50,70,56,58,46,74,55,98,84,35,48,33,24,43,56,58,68,61,27,51,49,50,47,40,46,54,48,46,69,68,37,47,57,55,52,35,50,54,49,34,51,54,40,27,45,47,51,53,48,45,69,71,52,48,64,78,79,68,88,50,89,62,66,35,44,34,45,60,55,46,28,46,45,25,39,41,35,43,33,67,40,75,64,43,45,49,52,47,51,51,50,70,69,39,69,88,34,42,54,90,74,48,66,49,57,54,50,50,50,51,53,49,50,48,54,53,47,50,56,50,46,36,37,50,26,48,39,50,35,41,67,61,25,29,43,29,65,38,66,39,72,47,85,68,76,61,78,80,49,58,55,19,48,41,76,40,51,81,77,44,40,60,66,37,96,88,66,47,56,39,22,46,40,71,60,57,50,20,38,40,82,89,34,36,62,25,44,49,41,2,40,21,26,60,62,65,66,36,77,62,36,36,62,46,64,34,72,92,54,78,37,28,13,34,75,43,54,54,70,73,74,64,42,28,27,36,55,25,47,34,54,33,26,34,34,52,41,42,78,59,44,33,73,83,44,66,50,41,77,55,88,62,25,35,29,29,55,76,76,72,39,59,51,39,68,46,80,82,75,59,76,48,72,44,48,46,58,30,29,64,87,52,44,84,52,71,50,78,55,65,70,57,80,44,46,32,42,61,66,88,60,61,47,87,42,70,54,34,60,35,29,38,36,36,36,38,56,42,72,71,82,48,59,68,64,89,45,17,61,34,38,37,69,42,86,87,54,19,43,31,39,39,31,45,28,39,40,33,44,30,39,29,32,35,27,37,38,26,64,44,85,88,57,63,46,78,44,71,44,83,91,39,74,37,78,45,53,25,68,55,42,22,38,45,37,14,51,48,31,54,53,71,44,30,65,56,50,41,60,59,40,44,37,43,49,61,65,33,78,40,58,66,59,35,25,51,49,48,12,40,48,50,19,36,44,29,48,19,38,44,44,40,47,41,47,70,37,72,39,60,76,65,42,33,38,42,86,32,48,26,38,36,38,45,45,67,39,50,49,51,34,39,51,49,26,39,50,55,20,46,52,41,50,52,51,47,57,52,56,71,71,43,65,36,37,32,34,40,34,27,63,62,35,40,60,68,86,63,58,80,63,88,63,62,46,74,44,49,43,45,60,49,46,23,52,58,36,41,34,59,35,62,57,39,38,60,66,68,49,75,84,80,60,80,86,52,79,78,36,43,83,34,70,43,34,52,44,70,48,84,42,71,71,59,65,57,56,36,63,64,47,79,65,50,59,58,50,16,35,41,74,46,68,47,85,87,49,99,66,31,28,48,47,76,42,70,61,72,75,72,75,72,77,126